Protein AF-A0A9P6JKV4-F1 (afdb_monomer)

Structure (mmCIF, N/CA/C/O backbone):
data_AF-A0A9P6JKV4-F1
#
_entry.id   AF-A0A9P6JKV4-F1
#
loop_
_atom_site.group_PDB
_atom_site.id
_atom_site.type_symbol
_atom_site.label_atom_id
_atom_site.label_alt_id
_atom_site.label_comp_id
_atom_site.label_asym_id
_atom_site.label_entity_id
_atom_site.label_seq_id
_atom_site.pdbx_PDB_ins_code
_atom_site.Cartn_x
_atom_site.Cartn_y
_atom_site.Cartn_z
_atom_site.occupancy
_atom_site.B_iso_or_equiv
_atom_site.auth_seq_id
_atom_site.auth_comp_id
_atom_site.auth_asym_id
_atom_site.auth_atom_id
_atom_site.pdbx_PDB_model_num
ATOM 1 N N . MET A 1 1 ? 1.860 7.849 -25.992 1.00 58.94 1 MET A N 1
ATOM 2 C CA . MET A 1 1 ? 2.406 7.753 -24.615 1.00 58.94 1 MET A CA 1
ATOM 3 C C . MET A 1 1 ? 3.594 8.696 -24.511 1.00 58.94 1 MET A C 1
ATOM 5 O O . MET A 1 1 ? 4.180 8.980 -25.546 1.00 58.94 1 MET A O 1
ATOM 9 N N . SER A 1 2 ? 3.939 9.192 -23.318 1.00 87.56 2 SER A N 1
ATOM 10 C CA . SER A 1 2 ? 5.139 10.022 -23.136 1.00 87.56 2 SER A CA 1
ATOM 11 C C . SER A 1 2 ? 6.413 9.243 -23.485 1.00 87.56 2 SER A C 1
ATOM 13 O O . SER A 1 2 ? 6.472 8.013 -23.326 1.00 87.56 2 SER A O 1
ATOM 15 N N . TYR A 1 3 ? 7.411 9.968 -23.984 1.00 96.12 3 TYR A N 1
ATOM 16 C CA . TYR A 1 3 ? 8.646 9.416 -24.527 1.00 96.12 3 TYR A CA 1
ATOM 17 C C . TYR A 1 3 ? 9.832 10.325 -24.161 1.00 96.12 3 TYR A C 1
ATOM 19 O O . TYR A 1 3 ? 9.635 11.540 -24.169 1.00 96.12 3 TYR A O 1
ATOM 27 N N . PRO A 1 4 ? 11.024 9.788 -23.827 1.00 97.62 4 PRO A N 1
ATOM 28 C CA . PRO A 1 4 ? 12.203 10.610 -23.548 1.00 97.62 4 PRO A CA 1
ATOM 29 C C . PRO A 1 4 ? 12.599 11.452 -24.762 1.00 97.62 4 PRO A C 1
ATOM 31 O O . PRO A 1 4 ? 12.557 10.975 -25.897 1.00 97.62 4 PRO A O 1
ATOM 34 N N . ASN A 1 5 ? 13.072 12.676 -24.538 1.00 98.06 5 ASN A N 1
ATOM 35 C CA . ASN A 1 5 ? 13.561 13.527 -25.625 1.00 98.06 5 ASN A CA 1
ATOM 36 C C . ASN A 1 5 ? 14.861 12.982 -26.231 1.00 98.06 5 ASN A C 1
ATOM 38 O O . ASN A 1 5 ? 15.112 13.182 -27.421 1.00 98.06 5 ASN A O 1
ATOM 42 N N . ILE A 1 6 ? 15.674 12.284 -25.429 1.00 98.75 6 ILE A N 1
ATOM 43 C CA . ILE A 1 6 ? 16.934 11.673 -25.867 1.00 98.75 6 ILE A CA 1
ATOM 44 C C . ILE A 1 6 ? 17.040 10.241 -25.341 1.00 98.75 6 ILE A C 1
ATOM 46 O O . ILE A 1 6 ? 16.954 10.005 -24.134 1.00 98.75 6 ILE A O 1
ATOM 50 N N . VAL A 1 7 ? 17.301 9.298 -26.246 1.00 98.81 7 VAL A N 1
ATOM 51 C CA . VAL A 1 7 ? 17.696 7.924 -25.912 1.00 98.81 7 VAL A CA 1
ATOM 52 C C . VAL A 1 7 ? 19.150 7.732 -26.316 1.00 98.81 7 VAL A C 1
ATOM 54 O O . VAL A 1 7 ? 19.499 7.860 -27.489 1.00 98.81 7 VAL A O 1
ATOM 57 N N . ALA A 1 8 ? 19.996 7.442 -25.333 1.00 98.75 8 ALA A N 1
ATOM 58 C CA . ALA A 1 8 ? 21.425 7.254 -25.498 1.00 98.75 8 ALA A CA 1
ATOM 59 C C . ALA A 1 8 ? 21.803 5.782 -25.343 1.00 98.75 8 ALA A C 1
ATOM 61 O O . ALA A 1 8 ? 21.342 5.111 -24.417 1.00 98.75 8 ALA A O 1
ATOM 62 N N . LEU A 1 9 ? 22.656 5.302 -26.240 1.00 98.56 9 LEU A N 1
ATOM 63 C CA . LEU A 1 9 ? 23.120 3.923 -26.277 1.00 98.56 9 LEU A CA 1
ATOM 64 C C . LEU A 1 9 ? 24.645 3.888 -26.130 1.00 98.56 9 LEU A C 1
ATOM 66 O O . LEU A 1 9 ? 25.347 4.633 -26.824 1.00 98.56 9 LEU A O 1
ATOM 70 N N . ASP A 1 10 ? 25.151 3.013 -25.262 1.00 98.12 10 ASP A N 1
ATOM 71 C CA . ASP A 1 10 ? 26.537 2.552 -25.357 1.00 98.12 10 ASP A CA 1
ATOM 72 C C . ASP A 1 10 ? 26.743 1.644 -26.586 1.00 98.12 10 ASP A C 1
ATOM 74 O O . ASP A 1 10 ? 25.810 1.348 -27.327 1.00 98.12 10 ASP A O 1
ATOM 78 N N . THR A 1 11 ? 27.980 1.241 -26.850 1.00 97.31 11 THR A N 1
ATOM 79 C CA . THR A 1 11 ? 28.421 0.564 -28.067 1.00 97.31 11 THR A CA 1
ATOM 80 C C . THR A 1 11 ? 28.745 -0.906 -27.807 1.00 97.31 11 THR A C 1
ATOM 82 O O . THR A 1 11 ? 27.886 -1.762 -28.035 1.00 97.31 11 THR A O 1
ATOM 85 N N . ASP A 1 12 ? 29.967 -1.193 -27.353 1.00 96.44 12 ASP A N 1
ATOM 86 C CA . ASP A 1 12 ? 30.452 -2.533 -27.035 1.00 96.44 12 ASP A CA 1
ATOM 87 C C . ASP A 1 12 ? 29.527 -3.197 -26.004 1.00 96.44 12 ASP A C 1
ATOM 89 O O . ASP A 1 12 ? 29.123 -2.585 -25.030 1.00 96.44 12 ASP A O 1
ATOM 93 N N . TRP A 1 13 ? 29.114 -4.435 -26.268 1.00 96.81 13 TRP A N 1
ATOM 94 C CA . TRP A 1 13 ? 28.147 -5.215 -25.475 1.00 96.81 13 TRP A CA 1
ATOM 95 C C . TRP A 1 13 ? 26.750 -4.609 -25.261 1.00 96.81 13 TRP A C 1
ATOM 97 O O . TRP A 1 13 ? 25.895 -5.299 -24.704 1.00 96.81 13 TRP A O 1
ATOM 107 N N . THR A 1 14 ? 26.461 -3.421 -25.800 1.00 97.38 14 THR A N 1
ATOM 108 C CA . THR A 1 14 ? 25.136 -2.780 -25.760 1.00 97.38 14 THR A CA 1
ATOM 109 C C . THR A 1 14 ? 24.446 -2.787 -27.127 1.00 97.38 14 THR A C 1
ATOM 111 O O . THR A 1 14 ? 23.373 -3.378 -27.264 1.00 97.38 14 THR A O 1
ATOM 114 N N . ILE A 1 15 ? 25.055 -2.184 -28.156 1.00 98.06 15 ILE A N 1
ATOM 115 C CA . ILE A 1 15 ? 24.558 -2.229 -29.546 1.00 98.06 15 ILE A CA 1
ATOM 116 C C . ILE A 1 15 ? 25.038 -3.500 -30.250 1.00 98.06 15 ILE A C 1
ATOM 118 O O . ILE A 1 15 ? 24.299 -4.096 -31.038 1.00 98.06 15 ILE A O 1
ATOM 122 N N . TRP A 1 16 ? 26.259 -3.949 -29.969 1.00 97.75 16 TRP A N 1
ATOM 123 C CA . TRP A 1 16 ? 26.818 -5.159 -30.565 1.00 97.75 16 TRP A CA 1
ATOM 124 C C . TRP A 1 16 ? 27.523 -6.038 -29.545 1.00 97.75 16 TRP A C 1
ATOM 126 O O . TRP A 1 16 ? 28.065 -5.576 -28.552 1.00 97.75 16 TRP A O 1
ATOM 136 N N . GLN A 1 17 ? 27.554 -7.334 -29.821 1.00 96.94 17 GLN A N 1
ATOM 137 C CA . GLN A 1 17 ? 28.341 -8.305 -29.088 1.00 96.94 17 GLN A CA 1
ATOM 138 C C . GLN A 1 17 ? 29.825 -8.162 -29.446 1.00 96.94 17 GLN A C 1
ATOM 140 O O . GLN A 1 17 ? 30.173 -8.175 -30.627 1.00 96.94 17 GLN A O 1
ATOM 145 N N . GLY A 1 18 ? 30.692 -8.120 -28.431 1.00 94.50 18 GLY A N 1
ATOM 146 C CA . GLY A 1 18 ? 32.149 -8.095 -28.589 1.00 94.50 18 GLY A CA 1
ATOM 147 C C . GLY A 1 18 ? 32.772 -6.717 -28.362 1.00 94.50 18 GLY A C 1
ATOM 148 O O . GLY A 1 18 ? 32.073 -5.739 -28.124 1.00 94.50 18 GLY A O 1
ATOM 149 N N . TRP A 1 19 ? 34.105 -6.676 -28.410 1.00 94.94 19 TRP A N 1
ATOM 150 C CA . TRP A 1 19 ? 34.900 -5.471 -28.166 1.00 94.94 19 TRP A CA 1
ATOM 151 C C . TRP A 1 19 ? 35.519 -4.954 -29.463 1.00 94.94 19 TRP A C 1
ATOM 153 O O . TRP A 1 19 ? 36.334 -5.646 -30.091 1.00 94.94 19 TRP A O 1
ATOM 163 N N . LEU A 1 20 ? 35.199 -3.714 -29.821 1.00 96.19 20 LEU A N 1
ATOM 164 C CA . LEU A 1 20 ? 35.857 -3.001 -30.908 1.00 96.19 20 LEU A CA 1
ATOM 165 C C . LEU A 1 20 ? 37.167 -2.367 -30.411 1.00 96.19 20 LEU A C 1
ATOM 167 O O . LEU A 1 20 ? 37.259 -1.174 -30.126 1.00 96.19 20 LEU A O 1
ATOM 171 N N . ASP A 1 21 ? 38.190 -3.206 -30.257 1.00 94.25 21 ASP A N 1
ATOM 172 C CA . ASP A 1 21 ? 39.449 -2.859 -29.592 1.00 94.25 21 ASP A CA 1
ATOM 173 C C . ASP A 1 21 ? 40.499 -2.303 -30.572 1.00 94.25 21 ASP A C 1
ATOM 175 O O . ASP A 1 21 ? 41.118 -3.043 -31.343 1.00 94.25 21 ASP A O 1
ATOM 179 N N . TYR A 1 22 ? 40.765 -0.996 -30.490 1.00 92.19 22 TYR A N 1
ATOM 180 C CA . TYR A 1 22 ? 41.769 -0.304 -31.312 1.00 92.19 22 TYR A CA 1
ATOM 181 C C . TYR A 1 22 ? 43.200 -0.863 -31.174 1.00 92.19 22 TYR A C 1
ATOM 183 O O . TYR A 1 22 ? 44.049 -0.621 -32.039 1.00 92.19 22 TYR A O 1
ATOM 191 N N . THR A 1 23 ? 43.504 -1.591 -30.094 1.00 93.25 23 THR A N 1
ATOM 192 C CA . THR A 1 23 ? 44.815 -2.229 -29.890 1.00 93.25 23 THR A CA 1
ATOM 193 C C . THR A 1 23 ? 44.934 -3.583 -30.578 1.00 93.25 23 THR A C 1
ATOM 195 O O . THR A 1 23 ? 46.049 -4.071 -30.734 1.00 93.25 23 THR A O 1
ATOM 198 N N . ARG A 1 24 ? 43.818 -4.182 -31.012 1.00 93.94 24 ARG A N 1
ATOM 199 C CA . ARG A 1 24 ? 43.784 -5.514 -31.639 1.00 93.94 24 ARG A CA 1
ATOM 200 C C . ARG A 1 24 ? 43.418 -5.469 -33.111 1.00 93.94 24 ARG A C 1
ATOM 202 O O . ARG A 1 24 ? 43.992 -6.218 -33.894 1.00 93.94 24 ARG A O 1
ATOM 209 N N . TRP A 1 25 ? 42.466 -4.615 -33.468 1.00 96.56 25 TRP A N 1
ATOM 210 C CA . TRP A 1 25 ? 41.953 -4.517 -34.828 1.00 96.56 25 TRP A CA 1
ATOM 211 C C . TRP A 1 25 ? 42.954 -3.792 -35.733 1.00 96.56 25 TRP A C 1
ATOM 213 O O . TRP A 1 25 ? 43.555 -2.799 -35.319 1.00 96.56 25 TRP A O 1
ATOM 223 N N . GLY A 1 26 ? 43.151 -4.285 -36.960 1.00 95.06 26 GLY A N 1
ATOM 224 C CA . GLY A 1 26 ? 44.074 -3.675 -37.924 1.00 95.06 26 GLY A CA 1
ATOM 225 C C . GLY A 1 26 ? 45.550 -3.756 -37.516 1.00 95.06 26 GLY A C 1
ATOM 226 O O . GLY A 1 26 ? 46.323 -2.851 -37.829 1.00 95.06 26 GLY A O 1
ATOM 227 N N . ARG A 1 27 ? 45.949 -4.800 -36.772 1.00 94.12 27 ARG A N 1
ATOM 228 C CA . ARG A 1 27 ? 47.338 -5.004 -36.301 1.00 94.12 27 ARG A CA 1
ATOM 229 C C . ARG A 1 27 ? 48.058 -6.185 -36.949 1.00 94.12 27 ARG A C 1
ATOM 231 O O . ARG A 1 27 ? 49.250 -6.366 -36.709 1.00 94.12 27 ARG A O 1
ATOM 238 N N . GLY A 1 28 ? 47.356 -6.993 -37.739 1.00 92.12 28 GLY A N 1
ATOM 239 C CA . GLY A 1 28 ? 47.940 -8.138 -38.434 1.00 92.12 28 GLY A CA 1
ATOM 240 C C . GLY A 1 28 ? 48.559 -7.787 -39.796 1.00 92.12 28 GLY A C 1
ATOM 241 O O . GLY A 1 28 ? 48.495 -6.641 -40.251 1.00 92.12 28 GLY A O 1
ATOM 242 N N . PRO A 1 29 ? 49.152 -8.783 -40.479 1.00 91.56 29 PRO A N 1
ATOM 243 C CA . PRO A 1 29 ? 49.666 -8.624 -41.836 1.00 91.56 29 PRO A CA 1
ATOM 244 C C . PRO A 1 29 ? 48.592 -8.095 -42.798 1.00 91.56 29 PRO A C 1
ATOM 246 O O . PRO A 1 29 ? 47.457 -8.565 -42.788 1.00 91.56 29 PRO A O 1
ATOM 249 N N . GLY A 1 30 ? 48.957 -7.129 -43.646 1.00 91.44 30 GLY A N 1
ATOM 250 C CA . GLY A 1 30 ? 48.035 -6.529 -44.619 1.00 91.44 30 GLY A CA 1
ATOM 251 C C . GLY A 1 30 ? 47.127 -5.424 -44.061 1.00 91.44 30 GLY A C 1
ATOM 252 O O . GLY A 1 30 ? 46.161 -5.053 -44.726 1.00 91.44 30 GLY A O 1
ATOM 253 N N . ALA A 1 31 ? 47.425 -4.895 -42.868 1.00 95.00 31 ALA A N 1
ATOM 254 C CA . ALA A 1 31 ? 46.719 -3.747 -42.305 1.00 95.00 31 ALA A CA 1
ATOM 255 C C . ALA A 1 31 ? 46.779 -2.517 -43.226 1.00 95.00 31 ALA A C 1
ATOM 257 O O . ALA A 1 31 ? 47.847 -2.127 -43.702 1.00 95.00 31 ALA A O 1
ATOM 258 N N . LEU A 1 32 ? 45.631 -1.871 -43.429 1.00 95.69 32 LEU A N 1
ATOM 259 C CA . LEU A 1 32 ? 45.555 -0.531 -44.007 1.00 95.69 32 LEU A CA 1
ATOM 260 C C . LEU A 1 32 ? 45.990 0.532 -42.996 1.00 95.69 32 LEU A C 1
ATOM 262 O O . LEU A 1 32 ? 45.956 0.306 -41.787 1.00 95.69 32 LEU A O 1
ATOM 266 N N . ALA A 1 33 ? 46.365 1.703 -43.520 1.00 94.19 33 ALA A N 1
ATOM 267 C CA . ALA A 1 33 ? 46.942 2.803 -42.752 1.00 94.19 33 ALA A CA 1
ATOM 268 C C . ALA A 1 33 ? 46.028 3.317 -41.627 1.00 94.19 33 ALA A C 1
ATOM 270 O O . ALA A 1 33 ? 46.499 3.551 -40.515 1.00 94.19 33 ALA A O 1
ATOM 271 N N . LEU A 1 34 ? 44.732 3.486 -41.906 1.00 95.62 34 LEU A N 1
ATOM 272 C CA . LEU A 1 34 ? 43.742 3.878 -40.905 1.00 95.62 34 LEU A CA 1
ATOM 273 C C . LEU A 1 34 ? 43.135 2.630 -40.260 1.00 95.62 34 LEU A C 1
ATOM 275 O O . LEU A 1 34 ? 42.795 1.661 -40.941 1.00 95.62 34 LEU A O 1
ATOM 279 N N . THR A 1 35 ? 43.000 2.639 -38.932 1.00 94.38 35 THR A N 1
ATOM 280 C CA . THR A 1 35 ? 42.586 1.440 -38.179 1.00 94.38 35 THR A CA 1
ATOM 281 C C . THR A 1 35 ? 41.146 1.052 -38.525 1.00 94.38 35 THR A C 1
ATOM 283 O O . THR A 1 35 ? 40.852 -0.117 -38.757 1.00 94.38 35 THR A O 1
ATOM 286 N N . GLU A 1 36 ? 40.262 2.037 -38.643 1.00 96.94 36 GLU A N 1
ATOM 287 C CA . GLU A 1 36 ? 38.864 1.896 -39.038 1.00 96.94 36 GLU A CA 1
ATOM 288 C C . GLU A 1 36 ? 38.675 1.329 -40.449 1.00 96.94 36 GLU A C 1
ATOM 290 O O . GLU A 1 36 ? 37.693 0.635 -40.696 1.00 96.94 36 GLU A O 1
ATOM 295 N N . ASP A 1 37 ? 39.622 1.535 -41.367 1.00 97.06 37 ASP A N 1
ATOM 296 C CA . ASP A 1 37 ? 39.529 0.996 -42.730 1.00 97.06 37 ASP A CA 1
ATOM 297 C C . ASP A 1 37 ? 39.805 -0.511 -42.786 1.00 97.06 37 ASP A C 1
ATOM 299 O O . ASP A 1 37 ? 39.592 -1.150 -43.820 1.00 97.06 37 ASP A O 1
ATOM 303 N N . ASN A 1 38 ? 40.259 -1.094 -41.673 1.00 97.12 38 ASN A N 1
ATOM 304 C CA . ASN A 1 38 ? 40.394 -2.536 -41.490 1.00 97.12 38 ASN A CA 1
ATOM 305 C C . ASN A 1 38 ? 39.109 -3.203 -40.979 1.00 97.12 38 ASN A C 1
ATOM 307 O O . ASN A 1 38 ? 39.087 -4.423 -40.854 1.00 97.12 38 ASN A O 1
ATOM 311 N N . ILE A 1 39 ? 38.035 -2.449 -40.720 1.00 97.94 39 ILE A N 1
ATOM 312 C CA . ILE A 1 39 ? 36.711 -3.011 -40.421 1.00 97.94 39 ILE A CA 1
ATOM 313 C C . ILE A 1 39 ? 36.001 -3.302 -41.747 1.00 97.94 39 ILE A C 1
ATOM 315 O O . ILE A 1 39 ? 35.734 -2.386 -42.532 1.00 97.94 39 ILE A O 1
ATOM 319 N N . GLU A 1 40 ? 35.659 -4.566 -41.988 1.00 96.75 40 GLU A N 1
ATOM 320 C CA . GLU A 1 40 ? 34.913 -4.995 -43.174 1.00 96.75 40 GLU A CA 1
ATOM 321 C C . GLU A 1 40 ? 33.625 -5.752 -42.805 1.00 96.75 40 GLU A C 1
ATOM 323 O O . GLU A 1 40 ? 33.590 -6.478 -41.804 1.00 96.75 40 GLU A O 1
ATOM 328 N N . PRO A 1 41 ? 32.541 -5.594 -43.586 1.00 97.62 41 PRO A N 1
ATOM 329 C CA . PRO A 1 41 ? 31.317 -6.348 -43.368 1.00 97.62 41 PRO A CA 1
ATOM 330 C C . PRO A 1 41 ? 31.522 -7.818 -43.746 1.00 97.62 41 PRO A C 1
ATOM 332 O O . PRO A 1 41 ? 31.980 -8.131 -44.843 1.00 97.62 41 PRO A O 1
ATOM 335 N N . GLN A 1 42 ? 31.137 -8.722 -42.847 1.00 97.50 42 GLN A N 1
ATOM 336 C CA . GLN A 1 42 ? 31.012 -10.148 -43.152 1.00 97.50 42 GLN A CA 1
ATOM 337 C C . GLN A 1 42 ? 29.603 -10.461 -43.666 1.00 97.50 42 GLN A C 1
ATOM 339 O O . GLN A 1 42 ? 29.438 -11.184 -44.646 1.00 97.50 42 GLN A O 1
ATOM 344 N N . ASP A 1 43 ? 28.588 -9.908 -43.004 1.00 96.38 43 ASP A N 1
ATOM 345 C CA . ASP A 1 43 ? 27.179 -10.002 -43.380 1.00 96.38 43 ASP A CA 1
ATOM 346 C C . ASP A 1 43 ? 26.404 -8.795 -42.815 1.00 96.38 43 ASP A C 1
ATOM 348 O O . ASP A 1 43 ? 26.994 -7.881 -42.239 1.00 96.38 43 ASP A O 1
ATOM 352 N N . ARG A 1 44 ? 25.071 -8.763 -42.977 1.00 93.88 44 ARG A N 1
ATOM 353 C CA . ARG A 1 44 ? 24.239 -7.638 -42.496 1.00 93.88 44 ARG A CA 1
ATOM 354 C C . ARG A 1 44 ? 24.273 -7.433 -40.972 1.00 93.88 44 ARG A C 1
ATOM 356 O O . ARG A 1 44 ? 23.854 -6.380 -40.504 1.00 93.88 44 ARG A O 1
ATOM 363 N N . TRP A 1 45 ? 24.690 -8.443 -40.210 1.00 96.75 45 TRP A N 1
ATOM 364 C CA . TRP A 1 45 ? 24.697 -8.450 -38.747 1.00 96.75 45 TRP A CA 1
ATOM 365 C C . TRP A 1 45 ? 26.108 -8.372 -38.165 1.00 96.75 45 TRP A C 1
ATOM 367 O O . TRP A 1 45 ? 26.257 -8.017 -37.000 1.00 96.75 45 TRP A O 1
ATOM 377 N N . THR A 1 46 ? 27.133 -8.709 -38.947 1.00 98.31 46 THR A N 1
ATOM 378 C CA . THR A 1 46 ? 28.484 -8.971 -38.445 1.00 98.31 46 THR A CA 1
ATOM 379 C C . THR A 1 46 ? 29.522 -8.181 -39.234 1.00 98.31 46 THR A C 1
ATOM 381 O O . THR A 1 46 ? 29.562 -8.250 -40.465 1.00 98.31 46 THR A O 1
ATOM 384 N N . VAL A 1 47 ? 30.412 -7.487 -38.523 1.00 98.38 47 VAL A N 1
ATOM 385 C CA . VAL A 1 47 ? 31.654 -6.939 -39.093 1.00 98.38 47 VAL A CA 1
ATOM 386 C C . VAL A 1 47 ? 32.859 -7.618 -38.452 1.00 98.38 47 VAL A C 1
ATOM 388 O O . VAL A 1 47 ? 32.788 -8.112 -37.322 1.00 98.38 47 VAL A O 1
ATOM 391 N N . ARG A 1 48 ? 33.972 -7.648 -39.178 1.00 97.81 48 ARG A N 1
ATOM 392 C CA . ARG A 1 48 ? 35.212 -8.298 -38.750 1.00 97.81 48 ARG A CA 1
ATOM 393 C C . ARG A 1 48 ? 36.434 -7.459 -39.096 1.00 97.81 48 ARG A C 1
ATOM 395 O O . ARG A 1 48 ? 36.374 -6.581 -39.956 1.00 97.81 48 ARG A O 1
ATOM 402 N N . ASP A 1 49 ? 37.538 -7.747 -38.428 1.00 97.81 49 ASP A N 1
ATOM 403 C CA . ASP A 1 49 ? 38.849 -7.180 -38.740 1.00 97.81 49 ASP A CA 1
ATOM 404 C C . ASP A 1 49 ? 39.450 -7.888 -39.954 1.00 97.81 49 ASP A C 1
ATOM 406 O O . ASP A 1 49 ? 39.674 -9.097 -39.904 1.00 97.81 49 ASP A O 1
ATOM 410 N N . ARG A 1 50 ? 39.794 -7.141 -41.005 1.00 96.44 50 ARG A N 1
ATOM 411 C CA . ARG A 1 50 ? 40.483 -7.648 -42.203 1.00 96.44 50 ARG A CA 1
ATOM 412 C C . ARG A 1 50 ? 41.759 -8.421 -41.867 1.00 96.44 50 ARG A C 1
ATOM 414 O O . ARG A 1 50 ? 42.102 -9.381 -42.548 1.00 96.44 50 ARG A O 1
ATOM 421 N N . THR A 1 51 ? 42.497 -7.980 -40.851 1.00 95.94 51 THR A N 1
ATOM 422 C CA . THR A 1 51 ? 43.829 -8.523 -40.545 1.00 95.94 51 THR A CA 1
ATOM 423 C C . THR A 1 51 ? 43.787 -9.749 -39.636 1.00 95.94 51 THR A C 1
ATOM 425 O O . THR A 1 51 ? 44.759 -10.501 -39.562 1.00 95.94 51 THR A O 1
ATOM 428 N N . ASN A 1 52 ? 42.657 -9.973 -38.961 1.00 95.81 52 ASN A N 1
ATOM 429 C CA . ASN A 1 52 ? 42.399 -11.143 -38.135 1.00 95.81 52 ASN A CA 1
ATOM 430 C C . ASN A 1 52 ? 40.889 -11.403 -38.052 1.00 95.81 52 ASN A C 1
ATOM 432 O O . ASN A 1 52 ? 40.206 -10.878 -37.175 1.00 95.81 52 ASN A O 1
ATOM 436 N N . HIS A 1 53 ? 40.378 -12.287 -38.910 1.00 95.31 53 HIS A N 1
ATOM 437 C CA . HIS A 1 53 ? 38.944 -12.591 -38.993 1.00 95.31 53 HIS A CA 1
ATOM 438 C C . HIS A 1 53 ? 38.331 -13.201 -37.714 1.00 95.31 53 HIS A C 1
ATOM 440 O O . HIS A 1 53 ? 37.113 -13.332 -37.647 1.00 95.31 53 HIS A O 1
ATOM 446 N N . ASN A 1 54 ? 39.129 -13.567 -36.701 1.00 94.50 54 ASN A N 1
ATOM 447 C CA . ASN A 1 54 ? 38.601 -13.978 -35.394 1.00 94.50 54 ASN A CA 1
ATOM 448 C C . ASN A 1 54 ? 38.099 -12.784 -34.565 1.00 94.50 54 ASN A C 1
ATOM 450 O O . ASN A 1 54 ? 37.254 -12.954 -33.686 1.00 94.50 54 ASN A O 1
ATOM 454 N N . ASN A 1 55 ? 38.606 -11.579 -34.836 1.00 96.56 55 ASN A N 1
ATOM 455 C CA . ASN A 1 55 ? 38.088 -10.352 -34.248 1.00 96.56 55 ASN A CA 1
ATOM 456 C C . ASN A 1 55 ? 36.797 -9.978 -34.986 1.00 96.56 55 ASN A C 1
ATOM 458 O O . ASN A 1 55 ? 36.828 -9.516 -36.127 1.00 96.56 55 ASN A O 1
ATOM 462 N N . THR A 1 56 ? 35.658 -10.197 -34.332 1.00 97.69 56 THR A N 1
ATOM 463 C CA . THR A 1 56 ? 34.329 -9.904 -34.878 1.00 97.69 56 THR A CA 1
ATOM 464 C C . THR A 1 56 ? 33.487 -9.152 -33.859 1.00 97.69 56 THR A C 1
ATOM 466 O O . THR A 1 56 ? 33.666 -9.317 -32.650 1.00 97.69 56 THR A O 1
ATOM 469 N N . ILE A 1 57 ? 32.560 -8.336 -34.358 1.00 98.31 57 ILE A N 1
ATOM 470 C CA . ILE A 1 57 ? 31.435 -7.827 -33.574 1.00 98.31 57 ILE A CA 1
ATOM 471 C C . ILE A 1 57 ? 30.134 -8.078 -34.334 1.00 98.31 57 ILE A C 1
ATOM 473 O O . ILE A 1 57 ? 30.093 -8.017 -35.568 1.00 98.31 57 ILE A O 1
ATOM 477 N N . ARG A 1 58 ? 29.063 -8.356 -33.590 1.00 97.88 58 ARG A N 1
ATOM 478 C CA . ARG A 1 58 ? 27.744 -8.672 -34.151 1.00 97.88 58 ARG A CA 1
ATOM 479 C C . ARG A 1 58 ? 26.671 -7.795 -33.525 1.00 97.88 58 ARG A C 1
ATOM 481 O O . ARG A 1 58 ? 26.493 -7.843 -32.314 1.00 97.88 58 ARG A O 1
ATOM 488 N N . VAL A 1 59 ? 25.942 -7.021 -34.325 1.00 98.06 59 VAL A N 1
ATOM 489 C CA . VAL A 1 59 ? 24.837 -6.186 -33.825 1.00 98.06 59 VAL A CA 1
ATOM 490 C C . VAL A 1 59 ? 23.724 -7.060 -33.234 1.00 98.06 59 VAL A C 1
ATOM 492 O O . VAL A 1 59 ? 23.397 -8.114 -33.790 1.00 98.06 59 VAL A O 1
ATOM 495 N N . PHE A 1 60 ? 23.151 -6.648 -32.099 1.00 97.31 60 PHE A N 1
ATOM 496 C CA . PHE A 1 60 ? 22.030 -7.371 -31.493 1.00 97.31 60 PHE A CA 1
ATOM 497 C C . PHE A 1 60 ? 20.771 -7.266 -32.369 1.00 97.31 60 PHE A C 1
ATOM 499 O O . PHE A 1 60 ? 20.534 -6.257 -33.036 1.00 97.31 60 PHE A O 1
ATOM 506 N N . ASN A 1 61 ? 19.954 -8.324 -32.372 1.00 94.06 61 ASN A N 1
ATOM 507 C CA . ASN A 1 61 ? 18.860 -8.493 -33.337 1.00 94.06 61 ASN A CA 1
ATOM 508 C C . ASN A 1 61 ? 17.821 -7.356 -33.297 1.00 94.06 61 ASN A C 1
ATOM 510 O O . ASN A 1 61 ? 17.295 -6.974 -34.341 1.00 94.06 61 ASN A O 1
ATOM 514 N N . ASP A 1 62 ? 17.552 -6.797 -32.114 1.00 96.50 62 ASP A N 1
ATOM 515 C CA . ASP A 1 62 ? 16.484 -5.810 -31.916 1.00 96.50 62 ASP A CA 1
ATOM 516 C C . ASP A 1 62 ? 16.935 -4.355 -32.107 1.00 96.50 62 ASP A C 1
ATOM 518 O O . ASP A 1 62 ? 16.099 -3.453 -32.068 1.00 96.50 62 ASP A O 1
ATOM 522 N N . ILE A 1 63 ? 18.221 -4.092 -32.369 1.00 97.75 63 ILE A N 1
ATOM 523 C CA . ILE A 1 63 ? 18.747 -2.720 -32.485 1.00 97.75 63 ILE A CA 1
ATOM 524 C C . ILE A 1 63 ? 18.042 -1.920 -33.579 1.00 97.75 63 ILE A C 1
ATOM 526 O O . ILE A 1 63 ? 17.733 -0.748 -33.376 1.00 97.75 63 ILE A O 1
ATOM 530 N N . SER A 1 64 ? 17.738 -2.542 -34.722 1.00 96.38 64 SER A N 1
ATOM 531 C CA . SER A 1 64 ? 16.999 -1.868 -35.797 1.00 96.38 64 SER A CA 1
ATOM 532 C C . SER A 1 64 ? 15.608 -1.422 -35.325 1.00 96.38 64 SER A C 1
ATOM 534 O O . SER A 1 64 ? 15.207 -0.284 -35.570 1.00 96.38 64 SER A O 1
ATOM 536 N N . SER A 1 65 ? 14.906 -2.287 -34.582 1.00 97.12 65 SER A N 1
ATOM 537 C CA . SER A 1 65 ? 13.587 -2.004 -34.001 1.00 97.12 65 SER A CA 1
ATOM 538 C C . SER A 1 65 ? 13.656 -0.919 -32.923 1.00 97.12 65 SER A C 1
ATOM 540 O O . SER A 1 65 ? 12.810 -0.029 -32.901 1.00 97.12 65 SER A O 1
ATOM 542 N N . VAL A 1 66 ? 14.681 -0.953 -32.065 1.00 98.12 66 VAL A N 1
ATOM 543 C CA . VAL A 1 66 ? 14.935 0.066 -31.034 1.00 98.12 66 VAL A CA 1
ATOM 544 C C . VAL A 1 66 ? 15.180 1.431 -31.671 1.00 98.12 66 VAL A C 1
ATOM 546 O O . VAL A 1 66 ? 14.490 2.392 -31.344 1.00 98.12 66 VAL A O 1
ATOM 549 N N . VAL A 1 67 ? 16.113 1.530 -32.622 1.00 98.50 67 VAL A N 1
ATOM 550 C CA . VAL A 1 67 ? 16.410 2.791 -33.322 1.00 98.50 67 VAL A CA 1
ATOM 551 C C . VAL A 1 67 ? 15.173 3.311 -34.057 1.00 98.50 67 VAL A C 1
ATOM 553 O O . VAL A 1 67 ? 14.886 4.508 -34.006 1.00 98.50 67 VAL A O 1
ATOM 556 N N . ASN A 1 68 ? 14.406 2.424 -34.696 1.00 97.50 68 ASN A N 1
ATOM 557 C CA . ASN A 1 68 ? 13.164 2.808 -35.354 1.00 97.50 68 ASN A CA 1
ATOM 558 C C . ASN A 1 68 ? 12.145 3.400 -34.368 1.00 97.50 68 ASN A C 1
ATOM 560 O O . ASN A 1 68 ? 11.600 4.467 -34.649 1.00 97.50 68 ASN A O 1
ATOM 564 N N . ASP A 1 69 ? 11.910 2.752 -33.222 1.00 97.81 69 ASP A N 1
ATOM 565 C CA . ASP A 1 69 ? 10.951 3.227 -32.218 1.00 97.81 69 ASP A CA 1
ATOM 566 C C . ASP A 1 69 ? 11.382 4.563 -31.594 1.00 97.81 69 ASP A C 1
ATOM 568 O O . ASP A 1 69 ? 10.554 5.471 -31.491 1.00 97.81 69 ASP A O 1
ATOM 572 N N . VAL A 1 70 ? 12.676 4.737 -31.286 1.00 98.19 70 VAL A N 1
ATOM 573 C CA . VAL A 1 70 ? 13.242 6.015 -30.805 1.00 98.19 70 VAL A CA 1
ATOM 574 C C . VAL A 1 70 ? 12.873 7.154 -31.753 1.00 98.19 70 VAL A C 1
ATOM 576 O O . VAL A 1 70 ? 12.261 8.144 -31.346 1.00 98.19 70 VAL A O 1
ATOM 579 N N . LEU A 1 71 ? 13.200 7.000 -33.036 1.00 97.75 71 LEU A N 1
ATOM 580 C CA . LEU A 1 71 ? 12.998 8.052 -34.030 1.00 97.75 71 LEU A CA 1
ATOM 581 C C . LEU A 1 71 ? 11.515 8.271 -34.347 1.00 97.75 71 LEU A C 1
ATOM 583 O O . LEU A 1 71 ? 11.079 9.412 -34.507 1.00 97.75 71 LEU A O 1
ATOM 587 N N . LYS A 1 72 ? 10.723 7.194 -34.408 1.00 97.00 72 LYS A N 1
ATOM 588 C CA . LYS A 1 72 ? 9.285 7.245 -34.714 1.00 97.00 72 LYS A CA 1
ATOM 589 C C . LYS A 1 72 ? 8.506 8.020 -33.653 1.00 97.00 72 LYS A C 1
ATOM 591 O O . LYS A 1 72 ? 7.530 8.687 -33.984 1.00 97.00 72 LYS A O 1
ATOM 596 N N . ASN A 1 73 ? 8.945 7.956 -32.397 1.00 96.75 73 ASN A N 1
ATOM 597 C CA . ASN A 1 73 ? 8.343 8.699 -31.291 1.00 96.75 73 ASN A CA 1
ATOM 598 C C . ASN A 1 73 ? 8.948 10.107 -31.105 1.00 96.75 73 ASN A C 1
ATOM 600 O O . ASN A 1 73 ? 8.681 10.761 -30.100 1.00 96.75 73 ASN A O 1
ATOM 604 N N . GLY A 1 74 ? 9.745 10.594 -32.065 1.00 95.75 74 GLY A N 1
ATOM 605 C CA . GLY A 1 74 ? 10.303 11.950 -32.059 1.00 95.75 74 GLY A CA 1
ATOM 606 C C . GLY A 1 74 ? 11.523 12.145 -31.154 1.00 95.75 74 GLY A C 1
ATOM 607 O O . GLY A 1 74 ? 12.034 13.263 -31.061 1.00 95.75 74 GLY A O 1
ATOM 608 N N . SER A 1 75 ? 12.018 11.078 -30.523 1.00 97.81 75 SER A N 1
ATOM 609 C CA . SER A 1 75 ? 13.213 11.118 -29.685 1.00 97.81 75 SER A CA 1
ATOM 610 C C . SER A 1 75 ? 14.484 11.212 -30.523 1.00 97.81 75 SER A C 1
ATOM 612 O O . SER A 1 75 ? 14.543 10.757 -31.670 1.00 97.81 75 SER A O 1
ATOM 614 N N . LYS A 1 76 ? 15.526 11.814 -29.952 1.00 98.38 76 LYS A N 1
ATOM 615 C CA . LYS A 1 76 ? 16.846 11.903 -30.577 1.00 98.38 76 LYS A CA 1
ATOM 616 C C . LYS A 1 76 ? 17.718 10.743 -30.121 1.00 98.38 76 LYS A C 1
ATOM 618 O O . LYS A 1 76 ? 17.876 10.511 -28.924 1.00 98.38 76 LYS A O 1
ATOM 623 N N . LEU A 1 77 ? 18.312 10.045 -31.086 1.00 98.62 77 LEU A N 1
ATOM 624 C CA . LEU A 1 77 ? 19.279 8.990 -30.815 1.00 98.62 77 LEU A CA 1
ATOM 625 C C . LEU A 1 77 ? 20.642 9.600 -30.477 1.00 98.62 77 LEU A C 1
ATOM 627 O O . LEU A 1 77 ? 21.170 10.415 -31.242 1.00 98.62 77 LEU A O 1
ATOM 631 N N . ALA A 1 78 ? 21.220 9.171 -29.361 1.00 98.75 78 ALA A N 1
ATOM 632 C CA . ALA A 1 78 ? 22.585 9.485 -28.977 1.00 98.75 78 ALA A CA 1
ATOM 633 C C . ALA A 1 78 ? 23.438 8.213 -28.875 1.00 98.75 78 ALA A C 1
ATOM 635 O O . ALA A 1 78 ? 22.967 7.179 -28.407 1.00 98.75 78 ALA A O 1
ATOM 636 N N . ILE A 1 79 ? 24.702 8.303 -29.276 1.00 98.62 79 ILE A N 1
ATOM 637 C CA . ILE A 1 79 ? 25.723 7.292 -28.988 1.00 98.62 79 ILE A CA 1
ATOM 638 C C . ILE A 1 79 ? 26.659 7.888 -27.951 1.00 98.62 79 ILE A C 1
ATOM 640 O O . ILE A 1 79 ? 27.216 8.961 -28.176 1.00 98.62 79 ILE A O 1
ATOM 644 N N . VAL A 1 80 ? 26.807 7.210 -26.819 1.00 98.12 80 VAL A N 1
ATOM 645 C CA . VAL A 1 80 ? 27.657 7.642 -25.704 1.00 98.12 80 VAL A CA 1
ATOM 646 C C . VAL A 1 80 ? 28.561 6.481 -25.342 1.00 98.12 80 VAL A C 1
ATOM 648 O O . VAL A 1 80 ? 28.080 5.474 -24.846 1.00 98.12 80 VAL A O 1
ATOM 651 N N . SER A 1 81 ? 29.858 6.576 -25.613 1.00 97.38 81 SER A N 1
ATOM 652 C CA . SER A 1 81 ? 30.766 5.436 -25.454 1.00 97.38 81 SER A CA 1
ATOM 653 C C . SER A 1 81 ? 32.139 5.866 -24.990 1.00 97.38 81 SER A C 1
ATOM 655 O O . SER A 1 81 ? 32.642 6.918 -25.382 1.00 97.38 81 SER A O 1
ATOM 657 N N . ARG A 1 82 ? 32.753 5.020 -24.159 1.00 96.69 82 ARG A N 1
ATOM 658 C CA . ARG A 1 82 ? 34.135 5.187 -23.699 1.00 96.69 82 ARG A CA 1
ATOM 659 C C . ARG A 1 82 ? 35.165 4.563 -24.635 1.00 96.69 82 ARG A C 1
ATOM 661 O O . ARG A 1 82 ? 36.351 4.542 -24.309 1.00 96.69 82 ARG A O 1
ATOM 668 N N . ASN A 1 83 ? 34.737 4.056 -25.791 1.00 96.19 83 ASN A N 1
ATOM 669 C CA . ASN A 1 83 ? 35.650 3.500 -26.773 1.00 96.19 83 ASN A CA 1
ATOM 670 C C . ASN A 1 83 ? 36.678 4.562 -27.207 1.00 96.19 83 ASN A C 1
ATOM 672 O O . ASN A 1 83 ? 36.359 5.730 -27.441 1.00 96.19 83 ASN A O 1
ATOM 676 N N . ARG A 1 84 ? 37.943 4.147 -27.300 1.00 95.06 84 ARG A N 1
ATOM 677 C CA . ARG A 1 84 ? 39.078 5.032 -27.599 1.00 95.06 84 ARG A CA 1
ATOM 678 C C . ARG A 1 84 ? 39.183 5.418 -29.072 1.00 95.06 84 ARG A C 1
ATOM 680 O O . ARG A 1 84 ? 39.981 6.291 -29.402 1.00 95.06 84 ARG A O 1
ATOM 687 N N . SER A 1 85 ? 38.409 4.786 -29.953 1.00 96.06 85 SER A N 1
ATOM 688 C CA . SER A 1 85 ? 38.423 5.065 -31.386 1.00 96.06 85 SER A CA 1
ATOM 689 C C . SER A 1 85 ? 37.031 5.396 -31.908 1.00 96.06 85 SER A C 1
ATOM 691 O O . SER A 1 85 ? 36.273 4.535 -32.359 1.00 96.06 85 SER A O 1
ATOM 693 N N . LYS A 1 86 ? 36.724 6.696 -31.921 1.00 97.06 86 LYS A N 1
ATOM 694 C CA . LYS A 1 86 ? 35.496 7.219 -32.522 1.00 97.06 86 LYS A CA 1
ATOM 695 C C . LYS A 1 86 ? 35.338 6.804 -33.988 1.00 97.06 86 LYS A C 1
ATOM 697 O O . LYS A 1 86 ? 34.261 6.369 -34.380 1.00 97.06 86 LYS A O 1
ATOM 702 N N . ALA A 1 87 ? 36.414 6.873 -34.772 1.00 97.81 87 ALA A N 1
ATOM 703 C CA . ALA A 1 87 ? 36.390 6.519 -36.190 1.00 97.81 87 ALA A CA 1
ATOM 704 C C . ALA A 1 87 ? 36.020 5.043 -36.422 1.00 97.81 87 ALA A C 1
ATOM 706 O O . ALA A 1 87 ? 35.268 4.727 -37.344 1.00 97.81 87 ALA A O 1
ATOM 707 N N . MET A 1 88 ? 36.486 4.135 -35.556 1.00 97.94 88 MET A N 1
ATOM 708 C CA . MET A 1 88 ? 36.113 2.721 -35.631 1.00 97.94 88 MET A CA 1
ATOM 709 C C . MET A 1 88 ? 34.635 2.505 -35.298 1.00 97.94 88 MET A C 1
ATOM 711 O O . MET A 1 88 ? 33.947 1.810 -36.046 1.00 97.94 88 MET A O 1
ATOM 715 N N . CYS A 1 89 ? 34.125 3.122 -34.225 1.00 98.31 89 CYS A N 1
ATOM 716 C CA . CYS A 1 89 ? 32.701 3.052 -33.888 1.00 98.31 89 CYS A CA 1
ATOM 717 C C . CYS A 1 89 ? 31.827 3.622 -35.013 1.00 98.31 89 CYS A C 1
ATOM 719 O O . CYS A 1 89 ? 30.853 2.985 -35.407 1.00 98.31 89 CYS A O 1
ATOM 721 N N . ASP A 1 90 ? 32.202 4.772 -35.579 1.00 98.38 90 ASP A N 1
ATOM 722 C CA . ASP A 1 90 ? 31.484 5.400 -36.693 1.00 98.38 90 ASP A CA 1
ATOM 723 C C . ASP A 1 90 ? 31.474 4.494 -37.938 1.00 98.38 90 ASP A C 1
ATOM 725 O O . ASP A 1 90 ? 30.449 4.386 -38.616 1.00 98.38 90 ASP A O 1
ATOM 729 N N . ARG A 1 91 ? 32.579 3.784 -38.211 1.00 98.25 91 ARG A N 1
ATOM 730 C CA . ARG A 1 91 ? 32.663 2.804 -39.303 1.00 98.25 91 ARG A CA 1
ATOM 731 C C . ARG A 1 91 ? 31.782 1.578 -39.055 1.00 98.25 91 ARG A C 1
ATOM 733 O O . ARG A 1 91 ? 31.076 1.157 -39.968 1.00 98.25 91 ARG A O 1
ATOM 740 N N . ALA A 1 92 ? 31.779 1.020 -37.846 1.00 98.31 92 ALA A N 1
ATOM 741 C CA . ALA A 1 92 ? 30.897 -0.097 -37.498 1.00 98.31 92 ALA A CA 1
ATOM 742 C C . ALA A 1 92 ? 29.412 0.304 -37.602 1.00 98.31 92 ALA A C 1
ATOM 744 O O . ALA A 1 92 ? 28.626 -0.373 -38.267 1.00 98.31 92 ALA A O 1
ATOM 745 N N . LEU A 1 93 ? 29.045 1.461 -37.038 1.00 98.44 93 LEU A N 1
ATOM 746 C CA . LEU A 1 93 ? 27.699 2.044 -37.119 1.00 98.44 93 LEU A CA 1
ATOM 747 C C . LEU A 1 93 ? 27.285 2.424 -38.546 1.00 98.44 93 LEU A C 1
ATOM 749 O O . LEU A 1 93 ? 26.094 2.558 -38.815 1.00 98.44 93 LEU A O 1
ATOM 753 N N . TYR A 1 94 ? 28.239 2.623 -39.458 1.00 98.38 94 TYR A N 1
ATOM 754 C CA . TYR A 1 94 ? 27.946 2.827 -40.873 1.00 98.38 94 TYR A CA 1
ATOM 755 C C . TYR A 1 94 ? 27.518 1.526 -41.572 1.00 98.38 94 TYR A C 1
ATOM 757 O O . TYR A 1 94 ? 26.610 1.538 -42.405 1.00 98.38 94 TYR A O 1
ATOM 765 N N . TYR A 1 95 ? 28.157 0.400 -41.243 1.00 98.44 95 TYR A N 1
ATOM 766 C CA . TYR A 1 95 ? 27.803 -0.895 -41.830 1.00 98.44 95 TYR A CA 1
ATOM 767 C C . TYR A 1 95 ? 26.517 -1.477 -41.246 1.00 98.44 95 TYR A C 1
ATOM 769 O O . TYR A 1 95 ? 25.731 -2.074 -41.985 1.00 98.44 95 TYR A O 1
ATOM 777 N N . PHE A 1 96 ? 26.276 -1.284 -39.950 1.00 98.25 96 PHE A N 1
ATOM 778 C CA . PHE A 1 96 ? 25.007 -1.654 -39.333 1.00 98.25 96 PHE A CA 1
ATOM 779 C C . PHE A 1 96 ? 23.903 -0.670 -39.721 1.00 98.25 96 PHE A C 1
ATOM 781 O O . PHE A 1 96 ? 24.111 0.543 -39.776 1.00 98.25 96 PHE A O 1
ATOM 788 N N . LYS A 1 97 ? 22.707 -1.198 -39.997 1.00 96.88 97 LYS A N 1
ATOM 789 C CA . LYS A 1 97 ? 21.578 -0.413 -40.505 1.00 96.88 97 LYS A CA 1
ATOM 790 C C . LYS A 1 97 ? 20.336 -0.564 -39.639 1.00 96.88 97 LYS A C 1
ATOM 792 O O . LYS A 1 97 ? 20.110 -1.616 -39.044 1.00 96.88 97 LYS A O 1
ATOM 797 N N . ALA A 1 98 ? 19.515 0.481 -39.627 1.00 96.94 98 ALA A N 1
ATOM 798 C CA . ALA A 1 98 ? 18.201 0.489 -38.997 1.00 96.94 98 ALA A CA 1
ATOM 799 C C . ALA A 1 98 ? 17.155 1.142 -39.908 1.00 96.94 98 ALA A C 1
ATOM 801 O O . ALA A 1 98 ? 17.494 1.918 -40.804 1.00 96.94 98 ALA A O 1
ATOM 802 N N . ILE A 1 99 ? 15.876 0.832 -39.692 1.00 94.56 99 ILE A N 1
ATOM 803 C CA . ILE A 1 99 ? 14.782 1.408 -40.484 1.00 94.56 99 ILE A CA 1
ATOM 804 C C . ILE A 1 99 ? 14.594 2.880 -40.104 1.00 94.56 99 ILE A C 1
ATOM 806 O O . ILE A 1 99 ? 14.246 3.189 -38.962 1.00 94.56 99 ILE A O 1
ATOM 810 N N . ASN A 1 100 ? 14.736 3.783 -41.076 1.00 94.06 100 ASN A N 1
ATOM 811 C CA . ASN A 1 100 ? 14.382 5.188 -40.899 1.00 94.06 100 ASN A CA 1
ATOM 812 C C . ASN A 1 100 ? 12.850 5.345 -40.991 1.00 94.06 100 ASN A C 1
ATOM 814 O O . ASN A 1 100 ? 12.289 5.120 -42.069 1.00 94.06 100 ASN A O 1
ATOM 818 N N . PRO A 1 101 ? 12.147 5.746 -39.914 1.00 91.62 101 PRO A N 1
ATOM 819 C CA . PRO A 1 101 ? 10.685 5.817 -39.918 1.00 91.62 101 PRO A CA 1
ATOM 820 C C . PRO A 1 101 ? 10.125 6.862 -40.892 1.00 91.62 101 PRO A C 1
ATOM 822 O O . PRO A 1 101 ? 8.980 6.729 -41.311 1.00 91.62 101 PRO A O 1
ATOM 825 N N . ASN A 1 102 ? 10.918 7.860 -41.294 1.00 88.50 102 ASN A N 1
ATOM 826 C CA . ASN A 1 102 ? 10.476 8.902 -42.224 1.00 88.50 102 ASN A CA 1
ATOM 827 C C . ASN A 1 102 ? 10.529 8.457 -43.695 1.00 88.50 102 ASN A C 1
ATOM 829 O O . ASN A 1 102 ? 9.847 9.041 -44.531 1.00 88.50 102 ASN A O 1
ATOM 833 N N . HIS A 1 103 ? 11.336 7.441 -44.018 1.00 88.75 103 HIS A N 1
ATOM 834 C CA . HIS A 1 103 ? 11.536 6.967 -45.394 1.00 88.75 103 HIS A CA 1
ATOM 835 C C . HIS A 1 103 ? 11.092 5.513 -45.614 1.00 88.75 103 HIS A C 1
ATOM 837 O O . HIS A 1 103 ? 10.880 5.109 -46.754 1.00 88.75 103 HIS A O 1
ATOM 843 N N . GLY A 1 104 ? 10.950 4.717 -44.548 1.00 87.50 104 GLY A N 1
ATOM 844 C CA . GLY A 1 104 ? 10.525 3.315 -44.616 1.00 87.50 104 GLY A CA 1
ATOM 845 C C . GLY A 1 104 ? 11.599 2.332 -45.105 1.00 8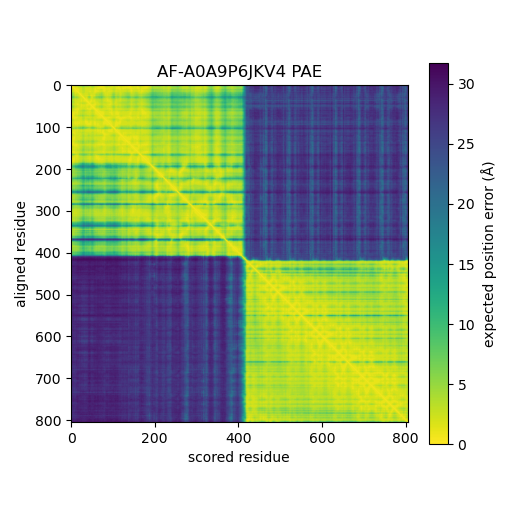7.50 104 GLY A C 1
ATOM 846 O O . GLY A 1 104 ? 11.305 1.148 -45.243 1.00 87.50 104 GLY A O 1
ATOM 847 N N . ASN A 1 105 ? 12.834 2.786 -45.350 1.00 93.62 105 ASN A N 1
ATOM 848 C CA . ASN A 1 105 ? 13.969 1.966 -45.786 1.00 93.62 105 ASN A CA 1
ATOM 849 C C . ASN A 1 105 ? 15.138 1.979 -44.775 1.00 93.62 105 ASN A C 1
ATOM 851 O O . ASN A 1 105 ? 15.191 2.806 -43.863 1.00 93.62 105 ASN A O 1
ATOM 855 N N . GLU A 1 106 ? 16.070 1.029 -44.916 1.00 95.62 106 GLU A N 1
ATOM 856 C CA . GLU A 1 106 ? 17.238 0.880 -44.033 1.00 95.62 106 GLU A CA 1
ATOM 857 C C . GLU A 1 106 ? 18.318 1.938 -44.316 1.00 95.62 106 GLU A C 1
ATOM 859 O O . GLU A 1 106 ? 18.776 2.080 -45.453 1.00 95.62 106 GLU A O 1
ATOM 864 N N . TRP A 1 107 ? 18.759 2.652 -43.278 1.00 98.00 107 TRP A N 1
ATOM 865 C CA . TRP A 1 107 ? 19.855 3.629 -43.317 1.00 98.00 107 TRP A CA 1
ATOM 866 C C . TRP A 1 107 ? 20.997 3.186 -42.392 1.00 98.00 107 TRP A C 1
ATOM 868 O O . TRP A 1 107 ? 20.724 2.529 -41.383 1.00 98.00 107 TRP A O 1
ATOM 878 N N . PRO A 1 108 ? 22.261 3.548 -42.689 1.00 98.25 108 PRO A N 1
ATOM 879 C CA . PRO A 1 108 ? 23.363 3.432 -41.735 1.00 98.25 108 PRO A CA 1
ATOM 880 C C . PRO A 1 108 ? 22.988 4.045 -40.383 1.00 98.25 108 PRO A C 1
ATOM 882 O O . PRO A 1 108 ? 22.517 5.185 -40.344 1.00 98.25 108 PRO A O 1
ATOM 885 N N . ILE A 1 109 ? 23.213 3.332 -39.275 1.00 98.38 109 ILE A N 1
ATOM 886 C CA . ILE A 1 109 ? 22.878 3.856 -37.938 1.00 98.38 109 ILE A CA 1
ATOM 887 C C . ILE A 1 109 ? 23.630 5.165 -37.683 1.00 98.38 109 ILE A C 1
ATOM 889 O O . ILE A 1 109 ? 23.046 6.098 -37.143 1.00 98.38 109 ILE A O 1
ATOM 893 N N . SER A 1 110 ? 24.874 5.297 -38.155 1.00 98.06 110 SER A N 1
ATOM 894 C CA . SER A 1 110 ? 25.658 6.536 -38.032 1.00 98.06 110 SER A CA 1
ATOM 895 C C . SER A 1 110 ? 24.982 7.779 -38.630 1.00 98.06 110 SER A C 1
ATOM 897 O O . SER A 1 110 ? 25.229 8.882 -38.150 1.00 98.06 110 SER A O 1
ATOM 899 N N . GLN A 1 111 ? 24.098 7.625 -39.623 1.00 97.81 111 GLN A N 1
ATOM 900 C CA . GLN A 1 111 ? 23.326 8.727 -40.219 1.00 97.81 111 GLN A CA 1
ATOM 901 C C . GLN A 1 111 ? 22.041 9.062 -39.446 1.00 97.81 111 GLN A C 1
ATOM 903 O O . GLN A 1 111 ? 21.410 10.083 -39.709 1.00 97.81 111 GLN A O 1
ATOM 908 N N . LEU A 1 112 ? 21.637 8.200 -38.513 1.00 98.12 112 LEU A N 1
ATOM 909 C CA . LEU A 1 112 ? 20.441 8.352 -37.685 1.00 98.12 112 LEU A CA 1
ATOM 910 C C . LEU A 1 112 ? 20.754 8.935 -36.295 1.00 98.12 112 LEU A C 1
ATOM 912 O O . LEU A 1 112 ? 19.840 9.277 -35.544 1.00 98.12 112 LEU A O 1
ATOM 916 N N . VAL A 1 113 ? 22.038 9.039 -35.944 1.00 98.25 113 VAL A N 1
ATOM 917 C CA . VAL A 1 113 ? 22.521 9.547 -34.655 1.00 98.25 113 VAL A CA 1
ATOM 918 C C . VAL A 1 113 ? 22.558 11.074 -34.664 1.00 98.25 113 VAL A C 1
ATOM 920 O O . VAL A 1 113 ? 23.204 11.687 -35.510 1.00 98.25 113 VAL A O 1
ATOM 923 N N . GLN A 1 114 ? 21.910 11.692 -33.677 1.00 98.31 114 GLN A N 1
ATOM 924 C CA . GLN A 1 114 ? 21.894 13.146 -33.494 1.00 98.31 114 GLN A CA 1
ATOM 925 C C . GLN A 1 114 ? 23.061 13.642 -32.630 1.00 98.31 114 GLN A C 1
ATOM 927 O O . GLN A 1 114 ? 23.604 14.714 -32.892 1.00 98.31 114 GLN A O 1
ATOM 932 N N . TYR A 1 115 ? 23.424 12.884 -31.591 1.00 98.38 115 TYR A N 1
ATOM 933 C CA . TYR A 1 115 ? 24.513 13.217 -30.668 1.00 98.38 115 TYR A CA 1
ATOM 934 C C . TYR A 1 115 ? 25.489 12.045 -30.594 1.00 98.38 115 TYR A C 1
ATOM 936 O O . TYR A 1 115 ? 25.088 10.932 -30.272 1.00 98.38 115 TYR A O 1
ATOM 944 N N . ASN A 1 116 ? 26.762 12.265 -30.914 1.00 97.56 116 ASN A N 1
ATOM 945 C CA . ASN A 1 116 ? 27.744 11.189 -31.049 1.00 97.56 116 ASN A CA 1
ATOM 946 C C . ASN A 1 116 ? 28.978 11.472 -30.177 1.00 97.56 116 ASN A C 1
ATOM 948 O O . ASN A 1 116 ? 29.970 12.041 -30.633 1.00 97.56 116 ASN A O 1
ATOM 952 N N . GLU A 1 117 ? 28.878 11.069 -28.913 1.00 97.50 117 GLU A N 1
ATOM 953 C CA . GLU A 1 117 ? 29.848 11.254 -27.833 1.00 97.50 117 GLU A CA 1
ATOM 954 C C . GLU A 1 117 ? 30.661 9.967 -27.605 1.00 97.50 117 GLU A C 1
ATOM 956 O O . GLU A 1 117 ? 30.590 9.331 -26.552 1.00 97.50 117 GLU A O 1
ATOM 961 N N . VAL A 1 118 ? 31.437 9.556 -28.612 1.00 97.62 118 VAL A N 1
ATOM 962 C CA . VAL A 1 118 ? 32.412 8.459 -28.476 1.00 97.62 118 VAL A CA 1
ATOM 963 C C . VAL A 1 118 ? 33.763 9.050 -28.079 1.00 97.62 118 VAL A C 1
ATOM 965 O O . VAL A 1 118 ? 34.492 9.582 -28.917 1.00 97.62 118 VAL A O 1
ATOM 968 N N . VAL A 1 119 ? 34.068 9.001 -26.784 1.00 95.88 119 VAL A N 1
ATOM 969 C CA . VAL A 1 119 ? 35.318 9.494 -26.195 1.00 95.88 119 VAL A CA 1
ATOM 970 C C . VAL A 1 119 ? 35.534 8.845 -24.827 1.00 95.88 119 VAL A C 1
ATOM 972 O O . VAL A 1 119 ? 34.594 8.747 -24.038 1.00 95.88 119 VAL A O 1
ATOM 975 N N . ASP A 1 120 ? 36.771 8.441 -24.516 1.00 95.81 120 ASP A N 1
ATOM 976 C CA . ASP A 1 120 ? 37.144 7.804 -23.239 1.00 95.81 120 ASP A CA 1
ATOM 977 C C . ASP A 1 120 ? 37.095 8.801 -22.062 1.00 95.81 120 ASP A C 1
ATOM 979 O O . ASP A 1 120 ? 38.106 9.323 -21.592 1.00 95.81 120 ASP A O 1
ATOM 983 N N . GLN A 1 121 ? 35.875 9.110 -21.625 1.00 95.81 121 GLN A N 1
ATOM 984 C CA . GLN A 1 121 ? 35.520 9.983 -20.506 1.00 95.81 121 GLN A CA 1
ATOM 985 C C . GLN A 1 121 ? 34.311 9.398 -19.766 1.00 95.81 121 GLN A C 1
ATOM 987 O O . GLN A 1 121 ? 33.646 8.496 -20.271 1.00 95.81 121 GLN A O 1
ATOM 992 N N . SER A 1 122 ? 33.999 9.892 -18.566 1.00 94.94 122 SER A N 1
ATOM 993 C CA . SER A 1 122 ? 32.821 9.415 -17.835 1.00 94.94 122 SER A CA 1
ATOM 994 C C . SER A 1 122 ? 31.525 9.703 -18.603 1.00 94.94 122 SER A C 1
ATOM 996 O O . SER A 1 122 ? 31.385 10.729 -19.275 1.00 94.94 122 SER A O 1
ATOM 998 N N . LYS A 1 123 ? 30.520 8.837 -18.430 1.00 96.75 123 LYS A N 1
ATOM 999 C CA . LYS A 1 123 ? 29.186 9.057 -19.009 1.00 96.75 123 LYS A CA 1
ATOM 1000 C C . LYS A 1 123 ? 28.549 10.349 -18.499 1.00 96.75 123 LYS A C 1
ATOM 1002 O O . LYS A 1 123 ? 27.803 10.995 -19.224 1.00 96.75 123 LYS A O 1
ATOM 1007 N N . THR A 1 124 ? 28.876 10.785 -17.283 1.00 94.69 124 THR A N 1
ATOM 1008 C CA . THR A 1 124 ? 28.403 12.075 -16.765 1.00 94.69 124 THR A CA 1
ATOM 1009 C C . THR A 1 124 ? 28.886 13.253 -17.612 1.00 94.69 124 THR A C 1
ATOM 1011 O O . THR A 1 124 ? 28.091 14.146 -17.899 1.00 94.69 124 THR A O 1
ATOM 1014 N N . GLU A 1 125 ? 30.126 13.233 -18.109 1.00 96.94 125 GLU A N 1
ATOM 1015 C CA . GLU A 1 125 ? 30.632 14.263 -19.025 1.00 96.94 125 GLU A CA 1
ATOM 1016 C C . GLU A 1 125 ? 29.958 14.214 -20.402 1.00 96.94 125 GLU A C 1
ATOM 1018 O O . GLU A 1 125 ? 29.607 15.266 -20.946 1.00 96.94 125 GLU A O 1
ATOM 1023 N N . HIS A 1 126 ? 29.692 13.015 -20.939 1.00 98.38 126 HIS A N 1
ATOM 1024 C CA . HIS A 1 126 ? 28.908 12.864 -22.176 1.00 98.38 126 HIS A CA 1
ATOM 1025 C C . HIS A 1 126 ? 27.540 13.541 -22.038 1.00 98.38 126 HIS A C 1
ATOM 1027 O O . HIS A 1 126 ? 27.159 14.375 -22.859 1.00 98.38 126 HIS A O 1
ATOM 1033 N N . PHE A 1 127 ? 26.816 13.247 -20.955 1.00 97.88 127 PHE A N 1
ATOM 1034 C CA . PHE A 1 127 ? 25.492 13.817 -20.715 1.00 97.88 127 PHE A CA 1
ATOM 1035 C C . PHE A 1 127 ? 25.528 15.322 -20.428 1.00 97.88 127 PHE A C 1
ATOM 1037 O O . PHE A 1 127 ? 24.636 16.036 -20.889 1.00 97.88 127 PHE A O 1
ATOM 1044 N N . ARG A 1 128 ? 26.551 15.843 -19.733 1.00 95.81 128 ARG A N 1
ATOM 1045 C CA . ARG A 1 128 ? 26.732 17.297 -19.544 1.00 95.81 128 ARG A CA 1
ATOM 1046 C C . ARG A 1 128 ? 26.864 18.022 -20.887 1.00 95.81 128 ARG A C 1
ATOM 1048 O O . ARG A 1 128 ? 26.204 19.044 -21.082 1.00 95.81 128 ARG A O 1
ATOM 1055 N N . ARG A 1 129 ? 27.626 17.471 -21.838 1.00 97.88 129 ARG A N 1
ATOM 1056 C CA . ARG A 1 129 ? 27.725 18.027 -23.200 1.00 97.88 129 ARG A CA 1
ATOM 1057 C C . ARG A 1 129 ? 26.428 17.896 -23.988 1.00 97.88 129 ARG A C 1
ATOM 1059 O O . ARG A 1 129 ? 25.991 18.878 -24.580 1.00 97.88 129 ARG A O 1
ATOM 1066 N N . ILE A 1 130 ? 25.755 16.746 -23.929 1.00 98.25 130 ILE A N 1
ATOM 1067 C CA . ILE A 1 130 ? 24.447 16.561 -24.580 1.00 98.25 130 ILE A CA 1
ATOM 1068 C C . ILE A 1 130 ? 23.411 17.550 -24.031 1.00 98.25 130 ILE A C 1
ATOM 1070 O O . ILE A 1 130 ? 22.656 18.137 -24.806 1.00 98.25 130 ILE A O 1
ATOM 1074 N N . LYS A 1 131 ? 23.377 17.796 -22.716 1.00 96.25 131 LYS A N 1
ATOM 1075 C CA . LYS A 1 131 ? 22.522 18.832 -22.118 1.00 96.25 131 LYS A CA 1
ATOM 1076 C C . LYS A 1 131 ? 22.875 20.220 -22.648 1.00 96.25 131 LYS A C 1
ATOM 1078 O O . LYS A 1 131 ? 21.970 20.943 -23.054 1.00 96.25 131 LYS A O 1
ATOM 1083 N N . ALA A 1 132 ? 24.160 20.575 -22.687 1.00 97.06 132 ALA A N 1
ATOM 1084 C CA . ALA A 1 132 ? 24.608 21.868 -23.206 1.00 97.06 132 ALA A CA 1
ATOM 1085 C C . ALA A 1 132 ? 24.225 22.077 -24.683 1.00 97.06 132 ALA A C 1
ATOM 1087 O O . ALA A 1 132 ? 23.818 23.172 -25.058 1.00 97.06 132 ALA A O 1
ATOM 1088 N N . LEU A 1 133 ? 24.306 21.026 -25.504 1.00 97.19 133 LEU A N 1
ATOM 1089 C CA . LEU A 1 133 ? 23.962 21.073 -26.928 1.00 97.19 133 LEU A CA 1
ATOM 1090 C C . LEU A 1 133 ? 22.452 21.042 -27.191 1.00 97.19 133 LEU A C 1
ATOM 1092 O O . LEU A 1 133 ? 21.976 21.666 -28.134 1.00 97.19 133 LEU A O 1
ATOM 1096 N N . SER A 1 134 ? 21.698 20.276 -26.403 1.00 97.56 134 SER A N 1
ATOM 1097 C CA . SER A 1 134 ? 20.277 20.014 -26.662 1.00 97.56 134 SER A CA 1
ATOM 1098 C C . SER A 1 134 ? 19.322 20.930 -25.899 1.00 97.56 134 SER A C 1
ATOM 1100 O O . SER A 1 134 ? 18.157 21.029 -26.274 1.00 97.56 134 SER A O 1
ATOM 1102 N N . GLY A 1 135 ? 19.774 21.541 -24.800 1.00 96.06 135 GLY A N 1
ATOM 1103 C CA . GLY A 1 135 ? 18.933 22.293 -23.867 1.00 96.06 135 GLY A CA 1
ATOM 1104 C C . GLY A 1 135 ? 17.983 21.434 -23.020 1.00 96.06 135 GLY A C 1
ATOM 1105 O O . GLY A 1 135 ? 17.304 21.971 -22.150 1.00 96.06 135 GLY A O 1
ATOM 1106 N N . ASN A 1 136 ? 17.930 20.113 -23.230 1.00 94.25 136 ASN A N 1
ATOM 1107 C CA . ASN A 1 136 ? 17.016 19.228 -22.508 1.00 94.25 136 ASN A CA 1
ATOM 1108 C C . ASN A 1 136 ? 17.461 18.994 -21.061 1.00 94.25 136 ASN A C 1
ATOM 1110 O O . ASN A 1 136 ? 18.651 18.948 -20.738 1.00 94.25 136 ASN A O 1
ATOM 1114 N N . ASP A 1 137 ? 16.496 18.791 -20.169 1.00 91.62 137 ASP A N 1
ATOM 1115 C CA . ASP A 1 137 ? 16.789 18.354 -18.810 1.00 91.62 137 ASP A CA 1
ATOM 1116 C C . ASP A 1 137 ? 17.210 16.890 -18.753 1.00 91.62 137 ASP A C 1
ATOM 1118 O O . ASP A 1 137 ? 16.756 16.067 -19.539 1.00 91.62 137 ASP A O 1
ATOM 1122 N N . PHE A 1 138 ? 18.075 16.550 -17.793 1.00 92.62 138 PHE A N 1
ATOM 1123 C CA . PHE A 1 138 ? 18.544 15.174 -17.602 1.00 92.62 138 PHE A CA 1
ATOM 1124 C C . PHE A 1 138 ? 17.390 14.197 -17.348 1.00 92.62 138 PHE A C 1
ATOM 1126 O O . PHE A 1 138 ? 17.451 13.050 -17.778 1.00 92.62 138 PHE A O 1
ATOM 1133 N N . ALA A 1 139 ? 16.313 14.673 -16.713 1.00 90.94 139 ALA A N 1
ATOM 1134 C CA . ALA A 1 139 ? 15.088 13.909 -16.499 1.00 90.94 139 ALA A CA 1
ATOM 1135 C C . ALA A 1 139 ? 14.373 13.518 -17.809 1.00 90.94 139 ALA A C 1
ATOM 1137 O O . ALA A 1 139 ? 13.544 12.616 -17.790 1.00 90.94 139 ALA A O 1
ATOM 1138 N N . GLU A 1 140 ? 14.698 14.144 -18.946 1.00 94.06 140 GLU A N 1
ATOM 1139 C CA . GLU A 1 140 ? 14.163 13.821 -20.279 1.00 94.06 140 GLU A CA 1
ATOM 1140 C C . GLU A 1 140 ? 15.052 12.837 -21.059 1.00 94.06 140 GLU A C 1
ATOM 1142 O O . GLU A 1 140 ? 14.846 12.625 -22.256 1.00 94.06 140 GLU A O 1
ATOM 1147 N N . MET A 1 141 ? 16.064 12.256 -20.406 1.00 97.62 141 MET A N 1
ATOM 1148 C CA . MET A 1 141 ? 17.070 11.415 -21.050 1.00 97.62 141 MET A CA 1
ATOM 1149 C C . MET A 1 141 ? 17.097 9.999 -20.460 1.00 97.62 141 MET A C 1
ATOM 1151 O O . MET A 1 141 ? 16.882 9.799 -19.260 1.00 97.62 141 MET A O 1
ATOM 1155 N N . LEU A 1 142 ? 17.395 9.019 -21.314 1.00 98.44 142 LEU A N 1
ATOM 1156 C CA . LEU A 1 142 ? 17.491 7.599 -20.966 1.00 98.44 142 LEU A CA 1
ATOM 1157 C C . LEU A 1 142 ? 18.783 6.997 -21.536 1.00 98.44 142 LEU A C 1
ATOM 1159 O O . LEU A 1 142 ? 19.012 7.094 -22.739 1.00 98.44 142 LEU A O 1
ATOM 1163 N N . LEU A 1 143 ? 19.602 6.373 -20.685 1.00 98.69 143 LEU A N 1
ATOM 1164 C CA . LEU A 1 143 ? 20.816 5.638 -21.052 1.00 98.69 143 LEU A CA 1
ATOM 1165 C C . LEU A 1 143 ? 20.585 4.124 -20.986 1.00 98.69 143 LEU A C 1
ATOM 1167 O O . LEU A 1 143 ? 20.119 3.621 -19.962 1.00 98.69 143 LEU A O 1
ATOM 1171 N N . PHE A 1 144 ? 21.016 3.417 -22.030 1.00 98.50 144 PHE A N 1
ATOM 1172 C CA . PHE A 1 144 ? 21.244 1.972 -22.024 1.00 98.50 144 PHE A CA 1
ATOM 1173 C C . PHE A 1 144 ? 22.739 1.667 -22.110 1.00 98.50 144 PHE A C 1
ATOM 1175 O O . PHE A 1 144 ? 23.432 2.214 -22.969 1.00 98.50 144 PHE A O 1
ATOM 1182 N N . ASP A 1 145 ? 23.217 0.801 -21.222 1.00 97.88 145 ASP A N 1
ATOM 1183 C CA . ASP A 1 145 ? 24.634 0.455 -21.069 1.00 97.88 145 ASP A CA 1
ATOM 1184 C C . ASP A 1 145 ? 24.748 -0.922 -20.399 1.00 97.88 145 ASP A C 1
ATOM 1186 O O . ASP A 1 145 ? 23.864 -1.271 -19.612 1.00 97.88 145 ASP A O 1
ATOM 1190 N N . ASP A 1 146 ? 25.785 -1.710 -20.674 1.00 95.38 146 ASP A N 1
ATOM 1191 C CA . ASP A 1 146 ? 25.990 -3.030 -20.060 1.00 95.38 146 ASP A CA 1
ATOM 1192 C C . ASP A 1 146 ? 26.843 -2.985 -18.780 1.00 95.38 146 ASP A C 1
ATOM 1194 O O . ASP A 1 146 ? 26.818 -3.938 -17.988 1.00 95.38 146 ASP A O 1
ATOM 1198 N N . GLU A 1 147 ? 27.543 -1.874 -18.534 1.00 94.94 147 GLU A N 1
ATOM 1199 C CA . GLU A 1 147 ? 28.406 -1.698 -17.370 1.00 94.94 147 GLU A CA 1
ATOM 1200 C C . GLU A 1 147 ? 27.656 -0.968 -16.245 1.00 94.94 147 GLU A C 1
ATOM 1202 O O . GLU A 1 147 ? 27.258 0.196 -16.350 1.00 94.94 147 GLU A O 1
ATOM 1207 N N . ALA A 1 148 ? 27.461 -1.641 -15.110 1.00 94.81 148 ALA A N 1
ATOM 1208 C CA . ALA A 1 148 ? 26.627 -1.119 -14.031 1.00 94.81 148 ALA A CA 1
ATOM 1209 C C . ALA A 1 148 ? 27.224 0.121 -13.352 1.00 94.81 148 ALA A C 1
ATOM 1211 O O . ALA A 1 148 ? 26.480 0.911 -12.764 1.00 94.81 148 ALA A O 1
ATOM 1212 N N . TYR A 1 149 ? 28.543 0.332 -13.429 1.00 93.69 149 TYR A N 1
ATOM 1213 C CA . TYR A 1 149 ? 29.158 1.558 -12.911 1.00 93.69 149 TYR A CA 1
ATOM 1214 C C . TYR A 1 149 ? 28.683 2.827 -13.645 1.00 93.69 149 TYR A C 1
ATOM 1216 O O . TYR A 1 149 ? 28.698 3.911 -13.056 1.00 93.69 149 TYR A O 1
ATOM 1224 N N . ASN A 1 150 ? 28.194 2.713 -14.888 1.00 95.94 150 ASN A N 1
ATOM 1225 C CA . ASN A 1 150 ? 27.666 3.845 -15.659 1.00 95.94 150 ASN A CA 1
ATOM 1226 C C . ASN A 1 150 ? 26.328 4.379 -15.116 1.00 95.94 150 ASN A C 1
ATOM 1228 O O . ASN A 1 150 ? 25.927 5.497 -15.448 1.00 95.94 150 ASN A O 1
ATOM 1232 N N . ASN A 1 151 ? 25.710 3.672 -14.164 1.00 93.12 151 ASN A N 1
ATOM 1233 C CA . ASN A 1 151 ? 24.588 4.149 -13.350 1.00 93.12 151 ASN A CA 1
ATOM 1234 C C . ASN A 1 151 ? 24.882 5.469 -12.605 1.00 93.12 151 ASN A C 1
ATOM 1236 O O . ASN A 1 151 ? 23.971 6.168 -12.162 1.00 93.12 151 ASN A O 1
ATOM 1240 N N . VAL A 1 152 ? 26.150 5.876 -12.511 1.00 91.25 152 VAL A N 1
ATOM 1241 C CA . VAL A 1 152 ? 26.543 7.197 -12.009 1.00 91.25 152 VAL A CA 1
ATOM 1242 C C . VAL A 1 152 ? 25.786 8.357 -12.683 1.00 91.25 152 VAL A C 1
ATOM 1244 O O . VAL A 1 152 ? 25.520 9.359 -12.026 1.00 91.25 152 VAL A O 1
ATOM 1247 N N . VAL A 1 153 ? 25.321 8.227 -13.935 1.00 93.62 153 VAL A N 1
ATOM 1248 C CA . VAL A 1 153 ? 24.490 9.269 -14.582 1.00 93.62 153 VAL A CA 1
ATOM 1249 C C . VAL A 1 153 ? 23.122 9.452 -13.917 1.00 93.62 153 VAL A C 1
ATOM 1251 O O . VAL A 1 153 ? 22.644 10.581 -13.781 1.00 93.62 153 VAL A O 1
ATOM 1254 N N . ARG A 1 154 ? 22.503 8.367 -13.437 1.00 92.75 154 ARG A N 1
ATOM 1255 C CA . ARG A 1 154 ? 21.266 8.422 -12.642 1.00 92.75 154 ARG A CA 1
ATOM 1256 C C . ARG A 1 154 ? 21.516 9.108 -11.318 1.00 92.75 154 ARG A C 1
ATOM 1258 O O . ARG A 1 154 ? 20.704 9.905 -10.855 1.00 92.75 154 ARG A O 1
ATOM 1265 N N . ILE A 1 155 ? 22.673 8.817 -10.747 1.00 89.00 155 ILE A N 1
ATOM 1266 C CA . ILE A 1 155 ? 23.043 9.220 -9.405 1.00 89.00 155 ILE A CA 1
ATOM 1267 C C . ILE A 1 155 ? 23.418 10.709 -9.363 1.00 89.00 155 ILE A C 1
ATOM 1269 O O . ILE A 1 155 ? 22.839 11.474 -8.592 1.00 89.00 155 ILE A O 1
ATOM 1273 N N . GLU A 1 156 ? 24.333 11.136 -10.230 1.00 87.44 156 GLU A N 1
ATOM 1274 C CA . GLU A 1 156 ? 24.884 12.493 -10.254 1.00 87.44 156 GLU A CA 1
ATOM 1275 C C . GLU A 1 156 ? 24.085 13.482 -11.090 1.00 87.44 156 GLU A C 1
ATOM 1277 O O . GLU A 1 156 ? 24.192 14.680 -10.839 1.00 87.44 156 GLU A O 1
ATOM 1282 N N . LEU A 1 157 ? 23.318 13.033 -12.091 1.00 89.50 157 LEU A N 1
ATOM 1283 C CA . LEU A 1 157 ? 22.634 13.925 -13.041 1.00 89.50 157 LEU A CA 1
ATOM 1284 C C . LEU A 1 157 ? 21.112 13.739 -13.055 1.00 89.50 157 LEU A C 1
ATOM 1286 O O . LEU A 1 157 ? 20.393 14.680 -13.384 1.00 89.50 157 LEU A O 1
ATOM 1290 N N . GLY A 1 158 ? 20.608 12.568 -12.654 1.00 90.12 158 GLY A N 1
ATOM 1291 C CA . GLY A 1 158 ? 19.179 12.237 -12.684 1.00 90.12 158 GLY A CA 1
ATOM 1292 C C . GLY A 1 158 ? 18.691 11.645 -14.012 1.00 90.12 158 GLY A C 1
ATOM 1293 O O . GLY A 1 158 ? 17.481 11.514 -14.197 1.00 90.12 158 GLY A O 1
ATOM 1294 N N . VAL A 1 159 ? 19.608 11.274 -14.913 1.00 94.38 159 VAL A N 1
ATOM 1295 C CA . VAL A 1 159 ? 19.307 10.552 -16.164 1.00 94.38 159 VAL A CA 1
ATOM 1296 C C . VAL A 1 159 ? 18.750 9.168 -15.834 1.00 94.38 159 VAL A C 1
ATOM 1298 O O . VAL A 1 159 ? 19.295 8.478 -14.976 1.00 94.38 159 VAL A O 1
ATOM 1301 N N . THR A 1 160 ? 17.689 8.711 -16.501 1.00 96.00 160 THR A N 1
ATOM 1302 C CA . THR A 1 160 ? 17.245 7.325 -16.289 1.00 96.00 160 THR A CA 1
ATOM 1303 C C . THR A 1 160 ? 18.278 6.367 -16.875 1.00 96.00 160 THR A C 1
ATOM 1305 O O . THR A 1 160 ? 18.695 6.525 -18.016 1.00 96.00 160 THR A O 1
ATOM 1308 N N . PHE A 1 161 ? 18.686 5.369 -16.097 1.00 96.75 161 PHE A N 1
ATOM 1309 C CA . PHE A 1 161 ? 19.659 4.355 -16.493 1.00 96.75 161 PHE A CA 1
ATOM 1310 C C . PHE A 1 161 ? 18.987 2.985 -16.552 1.00 96.75 161 PHE A C 1
ATOM 1312 O O . PHE A 1 161 ? 18.232 2.640 -15.642 1.00 96.75 161 PHE A O 1
ATOM 1319 N N . GLN A 1 162 ? 19.267 2.217 -17.602 1.00 96.62 162 GLN A N 1
ATOM 1320 C CA . GLN A 1 162 ? 18.817 0.839 -17.747 1.00 96.62 162 GLN A CA 1
ATOM 1321 C C . GLN A 1 162 ? 19.997 -0.058 -18.123 1.00 96.62 162 GLN A C 1
ATOM 1323 O O . GLN A 1 162 ? 20.572 0.065 -19.204 1.00 96.62 162 GLN A O 1
ATOM 1328 N N . LEU A 1 163 ? 20.307 -1.003 -17.237 1.00 96.00 163 LEU A N 1
ATOM 1329 C CA . LEU A 1 163 ? 21.398 -1.949 -17.427 1.00 96.00 163 LEU A CA 1
ATOM 1330 C C . LEU A 1 163 ? 21.031 -3.034 -18.458 1.00 96.00 163 LEU A C 1
ATOM 1332 O O . LEU A 1 163 ? 20.062 -3.779 -18.270 1.00 96.00 163 LEU A O 1
ATOM 1336 N N . ALA A 1 164 ? 21.841 -3.166 -19.506 1.00 94.12 164 ALA A N 1
ATOM 1337 C CA . ALA A 1 164 ? 21.834 -4.261 -20.474 1.00 94.12 164 ALA A CA 1
ATOM 1338 C C . ALA A 1 164 ? 22.636 -5.451 -19.921 1.00 94.12 164 ALA A C 1
ATOM 1340 O O . ALA A 1 164 ? 23.786 -5.704 -20.270 1.00 94.12 164 ALA A O 1
ATOM 1341 N N . ARG A 1 165 ? 22.024 -6.163 -18.972 1.00 89.75 165 ARG A N 1
ATOM 1342 C CA . ARG A 1 165 ? 22.711 -7.152 -18.133 1.00 89.75 165 ARG A CA 1
ATOM 1343 C C . ARG A 1 165 ? 23.279 -8.343 -18.898 1.00 89.75 165 ARG A C 1
ATOM 1345 O O . ARG A 1 165 ? 22.783 -8.766 -19.940 1.00 89.75 165 ARG A O 1
ATOM 1352 N N . ASP A 1 166 ? 24.289 -8.940 -18.269 1.00 85.75 166 ASP A N 1
ATOM 1353 C CA . ASP A 1 166 ? 24.776 -10.292 -18.551 1.00 85.75 166 ASP A CA 1
ATOM 1354 C C . ASP A 1 166 ? 25.178 -10.499 -20.015 1.00 85.75 166 ASP A C 1
ATOM 1356 O O . ASP A 1 166 ? 25.035 -11.591 -20.565 1.00 85.75 166 ASP A O 1
ATOM 1360 N N . LYS A 1 167 ? 25.696 -9.429 -20.641 1.00 86.31 167 LYS A N 1
ATOM 1361 C CA . LYS A 1 167 ? 26.186 -9.432 -22.024 1.00 86.31 167 LYS A CA 1
ATOM 1362 C C . LYS A 1 167 ? 25.122 -9.831 -23.056 1.00 86.31 167 LYS A C 1
ATOM 1364 O O . LYS A 1 167 ? 25.457 -10.249 -24.164 1.00 86.31 167 LYS A O 1
ATOM 1369 N N . ARG A 1 168 ? 23.839 -9.691 -22.700 1.00 86.94 168 ARG A N 1
ATOM 1370 C CA . ARG A 1 168 ? 22.702 -9.905 -23.606 1.00 86.94 168 ARG A CA 1
ATOM 1371 C C . ARG A 1 168 ? 22.452 -8.729 -24.549 1.00 86.94 168 ARG A C 1
ATOM 1373 O O . ARG A 1 168 ? 21.695 -8.899 -25.500 1.00 86.94 168 ARG A O 1
ATOM 1380 N N . GLY A 1 169 ? 23.056 -7.574 -24.272 1.00 92.31 169 GLY A N 1
ATOM 1381 C CA . GLY A 1 169 ? 22.862 -6.353 -25.039 1.00 92.31 169 GLY A CA 1
ATOM 1382 C C . GLY A 1 169 ? 21.472 -5.753 -24.927 1.00 92.31 169 GLY A C 1
ATOM 1383 O O . GLY A 1 169 ? 20.627 -6.190 -24.138 1.00 92.31 169 GLY A O 1
ATOM 1384 N N . LEU A 1 170 ? 21.242 -4.719 -25.733 1.00 96.25 170 LEU A N 1
ATOM 1385 C CA . LEU A 1 170 ? 19.963 -4.029 -25.797 1.00 96.25 170 LEU A CA 1
ATOM 1386 C C . LEU A 1 170 ? 18.974 -4.791 -26.686 1.00 96.25 170 LEU A C 1
ATOM 1388 O O . LEU A 1 170 ? 18.831 -4.536 -27.881 1.00 96.25 170 LEU A O 1
ATOM 1392 N N . MET A 1 171 ? 18.280 -5.731 -26.058 1.00 95.50 171 MET A N 1
ATOM 1393 C CA . MET A 1 171 ? 17.138 -6.445 -26.625 1.00 95.50 171 MET A CA 1
ATOM 1394 C C . MET A 1 171 ? 15.833 -5.664 -26.389 1.00 95.50 171 MET A C 1
ATOM 1396 O O . MET A 1 171 ? 15.776 -4.758 -25.547 1.00 95.50 171 MET A O 1
ATOM 1400 N N . TRP A 1 172 ? 14.766 -6.009 -27.114 1.00 95.56 172 TRP A N 1
ATOM 1401 C CA . TRP A 1 172 ? 13.488 -5.288 -27.052 1.00 95.56 172 TRP A CA 1
ATOM 1402 C C . TRP A 1 172 ? 12.874 -5.262 -25.643 1.00 95.56 172 TRP A C 1
ATOM 1404 O O . TRP A 1 172 ? 12.309 -4.251 -25.228 1.00 95.56 172 TRP A O 1
ATOM 1414 N N . ASP A 1 173 ? 13.018 -6.342 -24.874 1.00 93.19 173 ASP A N 1
ATOM 1415 C CA . ASP A 1 173 ? 12.546 -6.428 -23.488 1.00 93.19 173 ASP A CA 1
ATOM 1416 C C . ASP A 1 173 ? 13.275 -5.441 -22.563 1.00 93.19 173 ASP A C 1
ATOM 1418 O O . ASP A 1 173 ? 12.624 -4.700 -21.824 1.00 93.19 173 ASP A O 1
ATOM 1422 N N . VAL A 1 174 ? 14.608 -5.383 -22.639 1.00 94.50 174 VAL A N 1
ATOM 1423 C CA . VAL A 1 174 ? 15.443 -4.438 -21.873 1.00 94.50 174 VAL A CA 1
ATOM 1424 C C . VAL A 1 174 ? 15.099 -2.999 -22.247 1.00 94.50 174 VAL A C 1
ATOM 1426 O O . VAL A 1 174 ? 14.938 -2.140 -21.379 1.00 94.50 174 VAL A O 1
ATOM 1429 N N . TYR A 1 175 ? 14.915 -2.740 -23.538 1.00 97.56 175 TYR A N 1
ATOM 1430 C CA . TYR A 1 175 ? 14.514 -1.436 -24.042 1.00 97.56 175 TYR A CA 1
ATOM 1431 C C . TYR A 1 175 ? 13.172 -0.962 -23.464 1.00 97.56 175 TYR A C 1
ATOM 1433 O O . TYR A 1 175 ? 13.068 0.149 -22.932 1.00 97.56 175 TYR A O 1
ATOM 1441 N N . GLN A 1 176 ? 12.152 -1.826 -23.487 1.00 96.88 176 GLN A N 1
ATOM 1442 C CA . GLN A 1 176 ? 10.845 -1.512 -22.907 1.00 96.88 176 GLN A CA 1
ATOM 1443 C C . GLN A 1 176 ? 10.917 -1.326 -21.383 1.00 96.88 176 GLN A C 1
ATOM 1445 O O . GLN A 1 176 ? 10.234 -0.452 -20.844 1.00 96.88 176 GLN A O 1
ATOM 1450 N N . GLN A 1 177 ? 11.769 -2.081 -20.677 1.00 91.69 177 GLN A N 1
ATOM 1451 C CA . GLN A 1 177 ? 12.021 -1.866 -19.245 1.00 91.69 177 GLN A CA 1
ATOM 1452 C C . GLN A 1 177 ? 12.574 -0.461 -18.974 1.00 91.69 177 GLN A C 1
ATOM 1454 O O . GLN A 1 177 ? 12.044 0.232 -18.101 1.00 91.69 177 GLN A O 1
ATOM 1459 N N . GLY A 1 178 ? 13.547 -0.006 -19.770 1.00 95.56 178 GLY A N 1
ATOM 1460 C CA . GLY A 1 178 ? 14.124 1.336 -19.651 1.00 95.56 178 GLY A CA 1
ATOM 1461 C C . GLY A 1 178 ? 13.113 2.450 -19.927 1.00 95.56 178 GLY A C 1
ATOM 1462 O O . GLY A 1 178 ? 13.006 3.399 -19.146 1.00 95.56 178 GLY A O 1
ATOM 1463 N N . LEU A 1 179 ? 12.293 2.313 -20.978 1.00 97.19 179 LEU A N 1
ATOM 1464 C CA . LEU A 1 179 ? 11.208 3.264 -21.263 1.00 97.19 179 LEU A CA 1
ATOM 1465 C C . LEU A 1 179 ? 10.188 3.324 -20.119 1.00 97.19 179 LEU A C 1
ATOM 1467 O O . LEU A 1 179 ? 9.744 4.406 -19.730 1.00 97.19 179 LEU A O 1
ATOM 1471 N N . ASN A 1 180 ? 9.826 2.174 -19.551 1.00 94.56 180 ASN A N 1
ATOM 1472 C CA . ASN A 1 180 ? 8.900 2.114 -18.425 1.00 94.56 180 ASN A CA 1
ATOM 1473 C C . ASN A 1 180 ? 9.503 2.729 -17.157 1.00 94.56 180 ASN A C 1
ATOM 1475 O O . ASN A 1 180 ? 8.806 3.464 -16.458 1.00 94.56 180 ASN A O 1
ATOM 1479 N N . ALA A 1 181 ? 10.792 2.504 -16.890 1.00 92.19 181 ALA A N 1
ATOM 1480 C CA . ALA A 1 181 ? 11.506 3.167 -15.802 1.00 92.19 181 ALA A CA 1
ATOM 1481 C C . ALA A 1 181 ? 11.493 4.690 -15.965 1.00 92.19 181 ALA A C 1
ATOM 1483 O O . ALA A 1 181 ? 11.137 5.403 -15.028 1.00 92.19 181 ALA A O 1
ATOM 1484 N N . TRP A 1 182 ? 11.772 5.189 -17.171 1.00 95.50 182 TRP A N 1
ATOM 1485 C CA . TRP A 1 182 ? 11.741 6.621 -17.455 1.00 95.50 182 TRP A CA 1
ATOM 1486 C C . TRP A 1 182 ? 10.347 7.226 -17.234 1.00 95.50 182 TRP A C 1
ATOM 1488 O O . TRP A 1 182 ? 10.212 8.233 -16.538 1.00 95.50 182 TRP A O 1
ATOM 1498 N N . ARG A 1 183 ? 9.288 6.570 -17.729 1.00 93.81 183 ARG A N 1
ATOM 1499 C CA . ARG A 1 183 ? 7.899 7.019 -17.518 1.00 93.81 183 ARG A CA 1
ATOM 1500 C C . ARG A 1 183 ? 7.517 7.035 -16.041 1.00 93.81 183 ARG A C 1
ATOM 1502 O O . ARG A 1 183 ? 6.856 7.975 -15.603 1.00 93.81 183 ARG A O 1
ATOM 1509 N N . ARG A 1 184 ? 7.932 6.027 -15.262 1.00 90.25 184 ARG A N 1
ATOM 1510 C CA . ARG A 1 184 ? 7.686 5.998 -13.811 1.00 90.25 184 ARG A CA 1
ATOM 1511 C C . ARG A 1 184 ? 8.338 7.185 -13.121 1.00 90.25 184 ARG A C 1
ATOM 1513 O O . ARG A 1 184 ? 7.657 7.856 -12.351 1.00 90.25 184 ARG A O 1
ATOM 1520 N N . VAL A 1 185 ? 9.601 7.480 -13.429 1.00 89.69 185 VAL A N 1
ATOM 1521 C CA . VAL A 1 185 ? 10.290 8.666 -12.896 1.00 89.69 185 VAL A CA 1
ATOM 1522 C C . VAL A 1 185 ? 9.509 9.925 -13.255 1.00 89.69 185 VAL A C 1
ATOM 1524 O O . VAL A 1 185 ? 9.070 10.647 -12.363 1.00 89.69 185 VAL A O 1
ATOM 1527 N N . LYS A 1 186 ? 9.216 10.125 -14.544 1.00 88.00 186 LYS A N 1
ATOM 1528 C CA . LYS A 1 186 ? 8.487 11.304 -15.020 1.00 88.00 186 LYS A CA 1
ATOM 1529 C C . LYS A 1 186 ? 7.145 11.494 -14.303 1.00 88.00 186 LYS A C 1
ATOM 1531 O O . LYS A 1 186 ? 6.831 12.605 -13.888 1.00 88.00 186 LYS A O 1
ATOM 1536 N N . ASN A 1 187 ? 6.379 10.425 -14.105 1.00 85.06 187 ASN A N 1
ATOM 1537 C CA . ASN A 1 187 ? 5.045 10.499 -13.507 1.00 85.06 187 ASN A CA 1
ATOM 1538 C C . ASN A 1 187 ? 5.049 10.665 -11.980 1.00 85.06 187 ASN A C 1
ATOM 1540 O O . ASN A 1 187 ? 4.072 11.163 -11.428 1.00 85.06 187 ASN A O 1
ATOM 1544 N N . THR A 1 188 ? 6.108 10.232 -11.291 1.00 81.06 188 THR A N 1
ATOM 1545 C CA . THR A 1 188 ? 6.153 10.211 -9.815 1.00 81.06 188 THR A CA 1
ATOM 1546 C C . THR A 1 188 ? 6.945 11.361 -9.212 1.00 81.06 188 THR A C 1
ATOM 1548 O O . THR A 1 188 ? 6.788 11.636 -8.026 1.00 81.06 188 THR A O 1
ATOM 1551 N N . THR A 1 189 ? 7.768 12.053 -10.005 1.00 82.00 189 THR A N 1
ATOM 1552 C CA . THR A 1 189 ? 8.614 13.148 -9.510 1.00 82.00 189 THR A CA 1
ATOM 1553 C C . THR A 1 189 ? 8.305 14.511 -10.131 1.00 82.00 189 THR A C 1
ATOM 1555 O O . THR A 1 189 ? 8.941 15.495 -9.762 1.00 82.00 189 THR A O 1
ATOM 1558 N N . THR A 1 190 ? 7.352 14.603 -11.066 1.00 86.06 190 THR A N 1
ATOM 1559 C CA . THR A 1 190 ? 6.951 15.889 -11.661 1.00 86.06 190 THR A CA 1
ATOM 1560 C C . THR A 1 190 ? 5.952 16.606 -10.758 1.00 86.06 190 THR A C 1
ATOM 1562 O O . THR A 1 190 ? 4.830 16.137 -10.575 1.00 86.06 190 THR A O 1
ATOM 1565 N N . ILE A 1 191 ? 6.347 17.769 -10.239 1.00 84.50 191 ILE A N 1
ATOM 1566 C CA . ILE A 1 191 ? 5.447 18.674 -9.518 1.00 84.50 191 ILE A CA 1
ATOM 1567 C C . ILE A 1 191 ? 4.538 19.371 -10.547 1.00 84.50 191 ILE A C 1
ATOM 1569 O O . ILE A 1 191 ? 5.058 19.895 -11.539 1.00 84.50 191 ILE A O 1
ATOM 1573 N N . PRO A 1 192 ? 3.206 19.390 -10.353 1.00 83.38 192 PRO A N 1
ATOM 1574 C CA . PRO A 1 192 ? 2.294 20.084 -11.255 1.00 83.38 192 PRO A CA 1
ATOM 1575 C C . PRO A 1 192 ? 2.658 21.565 -11.418 1.00 83.38 192 PRO A C 1
ATOM 1577 O O . PRO A 1 192 ? 2.999 22.249 -10.459 1.00 83.38 192 PRO A O 1
ATOM 1580 N N . SER A 1 193 ? 2.561 22.070 -12.646 1.00 80.00 193 SER A N 1
ATOM 1581 C CA . SER A 1 193 ? 2.837 23.473 -12.988 1.00 80.00 193 SER A CA 1
ATOM 1582 C C . SER A 1 193 ? 1.622 24.189 -13.587 1.00 80.00 193 SER A C 1
ATOM 1584 O O . SER A 1 193 ? 1.749 25.259 -14.180 1.00 80.00 193 SER A O 1
ATOM 1586 N N . THR A 1 194 ? 0.429 23.603 -13.453 1.00 80.25 194 THR A N 1
ATOM 1587 C CA . THR A 1 194 ? -0.820 24.185 -13.958 1.00 80.25 194 THR A CA 1
ATOM 1588 C C . THR A 1 194 ? -1.134 25.513 -13.261 1.00 80.25 194 THR A C 1
ATOM 1590 O O . THR A 1 194 ? -0.924 25.615 -12.049 1.00 80.25 194 THR A O 1
ATOM 1593 N N . PRO A 1 195 ? -1.679 26.520 -13.974 1.00 76.19 195 PRO A N 1
ATOM 1594 C CA . PRO A 1 195 ? -2.055 27.798 -13.373 1.00 76.19 195 PRO A CA 1
ATOM 1595 C C . PRO A 1 195 ? -2.927 27.614 -12.122 1.00 76.19 195 PRO A C 1
ATOM 1597 O O . PRO A 1 195 ? -3.918 26.889 -12.159 1.00 76.19 195 PRO A O 1
ATOM 1600 N N . GLY A 1 196 ? -2.543 28.254 -11.014 1.00 73.25 196 GLY A N 1
ATOM 1601 C CA . GLY A 1 196 ? -3.244 28.163 -9.726 1.00 73.25 196 GLY A CA 1
ATOM 1602 C C . GLY A 1 196 ? -2.813 27.005 -8.816 1.00 73.25 196 GLY A C 1
ATOM 1603 O O . GLY A 1 196 ? -3.258 26.955 -7.672 1.00 73.25 196 GLY A O 1
ATOM 1604 N N . PHE A 1 197 ? -1.933 26.104 -9.266 1.00 71.25 197 PHE A N 1
ATOM 1605 C CA . PHE A 1 197 ? -1.360 25.075 -8.395 1.00 71.25 197 PHE A CA 1
ATOM 1606 C C . PHE A 1 197 ? -0.337 25.681 -7.424 1.00 71.25 197 PHE A C 1
ATOM 1608 O O . PHE A 1 197 ? 0.594 26.371 -7.842 1.00 71.25 197 PHE A O 1
ATOM 1615 N N . VAL A 1 198 ? -0.492 25.394 -6.129 1.00 78.69 198 VAL A N 1
ATOM 1616 C CA . VAL A 1 198 ? 0.440 25.810 -5.073 1.00 78.69 198 VAL A CA 1
ATOM 1617 C C . VAL A 1 198 ? 1.045 24.555 -4.436 1.00 78.69 198 VAL A C 1
ATOM 1619 O O . VAL A 1 198 ? 0.314 23.819 -3.771 1.00 78.69 198 VAL A O 1
ATOM 1622 N N . PRO A 1 199 ? 2.356 24.295 -4.615 1.00 85.50 199 PRO A N 1
ATOM 1623 C CA . PRO A 1 199 ? 3.025 23.143 -4.017 1.00 85.50 199 PRO A CA 1
ATOM 1624 C C . PRO A 1 199 ? 2.906 23.128 -2.490 1.00 85.50 199 PRO A C 1
ATOM 1626 O O . PRO A 1 199 ? 3.165 24.140 -1.826 1.00 85.50 199 PRO A O 1
ATOM 1629 N N . ARG A 1 200 ? 2.571 21.971 -1.907 1.00 86.62 200 ARG A N 1
ATOM 1630 C CA . ARG A 1 200 ? 2.473 21.836 -0.447 1.00 86.62 200 ARG A CA 1
ATOM 1631 C C . ARG A 1 200 ? 3.803 21.415 0.160 1.00 86.62 200 ARG A C 1
ATOM 1633 O O . ARG A 1 200 ? 4.068 20.232 0.374 1.00 86.62 200 ARG A O 1
ATOM 1640 N N . ARG A 1 201 ? 4.624 22.406 0.482 1.00 90.44 201 ARG A N 1
ATOM 1641 C CA . ARG A 1 201 ? 5.934 22.205 1.103 1.00 90.44 201 ARG A CA 1
ATOM 1642 C C . ARG A 1 201 ? 5.816 21.748 2.564 1.00 90.44 201 ARG A C 1
ATOM 1644 O O . ARG A 1 201 ? 5.143 22.408 3.353 1.00 90.44 201 ARG A O 1
ATOM 1651 N N . VAL A 1 202 ? 6.505 20.671 2.961 1.00 89.50 202 VAL A N 1
ATOM 1652 C CA . VAL A 1 202 ? 6.517 20.190 4.363 1.00 89.50 202 VAL A CA 1
ATOM 1653 C C . VAL A 1 202 ? 7.887 19.689 4.819 1.00 89.50 202 VAL A C 1
ATOM 1655 O O . VAL A 1 202 ? 8.648 19.142 4.026 1.00 89.50 202 VAL A O 1
ATOM 1658 N N . ARG A 1 203 ? 8.199 19.842 6.111 1.00 91.06 203 ARG A N 1
ATOM 1659 C CA . ARG A 1 203 ? 9.400 19.263 6.729 1.00 91.06 203 ARG A CA 1
ATOM 1660 C C . ARG A 1 203 ? 9.111 17.825 7.109 1.00 91.06 203 ARG A C 1
ATOM 1662 O O . ARG A 1 203 ? 8.111 17.580 7.777 1.00 91.06 203 ARG A O 1
ATOM 1669 N N . ILE A 1 204 ? 9.991 16.905 6.742 1.00 91.81 204 ILE A N 1
ATOM 1670 C CA . ILE A 1 204 ? 9.791 15.480 7.030 1.00 91.81 204 ILE A CA 1
ATOM 1671 C C . ILE A 1 204 ? 10.885 14.863 7.896 1.00 91.81 204 ILE A C 1
ATOM 1673 O O . ILE A 1 204 ? 10.678 13.786 8.439 1.00 91.81 204 ILE A O 1
ATOM 1677 N N . GLY A 1 205 ? 12.029 15.521 8.068 1.00 93.75 205 GLY A N 1
ATOM 1678 C CA . GLY A 1 205 ? 13.108 14.981 8.887 1.00 93.75 205 GLY A CA 1
ATOM 1679 C C . GLY A 1 205 ? 14.351 15.853 8.872 1.00 93.75 205 GLY A C 1
ATOM 1680 O O . GLY A 1 205 ? 14.288 17.038 8.536 1.00 93.75 205 GLY A O 1
ATOM 1681 N N . TYR A 1 206 ? 15.474 15.246 9.235 1.00 93.50 206 TYR A N 1
ATOM 1682 C CA . TYR A 1 206 ? 16.765 15.894 9.403 1.00 93.50 206 TYR A CA 1
ATOM 1683 C C . TYR A 1 206 ? 17.901 15.030 8.839 1.00 93.50 206 TYR A C 1
ATOM 1685 O O . TYR A 1 206 ? 17.837 13.804 8.893 1.00 93.50 206 TYR A O 1
ATOM 1693 N N . SER A 1 207 ? 18.960 15.665 8.339 1.00 93.00 207 SER A N 1
ATOM 1694 C CA . SER A 1 207 ? 20.189 15.012 7.854 1.00 93.00 207 SER A CA 1
ATOM 1695 C C . SER A 1 207 ? 21.416 15.818 8.280 1.00 93.00 207 SER A C 1
ATOM 1697 O O . SER A 1 207 ? 21.341 17.041 8.351 1.00 93.00 207 SER A O 1
ATOM 1699 N N . GLY A 1 208 ? 22.552 15.169 8.539 1.00 91.06 208 GLY A N 1
ATOM 1700 C CA . GLY A 1 208 ? 23.842 15.852 8.709 1.00 91.06 208 GLY A CA 1
ATOM 1701 C C . GLY A 1 208 ? 24.565 15.945 7.367 1.00 91.06 208 GLY A C 1
ATOM 1702 O O . GLY A 1 208 ? 24.783 14.910 6.747 1.00 91.06 208 GLY A O 1
ATOM 1703 N N . LEU A 1 209 ? 24.894 17.151 6.890 1.00 90.19 209 LEU A N 1
ATOM 1704 C CA . LEU A 1 209 ? 25.458 17.350 5.544 1.00 90.19 209 LEU A CA 1
ATOM 1705 C C . LEU A 1 209 ? 26.645 18.328 5.535 1.00 90.19 209 LEU A C 1
ATOM 1707 O O . LEU A 1 209 ? 26.540 19.385 6.162 1.00 90.19 209 LEU A O 1
ATOM 1711 N N . PRO A 1 210 ? 27.731 18.043 4.789 1.00 90.12 210 PRO A N 1
ATOM 1712 C CA . PRO A 1 210 ? 28.796 19.011 4.526 1.00 90.12 210 PRO A CA 1
ATOM 1713 C C . PRO A 1 210 ? 28.309 20.166 3.637 1.00 90.12 210 PRO A C 1
ATOM 1715 O O . PRO A 1 210 ? 27.345 20.035 2.871 1.00 90.12 210 PRO A O 1
ATOM 1718 N N . GLN A 1 211 ? 28.979 21.319 3.730 1.00 89.06 211 GLN A N 1
ATOM 1719 C CA . GLN A 1 211 ? 28.585 22.540 3.013 1.00 89.06 211 GLN A CA 1
ATOM 1720 C C . GLN A 1 211 ? 28.516 22.353 1.486 1.00 89.06 211 GLN A C 1
ATOM 1722 O O . GLN A 1 211 ? 27.605 22.874 0.831 1.00 89.06 211 GLN A O 1
ATOM 1727 N N . SER A 1 212 ? 29.439 21.586 0.917 1.00 88.50 212 SER A N 1
ATOM 1728 C CA . SER A 1 212 ? 29.519 21.231 -0.498 1.00 88.50 212 SER A CA 1
ATOM 1729 C C . SER A 1 212 ? 28.280 20.468 -0.965 1.00 88.50 212 SER A C 1
ATOM 1731 O O . SER A 1 212 ? 27.732 20.778 -2.026 1.00 88.50 212 SER A O 1
ATOM 1733 N N . TRP A 1 213 ? 27.759 19.549 -0.150 1.00 88.62 213 TRP A N 1
ATOM 1734 C CA . TRP A 1 213 ? 26.561 18.774 -0.473 1.00 88.62 213 TRP A CA 1
ATOM 1735 C C . TRP A 1 213 ? 25.301 19.622 -0.372 1.00 88.62 213 TRP A C 1
ATOM 1737 O O . TRP A 1 213 ? 24.440 19.544 -1.244 1.00 88.62 213 TRP A O 1
ATOM 1747 N N . ILE A 1 214 ? 25.210 20.507 0.622 1.00 90.25 214 ILE A N 1
ATOM 1748 C CA . ILE A 1 214 ? 24.113 21.484 0.701 1.00 90.25 214 ILE A CA 1
ATOM 1749 C C . ILE A 1 214 ? 24.064 22.323 -0.585 1.00 90.25 214 ILE A C 1
ATOM 1751 O O . ILE A 1 214 ? 22.989 22.566 -1.138 1.00 90.25 214 ILE A O 1
ATOM 1755 N N . ASN A 1 215 ? 25.228 22.727 -1.100 1.00 89.06 215 ASN A N 1
ATOM 1756 C CA . ASN A 1 215 ? 25.323 23.477 -2.350 1.00 89.06 215 ASN A CA 1
ATOM 1757 C C . ASN A 1 215 ? 24.907 22.642 -3.571 1.00 89.06 215 ASN A C 1
ATOM 1759 O O . ASN A 1 215 ? 24.265 23.189 -4.466 1.00 89.06 215 ASN A O 1
ATOM 1763 N N . LEU A 1 216 ? 25.213 21.339 -3.598 1.00 86.88 216 LEU A N 1
ATOM 1764 C CA . LEU A 1 216 ? 24.720 20.420 -4.631 1.00 86.88 216 LEU A CA 1
ATOM 1765 C C . LEU A 1 216 ? 23.187 20.337 -4.610 1.00 86.88 216 LEU A C 1
ATOM 1767 O O . LEU A 1 216 ? 22.562 20.609 -5.633 1.00 86.88 216 LEU A O 1
ATOM 1771 N N . VAL A 1 217 ? 22.560 20.087 -3.451 1.00 86.19 217 VAL A N 1
ATOM 1772 C CA . VAL A 1 217 ? 21.083 20.032 -3.355 1.00 86.19 217 VAL A CA 1
ATOM 1773 C C . VAL A 1 217 ? 20.443 21.332 -3.836 1.00 86.19 217 VAL A C 1
ATOM 1775 O O . VAL A 1 217 ? 19.458 21.299 -4.571 1.00 86.19 217 VAL A O 1
ATOM 1778 N N . ARG A 1 218 ? 21.013 22.488 -3.467 1.00 85.81 218 ARG A N 1
ATOM 1779 C CA . ARG A 1 218 ? 20.512 23.811 -3.885 1.00 85.81 218 ARG A CA 1
ATOM 1780 C C . ARG A 1 218 ? 20.568 24.030 -5.396 1.00 85.81 218 ARG A C 1
ATOM 1782 O O . ARG A 1 218 ? 19.716 24.731 -5.927 1.00 85.81 218 ARG A O 1
ATOM 1789 N N . ARG A 1 219 ? 21.531 23.417 -6.089 1.00 82.81 219 ARG A N 1
ATOM 1790 C CA . ARG A 1 219 ? 21.604 23.409 -7.561 1.00 82.81 219 ARG A CA 1
ATOM 1791 C C . ARG A 1 219 ? 20.739 22.320 -8.199 1.00 82.81 219 ARG A C 1
ATOM 1793 O O . ARG A 1 219 ? 20.759 22.151 -9.414 1.00 82.81 219 ARG A O 1
ATOM 1800 N N . GLY A 1 220 ? 19.977 21.583 -7.390 1.00 75.94 220 GLY A N 1
ATOM 1801 C CA . GLY A 1 220 ? 19.196 20.440 -7.836 1.00 75.94 220 GLY A CA 1
ATOM 1802 C C . GLY A 1 220 ? 20.082 19.281 -8.270 1.00 75.94 220 GLY A C 1
ATOM 1803 O O . GLY A 1 220 ? 19.684 18.564 -9.182 1.00 75.94 220 GLY A O 1
ATOM 1804 N N . GLU A 1 221 ? 21.265 19.126 -7.664 1.00 81.31 221 GLU A N 1
ATOM 1805 C CA . GLU A 1 221 ? 22.239 18.062 -7.912 1.00 81.31 221 GLU A CA 1
ATOM 1806 C C . GLU A 1 221 ? 22.191 16.936 -6.862 1.00 81.31 221 GLU A C 1
ATOM 1808 O O . GLU A 1 221 ? 21.695 17.124 -5.752 1.00 81.31 221 GLU A O 1
ATOM 1813 N N . GLY A 1 222 ? 22.669 15.741 -7.228 1.00 79.38 222 GLY A N 1
ATOM 1814 C CA . GLY A 1 222 ? 22.741 14.591 -6.325 1.00 79.38 222 GLY A CA 1
ATOM 1815 C C . GLY A 1 222 ? 23.908 14.741 -5.353 1.00 79.38 222 GLY A C 1
ATOM 1816 O O . GLY A 1 222 ? 25.011 15.091 -5.764 1.00 79.38 222 GLY A O 1
ATOM 1817 N N . THR A 1 223 ? 23.674 14.486 -4.068 1.00 72.75 223 THR A N 1
ATOM 1818 C CA . THR A 1 223 ? 24.709 14.572 -3.028 1.00 72.75 223 THR A CA 1
ATOM 1819 C C . THR A 1 223 ? 25.396 13.231 -2.873 1.00 72.75 223 THR A C 1
ATOM 1821 O O . THR A 1 223 ? 24.901 12.373 -2.143 1.00 72.75 223 THR A O 1
ATOM 1824 N N . VAL A 1 224 ? 26.490 13.030 -3.604 1.00 75.12 224 VAL A N 1
ATOM 1825 C CA . VAL A 1 224 ? 27.244 11.777 -3.572 1.00 75.12 224 VAL A CA 1
ATOM 1826 C C . VAL A 1 224 ? 28.720 12.056 -3.428 1.00 75.12 224 VAL A C 1
ATOM 1828 O O . VAL A 1 224 ? 29.285 12.877 -4.142 1.00 75.12 224 VAL A O 1
ATOM 1831 N N . ASP A 1 225 ? 29.326 11.320 -2.510 1.00 78.44 225 ASP A N 1
ATOM 1832 C CA . ASP A 1 225 ? 30.756 11.325 -2.261 1.00 78.44 225 ASP A CA 1
ATOM 1833 C C . ASP A 1 225 ? 31.224 9.877 -2.127 1.00 78.44 225 ASP A C 1
ATOM 1835 O O . ASP A 1 225 ? 30.896 9.233 -1.132 1.00 78.44 225 ASP A O 1
ATOM 1839 N N . PRO A 1 226 ? 31.988 9.339 -3.087 1.00 79.44 226 PRO A N 1
ATOM 1840 C CA . PRO A 1 226 ? 32.420 7.946 -3.046 1.00 79.44 226 PRO A CA 1
ATOM 1841 C C . PRO A 1 226 ? 33.323 7.616 -1.846 1.00 79.44 226 PRO A C 1
ATOM 1843 O O . PRO A 1 226 ? 33.523 6.436 -1.560 1.00 79.44 226 PRO A O 1
ATOM 1846 N N . THR A 1 227 ? 33.850 8.621 -1.136 1.00 79.31 227 THR A N 1
ATOM 1847 C CA . THR A 1 227 ? 34.733 8.444 0.028 1.00 79.31 227 THR A CA 1
ATOM 1848 C C . THR A 1 227 ? 33.986 8.263 1.354 1.00 79.31 227 THR A C 1
ATOM 1850 O O . THR A 1 227 ? 34.590 7.869 2.350 1.00 79.31 227 THR A O 1
ATOM 1853 N N . THR A 1 228 ? 32.670 8.494 1.376 1.00 80.19 228 THR A N 1
ATOM 1854 C CA . THR A 1 228 ? 31.813 8.261 2.551 1.00 80.19 228 THR A CA 1
ATOM 1855 C C . THR A 1 228 ? 31.186 6.862 2.475 1.00 80.19 228 THR A C 1
ATOM 1857 O O . THR A 1 228 ? 30.815 6.445 1.381 1.00 80.19 228 THR A O 1
ATOM 1860 N N . PRO A 1 229 ? 31.038 6.101 3.576 1.00 85.62 229 PRO A N 1
ATOM 1861 C CA . PRO A 1 229 ? 30.372 4.798 3.539 1.00 85.62 229 PRO A CA 1
ATOM 1862 C C . PRO A 1 229 ? 28.850 4.920 3.344 1.00 85.62 229 PRO A C 1
ATOM 1864 O O . PRO A 1 229 ? 28.182 5.647 4.077 1.00 85.62 229 PRO A O 1
ATOM 1867 N N . TYR A 1 230 ? 28.289 4.141 2.414 1.00 88.62 230 TYR A N 1
ATOM 1868 C CA . TYR A 1 230 ? 26.846 4.043 2.155 1.00 88.62 230 TYR A CA 1
ATOM 1869 C C . TYR A 1 230 ? 26.364 2.609 2.323 1.00 88.62 230 TYR A C 1
ATOM 1871 O O . TYR A 1 230 ? 26.918 1.698 1.717 1.00 88.62 230 TYR A O 1
ATOM 1879 N N . ARG A 1 231 ? 25.283 2.409 3.083 1.00 89.62 231 ARG A N 1
ATOM 1880 C CA . ARG A 1 231 ? 24.713 1.073 3.329 1.00 89.62 231 ARG A CA 1
ATOM 1881 C C . ARG A 1 231 ? 23.685 0.659 2.288 1.00 89.62 231 ARG A C 1
ATOM 1883 O O . ARG A 1 231 ? 23.699 -0.463 1.795 1.00 89.62 231 ARG A O 1
ATOM 1890 N N . TRP A 1 232 ? 22.791 1.577 1.951 1.00 92.75 232 TRP A N 1
ATOM 1891 C CA . TRP A 1 232 ? 21.654 1.352 1.065 1.00 92.75 232 TRP A CA 1
ATOM 1892 C C . TRP A 1 232 ? 21.826 2.063 -0.273 1.00 92.75 232 TRP A C 1
ATOM 1894 O O . TRP A 1 232 ? 20.842 2.391 -0.926 1.00 92.75 232 TRP A O 1
ATOM 1904 N N . GLY A 1 233 ? 23.068 2.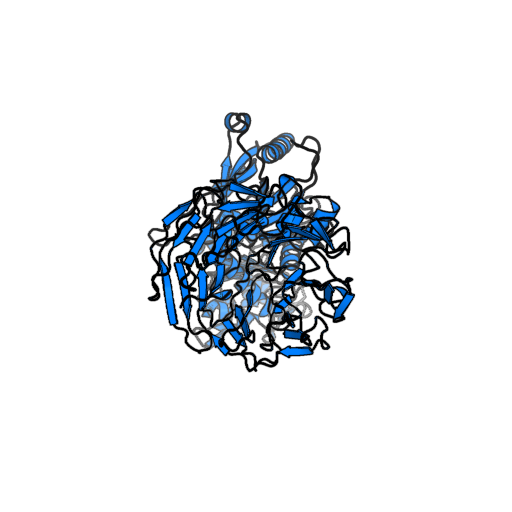263 -0.717 1.00 90.94 233 GLY A N 1
ATOM 1905 C CA . GLY A 1 233 ? 23.400 2.968 -1.953 1.00 90.94 233 GLY A CA 1
ATOM 1906 C C . GLY A 1 233 ? 23.563 4.474 -1.785 1.00 90.94 233 GLY A C 1
ATOM 1907 O O . GLY A 1 233 ? 23.299 5.032 -0.718 1.00 90.94 233 GLY A O 1
ATOM 1908 N N . TYR A 1 234 ? 24.012 5.118 -2.860 1.00 90.44 234 TYR A N 1
ATOM 1909 C CA . TYR A 1 234 ? 24.259 6.554 -2.888 1.00 90.44 234 TYR A CA 1
ATOM 1910 C C . TYR A 1 234 ? 22.936 7.330 -2.816 1.00 90.44 234 TYR A C 1
ATOM 1912 O O . TYR A 1 234 ? 22.113 7.278 -3.733 1.00 90.44 234 TYR A O 1
ATOM 1920 N N . ALA A 1 235 ? 22.712 8.011 -1.694 1.00 91.56 235 ALA A N 1
ATOM 1921 C CA . ALA A 1 235 ? 21.439 8.639 -1.351 1.00 91.56 235 ALA A CA 1
ATOM 1922 C C . ALA A 1 235 ? 21.611 9.672 -0.229 1.00 91.56 235 ALA A C 1
ATOM 1924 O O . ALA A 1 235 ? 22.642 9.717 0.440 1.00 91.56 235 ALA A O 1
ATOM 1925 N N . LEU A 1 236 ? 20.565 10.462 0.006 1.00 91.69 236 LEU A N 1
ATOM 1926 C CA . LEU A 1 236 ? 20.413 11.280 1.203 1.00 91.69 236 LEU A CA 1
ATOM 1927 C C . LEU A 1 236 ? 19.780 10.440 2.323 1.00 91.69 236 LEU A C 1
ATOM 1929 O O . LEU A 1 236 ? 18.683 9.908 2.151 1.00 91.69 236 LEU A O 1
ATOM 1933 N N . TYR A 1 237 ? 20.456 10.352 3.467 1.00 92.94 237 TYR A N 1
ATOM 1934 C CA . TYR A 1 237 ? 20.016 9.577 4.629 1.00 92.94 237 TYR A CA 1
ATOM 1935 C C . TYR A 1 237 ? 19.398 10.516 5.657 1.00 92.94 237 TYR A C 1
ATOM 1937 O O . TYR A 1 237 ? 19.999 11.512 6.054 1.00 92.94 237 TYR A O 1
ATOM 1945 N N . VAL A 1 238 ? 18.168 10.223 6.059 1.00 94.31 238 VAL A N 1
ATOM 1946 C CA . VAL A 1 238 ? 17.323 11.122 6.837 1.00 94.31 238 VAL A CA 1
ATOM 1947 C C . VAL A 1 238 ? 16.849 10.408 8.091 1.00 94.31 238 VAL A C 1
ATOM 1949 O O . VAL A 1 238 ? 16.419 9.257 8.049 1.00 94.31 238 VAL A O 1
ATOM 1952 N N . SER A 1 239 ? 16.883 11.127 9.206 1.00 92.50 239 SER A N 1
ATOM 1953 C CA . SER A 1 239 ? 16.284 10.720 10.471 1.00 92.50 239 SER A CA 1
ATOM 1954 C C . SER A 1 239 ? 15.086 11.607 10.797 1.00 92.50 239 SER A C 1
ATOM 1956 O O . SER A 1 239 ? 15.061 12.793 10.468 1.00 92.50 239 SER A O 1
ATOM 1958 N N . ASP A 1 240 ? 14.103 11.063 11.502 1.00 90.56 240 ASP A N 1
ATOM 1959 C CA . ASP A 1 240 ? 13.014 11.837 12.094 1.00 90.56 240 ASP A CA 1
ATOM 1960 C C . ASP A 1 240 ? 13.438 12.564 13.386 1.00 90.56 240 ASP A C 1
ATOM 1962 O O . ASP A 1 240 ? 12.665 13.350 13.933 1.00 90.56 240 ASP A O 1
ATOM 1966 N N . LYS A 1 241 ? 14.682 12.383 13.856 1.00 89.19 241 LYS A N 1
ATOM 1967 C CA . LYS A 1 241 ? 15.215 12.998 15.081 1.00 89.19 241 LYS A CA 1
ATOM 1968 C C . LYS A 1 241 ? 16.415 13.900 14.787 1.00 89.19 241 LYS A C 1
ATOM 1970 O O . LYS A 1 241 ? 17.454 13.446 14.307 1.00 89.19 241 LYS A O 1
ATOM 1975 N N . LEU A 1 242 ? 16.324 15.173 15.182 1.00 89.69 242 LEU A N 1
ATOM 1976 C CA . LEU A 1 242 ? 17.413 16.147 15.021 1.00 89.69 242 LEU A CA 1
ATOM 1977 C C . LEU A 1 242 ? 18.703 15.712 15.737 1.00 89.69 242 LEU A C 1
ATOM 1979 O O . LEU A 1 242 ? 19.792 15.877 15.195 1.00 89.69 242 LEU A O 1
ATOM 1983 N N . GLY A 1 243 ? 18.592 15.112 16.927 1.00 88.62 243 GLY A N 1
ATOM 1984 C CA . GLY A 1 243 ? 19.753 14.623 17.678 1.00 88.62 243 GLY A CA 1
ATOM 1985 C C . GLY A 1 243 ? 20.561 13.564 16.920 1.00 88.62 243 GLY A C 1
ATOM 1986 O O . GLY A 1 243 ? 21.788 13.577 16.974 1.00 88.62 243 GLY A O 1
ATOM 1987 N N . ILE A 1 244 ? 19.890 12.699 16.153 1.00 89.69 244 ILE A N 1
ATOM 1988 C CA . ILE A 1 244 ? 20.546 11.687 15.312 1.00 89.69 244 ILE A CA 1
ATOM 1989 C C . ILE A 1 244 ? 21.287 12.362 14.153 1.00 89.69 244 ILE A C 1
ATOM 1991 O O . ILE A 1 244 ? 22.463 12.087 13.928 1.00 89.69 244 ILE A O 1
ATOM 1995 N N . ALA A 1 245 ? 20.638 13.304 13.463 1.00 90.75 245 ALA A N 1
ATOM 1996 C CA . ALA A 1 245 ? 21.282 14.073 12.397 1.00 90.75 245 ALA A CA 1
ATOM 1997 C C . ALA A 1 245 ? 22.503 14.864 12.905 1.00 90.75 245 ALA A C 1
ATOM 1999 O O . ALA A 1 245 ? 23.530 14.924 12.226 1.00 90.75 245 ALA A O 1
ATOM 2000 N N . LYS A 1 246 ? 22.421 15.430 14.118 1.00 90.06 246 LYS A N 1
ATOM 2001 C CA . LYS A 1 246 ? 23.548 16.108 14.767 1.00 90.06 246 LYS A CA 1
ATOM 2002 C C . LYS A 1 246 ? 24.692 15.143 15.088 1.00 90.06 246 LYS A C 1
ATOM 2004 O O . LYS A 1 246 ? 25.838 15.479 14.818 1.00 90.06 246 LYS A O 1
ATOM 2009 N N . TYR A 1 247 ? 24.398 13.950 15.605 1.00 89.75 247 TYR A N 1
ATOM 2010 C CA . TYR A 1 247 ? 25.419 12.936 15.887 1.00 89.75 247 TYR A CA 1
ATOM 2011 C C . TYR A 1 247 ? 26.248 12.593 14.641 1.00 89.75 247 TYR A C 1
ATOM 2013 O O . TYR A 1 247 ? 27.474 12.642 14.691 1.00 89.75 247 TYR A O 1
ATOM 2021 N N . PHE A 1 248 ? 25.598 12.332 13.501 1.00 87.44 248 PHE A N 1
ATOM 2022 C CA . PHE A 1 248 ? 26.313 12.047 12.251 1.00 87.44 248 PHE A CA 1
ATOM 2023 C C . PHE A 1 248 ? 27.061 13.265 11.696 1.00 87.44 248 PHE A C 1
ATOM 2025 O O . PHE A 1 248 ? 28.138 13.122 11.123 1.00 87.44 248 PHE A O 1
ATOM 2032 N N . CYS A 1 249 ? 26.538 14.473 11.911 1.00 88.62 249 CYS A N 1
ATOM 2033 C CA . CYS A 1 249 ? 27.241 15.711 11.591 1.00 88.62 249 CYS A CA 1
ATOM 2034 C C . CYS A 1 249 ? 28.543 15.861 12.402 1.00 88.62 249 CYS A C 1
ATOM 2036 O O . CYS A 1 249 ? 29.595 16.142 11.830 1.00 88.62 249 CYS A O 1
ATOM 2038 N N . ASP A 1 250 ? 28.486 15.658 13.720 1.00 87.50 250 ASP A N 1
ATOM 2039 C CA . ASP A 1 250 ? 29.658 15.732 14.599 1.00 87.50 250 ASP A CA 1
ATOM 2040 C C . ASP A 1 250 ? 30.665 14.624 14.271 1.00 87.50 250 ASP A C 1
ATOM 2042 O O . ASP A 1 250 ? 31.871 14.866 14.243 1.00 87.50 250 ASP A O 1
ATOM 2046 N N . TRP A 1 251 ? 30.171 13.420 13.970 1.00 84.56 251 TRP A N 1
ATOM 2047 C CA . TRP A 1 251 ? 31.001 12.312 13.514 1.00 84.56 251 TRP A CA 1
ATOM 2048 C C . TRP A 1 251 ? 31.755 12.679 12.234 1.00 84.56 251 TRP A C 1
ATOM 2050 O O . TRP A 1 251 ? 32.977 12.578 12.224 1.00 84.56 251 TRP A O 1
ATOM 2060 N N . ASN A 1 252 ? 31.081 13.209 11.209 1.00 80.31 252 ASN A N 1
ATOM 2061 C CA . ASN A 1 252 ? 31.738 13.655 9.976 1.00 80.31 252 ASN A CA 1
ATOM 2062 C C . ASN A 1 252 ? 32.786 14.751 10.228 1.00 80.31 252 ASN A C 1
ATOM 2064 O O . ASN A 1 252 ? 33.877 14.690 9.667 1.00 80.31 252 ASN A O 1
ATOM 2068 N N . ASN A 1 253 ? 32.496 15.713 11.109 1.00 82.19 253 ASN A N 1
ATOM 2069 C CA . ASN A 1 253 ? 33.420 16.803 11.450 1.00 82.19 253 ASN A CA 1
ATOM 2070 C C . ASN A 1 253 ? 34.726 16.329 12.108 1.00 82.19 253 ASN A C 1
ATOM 2072 O O . ASN A 1 253 ? 35.718 17.051 12.068 1.00 82.19 253 ASN A O 1
ATOM 2076 N N . ASN A 1 254 ? 34.742 15.136 12.708 1.00 79.88 254 ASN A N 1
ATOM 2077 C CA . ASN A 1 254 ? 35.948 14.580 13.326 1.00 79.88 254 ASN A CA 1
ATOM 2078 C C . ASN A 1 254 ? 36.916 13.945 12.314 1.00 79.88 254 ASN A C 1
ATOM 2080 O O . ASN A 1 254 ? 38.078 13.728 12.652 1.00 79.88 254 ASN A O 1
ATOM 2084 N N . TRP A 1 255 ? 36.452 13.629 11.101 1.00 68.31 255 TRP A N 1
ATOM 2085 C CA . TRP A 1 255 ? 37.236 12.904 10.090 1.00 68.31 255 TRP A CA 1
ATOM 2086 C C . TRP A 1 255 ? 37.373 13.657 8.765 1.00 68.31 255 TRP A C 1
ATOM 2088 O O . TRP A 1 255 ? 38.259 13.338 7.975 1.00 68.31 255 TRP A O 1
ATOM 2098 N N . ASN A 1 256 ? 36.517 14.648 8.514 1.00 68.06 256 ASN A N 1
ATOM 2099 C CA . ASN A 1 256 ? 36.510 15.434 7.289 1.00 68.06 256 ASN A CA 1
ATOM 2100 C C . ASN A 1 256 ? 37.064 16.846 7.539 1.00 68.06 256 ASN A C 1
ATOM 2102 O O . ASN A 1 256 ? 36.832 17.443 8.588 1.00 68.06 256 ASN A O 1
ATOM 2106 N N . SER A 1 257 ? 37.787 17.397 6.562 1.00 70.31 257 SER A N 1
ATOM 2107 C CA . SER A 1 257 ? 38.268 18.783 6.604 1.00 70.31 257 SER A CA 1
ATOM 2108 C C . SER A 1 257 ? 37.141 19.801 6.388 1.00 70.31 257 SER A C 1
ATOM 2110 O O . SER A 1 257 ? 37.279 20.967 6.762 1.00 70.31 257 SER A O 1
ATOM 2112 N N . GLU A 1 258 ? 36.020 19.372 5.801 1.00 83.94 258 GLU A N 1
ATOM 2113 C CA . GLU A 1 258 ? 34.849 20.206 5.557 1.00 83.94 258 GLU A CA 1
ATOM 2114 C C . GLU A 1 258 ? 33.834 20.151 6.709 1.00 83.94 258 GLU A C 1
ATOM 2116 O O . GLU A 1 258 ? 33.394 19.081 7.134 1.00 83.94 258 GLU A O 1
ATOM 2121 N N . LYS A 1 259 ? 33.390 21.331 7.165 1.00 85.81 259 LYS A N 1
ATOM 2122 C CA . LYS A 1 259 ? 32.358 21.451 8.199 1.00 85.81 259 LYS A CA 1
ATOM 2123 C C . LYS A 1 259 ? 30.994 20.971 7.682 1.00 85.81 259 LYS A C 1
ATOM 2125 O O . LYS A 1 259 ? 30.476 21.451 6.671 1.00 85.81 259 LYS A O 1
ATOM 2130 N N . SER A 1 260 ? 30.398 20.062 8.439 1.00 90.31 260 SER A N 1
ATOM 2131 C CA . SER A 1 260 ? 29.032 19.565 8.323 1.00 90.31 260 SER A CA 1
ATOM 2132 C C . SER A 1 260 ? 28.069 20.337 9.217 1.00 90.31 260 SER A C 1
ATOM 2134 O O . SER A 1 260 ? 28.453 20.881 10.257 1.00 90.31 260 SER A O 1
ATOM 2136 N N . TYR A 1 261 ? 26.803 20.354 8.798 1.00 91.88 261 TYR A N 1
ATOM 2137 C CA . TYR A 1 261 ? 25.698 21.036 9.462 1.00 91.88 261 TYR A CA 1
ATOM 2138 C C . TYR A 1 261 ? 24.487 20.104 9.584 1.00 91.88 261 TYR A C 1
ATOM 2140 O O . TYR A 1 261 ? 24.130 19.432 8.607 1.00 91.88 261 TYR A O 1
ATOM 2148 N N . PRO A 1 262 ? 23.786 20.094 10.731 1.00 93.25 262 PRO A N 1
ATOM 2149 C CA . PRO A 1 262 ? 22.443 19.538 10.800 1.00 93.25 262 PRO A CA 1
ATOM 2150 C C . PRO A 1 262 ? 21.522 20.339 9.877 1.00 93.25 262 PRO A C 1
ATOM 2152 O O . PRO A 1 262 ? 21.492 21.568 9.924 1.00 93.25 262 PRO A O 1
ATOM 2155 N N . CYS A 1 263 ? 20.774 19.650 9.030 1.00 93.38 263 CYS A N 1
ATOM 2156 C CA . CYS A 1 263 ? 19.877 20.241 8.049 1.00 93.38 263 CYS A CA 1
ATOM 2157 C C . CYS A 1 263 ? 18.463 19.703 8.242 1.00 93.38 263 CYS A C 1
ATOM 2159 O O . CYS A 1 263 ? 18.278 18.501 8.421 1.00 93.38 263 CYS A O 1
ATOM 2161 N N . GLU A 1 264 ? 17.461 20.571 8.139 1.00 93.81 264 GLU A N 1
ATOM 2162 C CA . GLU A 1 264 ? 16.080 20.142 7.925 1.00 93.81 264 GLU A CA 1
ATOM 2163 C C . GLU A 1 264 ? 15.920 19.632 6.494 1.00 93.81 264 GLU A C 1
ATOM 2165 O O . GLU A 1 264 ? 16.398 20.262 5.549 1.00 93.81 264 GLU A O 1
ATOM 2170 N N . VAL A 1 265 ? 15.203 18.526 6.332 1.00 94.38 265 VAL A N 1
ATOM 2171 C CA . VAL A 1 265 ? 14.841 17.957 5.034 1.00 94.38 265 VAL A CA 1
ATOM 2172 C C . VAL A 1 265 ? 13.373 18.255 4.765 1.00 94.38 265 VAL A C 1
ATOM 2174 O O . VAL A 1 265 ? 12.486 17.870 5.538 1.00 94.38 265 VAL A O 1
ATOM 2177 N N . TRP A 1 266 ? 13.124 18.945 3.657 1.00 94.00 266 TRP A N 1
ATOM 2178 C CA . TRP A 1 266 ? 11.801 19.383 3.239 1.00 94.00 266 TRP A CA 1
ATOM 2179 C C . TRP A 1 266 ? 11.414 18.737 1.913 1.00 94.00 266 TRP A C 1
ATOM 2181 O O . TRP A 1 266 ? 12.219 18.644 0.988 1.00 94.00 266 TRP A O 1
ATOM 2191 N N . VAL A 1 267 ? 10.157 18.321 1.823 1.00 93.44 267 VAL A N 1
ATOM 2192 C CA . VAL A 1 267 ? 9.493 17.965 0.572 1.00 93.44 267 VAL A CA 1
ATOM 2193 C C . VAL A 1 267 ? 8.959 19.253 -0.054 1.00 93.44 267 VAL A C 1
ATOM 2195 O O . VAL A 1 267 ? 8.276 20.020 0.627 1.00 93.44 267 VAL A O 1
ATOM 2198 N N . LYS A 1 268 ? 9.236 19.479 -1.341 1.00 92.88 268 LYS A N 1
ATOM 2199 C CA . LYS A 1 268 ? 8.751 20.626 -2.130 1.00 92.88 268 LYS A CA 1
ATOM 2200 C C . LYS A 1 268 ? 7.238 20.570 -2.367 1.00 92.88 268 LYS A C 1
ATOM 2202 O O . LYS A 1 268 ? 6.578 21.601 -2.314 1.00 92.88 268 LYS A O 1
ATOM 2207 N N . ASP A 1 269 ? 6.701 19.369 -2.585 1.00 91.31 269 ASP A N 1
ATOM 2208 C CA . ASP A 1 269 ? 5.267 19.100 -2.719 1.00 91.31 269 ASP A CA 1
ATOM 2209 C C . ASP A 1 269 ? 4.866 17.753 -2.093 1.00 91.31 269 ASP A C 1
ATOM 2211 O O . ASP A 1 269 ? 5.287 16.684 -2.550 1.00 91.31 269 ASP A O 1
ATOM 2215 N N . TYR A 1 270 ? 4.059 17.791 -1.032 1.00 85.75 270 TYR A N 1
ATOM 2216 C CA . TYR A 1 270 ? 3.681 16.586 -0.296 1.00 85.75 270 TYR A CA 1
ATOM 2217 C C . TYR A 1 270 ? 2.813 15.637 -1.112 1.00 85.75 270 TYR A C 1
ATOM 2219 O O . TYR A 1 270 ? 2.910 14.430 -0.923 1.00 85.75 270 TYR A O 1
ATOM 2227 N N . ASP A 1 271 ? 1.948 16.134 -1.990 1.00 81.38 271 ASP A N 1
ATOM 2228 C CA . ASP A 1 271 ? 1.000 15.262 -2.687 1.00 81.38 271 ASP A CA 1
ATOM 2229 C C . ASP A 1 271 ? 1.715 14.425 -3.755 1.00 81.38 271 ASP A C 1
ATOM 2231 O O . ASP A 1 271 ? 1.404 13.246 -3.944 1.00 81.38 271 ASP A O 1
ATOM 2235 N N . THR A 1 272 ? 2.746 14.991 -4.383 1.00 83.31 272 THR A N 1
ATOM 2236 C CA . THR A 1 272 ? 3.682 14.243 -5.229 1.00 83.31 272 THR A CA 1
ATOM 2237 C C . THR A 1 272 ? 4.491 13.238 -4.401 1.00 83.31 272 THR A C 1
ATOM 2239 O O . THR A 1 272 ? 4.592 12.070 -4.776 1.00 83.31 272 THR A O 1
ATOM 2242 N N . TRP A 1 273 ? 4.979 13.632 -3.219 1.00 88.06 273 TRP A N 1
ATOM 2243 C CA . TRP A 1 273 ? 5.615 12.709 -2.267 1.00 88.06 273 TRP A CA 1
ATOM 2244 C C . TRP A 1 273 ? 4.700 11.555 -1.843 1.00 88.06 273 TRP A C 1
ATOM 2246 O O . TRP A 1 273 ? 5.147 10.411 -1.778 1.00 88.06 273 TRP A O 1
ATOM 2256 N N . ALA A 1 274 ? 3.422 11.817 -1.581 1.00 78.12 274 ALA A N 1
ATOM 2257 C CA . ALA A 1 274 ? 2.464 10.815 -1.134 1.00 78.12 274 ALA A CA 1
ATOM 2258 C C . ALA A 1 274 ? 2.271 9.706 -2.181 1.00 78.12 274 ALA A C 1
ATOM 2260 O O . ALA A 1 274 ? 2.130 8.545 -1.807 1.00 78.12 274 ALA A O 1
ATOM 2261 N N . LYS A 1 275 ? 2.350 10.049 -3.474 1.00 78.81 275 LYS A N 1
ATOM 2262 C CA . LYS A 1 275 ? 2.245 9.111 -4.607 1.00 78.81 275 LYS A CA 1
ATOM 2263 C C . LYS A 1 275 ? 3.519 8.308 -4.870 1.00 78.81 275 LYS A C 1
ATOM 2265 O O . LYS A 1 275 ? 3.457 7.287 -5.548 1.00 78.81 275 LYS A O 1
ATOM 2270 N N . LEU A 1 276 ? 4.672 8.775 -4.390 1.00 87.19 276 LEU A N 1
ATOM 2271 C CA . LEU A 1 276 ? 5.947 8.101 -4.609 1.00 87.19 276 LEU A CA 1
ATOM 2272 C C . LEU A 1 276 ? 5.968 6.745 -3.896 1.00 87.19 276 LEU A C 1
ATOM 2274 O O . LEU A 1 276 ? 5.579 6.648 -2.729 1.00 87.19 276 LEU A O 1
ATOM 2278 N N . ASN A 1 277 ? 6.495 5.724 -4.569 1.00 91.12 277 ASN A N 1
ATOM 2279 C CA . ASN A 1 277 ? 6.684 4.406 -3.977 1.00 91.12 277 ASN A CA 1
ATOM 2280 C C . ASN A 1 277 ? 7.562 4.489 -2.724 1.00 91.12 277 ASN A C 1
ATOM 2282 O O . ASN A 1 277 ? 8.592 5.169 -2.707 1.00 91.12 277 ASN A O 1
ATOM 2286 N N . LYS A 1 278 ? 7.170 3.774 -1.672 1.00 94.94 278 LYS A N 1
ATOM 2287 C CA . LYS A 1 278 ? 7.933 3.681 -0.427 1.00 94.94 278 LYS A CA 1
ATOM 2288 C C . LYS A 1 278 ? 7.963 2.247 0.047 1.00 94.94 278 LYS A C 1
ATOM 2290 O O . LYS A 1 278 ? 6.954 1.547 -0.039 1.00 94.94 278 LYS A O 1
ATOM 2295 N N . ILE A 1 279 ? 9.104 1.824 0.565 1.00 95.75 279 ILE A N 1
ATOM 2296 C CA . ILE A 1 279 ? 9.271 0.472 1.085 1.00 95.75 279 ILE A CA 1
ATOM 2297 C C . ILE A 1 279 ? 10.108 0.472 2.351 1.00 95.75 279 ILE A C 1
ATOM 2299 O O . ILE A 1 279 ? 11.116 1.163 2.431 1.00 95.75 279 ILE A O 1
ATOM 2303 N N . TRP A 1 280 ? 9.697 -0.327 3.326 1.00 96.50 280 TRP A N 1
ATOM 2304 C CA . TRP A 1 280 ? 10.464 -0.601 4.526 1.00 96.50 280 TRP A CA 1
ATOM 2305 C C . TRP A 1 280 ? 11.125 -1.964 4.411 1.00 96.50 280 TRP A C 1
ATOM 2307 O O . TRP A 1 280 ? 10.440 -2.983 4.423 1.00 96.50 280 TRP A O 1
ATOM 2317 N N . ILE A 1 281 ? 12.444 -2.007 4.310 1.00 95.19 281 ILE A N 1
ATOM 2318 C CA . ILE A 1 281 ? 13.194 -3.255 4.160 1.00 95.19 281 ILE A CA 1
ATOM 2319 C C . ILE A 1 281 ? 13.774 -3.693 5.512 1.00 95.19 281 ILE A C 1
ATOM 2321 O O . ILE A 1 281 ? 13.986 -2.842 6.382 1.00 95.19 281 ILE A O 1
ATOM 2325 N N . PRO A 1 282 ? 14.011 -4.998 5.730 1.00 92.25 282 PRO A N 1
ATOM 2326 C CA . PRO A 1 282 ? 14.727 -5.429 6.921 1.00 92.25 282 PRO A CA 1
ATOM 2327 C C . PRO A 1 282 ? 16.192 -4.990 6.818 1.00 92.25 282 PRO A C 1
ATOM 2329 O O . PRO A 1 282 ? 16.767 -4.962 5.724 1.00 92.25 282 PRO A O 1
ATOM 2332 N N . GLU A 1 283 ? 16.800 -4.669 7.955 1.00 89.69 283 GLU A N 1
ATOM 2333 C CA . GLU A 1 283 ? 18.210 -4.280 8.007 1.00 89.69 283 GLU A CA 1
ATOM 2334 C C . GLU A 1 283 ? 19.127 -5.460 7.681 1.00 89.69 283 GLU A C 1
ATOM 2336 O O . GLU A 1 283 ? 20.090 -5.319 6.922 1.00 89.69 283 GLU A O 1
ATOM 2341 N N . ASN A 1 284 ? 18.800 -6.620 8.254 1.00 80.44 284 ASN A N 1
ATOM 2342 C CA . ASN A 1 284 ? 19.544 -7.866 8.140 1.00 80.44 284 ASN A CA 1
ATOM 2343 C C . ASN A 1 284 ? 18.665 -8.968 7.527 1.00 80.44 284 ASN A C 1
ATOM 2345 O O . ASN A 1 284 ? 17.439 -8.926 7.587 1.00 80.44 284 ASN A O 1
ATOM 2349 N N . ASP A 1 285 ? 19.293 -9.985 6.928 1.00 66.31 285 ASP A N 1
ATOM 2350 C CA . ASP A 1 285 ? 18.628 -11.219 6.467 1.00 66.31 285 ASP A CA 1
ATOM 2351 C C . ASP A 1 285 ? 17.496 -11.023 5.417 1.00 66.31 285 ASP A C 1
ATOM 2353 O O . ASP A 1 285 ? 16.726 -11.937 5.102 1.00 66.31 285 ASP A O 1
ATOM 2357 N N . GLY A 1 286 ? 17.412 -9.838 4.796 1.00 72.75 286 GLY A N 1
ATOM 2358 C CA . GLY A 1 286 ? 16.413 -9.503 3.773 1.00 72.75 286 GLY A CA 1
ATOM 2359 C C . GLY A 1 286 ? 16.600 -10.199 2.428 1.00 72.75 286 GLY A C 1
ATOM 2360 O O . GLY A 1 286 ? 15.642 -10.333 1.667 1.00 72.75 286 GLY A O 1
ATOM 2361 N N . GLY A 1 287 ? 17.810 -10.690 2.150 1.00 81.56 287 GLY A N 1
ATOM 2362 C CA . GLY A 1 287 ? 18.246 -11.101 0.810 1.00 81.56 287 GLY A CA 1
ATOM 2363 C C . GLY A 1 287 ? 18.828 -9.951 -0.022 1.00 81.56 287 GLY A C 1
ATOM 2364 O O . GLY A 1 287 ? 19.214 -10.166 -1.164 1.00 81.56 287 GLY A O 1
ATOM 2365 N N . ILE A 1 288 ? 18.931 -8.751 0.560 1.00 89.69 288 ILE A N 1
ATOM 2366 C CA . ILE A 1 288 ? 19.587 -7.588 -0.040 1.00 89.69 288 ILE A CA 1
ATOM 2367 C C . ILE A 1 288 ? 20.943 -7.406 0.633 1.00 89.69 288 ILE A C 1
ATOM 2369 O O . ILE A 1 288 ? 21.026 -7.271 1.853 1.00 89.69 288 ILE A O 1
ATOM 2373 N N . GLN A 1 289 ? 22.005 -7.382 -0.167 1.00 91.38 289 GLN A N 1
ATOM 2374 C CA . GLN A 1 289 ? 23.347 -7.107 0.324 1.00 91.38 289 GLN A CA 1
ATOM 2375 C C . GLN A 1 289 ? 23.528 -5.602 0.547 1.00 91.38 289 GLN A C 1
ATOM 2377 O O . GLN A 1 289 ? 23.354 -4.810 -0.382 1.00 91.38 289 GLN A O 1
ATOM 2382 N N . GLN A 1 290 ? 23.922 -5.217 1.760 1.00 92.81 290 GLN A N 1
ATOM 2383 C CA . GLN A 1 290 ? 24.337 -3.847 2.058 1.00 92.81 290 GLN A CA 1
ATOM 2384 C C . GLN A 1 290 ? 25.597 -3.480 1.261 1.00 92.81 290 GLN A C 1
ATOM 2386 O O . GLN A 1 290 ? 26.485 -4.310 1.056 1.00 92.81 290 GLN A O 1
ATOM 2391 N N . MET A 1 291 ? 25.671 -2.235 0.810 1.00 92.12 291 MET A N 1
ATOM 2392 C CA . MET A 1 291 ? 26.790 -1.725 0.031 1.00 92.12 291 MET A CA 1
ATOM 2393 C C . MET A 1 291 ? 28.054 -1.560 0.891 1.00 92.12 291 MET A C 1
ATOM 2395 O O . MET A 1 291 ? 27.987 -1.157 2.049 1.00 92.12 291 MET A O 1
ATOM 2399 N N . ASN A 1 292 ? 29.219 -1.844 0.299 1.00 92.56 292 ASN A N 1
ATOM 2400 C CA . ASN A 1 292 ? 30.531 -1.536 0.874 1.00 92.56 292 ASN A CA 1
ATOM 2401 C C . ASN A 1 292 ? 31.399 -0.777 -0.143 1.00 92.56 292 ASN A C 1
ATOM 2403 O O . ASN A 1 292 ? 32.397 -1.284 -0.657 1.00 92.56 292 ASN A O 1
ATOM 2407 N N . ASN A 1 293 ? 31.000 0.455 -0.456 1.00 92.25 293 ASN A N 1
ATOM 2408 C CA . ASN A 1 293 ? 31.635 1.274 -1.492 1.00 92.25 293 ASN A CA 1
ATOM 2409 C C . ASN A 1 293 ? 33.094 1.656 -1.189 1.00 92.25 293 ASN A C 1
ATOM 2411 O O . ASN A 1 293 ? 33.822 1.995 -2.112 1.00 92.25 293 ASN A O 1
ATOM 2415 N N . LEU A 1 294 ? 33.541 1.579 0.069 1.00 92.00 294 LEU A N 1
ATOM 2416 C CA . LEU A 1 294 ? 34.930 1.888 0.434 1.00 92.00 294 LEU A CA 1
ATOM 2417 C C . LEU A 1 294 ? 35.912 0.768 0.064 1.00 92.00 294 LEU A C 1
ATOM 2419 O O . LEU A 1 294 ? 37.103 1.020 -0.085 1.00 92.00 294 LEU A O 1
ATOM 2423 N N . SER A 1 295 ? 35.429 -0.473 -0.052 1.00 93.81 295 SER A N 1
ATOM 2424 C CA . SER A 1 295 ? 36.256 -1.643 -0.399 1.00 93.81 295 SER A CA 1
ATOM 2425 C C . SER A 1 295 ? 35.940 -2.221 -1.780 1.00 93.81 295 SER A C 1
ATOM 2427 O O . SER A 1 295 ? 36.667 -3.084 -2.269 1.00 93.81 295 SER A O 1
ATOM 2429 N N . TRP A 1 296 ? 34.837 -1.800 -2.395 1.00 94.31 296 TRP A N 1
ATOM 2430 C CA . TRP A 1 296 ? 34.391 -2.283 -3.697 1.00 94.31 296 TRP A CA 1
ATOM 2431 C C . TRP A 1 296 ? 34.819 -1.349 -4.820 1.00 94.31 296 TRP A C 1
ATOM 2433 O O . TRP A 1 296 ? 34.862 -0.132 -4.664 1.00 94.31 296 TRP A O 1
ATOM 2443 N N . ASN A 1 297 ? 35.082 -1.917 -5.996 1.00 93.62 297 ASN A N 1
ATOM 2444 C CA . ASN A 1 297 ? 35.267 -1.109 -7.195 1.00 93.62 297 ASN A CA 1
ATOM 2445 C C . ASN A 1 297 ? 33.923 -0.535 -7.697 1.00 93.62 297 ASN A C 1
ATOM 2447 O O . ASN A 1 297 ? 32.837 -0.886 -7.217 1.00 93.62 297 ASN A O 1
ATOM 2451 N N . ALA A 1 298 ? 33.993 0.366 -8.679 1.00 90.69 298 ALA A N 1
ATOM 2452 C CA . ALA A 1 298 ? 32.819 1.057 -9.208 1.00 90.69 298 ALA A CA 1
ATOM 2453 C C . ALA A 1 298 ? 31.780 0.094 -9.812 1.00 90.69 298 ALA A C 1
ATOM 2455 O O . ALA A 1 298 ? 30.582 0.309 -9.645 1.00 90.69 298 ALA A O 1
ATOM 2456 N N . GLU A 1 299 ? 32.225 -0.991 -10.451 1.00 93.19 299 GLU A N 1
ATOM 2457 C CA . GLU A 1 299 ? 31.332 -1.986 -11.051 1.00 93.19 299 GLU A CA 1
ATOM 2458 C C . GLU A 1 299 ? 30.600 -2.797 -9.983 1.00 93.19 299 GLU A C 1
ATOM 2460 O O . GLU A 1 299 ? 29.382 -2.923 -10.033 1.00 93.19 299 GLU A O 1
ATOM 2465 N N . GLN A 1 300 ? 31.302 -3.275 -8.954 1.00 95.00 300 GLN A N 1
ATOM 2466 C CA . GLN A 1 300 ? 30.681 -3.946 -7.806 1.00 95.00 300 GLN A CA 1
ATOM 2467 C C . GLN A 1 300 ? 29.642 -3.043 -7.123 1.00 95.00 300 GLN A C 1
ATOM 2469 O O . GLN A 1 300 ? 28.537 -3.484 -6.805 1.00 95.00 300 GLN A O 1
ATOM 2474 N N . THR A 1 301 ? 29.970 -1.761 -6.956 1.00 92.94 301 THR A N 1
ATOM 2475 C CA . THR A 1 301 ? 29.077 -0.757 -6.360 1.00 92.94 301 THR A CA 1
ATOM 2476 C C . THR A 1 301 ? 27.855 -0.477 -7.239 1.00 92.94 301 THR A C 1
ATOM 2478 O O . THR A 1 301 ? 26.730 -0.397 -6.739 1.00 92.94 301 THR A O 1
ATOM 2481 N N . GLY A 1 302 ? 28.048 -0.353 -8.555 1.00 93.19 302 GLY A N 1
ATOM 2482 C CA . GLY A 1 302 ? 26.968 -0.200 -9.528 1.00 93.19 302 GLY A CA 1
ATOM 2483 C C . GLY A 1 302 ? 26.036 -1.409 -9.534 1.00 93.19 302 GLY A C 1
ATOM 2484 O O . GLY A 1 302 ? 24.823 -1.251 -9.384 1.00 93.19 302 GLY A O 1
ATOM 2485 N N . ARG A 1 303 ? 26.604 -2.621 -9.613 1.00 94.06 303 ARG A N 1
ATOM 2486 C CA . ARG A 1 303 ? 25.848 -3.883 -9.626 1.00 94.06 303 ARG A CA 1
ATOM 2487 C C . ARG A 1 303 ? 25.030 -4.064 -8.356 1.00 94.06 303 ARG A C 1
ATOM 2489 O O . ARG A 1 303 ? 23.854 -4.378 -8.471 1.00 94.06 303 ARG A O 1
ATOM 2496 N N . ASN A 1 304 ? 25.583 -3.765 -7.179 1.00 95.00 304 ASN A N 1
ATOM 2497 C CA . ASN A 1 304 ? 24.843 -3.854 -5.918 1.00 95.00 304 ASN A CA 1
ATOM 2498 C C . ASN A 1 304 ? 23.561 -2.995 -5.907 1.00 95.00 304 ASN A C 1
ATOM 2500 O O . ASN A 1 304 ? 22.522 -3.456 -5.437 1.00 95.00 304 ASN A O 1
ATOM 2504 N N . GLN A 1 305 ? 23.600 -1.775 -6.457 1.00 93.19 305 GLN A N 1
ATOM 2505 C CA . GLN A 1 305 ? 22.408 -0.916 -6.523 1.00 93.19 305 GLN A CA 1
ATOM 2506 C C . GLN A 1 305 ? 21.365 -1.458 -7.500 1.00 93.19 305 GLN A C 1
ATOM 2508 O O . GLN A 1 305 ? 20.183 -1.502 -7.163 1.00 93.19 305 GLN A O 1
ATOM 2513 N N . GLU A 1 306 ? 21.802 -1.903 -8.679 1.00 94.00 306 GLU A N 1
ATOM 2514 C CA . GLU A 1 306 ? 20.912 -2.508 -9.676 1.00 94.00 306 GLU A CA 1
ATOM 2515 C C . GLU A 1 306 ? 20.309 -3.828 -9.168 1.00 94.00 306 GLU A C 1
ATOM 2517 O O . GLU A 1 306 ? 19.134 -4.113 -9.396 1.00 94.00 306 GLU A O 1
ATOM 2522 N N . ASP A 1 307 ? 21.088 -4.618 -8.425 1.00 94.56 307 ASP A N 1
ATOM 2523 C CA . ASP A 1 307 ? 20.641 -5.857 -7.789 1.00 94.56 307 ASP A CA 1
ATOM 2524 C C . ASP A 1 307 ? 19.608 -5.600 -6.695 1.00 94.56 307 ASP A C 1
ATOM 2526 O O . ASP A 1 307 ? 18.601 -6.304 -6.647 1.00 94.56 307 ASP A O 1
ATOM 2530 N N . ARG A 1 308 ? 19.806 -4.574 -5.860 1.00 95.19 308 ARG A N 1
ATOM 2531 C CA . ARG A 1 308 ? 18.816 -4.160 -4.857 1.00 95.19 308 ARG A CA 1
ATOM 2532 C C . ARG A 1 308 ? 17.503 -3.747 -5.517 1.00 95.19 308 ARG A C 1
ATOM 2534 O O . ARG A 1 308 ? 16.449 -4.235 -5.117 1.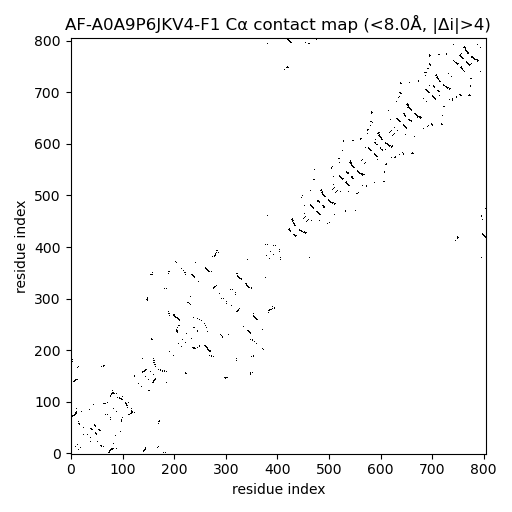00 95.19 308 ARG A O 1
ATOM 2541 N N . ASP A 1 309 ? 17.562 -2.855 -6.505 1.00 93.62 309 ASP A N 1
ATOM 2542 C CA . ASP A 1 309 ? 16.370 -2.328 -7.179 1.00 93.62 309 ASP A CA 1
ATOM 2543 C C . ASP A 1 309 ? 15.566 -3.457 -7.839 1.00 93.62 309 ASP A C 1
ATOM 2545 O O . ASP A 1 309 ? 14.342 -3.525 -7.697 1.00 93.62 309 ASP A O 1
ATOM 2549 N N . ARG A 1 310 ? 16.266 -4.389 -8.495 1.00 91.19 310 ARG A N 1
ATOM 2550 C CA . ARG A 1 310 ? 15.669 -5.589 -9.080 1.00 91.19 310 ARG A CA 1
ATOM 2551 C C . ARG A 1 310 ? 15.081 -6.521 -8.024 1.00 91.19 310 ARG A C 1
ATOM 2553 O O . ARG A 1 310 ? 13.933 -6.930 -8.165 1.00 91.19 310 ARG A O 1
ATOM 2560 N N . PHE A 1 311 ? 15.824 -6.821 -6.958 1.00 94.69 311 PHE A N 1
ATOM 2561 C CA . PHE A 1 311 ? 15.360 -7.707 -5.890 1.00 94.69 311 PHE A CA 1
ATOM 2562 C C . PHE A 1 311 ? 14.064 -7.186 -5.263 1.00 94.69 311 PHE A C 1
ATOM 2564 O O . PHE A 1 311 ? 13.118 -7.952 -5.086 1.00 94.69 311 PHE A O 1
ATOM 2571 N N . ILE A 1 312 ? 14.001 -5.886 -4.962 1.00 94.00 312 ILE A N 1
ATOM 2572 C CA . ILE A 1 312 ? 12.814 -5.242 -4.389 1.00 94.00 312 ILE A CA 1
ATOM 2573 C C . ILE A 1 312 ? 11.618 -5.348 -5.346 1.00 94.00 312 ILE A C 1
ATOM 2575 O O . ILE A 1 312 ? 10.515 -5.685 -4.909 1.00 94.00 312 ILE A O 1
ATOM 2579 N N . ALA A 1 313 ? 11.830 -5.115 -6.643 1.00 85.00 313 ALA A N 1
ATOM 2580 C CA . ALA A 1 313 ? 10.773 -5.233 -7.641 1.00 85.00 313 ALA A CA 1
ATOM 2581 C C . ALA A 1 313 ? 10.251 -6.673 -7.771 1.00 85.00 313 ALA A C 1
ATOM 2583 O O . ALA A 1 313 ? 9.040 -6.882 -7.785 1.00 85.00 313 ALA A O 1
ATOM 2584 N N . GLU A 1 314 ? 11.148 -7.658 -7.830 1.00 82.94 314 GLU A N 1
ATOM 2585 C CA . GLU A 1 314 ? 10.808 -9.073 -8.029 1.00 82.94 314 GLU A CA 1
ATOM 2586 C C . GLU A 1 314 ? 10.172 -9.714 -6.791 1.00 82.94 314 GLU A C 1
ATOM 2588 O O . GLU A 1 314 ? 9.237 -10.501 -6.918 1.00 82.94 314 GLU A O 1
ATOM 2593 N N . ASN A 1 315 ? 10.655 -9.379 -5.592 1.00 82.38 315 ASN A N 1
ATOM 2594 C CA . ASN A 1 315 ? 10.227 -10.047 -4.362 1.00 82.38 315 ASN A CA 1
ATOM 2595 C C . ASN A 1 315 ? 9.090 -9.311 -3.654 1.00 82.38 315 ASN A C 1
ATOM 2597 O O . ASN A 1 315 ? 8.295 -9.947 -2.964 1.00 82.38 315 ASN A O 1
ATOM 2601 N N . TRP A 1 316 ? 9.017 -7.983 -3.790 1.00 83.75 316 TRP A N 1
ATOM 2602 C CA . TRP A 1 316 ? 8.099 -7.143 -3.011 1.00 83.75 316 TRP A CA 1
ATOM 2603 C C . TRP A 1 316 ? 7.232 -6.218 -3.871 1.00 83.75 316 TRP A C 1
ATOM 2605 O O . TRP A 1 316 ? 6.433 -5.459 -3.328 1.00 83.75 316 TRP A O 1
ATOM 2615 N N . GLY A 1 317 ? 7.352 -6.281 -5.201 1.00 78.12 317 GLY A N 1
ATOM 2616 C CA . GLY A 1 317 ? 6.470 -5.575 -6.134 1.00 78.12 317 GLY A CA 1
ATOM 2617 C C . GLY A 1 317 ? 6.650 -4.054 -6.175 1.00 78.12 317 GLY A C 1
ATOM 2618 O O . GLY A 1 317 ? 5.854 -3.366 -6.814 1.00 78.12 317 GLY A O 1
ATOM 2619 N N . VAL A 1 318 ? 7.681 -3.510 -5.520 1.00 87.38 318 VAL A N 1
ATOM 2620 C CA . VAL A 1 318 ? 7.946 -2.066 -5.485 1.00 87.38 318 VAL A CA 1
ATOM 2621 C C . VAL A 1 318 ? 8.991 -1.709 -6.539 1.00 87.38 318 VAL A C 1
ATOM 2623 O O . VAL A 1 318 ? 10.094 -2.240 -6.543 1.00 87.38 318 VAL A O 1
ATOM 2626 N N . GLN A 1 319 ? 8.660 -0.799 -7.454 1.00 89.56 319 GLN A N 1
ATOM 2627 C CA . GLN A 1 319 ? 9.552 -0.412 -8.554 1.00 89.56 319 GLN A CA 1
ATOM 2628 C C . GLN A 1 319 ? 10.186 0.961 -8.321 1.00 89.56 319 GLN A C 1
ATOM 2630 O O . GLN A 1 319 ? 9.604 1.823 -7.660 1.00 89.56 319 GLN A O 1
ATOM 2635 N N . THR A 1 320 ? 11.360 1.194 -8.912 1.00 90.44 320 THR A N 1
ATOM 2636 C CA . THR A 1 320 ? 11.989 2.522 -8.944 1.00 90.44 320 THR A CA 1
ATOM 2637 C C . THR A 1 320 ? 11.154 3.531 -9.755 1.00 90.44 320 THR A C 1
ATOM 2639 O O . THR A 1 320 ? 10.523 3.145 -10.748 1.00 90.44 320 THR A O 1
ATOM 2642 N N . PRO A 1 321 ? 11.165 4.824 -9.377 1.00 92.25 321 PRO A N 1
ATOM 2643 C CA . PRO A 1 321 ? 11.834 5.367 -8.192 1.00 92.25 321 PRO A CA 1
ATOM 2644 C C . PRO A 1 321 ? 11.040 5.085 -6.904 1.00 92.25 321 PRO A C 1
ATOM 2646 O O . PRO A 1 321 ? 9.812 5.074 -6.918 1.00 92.25 321 PRO A O 1
ATOM 2649 N N . TYR A 1 322 ? 11.741 4.880 -5.788 1.00 94.56 322 TYR A N 1
ATOM 2650 C CA . TYR A 1 322 ? 11.142 4.700 -4.462 1.00 94.56 322 TYR A CA 1
ATOM 2651 C C . TYR A 1 322 ? 11.983 5.382 -3.373 1.00 94.56 322 TYR A C 1
ATOM 2653 O O . TYR A 1 322 ? 13.139 5.732 -3.608 1.00 94.56 322 TYR A O 1
ATOM 2661 N N . VAL A 1 323 ? 11.410 5.557 -2.181 1.00 96.50 323 VAL A N 1
ATOM 2662 C CA . VAL A 1 323 ? 12.152 5.858 -0.944 1.00 96.50 323 VAL A CA 1
ATOM 2663 C C . VAL A 1 323 ? 12.162 4.636 -0.039 1.00 96.50 323 VAL A C 1
ATOM 2665 O O . VAL A 1 323 ? 11.168 3.915 0.067 1.00 96.50 323 VAL A O 1
ATOM 2668 N N . LEU A 1 324 ? 13.309 4.385 0.579 1.00 96.94 324 LEU A N 1
ATOM 2669 C CA . LEU A 1 324 ? 13.544 3.207 1.399 1.00 96.94 324 LEU A CA 1
ATOM 2670 C C . LEU A 1 324 ? 13.561 3.586 2.877 1.00 96.94 324 LEU A C 1
ATOM 2672 O O . LEU A 1 324 ? 14.088 4.627 3.248 1.00 96.94 324 LEU A O 1
ATOM 2676 N N . PHE A 1 325 ? 12.998 2.727 3.713 1.00 96.75 325 PHE A N 1
ATOM 2677 C CA . PHE A 1 325 ? 13.083 2.795 5.164 1.00 96.75 325 PHE A CA 1
ATOM 2678 C C . PHE A 1 325 ? 13.769 1.532 5.675 1.00 96.75 325 PHE A C 1
ATOM 2680 O O . PHE A 1 325 ? 13.573 0.449 5.123 1.00 96.75 325 PHE A O 1
ATOM 2687 N N . SER A 1 326 ? 14.563 1.664 6.727 1.00 95.25 326 SER A N 1
ATOM 2688 C CA . SER A 1 326 ? 15.155 0.538 7.448 1.00 95.25 326 SER A CA 1
ATOM 2689 C C . SER A 1 326 ? 15.226 0.887 8.925 1.00 95.25 326 SER A C 1
ATOM 2691 O O . SER A 1 326 ? 15.330 2.054 9.300 1.00 95.25 326 SER A O 1
ATOM 2693 N N . GLN A 1 327 ? 15.182 -0.128 9.779 1.00 93.00 327 GLN A N 1
ATOM 2694 C CA . GLN A 1 327 ? 15.651 0.043 11.150 1.00 93.00 327 GLN A CA 1
ATOM 2695 C C . GLN A 1 327 ? 17.185 -0.033 11.170 1.00 93.00 327 GLN A C 1
ATOM 2697 O O . GLN A 1 327 ? 17.784 -0.668 10.301 1.00 93.00 327 GLN A O 1
ATOM 2702 N N . HIS A 1 328 ? 17.816 0.644 12.122 1.00 89.25 328 HIS A N 1
ATOM 2703 C CA . HIS A 1 328 ? 19.268 0.721 12.254 1.00 89.25 328 HIS A CA 1
ATOM 2704 C C . HIS A 1 328 ? 19.669 0.571 13.721 1.00 89.25 328 HIS A C 1
ATOM 2706 O O . HIS A 1 328 ? 19.099 1.226 14.590 1.00 89.25 328 HIS A O 1
ATOM 2712 N N . HIS A 1 329 ? 20.683 -0.248 14.016 1.00 88.62 329 HIS A N 1
ATOM 2713 C CA . HIS A 1 329 ? 21.214 -0.402 15.383 1.00 88.62 329 HIS A CA 1
ATOM 2714 C C . HIS A 1 329 ? 21.739 0.898 15.993 1.00 88.62 329 HIS A C 1
ATOM 2716 O O . HIS A 1 329 ? 22.308 1.746 15.308 1.00 88.62 329 HIS A O 1
ATOM 2722 N N . TRP A 1 330 ? 21.595 1.036 17.307 1.00 89.81 330 TRP A N 1
ATOM 2723 C CA . TRP A 1 330 ? 22.210 2.134 18.046 1.00 89.81 330 TRP A CA 1
ATOM 2724 C C . TRP A 1 330 ? 23.744 2.073 17.952 1.00 89.81 330 TRP A C 1
ATOM 2726 O O . TRP A 1 330 ? 24.339 1.001 18.083 1.00 89.81 330 TRP A O 1
ATOM 2736 N N . MET A 1 331 ? 24.392 3.224 17.760 1.00 87.50 331 MET A N 1
ATOM 2737 C CA . MET A 1 331 ? 25.853 3.346 17.661 1.00 87.50 331 MET A CA 1
ATOM 2738 C C . MET A 1 331 ? 26.452 4.011 18.903 1.00 87.50 331 MET A C 1
ATOM 2740 O O . MET A 1 331 ? 25.824 4.855 19.535 1.00 87.50 331 MET A O 1
ATOM 2744 N N . SER A 1 332 ? 27.699 3.669 19.243 1.00 87.62 332 SER A N 1
ATOM 2745 C CA . SER A 1 332 ? 28.382 4.249 20.408 1.00 87.62 332 SER A CA 1
ATOM 2746 C C . SER A 1 332 ? 28.408 5.783 20.359 1.00 87.62 332 SER A C 1
ATOM 2748 O O . SER A 1 332 ? 28.836 6.375 19.369 1.00 87.62 332 SER A O 1
ATOM 2750 N N . GLY A 1 333 ? 27.951 6.425 21.438 1.00 83.75 333 GLY A N 1
ATOM 2751 C CA . GLY A 1 333 ? 27.874 7.885 21.561 1.00 83.75 333 GLY A CA 1
ATOM 2752 C C . GLY A 1 333 ? 26.628 8.523 20.935 1.00 83.75 333 GLY A C 1
ATOM 2753 O O . GLY A 1 333 ? 26.483 9.741 20.997 1.00 83.75 333 GLY A O 1
ATOM 2754 N N . MET A 1 334 ? 25.729 7.728 20.350 1.00 87.19 334 MET A N 1
ATOM 2755 C CA . MET A 1 334 ? 24.490 8.220 19.757 1.00 87.19 334 MET A CA 1
ATOM 2756 C C . MET A 1 334 ? 23.482 8.650 20.843 1.00 87.19 334 MET A C 1
ATOM 2758 O O . MET A 1 334 ? 23.355 7.973 21.866 1.00 87.19 334 MET A O 1
ATOM 2762 N N . PRO A 1 335 ? 22.750 9.765 20.670 1.00 81.50 335 PRO A N 1
ATOM 2763 C CA . PRO A 1 335 ? 21.800 10.236 21.677 1.00 81.50 335 PRO A CA 1
ATOM 2764 C C . PRO A 1 335 ? 20.548 9.349 21.763 1.00 81.50 335 PRO A C 1
ATOM 2766 O O . PRO A 1 335 ? 20.108 8.775 20.768 1.00 81.50 335 PRO A O 1
ATOM 2769 N N . GLY A 1 336 ? 19.924 9.308 22.945 1.00 77.31 336 GLY A N 1
ATOM 2770 C CA . GLY A 1 336 ? 18.685 8.562 23.196 1.00 77.31 336 GLY A CA 1
ATOM 2771 C C . GLY A 1 336 ? 18.901 7.140 23.738 1.00 77.31 336 GLY A C 1
ATOM 2772 O O . GLY A 1 336 ? 20.025 6.779 24.096 1.00 77.31 336 GLY A O 1
ATOM 2773 N N . PRO A 1 337 ? 17.823 6.341 23.860 1.00 77.38 337 PRO A N 1
ATOM 2774 C CA . PRO A 1 337 ? 17.904 4.968 24.353 1.00 77.38 337 PRO A CA 1
ATOM 2775 C C . PRO A 1 337 ? 18.730 4.087 23.406 1.00 77.38 337 PRO A C 1
ATOM 2777 O O . PRO A 1 337 ? 18.790 4.343 22.203 1.00 77.38 337 PRO A O 1
ATOM 2780 N N . ARG A 1 338 ? 19.352 3.030 23.952 1.00 83.94 338 ARG A N 1
ATOM 2781 C CA . ARG A 1 338 ? 20.139 2.035 23.196 1.00 83.94 338 ARG A CA 1
ATOM 2782 C C . ARG A 1 338 ? 19.235 1.079 22.410 1.00 83.94 338 ARG A C 1
ATOM 2784 O O . ARG A 1 338 ? 19.261 -0.131 22.613 1.00 83.94 338 ARG A O 1
ATOM 2791 N N . GLU A 1 339 ? 18.423 1.648 21.535 1.00 84.88 339 GLU A N 1
ATOM 2792 C CA . GLU A 1 339 ? 17.421 0.969 20.719 1.00 84.88 339 GLU A CA 1
ATOM 2793 C C . GLU A 1 339 ? 17.665 1.244 19.236 1.00 84.88 339 GLU A C 1
ATOM 2795 O O . GLU A 1 339 ? 18.354 2.199 18.864 1.00 84.88 339 GLU A O 1
ATOM 2800 N N . ARG A 1 340 ? 17.090 0.401 18.373 1.00 90.38 340 ARG A N 1
ATOM 2801 C CA . ARG A 1 340 ? 17.125 0.642 16.931 1.00 90.38 340 ARG A CA 1
ATOM 2802 C C . ARG A 1 340 ? 16.332 1.904 16.585 1.00 90.38 340 ARG A C 1
ATOM 2804 O O . ARG A 1 340 ? 15.379 2.273 17.272 1.00 90.38 340 ARG A O 1
ATOM 2811 N N . TRP A 1 341 ? 16.749 2.589 15.530 1.00 89.00 341 TRP A N 1
ATOM 2812 C CA . TRP A 1 341 ? 16.116 3.813 15.051 1.00 89.00 341 TRP A CA 1
ATOM 2813 C C . TRP A 1 341 ? 15.775 3.709 13.567 1.00 89.00 341 TRP A C 1
ATOM 2815 O O . TRP A 1 341 ? 16.419 2.980 12.815 1.00 89.00 341 TRP A O 1
ATOM 2825 N N . THR A 1 342 ? 14.751 4.450 13.138 1.00 91.38 342 THR A N 1
ATOM 2826 C CA . THR A 1 342 ? 14.318 4.438 11.741 1.00 91.38 342 THR A CA 1
ATOM 2827 C C . THR A 1 342 ? 15.147 5.389 10.896 1.00 91.38 342 THR A C 1
ATOM 2829 O O . THR A 1 342 ? 15.159 6.601 11.115 1.00 91.38 342 THR A O 1
ATOM 2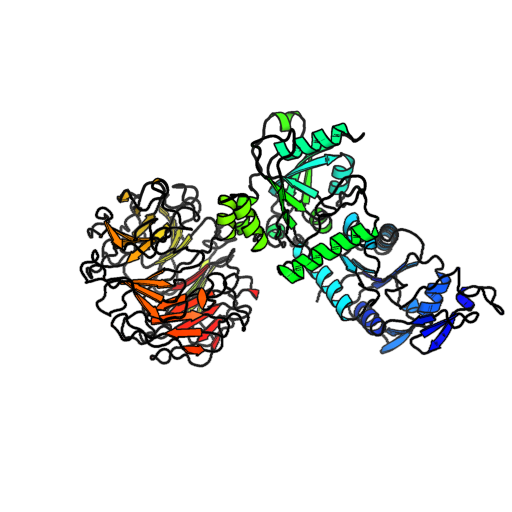832 N N . GLU A 1 343 ? 15.760 4.828 9.870 1.00 92.38 343 GLU A N 1
ATOM 2833 C CA . GLU A 1 343 ? 16.468 5.542 8.827 1.00 92.38 343 GLU A CA 1
ATOM 2834 C C . GLU A 1 343 ? 15.618 5.574 7.555 1.00 92.38 343 GLU A C 1
ATOM 2836 O O . GLU A 1 343 ? 15.052 4.557 7.149 1.00 92.38 343 GLU A O 1
ATOM 2841 N N . MET A 1 344 ? 15.536 6.742 6.919 1.00 96.12 344 MET A N 1
ATOM 2842 C CA . MET A 1 344 ? 14.899 6.923 5.619 1.00 96.12 344 MET A CA 1
ATOM 2843 C C . MET A 1 344 ? 15.951 7.310 4.575 1.00 96.12 344 MET A C 1
ATOM 2845 O O . MET A 1 344 ? 16.741 8.225 4.782 1.00 96.12 344 MET A O 1
ATOM 2849 N N . VAL A 1 345 ? 15.938 6.638 3.430 1.00 95.62 345 VAL A N 1
ATOM 2850 C CA . VAL A 1 345 ? 16.944 6.736 2.371 1.00 95.62 345 VAL A CA 1
ATOM 2851 C C . VAL A 1 345 ? 16.293 7.281 1.103 1.00 95.62 345 VAL A C 1
ATOM 2853 O O . VAL A 1 345 ? 15.473 6.616 0.461 1.00 95.62 345 VAL A O 1
ATOM 2856 N N . ILE A 1 346 ? 16.659 8.511 0.740 1.00 94.31 346 ILE A N 1
ATOM 2857 C CA . ILE A 1 346 ? 16.136 9.232 -0.423 1.00 94.31 346 ILE A CA 1
ATOM 2858 C C . ILE A 1 346 ? 17.177 9.200 -1.543 1.00 94.31 346 ILE A C 1
ATOM 2860 O O . ILE A 1 346 ? 18.175 9.920 -1.500 1.00 94.31 346 ILE A O 1
ATOM 2864 N N . TYR A 1 347 ? 16.935 8.391 -2.574 1.00 92.88 347 TYR A N 1
ATOM 2865 C CA . TYR A 1 347 ? 17.833 8.310 -3.729 1.00 92.88 347 TYR A CA 1
ATOM 2866 C C . TYR A 1 347 ? 17.877 9.614 -4.520 1.00 92.88 347 TYR A C 1
ATOM 2868 O O . TYR A 1 347 ? 16.886 10.339 -4.631 1.00 92.88 347 TYR A O 1
ATOM 2876 N N . THR A 1 348 ? 19.031 9.892 -5.116 1.00 87.62 348 THR A N 1
ATOM 2877 C CA . THR A 1 348 ? 19.347 11.200 -5.700 1.00 87.62 348 THR A CA 1
ATOM 2878 C C . THR A 1 348 ? 18.369 11.647 -6.789 1.00 87.62 348 THR A C 1
ATOM 2880 O O . THR A 1 348 ? 18.013 12.822 -6.845 1.00 87.62 348 THR A O 1
ATOM 2883 N N . GLN A 1 349 ? 17.869 10.733 -7.627 1.00 86.00 349 GLN A N 1
ATOM 2884 C CA . GLN A 1 349 ? 16.895 11.069 -8.672 1.00 86.00 349 GLN A CA 1
ATOM 2885 C C . GLN A 1 349 ? 15.587 11.626 -8.077 1.00 86.00 349 GLN A C 1
ATOM 2887 O O . GLN A 1 349 ? 15.047 12.612 -8.574 1.00 86.00 349 GLN A O 1
ATOM 2892 N N . VAL A 1 350 ? 15.126 11.050 -6.962 1.00 90.44 350 VAL A N 1
ATOM 2893 C CA . VAL A 1 350 ? 13.969 11.538 -6.195 1.00 90.44 350 VAL A CA 1
ATOM 2894 C C . VAL A 1 350 ? 14.319 12.823 -5.446 1.00 90.44 350 VAL A C 1
ATOM 2896 O O . VAL A 1 350 ? 13.560 13.792 -5.487 1.00 90.44 350 VAL A O 1
ATOM 2899 N N . GLN A 1 351 ? 15.473 12.835 -4.775 1.00 91.31 351 GLN A N 1
ATOM 2900 C CA . GLN A 1 351 ? 15.964 13.951 -3.969 1.00 91.31 351 GLN A CA 1
ATOM 2901 C C . GLN A 1 351 ? 15.950 15.259 -4.764 1.00 91.31 351 GLN A C 1
ATOM 2903 O O . GLN A 1 351 ? 15.365 16.246 -4.333 1.00 91.31 351 GLN A O 1
ATOM 2908 N N . ARG A 1 352 ? 16.549 15.265 -5.957 1.00 88.00 352 ARG A N 1
ATOM 2909 C CA . ARG A 1 352 ? 16.672 16.469 -6.793 1.00 88.00 352 ARG A CA 1
ATOM 2910 C C . ARG A 1 352 ? 15.313 17.039 -7.187 1.00 88.00 352 ARG A C 1
ATOM 2912 O O . ARG A 1 352 ? 15.105 18.255 -7.166 1.00 88.00 352 ARG A O 1
ATOM 2919 N N . ALA A 1 353 ? 14.391 16.148 -7.537 1.00 86.25 353 ALA A N 1
ATOM 2920 C CA . ALA A 1 353 ? 13.080 16.524 -8.029 1.00 86.25 353 ALA A CA 1
ATOM 2921 C C . ALA A 1 353 ? 12.174 17.053 -6.909 1.00 86.25 353 ALA A C 1
ATOM 2923 O O . ALA A 1 353 ? 11.547 18.098 -7.074 1.00 86.25 353 ALA A O 1
ATOM 2924 N N . LEU A 1 354 ? 12.145 16.378 -5.755 1.00 90.62 354 LEU A N 1
ATOM 2925 C CA . LEU A 1 354 ? 11.110 16.596 -4.738 1.00 90.62 354 LEU A CA 1
ATOM 2926 C C . LEU A 1 354 ? 11.610 17.136 -3.403 1.00 90.62 354 LEU A C 1
ATOM 2928 O O . LEU A 1 354 ? 10.780 17.520 -2.583 1.00 90.62 354 LEU A O 1
ATOM 2932 N N . PHE A 1 355 ? 12.920 17.191 -3.167 1.00 92.12 355 PHE A N 1
ATOM 2933 C CA . PHE A 1 355 ? 13.469 17.517 -1.855 1.00 92.12 355 PHE A CA 1
ATOM 2934 C C . PHE A 1 355 ? 14.388 18.727 -1.879 1.00 92.12 355 PHE A C 1
ATOM 2936 O O . PHE A 1 355 ? 15.020 19.065 -2.882 1.00 92.12 355 PHE A O 1
ATOM 2943 N N . GLU A 1 356 ? 14.464 19.379 -0.730 1.00 93.00 356 GLU A N 1
ATOM 2944 C CA . GLU A 1 356 ? 15.414 20.440 -0.444 1.00 93.00 356 GLU A CA 1
ATOM 2945 C C . GLU A 1 356 ? 15.877 20.359 1.010 1.00 93.00 356 GLU A C 1
ATOM 2947 O O . GLU A 1 356 ? 15.239 19.725 1.856 1.00 93.00 356 GLU A O 1
ATOM 2952 N N . VAL A 1 357 ? 17.010 21.000 1.294 1.00 94.06 357 VAL A N 1
ATOM 2953 C CA . VAL A 1 357 ? 17.633 20.978 2.618 1.00 94.06 357 VAL A CA 1
ATOM 2954 C C . VAL A 1 357 ? 17.906 22.389 3.118 1.00 94.06 357 VAL A C 1
ATOM 2956 O O . VAL A 1 357 ? 18.347 23.259 2.361 1.00 94.06 357 VAL A O 1
ATOM 2959 N N . VAL A 1 358 ? 17.654 22.614 4.406 1.00 93.44 358 VAL A N 1
ATOM 2960 C CA . VAL A 1 358 ? 17.855 23.906 5.073 1.00 93.44 358 VAL A CA 1
ATOM 2961 C C . VAL A 1 358 ? 18.817 23.710 6.247 1.00 93.44 358 VAL A C 1
ATOM 2963 O O . VAL A 1 358 ? 18.438 23.043 7.209 1.00 93.44 358 VAL A O 1
ATOM 2966 N N . PRO A 1 359 ? 20.053 24.247 6.197 1.00 93.81 359 PRO A N 1
ATOM 2967 C CA . PRO A 1 359 ? 20.998 24.113 7.302 1.00 93.81 359 PRO A CA 1
ATOM 2968 C C . PRO A 1 359 ? 20.523 24.877 8.537 1.00 93.81 359 PRO A C 1
ATOM 2970 O O . PRO A 1 359 ? 19.975 25.975 8.428 1.00 93.81 359 PRO A O 1
ATOM 2973 N N . LEU A 1 360 ? 20.774 24.299 9.708 1.00 91.50 360 LEU A N 1
ATOM 2974 C CA . LEU A 1 360 ? 20.476 24.883 11.009 1.00 91.50 360 LEU A CA 1
ATOM 2975 C C . LEU A 1 360 ? 21.732 25.521 11.612 1.00 91.50 360 LEU A C 1
ATOM 2977 O O . LEU A 1 360 ? 22.840 25.000 11.476 1.00 91.50 360 LEU A O 1
ATOM 2981 N N . SER A 1 361 ? 21.554 26.643 12.309 1.00 88.44 361 SER A N 1
ATOM 2982 C CA . SER A 1 361 ? 22.609 27.259 13.117 1.00 88.44 361 SER A CA 1
ATOM 2983 C C . SER A 1 361 ? 22.790 26.538 14.454 1.00 88.44 361 SER A C 1
ATOM 2985 O O . SER A 1 361 ? 21.858 25.912 14.963 1.00 88.44 361 SER A O 1
ATOM 2987 N N . ASP A 1 362 ? 23.961 26.694 15.077 1.00 84.19 362 ASP A N 1
ATOM 2988 C CA . ASP A 1 362 ? 24.247 26.114 16.399 1.00 84.19 362 ASP A CA 1
ATOM 2989 C C . ASP A 1 362 ? 23.209 26.548 17.451 1.00 84.19 362 ASP A C 1
ATOM 2991 O O . ASP A 1 362 ? 22.782 25.746 18.279 1.00 84.19 362 ASP A O 1
ATOM 2995 N N . PHE A 1 363 ? 22.717 27.790 17.359 1.00 83.75 363 PHE A N 1
ATOM 2996 C CA . PHE A 1 363 ? 21.629 28.292 18.200 1.00 83.75 363 PHE A CA 1
ATOM 2997 C C . PHE A 1 363 ? 20.310 27.541 17.961 1.00 83.75 363 PHE A C 1
ATOM 2999 O O . PHE A 1 363 ? 19.655 27.132 18.916 1.00 83.75 363 PHE A O 1
ATOM 3006 N N . GLN A 1 364 ? 19.921 27.312 16.701 1.00 85.25 364 GLN A N 1
ATOM 3007 C CA . GLN A 1 364 ? 18.694 26.572 16.370 1.00 85.25 364 GLN A CA 1
ATOM 3008 C C . GLN A 1 364 ? 18.762 25.104 16.807 1.00 85.25 364 GLN A C 1
ATOM 3010 O O . GLN A 1 364 ? 17.738 24.535 17.183 1.00 85.25 364 GLN A O 1
ATOM 3015 N N . VAL A 1 365 ? 19.954 24.504 16.774 1.00 85.00 365 VAL A N 1
ATOM 3016 C CA . VAL A 1 365 ? 20.198 23.143 17.269 1.00 85.00 365 VAL A CA 1
ATOM 3017 C C . VAL A 1 365 ? 20.127 23.104 18.800 1.00 85.00 365 VAL A C 1
ATOM 3019 O O . VAL A 1 365 ? 19.464 22.230 19.356 1.00 85.00 365 VAL A O 1
ATOM 3022 N N . ALA A 1 366 ? 20.746 24.071 19.486 1.00 79.50 366 ALA A N 1
ATOM 3023 C CA . ALA A 1 366 ? 20.758 24.166 20.949 1.00 79.50 366 ALA A CA 1
ATOM 3024 C C . ALA A 1 366 ? 19.372 24.428 21.562 1.00 79.50 366 ALA A C 1
ATOM 3026 O O . ALA A 1 366 ? 19.123 24.037 22.699 1.00 79.50 366 ALA A O 1
ATOM 3027 N N . GLN A 1 367 ? 18.447 25.029 20.807 1.00 77.62 367 GLN A N 1
ATOM 3028 C CA . GLN A 1 367 ? 17.048 25.197 21.218 1.00 77.62 367 GLN A CA 1
ATOM 3029 C C . GLN A 1 367 ? 16.267 23.873 21.352 1.00 77.62 367 GLN A C 1
ATOM 3031 O O . GLN A 1 367 ? 15.109 23.916 21.756 1.00 77.62 367 GLN A O 1
ATOM 3036 N N . ASN A 1 368 ? 16.874 22.721 21.030 1.00 61.00 368 ASN A N 1
ATOM 3037 C CA . ASN A 1 368 ? 16.285 21.385 21.156 1.00 61.00 368 ASN A CA 1
ATOM 3038 C C . ASN A 1 368 ? 14.894 21.287 20.504 1.00 61.00 368 ASN A C 1
ATOM 3040 O O . ASN A 1 368 ? 13.914 20.904 21.139 1.00 61.00 368 ASN A O 1
ATOM 3044 N N . ARG A 1 369 ? 14.805 21.707 19.232 1.00 60.06 369 ARG A N 1
ATOM 3045 C CA . ARG A 1 369 ? 13.552 21.688 18.462 1.00 60.06 369 ARG A CA 1
ATOM 3046 C C . ARG A 1 369 ? 12.974 20.272 18.384 1.00 60.06 369 ARG A C 1
ATOM 3048 O O . ARG A 1 369 ? 13.730 19.310 18.253 1.00 60.06 369 ARG A O 1
ATOM 3055 N N . ASP A 1 370 ? 11.642 20.197 18.416 1.00 54.44 370 ASP A N 1
ATOM 3056 C CA . ASP A 1 370 ? 10.856 18.960 18.375 1.00 54.44 370 ASP A CA 1
ATOM 3057 C C . ASP A 1 370 ? 11.354 17.940 17.326 1.00 54.44 370 ASP A C 1
ATOM 3059 O O . ASP A 1 370 ? 11.875 18.327 16.261 1.00 54.44 370 ASP A O 1
ATOM 3063 N N . PRO A 1 371 ? 11.138 16.629 17.571 1.00 61.62 371 PRO A N 1
ATOM 3064 C CA . PRO A 1 371 ? 11.248 15.609 16.531 1.00 61.62 371 PRO A CA 1
ATOM 3065 C C . PRO A 1 371 ? 10.440 15.997 15.279 1.00 61.62 371 PRO A C 1
ATOM 3067 O O . PRO A 1 371 ? 9.601 16.902 15.290 1.00 61.62 371 PRO A O 1
ATOM 3070 N N . SER A 1 372 ? 10.735 15.352 14.150 1.00 68.31 372 SER A N 1
ATOM 3071 C CA . SER A 1 372 ? 9.987 15.565 12.910 1.00 68.31 372 SER A CA 1
ATOM 3072 C C . SER A 1 372 ? 8.479 15.515 13.190 1.00 68.31 372 SER A C 1
ATOM 3074 O O . SER A 1 372 ? 8.042 14.624 13.920 1.00 68.31 372 SER A O 1
ATOM 3076 N N . PRO A 1 373 ? 7.663 16.407 12.589 1.00 64.56 373 PRO A N 1
ATOM 3077 C CA . PRO A 1 373 ? 6.209 16.329 12.729 1.00 64.56 373 PRO A CA 1
ATOM 3078 C C . PRO A 1 373 ? 5.632 15.039 12.120 1.00 64.56 373 PRO A C 1
ATOM 3080 O O . PRO A 1 373 ? 4.447 14.765 12.283 1.00 64.56 373 PRO A O 1
ATOM 3083 N N . TYR A 1 374 ? 6.461 14.254 11.424 1.00 76.50 374 TYR A N 1
ATOM 3084 C CA . TYR A 1 374 ? 6.122 12.958 10.858 1.00 76.50 374 TYR A CA 1
ATOM 3085 C C . TYR A 1 374 ? 7.088 11.884 11.381 1.00 76.50 374 TYR A C 1
ATOM 3087 O O . TYR A 1 374 ? 8.060 11.561 10.693 1.00 76.50 374 TYR A O 1
ATOM 3095 N N . PRO A 1 375 ? 6.848 11.313 12.576 1.00 84.12 375 PRO A N 1
ATOM 3096 C CA . PRO A 1 375 ? 7.601 10.156 13.052 1.00 84.12 375 PRO A CA 1
ATOM 3097 C C . PRO A 1 375 ? 7.463 9.013 12.048 1.00 84.12 375 PRO A C 1
ATOM 3099 O O . PRO A 1 375 ? 6.343 8.580 11.759 1.00 84.12 375 PRO A O 1
ATOM 3102 N N . PHE A 1 376 ? 8.575 8.533 11.489 1.00 90.56 376 PHE A N 1
ATOM 3103 C CA . PHE A 1 376 ? 8.540 7.633 10.328 1.00 90.56 376 PHE A CA 1
ATOM 3104 C C . PHE A 1 376 ? 7.747 6.340 10.561 1.00 90.56 376 PHE A C 1
ATOM 3106 O O . PHE A 1 376 ? 6.939 6.000 9.692 1.00 90.56 376 PHE A O 1
ATOM 3113 N N . PRO A 1 377 ? 7.883 5.645 11.713 1.00 86.06 377 PRO A N 1
ATOM 3114 C CA . PRO A 1 377 ? 7.031 4.506 12.050 1.00 86.06 377 PRO A CA 1
ATOM 3115 C C . PRO A 1 377 ? 5.536 4.761 11.868 1.00 86.06 377 PRO A C 1
ATOM 3117 O O . PRO A 1 377 ? 4.821 3.953 11.283 1.00 86.06 377 PRO A O 1
ATOM 3120 N N . GLU A 1 378 ? 5.062 5.912 12.337 1.00 80.44 378 GLU A N 1
ATOM 3121 C CA . GLU A 1 378 ? 3.641 6.268 12.341 1.00 80.44 378 GLU A CA 1
ATOM 3122 C C . GLU A 1 378 ? 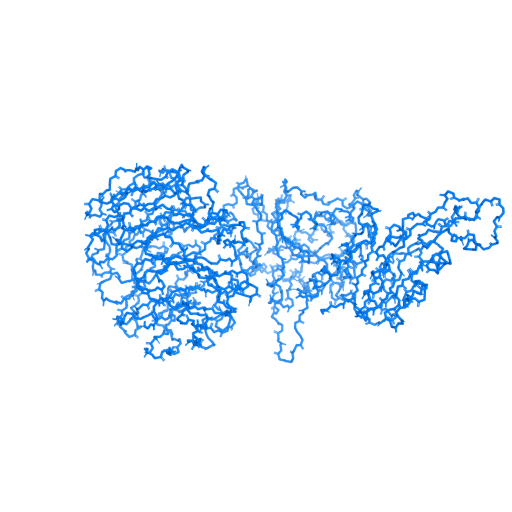3.133 6.596 10.934 1.00 80.44 378 GLU A C 1
ATOM 3124 O O . GLU A 1 378 ? 1.925 6.639 10.703 1.00 80.44 378 GLU A O 1
ATOM 3129 N N . GLN A 1 379 ? 4.045 6.762 9.969 1.00 81.50 379 GLN A N 1
ATOM 3130 C CA . GLN A 1 379 ? 3.698 7.050 8.586 1.00 81.50 379 GLN A CA 1
ATOM 3131 C C . GLN A 1 379 ? 3.562 5.819 7.686 1.00 81.50 379 GLN A C 1
ATOM 3133 O O . GLN A 1 379 ? 3.254 5.975 6.503 1.00 81.50 379 GLN A O 1
ATOM 3138 N N . MET A 1 380 ? 3.742 4.595 8.206 1.00 80.00 380 MET A N 1
ATOM 3139 C CA . MET A 1 380 ? 3.633 3.364 7.402 1.00 80.00 380 MET A CA 1
ATOM 3140 C C . MET A 1 380 ? 2.342 3.319 6.575 1.00 80.00 380 MET A C 1
ATOM 3142 O O . MET A 1 380 ? 2.374 3.016 5.383 1.00 80.00 380 MET A O 1
ATOM 3146 N N . LYS A 1 381 ? 1.215 3.717 7.174 1.00 66.19 381 LYS A N 1
ATOM 3147 C CA . LYS A 1 381 ? -0.086 3.760 6.496 1.00 66.19 381 LYS A CA 1
ATOM 3148 C C . LYS A 1 381 ? -0.289 5.035 5.675 1.00 66.19 381 LYS A C 1
ATOM 3150 O O . LYS A 1 381 ? -0.661 4.956 4.507 1.00 66.19 381 LYS A O 1
ATOM 3155 N N . THR A 1 382 ? -0.045 6.211 6.260 1.00 66.62 382 THR A N 1
ATOM 3156 C CA . THR A 1 382 ? -0.316 7.515 5.615 1.00 66.62 382 THR A CA 1
ATOM 3157 C C . THR A 1 382 ? 0.539 7.748 4.377 1.00 66.62 382 THR A C 1
ATOM 3159 O O . THR A 1 382 ? 0.076 8.365 3.421 1.00 66.62 382 THR A O 1
ATOM 3162 N N . TRP A 1 383 ? 1.769 7.238 4.359 1.00 78.56 383 TRP A N 1
ATOM 3163 C CA . TRP A 1 383 ? 2.664 7.341 3.210 1.00 78.56 383 TRP A CA 1
ATOM 3164 C C . TRP A 1 383 ? 2.615 6.126 2.283 1.00 78.56 383 TRP A C 1
ATOM 3166 O O . TRP A 1 383 ? 3.383 6.087 1.319 1.00 78.56 383 TRP A O 1
ATOM 3176 N N . SER A 1 384 ? 1.708 5.174 2.541 1.00 73.31 384 SER A N 1
ATOM 3177 C CA . SER A 1 384 ? 1.570 3.922 1.784 1.00 73.31 384 SER A CA 1
ATOM 3178 C C . SER A 1 384 ? 2.901 3.163 1.677 1.00 73.31 384 SER A C 1
ATOM 3180 O O . SER A 1 384 ? 3.315 2.748 0.594 1.00 73.31 384 SER A O 1
ATOM 3182 N N . ILE A 1 385 ? 3.610 3.029 2.802 1.00 85.62 385 ILE A N 1
ATOM 3183 C CA . ILE A 1 385 ? 4.895 2.330 2.859 1.00 85.62 385 ILE A CA 1
ATOM 3184 C C . ILE A 1 385 ? 4.630 0.829 2.773 1.00 85.62 385 ILE A C 1
ATOM 3186 O O . ILE A 1 385 ? 3.962 0.250 3.627 1.00 85.62 385 ILE A O 1
ATOM 3190 N N . THR A 1 386 ? 5.185 0.180 1.754 1.00 84.75 386 THR A N 1
ATOM 3191 C CA . THR A 1 386 ? 5.153 -1.280 1.650 1.00 84.75 386 THR A CA 1
ATOM 3192 C C . THR A 1 386 ? 6.043 -1.876 2.736 1.00 84.75 386 THR A C 1
ATOM 3194 O O . THR A 1 386 ? 7.226 -1.549 2.801 1.00 84.75 386 THR A O 1
ATOM 3197 N N . VAL A 1 387 ? 5.503 -2.759 3.579 1.00 86.81 387 VAL A N 1
ATOM 3198 C CA . VAL A 1 387 ? 6.265 -3.459 4.626 1.00 86.81 387 VAL A CA 1
ATOM 3199 C C . VAL A 1 387 ? 6.223 -4.967 4.345 1.00 86.81 387 VAL A C 1
ATOM 3201 O O . VAL A 1 387 ? 5.232 -5.619 4.679 1.00 86.81 387 VAL A O 1
ATOM 3204 N N . PRO A 1 388 ? 7.261 -5.542 3.712 1.00 84.44 388 PRO A N 1
ATOM 3205 C CA . PRO A 1 388 ? 7.361 -6.973 3.454 1.00 84.44 388 PRO A CA 1
ATOM 3206 C C . PRO A 1 388 ? 7.309 -7.817 4.729 1.00 84.44 388 PRO A C 1
ATOM 3208 O O . PRO A 1 388 ? 7.740 -7.392 5.802 1.00 84.44 388 PRO A O 1
ATOM 3211 N N . ASP A 1 389 ? 6.876 -9.070 4.602 1.00 79.00 389 ASP A N 1
ATOM 3212 C CA . ASP A 1 389 ? 6.767 -9.977 5.752 1.00 79.00 389 ASP A CA 1
ATOM 3213 C C . ASP A 1 389 ? 8.110 -10.265 6.423 1.00 79.00 389 ASP A C 1
ATOM 3215 O O . ASP A 1 389 ? 8.161 -10.424 7.642 1.00 79.00 389 ASP A O 1
ATOM 3219 N N . LYS A 1 390 ? 9.213 -10.245 5.660 1.00 84.94 390 LYS A N 1
ATOM 3220 C CA . LYS A 1 390 ? 10.568 -10.316 6.226 1.00 84.94 390 LYS A CA 1
ATOM 3221 C C . LYS A 1 390 ? 10.867 -9.135 7.153 1.00 84.94 390 LYS A C 1
ATOM 3223 O O . LYS A 1 390 ? 11.434 -9.338 8.220 1.00 84.94 390 LYS A O 1
ATOM 3228 N N . THR A 1 391 ? 10.434 -7.928 6.793 1.00 90.81 391 THR A N 1
ATOM 3229 C CA . THR A 1 391 ? 10.560 -6.735 7.642 1.00 90.81 391 THR A CA 1
ATOM 3230 C C . THR A 1 391 ? 9.718 -6.876 8.906 1.00 90.81 391 THR A C 1
ATOM 3232 O O . THR A 1 391 ? 10.218 -6.672 10.008 1.00 90.81 391 THR A O 1
ATOM 3235 N N . LYS A 1 392 ? 8.462 -7.327 8.777 1.00 83.19 392 LYS A N 1
ATOM 3236 C CA . LYS A 1 392 ? 7.600 -7.606 9.940 1.00 83.19 392 LYS A CA 1
ATOM 3237 C C . LYS A 1 392 ? 8.214 -8.674 10.857 1.00 83.19 392 LYS A C 1
ATOM 3239 O O . LYS A 1 392 ? 8.105 -8.580 12.077 1.00 83.19 392 LYS A O 1
ATOM 3244 N N . ALA A 1 393 ? 8.852 -9.700 10.290 1.00 79.06 393 ALA A N 1
ATOM 3245 C CA . ALA A 1 393 ? 9.551 -10.736 11.046 1.00 79.06 393 ALA A CA 1
ATOM 3246 C C . ALA A 1 393 ? 10.779 -10.184 11.785 1.00 79.06 393 ALA A C 1
ATOM 3248 O O . ALA A 1 393 ? 10.990 -10.537 12.945 1.00 79.06 393 ALA A O 1
ATOM 3249 N N . GLU A 1 394 ? 11.541 -9.281 11.163 1.00 91.50 394 GLU A N 1
ATOM 3250 C CA . GLU A 1 394 ? 12.635 -8.574 11.833 1.00 91.50 394 GLU A CA 1
ATOM 3251 C C . GLU A 1 394 ? 12.116 -7.739 13.013 1.00 91.50 394 GLU A C 1
ATOM 3253 O O . GLU A 1 394 ? 12.640 -7.871 14.119 1.00 91.50 394 GLU A O 1
ATOM 3258 N N . PHE A 1 395 ? 11.032 -6.975 12.835 1.00 90.44 395 PHE A N 1
ATOM 3259 C CA . PHE A 1 395 ? 10.422 -6.212 13.932 1.00 90.44 395 PHE A CA 1
ATOM 3260 C C . PHE A 1 395 ? 10.048 -7.111 15.119 1.00 90.44 395 PHE A C 1
ATOM 3262 O O . PHE A 1 395 ? 10.334 -6.784 16.271 1.00 90.44 395 PHE A O 1
ATOM 3269 N N . ARG A 1 396 ? 9.477 -8.296 14.856 1.00 83.62 396 ARG A N 1
ATOM 3270 C CA . ARG A 1 396 ? 9.185 -9.290 15.907 1.00 83.62 396 ARG A CA 1
ATOM 3271 C C . ARG A 1 396 ? 10.456 -9.789 16.592 1.00 83.62 396 ARG A C 1
ATOM 3273 O O . ARG A 1 396 ? 10.488 -9.867 17.818 1.00 83.62 396 ARG A O 1
ATOM 3280 N N . ARG A 1 397 ? 11.511 -10.090 15.825 1.00 88.62 397 ARG A N 1
ATOM 3281 C CA . ARG A 1 397 ? 12.806 -10.563 16.349 1.00 88.62 397 ARG A CA 1
ATOM 3282 C C . ARG A 1 397 ? 13.429 -9.559 17.322 1.00 88.62 397 ARG A C 1
ATOM 3284 O O . ARG A 1 397 ? 13.979 -9.974 18.338 1.00 88.62 397 ARG A O 1
ATOM 3291 N N . TYR A 1 398 ? 13.300 -8.266 17.037 1.00 87.31 398 TYR A N 1
ATOM 3292 C CA . TYR A 1 398 ? 13.803 -7.184 17.889 1.00 87.31 398 TYR A CA 1
ATOM 3293 C C . TYR A 1 398 ? 12.784 -6.666 18.915 1.00 87.31 398 TYR A C 1
ATOM 3295 O O . TYR A 1 398 ? 13.075 -5.708 19.623 1.00 87.31 398 TYR A O 1
ATOM 3303 N N . ARG A 1 399 ? 11.623 -7.326 19.061 1.00 80.94 399 ARG A N 1
ATOM 3304 C CA . ARG A 1 399 ? 10.546 -6.948 19.999 1.00 80.94 399 ARG A CA 1
ATOM 3305 C C . ARG A 1 399 ? 10.006 -5.528 19.771 1.00 80.94 399 ARG A C 1
ATOM 3307 O O . ARG A 1 399 ? 9.550 -4.865 20.698 1.00 80.94 399 ARG A O 1
ATOM 3314 N N . GLU A 1 400 ? 10.008 -5.069 18.525 1.00 80.69 400 GLU A N 1
ATOM 3315 C CA . GLU A 1 400 ? 9.519 -3.753 18.108 1.00 80.69 400 GLU A CA 1
ATOM 3316 C C . GLU A 1 400 ? 7.995 -3.795 17.884 1.00 80.69 400 GLU A C 1
ATOM 3318 O O . GLU A 1 400 ? 7.488 -3.565 16.784 1.00 80.69 400 GLU A O 1
ATOM 3323 N N . THR A 1 401 ? 7.237 -4.126 18.934 1.00 66.38 401 THR A N 1
ATOM 3324 C CA . THR A 1 401 ? 5.794 -4.432 18.865 1.00 66.38 401 THR A CA 1
ATOM 3325 C C . THR A 1 401 ? 4.970 -3.313 18.219 1.00 66.38 401 THR A C 1
ATOM 3327 O O . THR A 1 401 ? 4.076 -3.597 17.422 1.00 66.38 401 THR A O 1
ATOM 3330 N N . LYS A 1 402 ? 5.320 -2.041 18.475 1.00 64.75 402 LYS A N 1
ATOM 3331 C CA . LYS A 1 402 ? 4.673 -0.874 17.846 1.00 64.75 402 LYS A CA 1
ATOM 3332 C C . LYS A 1 402 ? 4.810 -0.895 16.317 1.00 64.75 402 LYS A C 1
ATOM 3334 O O . LYS A 1 402 ? 3.854 -0.586 15.616 1.00 64.75 402 LYS A O 1
ATOM 3339 N N . LEU A 1 403 ? 5.967 -1.291 15.784 1.00 73.88 403 LEU A N 1
ATOM 3340 C CA . LEU A 1 403 ? 6.186 -1.378 14.335 1.00 73.88 403 LEU A CA 1
ATOM 3341 C C . LEU A 1 403 ? 5.419 -2.541 13.714 1.00 73.88 403 LEU A C 1
ATOM 3343 O O . LEU A 1 403 ? 4.864 -2.392 12.630 1.00 73.88 403 LEU A O 1
ATOM 3347 N N . VAL A 1 404 ? 5.355 -3.682 14.410 1.00 65.81 404 VAL A N 1
ATOM 3348 C CA . VAL A 1 404 ? 4.543 -4.827 13.972 1.00 65.81 404 VAL A CA 1
ATOM 3349 C C . VAL A 1 404 ? 3.080 -4.406 13.855 1.00 65.81 404 VAL A C 1
ATOM 3351 O O . VAL A 1 404 ? 2.476 -4.632 12.813 1.00 65.81 404 VAL A O 1
ATOM 3354 N N . GLN A 1 405 ? 2.546 -3.730 14.876 1.00 54.97 405 GLN A N 1
ATOM 3355 C CA . GLN A 1 405 ? 1.168 -3.235 14.896 1.00 54.97 405 GLN A CA 1
ATOM 3356 C C . GLN A 1 405 ? 0.883 -2.272 13.735 1.00 54.97 405 GLN A C 1
ATOM 3358 O O . GLN A 1 405 ? -0.102 -2.444 13.015 1.00 54.97 405 GLN A O 1
ATOM 3363 N N . LEU A 1 406 ? 1.754 -1.279 13.531 1.00 63.16 406 LEU A N 1
ATOM 3364 C CA . LEU A 1 406 ? 1.607 -0.287 12.460 1.00 63.16 406 LEU A CA 1
ATOM 3365 C C . LEU A 1 406 ? 1.698 -0.920 11.062 1.00 63.16 406 LEU A C 1
ATOM 3367 O O . LEU A 1 406 ? 1.040 -0.450 10.136 1.00 63.16 406 LEU A O 1
ATOM 3371 N N . ALA A 1 407 ? 2.448 -2.015 10.919 1.00 55.19 407 ALA A N 1
ATOM 3372 C CA . ALA A 1 407 ? 2.608 -2.741 9.663 1.00 55.19 407 ALA A CA 1
ATOM 3373 C C . ALA A 1 407 ? 1.466 -3.728 9.336 1.00 55.19 407 ALA A C 1
ATOM 3375 O O . ALA A 1 407 ? 1.433 -4.242 8.216 1.00 55.19 407 ALA A O 1
ATOM 3376 N N . THR A 1 408 ? 0.563 -4.039 10.277 1.00 48.09 408 THR A N 1
ATOM 3377 C CA . THR A 1 408 ? -0.461 -5.099 10.112 1.00 48.09 408 THR A CA 1
ATOM 3378 C C . THR A 1 408 ? -1.912 -4.644 10.299 1.00 48.09 408 THR A C 1
ATOM 3380 O O . THR A 1 408 ? -2.816 -5.472 10.253 1.00 48.09 408 THR A O 1
ATOM 3383 N N . ALA A 1 409 ? -2.181 -3.358 10.534 1.00 36.97 409 ALA A N 1
ATOM 3384 C CA . ALA A 1 409 ? -3.538 -2.879 10.812 1.00 36.97 409 ALA A CA 1
ATOM 3385 C C . ALA A 1 409 ? -4.426 -2.793 9.545 1.00 36.97 409 ALA A C 1
ATOM 3387 O O . ALA A 1 409 ? -4.283 -1.866 8.743 1.00 36.97 409 ALA A O 1
ATOM 3388 N N . ALA A 1 410 ? -5.389 -3.714 9.397 1.00 30.44 410 ALA A N 1
ATOM 3389 C CA . ALA A 1 410 ? -6.469 -3.659 8.402 1.00 30.44 410 ALA A CA 1
ATOM 3390 C C . ALA A 1 410 ? -7.785 -3.167 9.046 1.00 30.44 410 ALA A C 1
ATOM 3392 O O . ALA A 1 410 ? -8.227 -3.715 10.051 1.00 30.44 410 ALA A O 1
ATOM 3393 N N . ASN A 1 411 ? -8.423 -2.144 8.465 1.00 25.03 411 ASN A N 1
ATOM 3394 C CA . ASN A 1 411 ? -9.729 -1.636 8.907 1.00 25.03 411 ASN A CA 1
ATOM 3395 C C . ASN A 1 411 ? -10.851 -2.308 8.096 1.00 25.03 411 ASN A C 1
ATOM 3397 O O . ASN A 1 411 ? -10.812 -2.252 6.868 1.00 25.03 411 ASN A O 1
ATOM 3401 N N . THR A 1 412 ? -11.877 -2.858 8.752 1.00 23.20 412 THR A N 1
ATOM 3402 C CA . THR A 1 412 ? -13.145 -3.263 8.112 1.00 23.20 412 THR A CA 1
ATOM 3403 C C . THR A 1 412 ? -14.342 -2.742 8.915 1.00 23.20 412 THR A C 1
ATOM 3405 O O . THR A 1 412 ? -14.322 -2.757 10.141 1.00 23.20 412 THR A O 1
ATOM 3408 N N . VAL A 1 413 ? -15.371 -2.261 8.210 1.00 25.17 413 VAL A N 1
ATOM 3409 C CA . VAL A 1 413 ? -16.741 -2.044 8.710 1.00 25.17 413 VAL A CA 1
ATOM 3410 C C . VAL A 1 413 ? -17.668 -2.699 7.685 1.00 25.17 413 VAL A C 1
ATOM 3412 O O . VAL A 1 413 ? -17.543 -2.413 6.492 1.00 25.17 413 VAL A O 1
ATOM 3415 N N . ALA A 1 414 ? -18.566 -3.575 8.134 1.00 25.00 414 ALA A N 1
ATOM 3416 C CA . ALA A 1 414 ? -19.649 -4.145 7.333 1.00 25.00 414 ALA A CA 1
ATOM 3417 C C . ALA A 1 414 ? -20.991 -3.536 7.794 1.00 25.00 414 ALA A C 1
ATOM 3419 O O . ALA A 1 414 ? -21.179 -3.382 9.001 1.00 25.00 414 ALA A O 1
ATOM 3420 N N . PRO A 1 415 ? -21.914 -3.178 6.887 1.00 30.30 415 PRO A N 1
ATOM 3421 C CA . PRO A 1 415 ? -23.278 -2.794 7.237 1.00 30.30 415 PRO A CA 1
ATOM 3422 C C . PRO A 1 415 ? -24.212 -4.014 7.271 1.00 30.30 415 PRO A C 1
ATOM 3424 O O . PRO A 1 415 ? -24.176 -4.855 6.373 1.00 30.30 415 PRO A O 1
ATOM 3427 N N . SER A 1 416 ? -25.075 -4.075 8.285 1.00 27.52 416 SER A N 1
ATOM 3428 C CA . SER A 1 416 ? -26.187 -5.019 8.413 1.00 27.52 416 SER A CA 1
ATOM 3429 C C . SER A 1 416 ? -27.517 -4.312 8.122 1.00 27.52 416 SER A C 1
ATOM 3431 O O . SER A 1 416 ? -27.950 -3.444 8.873 1.00 27.52 416 SER A O 1
ATOM 3433 N N . ASN A 1 417 ? -28.165 -4.672 7.013 1.00 34.91 417 ASN A N 1
ATOM 3434 C CA . ASN A 1 417 ? -29.626 -4.726 6.891 1.00 34.91 417 ASN A CA 1
ATOM 3435 C C . ASN A 1 417 ? -30.002 -5.425 5.569 1.00 34.91 417 ASN A C 1
ATOM 3437 O O . ASN A 1 417 ? -29.425 -5.079 4.537 1.00 34.91 417 ASN A O 1
ATOM 3441 N N . PRO A 1 418 ? -30.970 -6.361 5.561 1.00 41.31 418 PRO A N 1
ATOM 3442 C CA . PRO A 1 418 ? -31.529 -6.905 4.324 1.00 41.31 418 PRO A CA 1
ATOM 3443 C C . PRO A 1 418 ? -32.231 -5.788 3.533 1.00 41.31 418 PRO A C 1
ATOM 3445 O O . PRO A 1 418 ? -33.023 -5.023 4.087 1.00 41.31 418 PRO A O 1
ATOM 3448 N N . GLY A 1 419 ? -31.901 -5.655 2.250 1.00 59.62 419 GLY A N 1
ATOM 3449 C CA . GLY A 1 419 ? -32.395 -4.604 1.358 1.00 59.62 419 GLY A CA 1
ATOM 3450 C C . GLY A 1 419 ? -31.685 -4.654 0.006 1.00 59.62 419 GLY A C 1
ATOM 3451 O O . GLY A 1 419 ? -30.907 -5.562 -0.238 1.00 59.62 419 GLY A O 1
ATOM 3452 N N . THR A 1 420 ? -31.945 -3.696 -0.880 1.00 81.31 420 THR A N 1
ATOM 3453 C CA . THR A 1 420 ? -31.186 -3.505 -2.128 1.00 81.31 420 THR A CA 1
ATOM 3454 C C . THR A 1 420 ? -30.222 -2.328 -1.933 1.00 81.31 420 THR A C 1
ATOM 3456 O O . THR A 1 420 ? -30.554 -1.213 -2.344 1.00 81.31 420 THR A O 1
ATOM 3459 N N . PRO A 1 421 ? -29.077 -2.509 -1.246 1.00 85.75 421 PRO A N 1
ATOM 3460 C CA . PRO A 1 421 ? -28.222 -1.410 -0.851 1.00 85.75 421 PRO A CA 1
ATOM 3461 C C . PRO A 1 421 ? -27.570 -0.752 -2.063 1.00 85.75 421 PRO A C 1
ATOM 3463 O O . PRO A 1 421 ? -27.172 -1.393 -3.041 1.00 85.75 421 PRO A O 1
ATOM 3466 N N . ASP A 1 422 ? -27.399 0.554 -1.938 1.00 90.62 422 ASP A N 1
ATOM 3467 C CA . ASP A 1 422 ? -26.664 1.382 -2.873 1.00 90.62 422 ASP A CA 1
ATOM 3468 C C . ASP A 1 422 ? -25.176 1.374 -2.508 1.00 90.62 422 ASP A C 1
ATOM 3470 O O . ASP A 1 422 ? -24.801 1.217 -1.342 1.00 90.62 422 ASP A O 1
ATOM 3474 N N . ILE A 1 423 ? -24.299 1.610 -3.485 1.00 94.06 423 ILE A N 1
ATOM 3475 C CA . ILE A 1 423 ? -22.901 1.925 -3.169 1.00 94.06 423 ILE A CA 1
ATOM 3476 C C . ILE A 1 423 ? -22.849 3.367 -2.684 1.00 94.06 423 ILE A C 1
ATOM 3478 O O . ILE A 1 423 ? -23.345 4.262 -3.367 1.00 94.06 423 ILE A O 1
ATOM 3482 N N . VAL A 1 424 ? -22.183 3.602 -1.557 1.00 93.88 424 VAL A N 1
ATOM 3483 C CA . VAL A 1 424 ? -21.800 4.935 -1.082 1.00 93.88 424 VAL A CA 1
ATOM 3484 C C . VAL A 1 424 ? -20.285 5.034 -1.121 1.00 93.88 424 VAL A C 1
ATOM 3486 O O . VAL A 1 424 ? -19.573 4.230 -0.517 1.00 93.88 424 VAL A O 1
ATOM 3489 N N . ALA A 1 425 ? -19.780 6.009 -1.868 1.00 94.62 425 ALA A N 1
ATOM 3490 C CA . ALA A 1 425 ? -18.366 6.162 -2.147 1.00 94.62 425 ALA A CA 1
ATOM 3491 C C . ALA A 1 425 ? -17.900 7.552 -1.694 1.00 94.62 425 ALA A C 1
ATOM 3493 O O . ALA A 1 425 ? -18.205 8.569 -2.315 1.00 94.62 425 ALA A O 1
ATOM 3494 N N . PHE A 1 426 ? -17.148 7.580 -0.596 1.00 95.00 426 PHE A N 1
ATOM 3495 C CA . PHE A 1 426 ? -16.440 8.755 -0.100 1.00 95.00 426 PHE A CA 1
ATOM 3496 C C . PHE A 1 426 ? -15.154 8.906 -0.910 1.00 95.00 426 PHE A C 1
ATOM 3498 O O . PHE A 1 426 ? -14.142 8.241 -0.643 1.00 95.00 426 PHE A O 1
ATOM 3505 N N . GLY A 1 427 ? -15.238 9.733 -1.944 1.00 88.00 427 GLY A N 1
ATOM 3506 C CA . GLY A 1 427 ? -14.161 10.002 -2.876 1.00 88.00 427 GLY A CA 1
ATOM 3507 C C . GLY A 1 427 ? -13.155 11.009 -2.339 1.00 88.00 427 GLY A C 1
ATOM 3508 O O . GLY A 1 427 ? -13.068 11.318 -1.147 1.00 88.00 427 GLY A O 1
ATOM 3509 N N . VAL A 1 428 ? -12.351 11.532 -3.257 1.00 86.06 428 VAL A N 1
ATOM 3510 C CA . VAL A 1 428 ? -11.364 12.559 -2.925 1.00 86.06 428 VAL A CA 1
ATOM 3511 C C . VAL A 1 428 ? -11.973 13.966 -2.902 1.00 86.06 428 VAL A C 1
ATOM 3513 O O . VAL A 1 428 ? -11.499 14.793 -2.132 1.00 86.06 428 VAL A O 1
ATOM 3516 N N . TYR A 1 429 ? -13.038 14.236 -3.665 1.00 83.19 429 TYR A N 1
ATOM 3517 C CA . TYR A 1 429 ? -13.670 15.566 -3.753 1.00 83.19 429 TYR A CA 1
ATOM 3518 C C . TYR A 1 429 ? -15.137 15.600 -3.300 1.00 83.19 429 TYR A C 1
ATOM 3520 O O . TYR A 1 429 ? -15.695 16.676 -3.081 1.00 83.19 429 TYR A O 1
ATOM 3528 N N . ASP A 1 430 ? -15.770 14.443 -3.164 1.00 85.25 430 ASP A N 1
ATOM 3529 C CA . ASP A 1 430 ? -17.205 14.325 -2.961 1.00 85.25 430 ASP A CA 1
ATOM 3530 C C . ASP A 1 430 ? -17.582 13.004 -2.281 1.00 85.25 430 ASP A C 1
ATOM 3532 O O . ASP A 1 430 ? -16.768 12.089 -2.114 1.00 85.25 430 ASP A O 1
ATOM 3536 N N . VAL A 1 431 ? -18.849 12.918 -1.885 1.00 92.88 431 VAL A N 1
ATOM 3537 C CA . VAL A 1 431 ? -19.516 11.657 -1.564 1.00 92.88 431 VAL A CA 1
ATOM 3538 C C . VAL A 1 431 ? -20.539 11.399 -2.652 1.00 92.88 431 VAL A C 1
ATOM 3540 O O . VAL A 1 431 ? -21.458 12.197 -2.849 1.00 92.88 431 VAL A O 1
ATOM 3543 N N . VAL A 1 432 ? -20.389 10.283 -3.354 1.00 92.88 432 VAL A N 1
ATOM 3544 C CA . VAL A 1 432 ? -21.280 9.878 -4.445 1.00 92.88 432 VAL A CA 1
ATOM 3545 C C . VAL A 1 432 ? -21.962 8.563 -4.112 1.00 92.88 432 VAL A C 1
ATOM 3547 O O . VAL A 1 432 ? -21.417 7.730 -3.386 1.00 92.88 432 VAL A O 1
ATOM 3550 N N . THR A 1 433 ? -23.154 8.360 -4.661 1.00 93.19 433 THR A N 1
ATOM 3551 C CA . THR A 1 433 ? -23.852 7.079 -4.595 1.00 93.19 433 THR A CA 1
ATOM 3552 C C . THR A 1 433 ? -24.123 6.510 -5.974 1.00 93.19 433 THR A C 1
ATOM 3554 O O . THR A 1 433 ? -24.363 7.258 -6.925 1.00 93.19 433 THR A O 1
ATOM 3557 N N . PHE A 1 434 ? -24.105 5.181 -6.055 1.00 92.38 434 PHE A N 1
ATOM 3558 C CA . PHE A 1 434 ? -24.533 4.412 -7.214 1.00 92.38 434 PHE A CA 1
ATOM 3559 C C . PHE A 1 434 ? -25.713 3.547 -6.795 1.00 92.38 434 PHE A C 1
ATOM 3561 O O . PHE A 1 434 ? -25.550 2.641 -5.975 1.00 92.38 434 PHE A O 1
ATOM 3568 N N . ARG A 1 435 ? -26.881 3.836 -7.370 1.00 88.12 435 ARG A N 1
ATOM 3569 C CA . ARG A 1 435 ? -28.134 3.131 -7.095 1.00 88.12 435 ARG A CA 1
ATOM 3570 C C . ARG A 1 435 ? -28.464 2.102 -8.163 1.00 88.12 435 ARG A C 1
ATOM 3572 O O . ARG A 1 435 ? -28.061 2.264 -9.317 1.00 88.12 435 ARG A O 1
ATOM 3579 N N . ASP A 1 436 ? -29.250 1.091 -7.797 1.00 84.38 436 ASP A N 1
ATOM 3580 C CA . ASP A 1 436 ? -29.655 -0.020 -8.675 1.00 84.38 436 ASP A CA 1
ATOM 3581 C C . ASP A 1 436 ? -28.453 -0.797 -9.252 1.00 84.38 436 ASP A C 1
ATOM 3583 O O . ASP A 1 436 ? -28.384 -1.079 -10.453 1.00 84.38 436 ASP A O 1
ATOM 3587 N N . ILE A 1 437 ? -27.485 -1.161 -8.406 1.00 88.50 437 ILE A N 1
ATOM 3588 C CA . ILE A 1 437 ? -26.211 -1.774 -8.835 1.00 88.50 437 ILE A CA 1
ATOM 3589 C C . ILE A 1 437 ? -26.343 -3.187 -9.428 1.00 88.50 437 ILE A C 1
ATOM 3591 O O . ILE A 1 437 ? -25.373 -3.767 -9.904 1.00 88.50 437 ILE A O 1
ATOM 3595 N N . THR A 1 438 ? -27.553 -3.743 -9.479 1.00 86.25 438 THR A N 1
ATOM 3596 C CA . THR A 1 438 ? -27.852 -4.989 -10.202 1.00 86.25 438 THR A CA 1
ATOM 3597 C C . THR A 1 438 ? -28.066 -4.777 -11.710 1.00 86.25 438 THR A C 1
ATOM 3599 O O . THR A 1 438 ? -28.137 -5.761 -12.468 1.00 86.25 438 THR A O 1
ATOM 3602 N N . ARG A 1 439 ? -28.158 -3.512 -12.157 1.00 81.69 439 ARG A N 1
ATOM 3603 C CA . ARG A 1 439 ? -28.323 -3.087 -13.557 1.00 81.69 439 ARG A CA 1
ATOM 3604 C C . ARG A 1 439 ? -26.985 -2.642 -14.170 1.00 81.69 439 ARG A C 1
ATOM 3606 O O . ARG A 1 439 ? -26.143 -2.118 -13.453 1.00 81.69 439 ARG A O 1
ATOM 3613 N N . PRO A 1 440 ? -26.796 -2.759 -15.502 1.00 73.62 440 PRO A N 1
ATOM 3614 C CA . PRO A 1 440 ? -25.530 -2.396 -16.156 1.00 73.62 440 PRO A CA 1
ATOM 3615 C C . PRO A 1 440 ? -25.126 -0.921 -16.003 1.00 73.62 440 PRO A C 1
ATOM 3617 O O . PRO A 1 440 ? -23.941 -0.610 -15.976 1.00 73.62 440 PRO A O 1
ATOM 3620 N N . ASN A 1 441 ? -26.114 -0.024 -15.905 1.00 79.81 441 ASN A N 1
ATOM 3621 C CA . ASN A 1 441 ? -25.927 1.422 -15.793 1.00 79.81 441 ASN A CA 1
ATOM 3622 C C . ASN A 1 441 ? -26.621 1.926 -14.518 1.00 79.81 441 ASN A C 1
ATOM 3624 O O . ASN A 1 441 ? -27.789 2.327 -14.588 1.00 79.81 441 ASN A O 1
ATOM 3628 N N . PRO A 1 442 ? -25.956 1.859 -13.354 1.00 87.44 442 PRO A N 1
ATOM 3629 C CA . PRO A 1 442 ? -26.519 2.366 -12.111 1.00 87.44 442 PRO A CA 1
ATOM 3630 C C . PRO A 1 442 ? -26.672 3.889 -12.161 1.00 87.44 442 PRO A C 1
ATOM 3632 O O . PRO A 1 442 ? -25.927 4.594 -12.849 1.00 87.44 442 PRO A O 1
ATOM 3635 N N . ARG A 1 443 ? -27.655 4.406 -11.423 1.00 87.81 443 ARG A N 1
ATOM 3636 C CA . ARG A 1 443 ? -27.895 5.853 -11.329 1.00 87.81 443 ARG A CA 1
ATOM 3637 C C . ARG A 1 443 ? -26.883 6.472 -10.379 1.00 87.81 443 ARG A C 1
ATOM 3639 O O . ARG A 1 443 ? -26.689 5.954 -9.284 1.00 87.81 443 ARG A O 1
ATOM 3646 N N . VAL A 1 444 ? -26.278 7.585 -10.783 1.00 89.75 444 VAL A N 1
ATOM 3647 C CA . VAL A 1 444 ? -25.245 8.271 -9.999 1.00 89.75 444 VAL A CA 1
ATOM 3648 C C . VAL A 1 444 ? -25.799 9.570 -9.438 1.00 89.75 444 VAL A C 1
ATOM 3650 O O . VAL A 1 444 ? -26.354 10.378 -10.184 1.00 89.75 444 VAL A O 1
ATOM 3653 N N . HIS A 1 445 ? -25.626 9.781 -8.137 1.00 88.75 445 HIS A N 1
ATOM 3654 C CA . HIS A 1 445 ? -25.980 11.033 -7.472 1.00 88.75 445 HIS A CA 1
ATOM 3655 C C . HIS A 1 445 ? -24.833 11.490 -6.573 1.00 88.75 445 HIS A C 1
ATOM 3657 O O . HIS A 1 445 ? -24.280 10.698 -5.811 1.00 88.75 445 HIS A O 1
ATOM 3663 N N . THR A 1 446 ? -24.491 12.775 -6.629 1.00 88.31 446 THR A N 1
ATOM 3664 C CA . THR A 1 446 ? -23.621 13.394 -5.625 1.00 88.31 446 THR A CA 1
ATOM 3665 C C . THR A 1 446 ? -24.451 13.660 -4.376 1.00 88.31 446 THR A C 1
ATOM 3667 O O . THR A 1 446 ? -25.424 14.409 -4.431 1.00 88.31 446 THR A O 1
ATOM 3670 N N . LEU A 1 447 ? -24.081 13.028 -3.265 1.00 85.56 447 LEU A N 1
ATOM 3671 C CA . LEU A 1 447 ? -24.750 13.193 -1.976 1.00 85.56 447 LEU A CA 1
ATOM 3672 C C . LEU A 1 447 ? -24.225 14.427 -1.243 1.00 85.56 447 LEU A C 1
ATOM 3674 O O . LEU A 1 447 ? -25.005 15.242 -0.760 1.00 85.56 447 LEU A O 1
ATOM 3678 N N . VAL A 1 448 ? -22.900 14.579 -1.201 1.00 85.88 448 VAL A N 1
ATOM 3679 C CA . VAL A 1 448 ? -22.209 15.703 -0.559 1.00 85.88 448 VAL A CA 1
ATOM 3680 C C . VAL A 1 448 ? -21.140 16.229 -1.507 1.00 85.88 448 VAL A C 1
ATOM 3682 O O . VAL A 1 448 ? -20.292 15.471 -1.976 1.00 85.88 448 VAL A O 1
ATOM 3685 N N . SER A 1 449 ? -21.166 17.535 -1.769 1.00 79.31 449 SER A N 1
ATOM 3686 C CA . SER A 1 449 ? -20.134 18.247 -2.528 1.00 79.31 449 SER A CA 1
ATOM 3687 C C . SER A 1 449 ? -19.223 19.034 -1.583 1.00 79.31 449 SER A C 1
ATOM 3689 O O . SER A 1 449 ? -19.734 19.800 -0.766 1.00 79.31 449 SER A O 1
ATOM 3691 N N . ASN A 1 450 ? -17.900 18.925 -1.751 1.00 81.94 450 ASN A N 1
ATOM 3692 C CA . ASN A 1 450 ? -16.875 19.733 -1.064 1.00 81.94 450 ASN A CA 1
ATOM 3693 C C . ASN A 1 450 ? -16.650 19.480 0.443 1.00 81.94 450 ASN A C 1
ATOM 3695 O O . ASN A 1 450 ? -15.952 20.263 1.082 1.00 81.94 450 ASN A O 1
ATOM 3699 N N . ASP A 1 451 ? -17.137 18.373 1.000 1.00 90.44 451 ASP A N 1
ATOM 3700 C CA . ASP A 1 451 ? -16.730 17.888 2.328 1.00 90.44 451 ASP A CA 1
ATOM 3701 C C . ASP A 1 451 ? -16.743 16.345 2.345 1.00 90.44 451 ASP A C 1
ATOM 3703 O O . ASP A 1 451 ? -17.148 15.713 1.367 1.00 90.44 451 ASP A O 1
ATOM 3707 N N . LEU A 1 452 ? -16.301 15.726 3.442 1.00 91.81 452 LEU A N 1
ATOM 3708 C CA . LEU A 1 452 ? -16.238 14.272 3.665 1.00 91.81 452 LEU A CA 1
ATOM 3709 C C . LEU A 1 452 ? -15.329 13.491 2.689 1.00 91.81 452 LEU A C 1
ATOM 3711 O O . LEU A 1 452 ? -15.243 12.258 2.761 1.00 91.81 452 LEU A O 1
ATOM 3715 N N . GLY A 1 453 ? -14.591 14.192 1.829 1.00 87.12 453 GLY A N 1
ATOM 3716 C CA . GLY A 1 453 ? -13.589 13.660 0.910 1.00 87.12 453 GLY A CA 1
ATOM 3717 C C . GLY A 1 453 ? -12.152 13.960 1.348 1.00 87.12 453 GLY A C 1
ATOM 3718 O O . GLY A 1 453 ? -11.891 14.755 2.252 1.00 87.12 453 GLY A O 1
ATOM 3719 N N . LEU A 1 454 ? -11.174 13.307 0.716 1.00 81.12 454 LEU A N 1
ATOM 3720 C CA . LEU A 1 454 ? -9.762 13.529 1.061 1.00 81.12 454 LEU A CA 1
ATOM 3721 C C . LEU A 1 454 ? -9.320 14.984 0.835 1.00 81.12 454 LEU A C 1
ATOM 3723 O O . LEU A 1 454 ? -8.766 15.601 1.733 1.00 81.12 454 LEU A O 1
ATOM 3727 N N . TYR A 1 455 ? -9.554 15.537 -0.351 1.00 76.81 455 TYR A N 1
ATOM 3728 C CA . TYR A 1 455 ? -9.251 16.933 -0.683 1.00 76.81 455 TYR A CA 1
ATOM 3729 C C . TYR A 1 455 ? -10.408 17.873 -0.336 1.00 76.81 455 TYR A C 1
ATOM 3731 O O . TYR A 1 455 ? -10.197 19.054 -0.075 1.00 76.81 455 TYR A O 1
ATOM 3739 N N . ALA A 1 456 ? -11.622 17.336 -0.281 1.00 75.75 456 ALA A N 1
ATOM 3740 C CA . ALA A 1 456 ? -12.823 18.022 0.166 1.00 75.75 456 ALA A CA 1
ATOM 3741 C C . ALA A 1 456 ? -13.036 17.814 1.675 1.00 75.75 456 ALA A C 1
ATOM 3743 O O . ALA A 1 456 ? -13.705 16.872 2.085 1.00 75.75 456 ALA A O 1
ATOM 3744 N N . GLY A 1 457 ? -12.437 18.671 2.506 1.00 79.94 457 GLY A N 1
ATOM 3745 C CA . GLY A 1 457 ? -12.569 18.608 3.972 1.00 79.94 457 GLY A CA 1
ATOM 3746 C C . GLY A 1 457 ? -11.435 17.876 4.710 1.00 79.94 457 GLY A C 1
ATOM 3747 O O . GLY A 1 457 ? -11.498 17.734 5.927 1.00 79.94 457 GLY A O 1
ATOM 3748 N N . ASN A 1 458 ? -10.372 17.449 4.011 1.00 87.25 458 ASN A N 1
ATOM 3749 C CA . ASN A 1 458 ? -9.177 16.813 4.598 1.00 87.25 458 ASN A CA 1
ATOM 3750 C C . ASN A 1 458 ? -9.463 15.492 5.347 1.00 87.25 458 ASN A C 1
ATOM 3752 O O . ASN A 1 458 ? -8.904 15.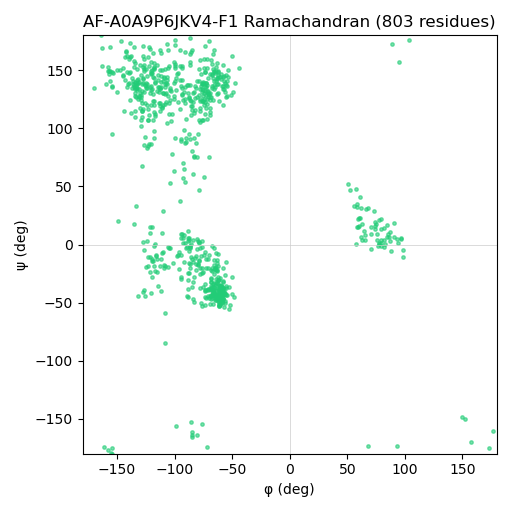216 6.415 1.00 87.25 458 ASN A O 1
ATOM 3756 N N . TRP A 1 459 ? -10.343 14.648 4.799 1.00 90.69 459 TRP A N 1
ATOM 3757 C CA . TRP A 1 459 ? -10.733 13.392 5.441 1.00 90.69 459 TRP A CA 1
ATOM 3758 C C . TRP A 1 459 ? -9.756 12.245 5.170 1.00 90.69 459 TRP A C 1
ATOM 3760 O O . TRP A 1 459 ? -9.678 11.720 4.059 1.00 90.69 459 TRP A O 1
ATOM 3770 N N . GLN A 1 460 ? -9.060 11.784 6.213 1.00 86.12 460 GLN A N 1
ATOM 3771 C CA . GLN A 1 460 ? -8.027 10.747 6.116 1.00 86.12 460 GLN A CA 1
ATOM 3772 C C . GLN A 1 460 ? -8.481 9.440 6.768 1.00 86.12 460 GLN A C 1
ATOM 3774 O O . GLN A 1 460 ? -8.896 9.434 7.922 1.00 86.12 460 GLN A O 1
ATOM 3779 N N . THR A 1 461 ? -8.338 8.311 6.069 1.00 81.38 461 THR A N 1
ATOM 3780 C CA . THR A 1 461 ? -8.723 6.971 6.576 1.00 81.38 461 THR A CA 1
ATOM 3781 C C . THR A 1 461 ? -7.890 6.483 7.769 1.00 81.38 461 THR A C 1
ATOM 3783 O O . THR A 1 461 ? -8.251 5.502 8.419 1.00 81.38 461 THR A O 1
ATOM 3786 N N . SER A 1 462 ? -6.761 7.135 8.054 1.00 80.81 462 SER A N 1
ATOM 3787 C CA . SER A 1 462 ? -5.907 6.881 9.218 1.00 80.81 462 SER A CA 1
ATOM 3788 C C . SER A 1 462 ? -6.316 7.669 10.464 1.00 80.81 462 SER A C 1
ATOM 3790 O O . SER A 1 462 ? -5.883 7.313 11.552 1.00 80.81 462 SER A O 1
ATOM 3792 N N . ARG A 1 463 ? -7.144 8.713 10.328 1.00 84.75 463 ARG A N 1
ATOM 3793 C CA . ARG A 1 463 ? -7.528 9.608 11.437 1.00 84.75 463 ARG A CA 1
ATOM 3794 C C . ARG A 1 463 ? -9.032 9.636 11.675 1.00 84.75 463 ARG A C 1
ATOM 3796 O O . ARG A 1 463 ? -9.487 9.619 12.817 1.00 84.75 463 ARG A O 1
ATOM 3803 N N . HIS A 1 464 ? -9.793 9.675 10.587 1.00 93.44 464 HIS A N 1
ATOM 3804 C CA . HIS A 1 464 ? -11.224 9.936 10.579 1.00 93.44 464 HIS A CA 1
ATOM 3805 C C . HIS A 1 464 ? -12.007 8.698 10.151 1.00 93.44 464 HIS A C 1
ATOM 3807 O O . HIS A 1 464 ? -11.546 7.896 9.333 1.00 93.44 464 HIS A O 1
ATOM 3813 N N . LEU A 1 465 ? -13.228 8.579 10.668 1.00 91.94 465 LEU A N 1
ATOM 3814 C CA . LEU A 1 465 ? -14.182 7.549 10.257 1.00 91.94 465 LEU A CA 1
ATOM 3815 C C . LEU A 1 465 ? -15.320 8.194 9.478 1.00 91.94 465 LEU A C 1
ATOM 3817 O O . LEU A 1 465 ? -15.781 9.276 9.827 1.00 91.94 465 LEU A O 1
ATOM 3821 N N . ARG A 1 466 ? -15.766 7.516 8.424 1.00 94.75 466 ARG A N 1
ATOM 3822 C CA . ARG A 1 466 ? -16.910 7.911 7.601 1.00 94.75 466 ARG A CA 1
ATOM 3823 C C . ARG A 1 466 ? -17.828 6.712 7.503 1.00 94.75 466 ARG A C 1
ATOM 3825 O O . ARG A 1 466 ? -17.416 5.672 6.994 1.00 94.75 466 ARG A O 1
ATOM 3832 N N . LEU A 1 467 ? -19.010 6.862 8.075 1.00 88.19 467 LEU A N 1
ATOM 3833 C CA . LEU A 1 467 ? -20.015 5.827 8.236 1.00 88.19 467 LEU A CA 1
ATOM 3834 C C . LEU A 1 467 ? -21.346 6.322 7.672 1.00 88.19 467 LEU A C 1
ATOM 3836 O O . LEU A 1 467 ? -21.520 7.498 7.343 1.00 88.19 467 LEU A O 1
ATOM 3840 N N . VAL A 1 468 ? -22.284 5.394 7.589 1.00 88.19 468 VAL A N 1
ATOM 3841 C CA . VAL A 1 468 ? -23.668 5.636 7.206 1.00 88.19 468 VAL A CA 1
ATOM 3842 C C . VAL A 1 468 ? -24.566 4.873 8.169 1.00 88.19 468 VAL A C 1
ATOM 3844 O O . VAL A 1 468 ? -24.234 3.746 8.539 1.00 88.19 468 VAL A O 1
ATOM 3847 N N . ALA A 1 469 ? -25.643 5.502 8.626 1.00 87.38 469 ALA A N 1
ATOM 3848 C CA . ALA A 1 469 ? -26.578 4.917 9.587 1.00 87.38 469 ALA A CA 1
ATOM 3849 C C . ALA A 1 469 ? -27.901 5.685 9.591 1.00 87.38 469 ALA A C 1
ATOM 3851 O O . ALA A 1 469 ? -27.907 6.877 9.303 1.00 87.38 469 ALA A O 1
ATOM 3852 N N . ASP A 1 470 ? -29.003 5.036 9.961 1.00 87.25 470 ASP A N 1
ATOM 3853 C CA . ASP A 1 470 ? -30.280 5.725 10.169 1.00 87.25 470 ASP A CA 1
ATOM 3854 C C . ASP A 1 470 ? -30.261 6.499 11.498 1.00 87.25 470 ASP A C 1
ATOM 3856 O O . ASP A 1 470 ? -30.306 5.912 12.587 1.00 87.25 470 ASP A O 1
ATOM 3860 N N . LEU A 1 471 ? -30.171 7.830 11.418 1.00 91.12 471 LEU A N 1
ATOM 3861 C CA . LEU A 1 471 ? -30.203 8.718 12.581 1.00 91.12 471 LEU A CA 1
ATOM 3862 C C . LEU A 1 471 ? -31.597 9.282 12.858 1.00 91.12 471 LEU A C 1
ATOM 3864 O O . LEU A 1 471 ? -31.778 9.977 13.864 1.00 91.12 471 LEU A O 1
ATOM 3868 N N . THR A 1 472 ? -32.573 9.034 11.987 1.00 90.25 472 THR A N 1
ATOM 3869 C CA . THR A 1 472 ? -33.902 9.660 12.058 1.00 90.25 472 THR A CA 1
ATOM 3870 C C . THR A 1 472 ? -35.018 8.671 12.382 1.00 90.25 472 THR A C 1
ATOM 3872 O O . THR A 1 472 ? -36.059 9.084 12.893 1.00 90.25 472 THR A O 1
ATOM 3875 N N . GLY A 1 473 ? -34.777 7.375 12.190 1.00 86.44 473 GLY A N 1
ATOM 3876 C CA . GLY A 1 473 ? -35.736 6.289 12.363 1.00 86.44 473 GLY A CA 1
ATOM 3877 C C . GLY A 1 473 ? -36.613 6.063 11.138 1.00 86.44 473 GLY A C 1
ATOM 3878 O O . GLY A 1 473 ? -37.669 5.438 11.242 1.00 86.44 473 GLY A O 1
ATOM 3879 N N . ASN A 1 474 ? -36.214 6.599 9.983 1.00 87.44 474 ASN A N 1
ATOM 3880 C CA . ASN A 1 474 ? -36.956 6.476 8.730 1.00 87.44 474 ASN A CA 1
ATOM 3881 C C . ASN A 1 474 ? -36.508 5.275 7.876 1.00 87.44 474 ASN A C 1
ATOM 3883 O O . ASN A 1 474 ? -37.000 5.109 6.761 1.00 87.44 474 ASN A O 1
ATOM 3887 N N . LYS A 1 475 ? -35.607 4.435 8.403 1.00 82.31 475 LYS A N 1
ATOM 3888 C CA . LYS A 1 475 ? -34.987 3.260 7.769 1.00 82.31 475 LYS A CA 1
ATOM 3889 C C . LYS A 1 475 ? -34.096 3.569 6.566 1.00 82.31 475 LYS A C 1
ATOM 3891 O O . LYS A 1 475 ? -33.679 2.646 5.867 1.00 82.31 475 LYS A O 1
ATOM 3896 N N . THR A 1 476 ? -33.771 4.837 6.337 1.00 87.06 476 THR A N 1
ATOM 3897 C CA . THR A 1 476 ? -32.805 5.258 5.319 1.00 87.06 476 THR A CA 1
ATOM 3898 C C . THR A 1 476 ? -31.546 5.767 5.997 1.00 87.06 476 THR A C 1
ATOM 3900 O O . THR A 1 476 ? -31.601 6.370 7.064 1.00 87.06 476 THR A O 1
ATOM 3903 N N . SER A 1 477 ? -30.392 5.502 5.392 1.00 89.19 477 SER A N 1
ATOM 3904 C CA . SER A 1 477 ? -29.123 5.882 6.010 1.00 89.19 477 SER A CA 1
ATOM 3905 C C . SER A 1 477 ? -28.804 7.355 5.762 1.00 89.19 477 SER A C 1
ATOM 3907 O O . SER A 1 477 ? -28.886 7.844 4.632 1.00 89.19 477 SER A O 1
ATOM 3909 N N . ASP A 1 478 ? -28.374 8.026 6.822 1.00 92.50 478 ASP A N 1
ATOM 3910 C CA . ASP A 1 478 ? -27.719 9.328 6.825 1.00 92.50 478 ASP A CA 1
ATOM 3911 C C . ASP A 1 478 ? -26.196 9.151 6.737 1.00 92.50 478 ASP A C 1
ATOM 3913 O O . ASP A 1 478 ? -25.667 8.059 6.960 1.00 92.50 478 ASP A O 1
ATOM 3917 N N . ILE A 1 479 ? -25.468 10.228 6.440 1.00 94.94 479 ILE A N 1
ATOM 3918 C CA . ILE A 1 479 ? -24.002 10.225 6.411 1.00 94.94 479 ILE A CA 1
ATOM 3919 C C . ILE A 1 479 ? -23.454 10.787 7.723 1.00 94.94 479 ILE A C 1
ATOM 3921 O O . ILE A 1 479 ? -23.855 11.866 8.167 1.00 94.94 479 ILE A O 1
ATOM 3925 N N . VAL A 1 480 ? -22.474 10.086 8.301 1.00 95.50 480 VAL A N 1
ATOM 3926 C CA . VAL A 1 480 ? -21.807 10.476 9.548 1.00 95.50 480 VAL A CA 1
ATOM 3927 C C . VAL A 1 480 ? -20.295 10.458 9.380 1.00 95.50 480 VAL A C 1
ATOM 3929 O O . VAL A 1 480 ? -19.708 9.461 8.958 1.00 95.50 480 VAL A O 1
ATOM 3932 N N . GLY A 1 481 ? -19.641 11.554 9.751 1.00 96.62 481 GLY A N 1
ATOM 3933 C CA . GLY A 1 481 ? -18.189 11.675 9.740 1.00 96.62 481 GLY A CA 1
ATOM 3934 C C . GLY A 1 481 ? -17.639 11.977 11.130 1.00 96.62 481 GLY A C 1
ATOM 3935 O O . GLY A 1 481 ? -17.917 13.033 11.679 1.00 96.62 481 GLY A O 1
ATOM 3936 N N . PHE A 1 482 ? -16.789 11.114 11.677 1.00 97.56 482 PHE A N 1
ATOM 3937 C CA . PHE A 1 482 ? -15.993 11.401 12.875 1.00 97.56 482 PHE A CA 1
ATOM 3938 C C . PHE A 1 482 ? -14.702 12.099 12.443 1.00 97.56 482 PHE A C 1
ATOM 3940 O O . PHE A 1 482 ? -13.727 11.432 12.081 1.00 97.56 482 PHE A O 1
ATOM 3947 N N . GLY A 1 483 ? -14.740 13.431 12.390 1.00 95.94 483 GLY A N 1
ATOM 3948 C CA . GLY A 1 483 ? -13.704 14.253 11.768 1.00 95.94 483 GLY A CA 1
ATOM 3949 C C . GLY A 1 483 ? -12.533 14.600 12.682 1.00 95.94 483 GLY A C 1
ATOM 3950 O O . GLY A 1 483 ? -12.196 13.876 13.621 1.00 95.94 483 GLY A O 1
ATOM 3951 N N . GLU A 1 484 ? -11.908 15.739 12.384 1.00 94.56 484 GLU A N 1
ATOM 3952 C CA . GLU A 1 484 ? -10.774 16.254 13.150 1.00 94.56 484 GLU A CA 1
ATOM 3953 C C . GLU A 1 484 ? -11.232 16.814 14.505 1.00 94.56 484 GLU A C 1
ATOM 3955 O O . GLU A 1 484 ? -10.717 16.397 15.533 1.00 94.56 484 GLU A O 1
ATOM 3960 N N . SER A 1 485 ? -12.225 17.710 14.530 1.00 94.88 485 SER A N 1
ATOM 3961 C CA . SER A 1 485 ? -12.696 18.371 15.766 1.00 94.88 485 SER A CA 1
ATOM 3962 C C . SER A 1 485 ? -14.162 18.108 16.108 1.00 94.88 485 SER A C 1
ATOM 3964 O O . SER A 1 485 ? -14.613 18.467 17.190 1.00 94.88 485 SER A O 1
ATOM 3966 N N . ALA A 1 486 ? -14.940 17.551 15.180 1.00 97.06 486 ALA A N 1
ATOM 3967 C CA . ALA A 1 486 ? -16.367 17.345 15.383 1.00 97.06 486 ALA A CA 1
ATOM 3968 C C . ALA A 1 486 ? -16.884 16.130 14.615 1.00 97.06 486 ALA A C 1
ATOM 3970 O O . ALA A 1 486 ? -16.379 15.792 13.537 1.00 97.06 486 ALA A O 1
ATOM 3971 N N . VAL A 1 487 ? -17.914 15.496 15.170 1.00 98.06 487 VAL A N 1
ATOM 3972 C CA . VAL A 1 487 ? -18.775 14.584 14.427 1.00 98.06 487 VAL A CA 1
ATOM 3973 C C . VAL A 1 487 ? -19.654 15.436 13.523 1.00 98.06 487 VAL A C 1
ATOM 3975 O O . VAL A 1 487 ? -20.356 16.331 14.000 1.00 98.06 487 VAL A O 1
ATOM 3978 N N . LEU A 1 488 ? -19.590 15.176 12.221 1.00 97.19 488 LEU A N 1
ATOM 3979 C CA . LEU A 1 488 ? -20.434 15.796 11.214 1.00 97.19 488 LEU A CA 1
ATOM 3980 C C . LEU A 1 488 ? -21.569 14.852 10.835 1.00 97.19 488 LEU A C 1
ATOM 3982 O O . LEU A 1 488 ? -21.353 13.649 10.681 1.00 97.19 488 LEU A O 1
ATOM 3986 N N . VAL A 1 489 ? -22.754 15.415 10.629 1.00 96.56 489 VAL A N 1
ATOM 3987 C CA . VAL A 1 489 ? -23.920 14.698 10.106 1.00 96.56 489 VAL A CA 1
ATOM 3988 C C . VAL A 1 489 ? -24.443 15.407 8.871 1.00 96.56 489 VAL A C 1
ATOM 3990 O O . VAL A 1 489 ? -24.531 16.635 8.834 1.00 96.56 489 VAL A O 1
ATOM 3993 N N . SER A 1 490 ? -24.819 14.610 7.882 1.00 95.69 490 SER A N 1
ATOM 3994 C CA . SER A 1 490 ? -25.526 15.025 6.680 1.00 95.69 490 SER A CA 1
ATOM 3995 C C . SER A 1 490 ? -26.739 14.103 6.540 1.00 95.69 490 SER A C 1
ATOM 3997 O O . SER A 1 490 ? -26.597 12.904 6.301 1.00 95.69 490 SER A O 1
ATOM 3999 N N . LEU A 1 491 ? -27.927 14.652 6.805 1.00 94.38 491 LEU A N 1
ATOM 4000 C CA . LEU A 1 491 ? -29.191 13.909 6.820 1.00 94.38 491 LEU A CA 1
ATOM 4001 C C . LEU A 1 491 ? -29.711 13.669 5.407 1.00 94.38 491 LEU A C 1
ATOM 4003 O O . LEU A 1 491 ? -29.657 14.579 4.574 1.00 94.38 491 LEU A O 1
ATOM 4007 N N . ASN A 1 492 ? -30.267 12.486 5.179 1.00 92.62 492 ASN A N 1
ATOM 4008 C CA . ASN A 1 492 ? -30.947 12.096 3.955 1.00 92.62 492 ASN A CA 1
ATOM 4009 C C . ASN A 1 492 ? -32.339 12.745 3.888 1.00 92.62 492 ASN A C 1
ATOM 4011 O O . ASN A 1 492 ? -33.178 12.557 4.768 1.00 92.62 492 ASN A O 1
ATOM 4015 N N . ASN A 1 493 ? -32.608 13.492 2.816 1.00 90.56 493 ASN A N 1
ATOM 4016 C CA . ASN A 1 493 ? -33.883 14.193 2.631 1.00 90.56 493 ASN A CA 1
ATOM 4017 C C . ASN A 1 493 ? -34.977 13.308 1.996 1.00 90.56 493 ASN A C 1
ATOM 4019 O O . ASN A 1 493 ? -36.072 13.795 1.719 1.00 90.56 493 ASN A O 1
ATOM 4023 N N . GLY A 1 494 ? -34.686 12.035 1.699 1.00 86.88 494 GLY A N 1
ATOM 4024 C CA . GLY A 1 494 ? -35.636 11.085 1.101 1.00 86.88 494 GLY A CA 1
ATOM 4025 C C . GL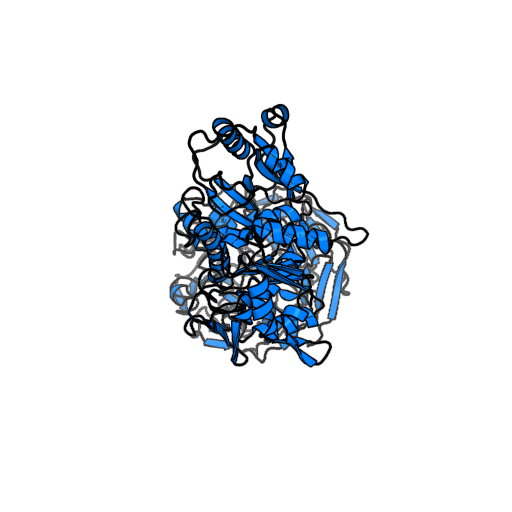Y A 1 494 ? -35.889 11.283 -0.399 1.00 86.88 494 GLY A C 1
ATOM 4026 O O . GLY A 1 494 ? -36.779 10.661 -0.970 1.00 86.88 494 GLY A O 1
ATOM 4027 N N . ASN A 1 495 ? -35.122 12.151 -1.062 1.00 85.06 495 ASN A N 1
ATOM 4028 C CA . ASN A 1 495 ? -35.275 12.489 -2.482 1.00 85.06 495 ASN A CA 1
ATOM 4029 C C . ASN A 1 495 ? -33.933 12.471 -3.241 1.00 85.06 495 ASN A C 1
ATOM 4031 O O . ASN A 1 495 ? -33.725 13.258 -4.163 1.00 85.06 495 ASN A O 1
ATOM 4035 N N . ASN A 1 496 ? -33.013 11.585 -2.837 1.00 81.81 496 ASN A N 1
ATOM 4036 C CA . ASN A 1 496 ? -31.637 11.482 -3.355 1.00 81.81 496 ASN A CA 1
ATOM 4037 C C . ASN A 1 496 ? -30.764 12.720 -3.120 1.00 81.81 496 ASN A C 1
ATOM 4039 O O . ASN A 1 496 ? -29.723 12.864 -3.758 1.00 81.81 496 ASN A O 1
ATOM 4043 N N . THR A 1 497 ? -31.163 13.597 -2.200 1.00 87.06 497 THR A N 1
ATOM 4044 C CA . THR A 1 497 ? -30.336 14.712 -1.737 1.00 87.06 497 THR A CA 1
ATOM 4045 C C . THR A 1 497 ? -30.059 14.572 -0.252 1.00 87.06 497 THR A C 1
ATOM 4047 O O . THR A 1 497 ? -30.852 13.983 0.486 1.00 87.06 497 THR A O 1
ATOM 4050 N N . PHE A 1 498 ? -28.935 15.134 0.177 1.00 92.62 498 PHE A N 1
ATOM 4051 C CA . PHE A 1 498 ? -28.568 15.199 1.578 1.00 92.62 498 PHE A CA 1
ATOM 4052 C C . PHE A 1 498 ? -28.421 16.656 2.004 1.00 92.62 498 PHE A C 1
ATOM 4054 O O . PHE A 1 498 ? -28.051 17.530 1.217 1.00 92.62 498 PHE A O 1
ATOM 4061 N N . SER A 1 499 ? -28.739 16.931 3.263 1.00 93.25 499 SER A N 1
ATOM 4062 C CA . SER A 1 499 ? -28.444 18.226 3.879 1.00 93.25 499 SER A CA 1
ATOM 4063 C C . SER A 1 499 ? -26.925 18.456 3.958 1.00 93.25 499 SER A C 1
ATOM 4065 O O . SER A 1 499 ? -26.171 17.489 4.084 1.00 93.25 499 SER A O 1
ATOM 4067 N N . PRO A 1 500 ? -26.436 19.709 3.894 1.00 92.94 500 PRO A N 1
ATOM 4068 C CA . PRO A 1 500 ? -25.010 19.985 4.049 1.00 92.94 500 PRO A CA 1
ATOM 4069 C C . PRO A 1 500 ? -24.458 19.407 5.364 1.00 92.94 500 PRO A C 1
ATOM 4071 O O . PRO A 1 500 ? -25.149 19.495 6.385 1.00 92.94 500 PRO A O 1
ATOM 4074 N N . PRO A 1 501 ? -23.231 18.849 5.374 1.00 95.50 501 PRO A N 1
ATOM 4075 C CA . PRO A 1 501 ? -22.601 18.380 6.601 1.00 95.50 501 PRO A CA 1
ATOM 4076 C C . PRO A 1 501 ? -22.544 19.487 7.653 1.00 95.50 501 PRO A C 1
ATOM 4078 O O . PRO A 1 501 ? -22.064 20.590 7.391 1.00 95.50 501 PRO A O 1
ATOM 4081 N N . ARG A 1 502 ? -23.036 19.190 8.857 1.00 95.50 502 ARG A N 1
ATOM 4082 C CA . ARG A 1 502 ? -23.015 20.113 9.998 1.00 95.50 502 ARG A CA 1
ATOM 4083 C C . ARG A 1 502 ? -22.387 19.445 11.220 1.00 95.50 502 ARG A C 1
ATOM 4085 O O . ARG A 1 502 ? -22.627 18.254 11.425 1.00 95.50 502 ARG A O 1
ATOM 4092 N N . PRO A 1 503 ? -21.622 20.173 12.050 1.00 96.81 503 PRO A N 1
ATOM 4093 C CA . PRO A 1 503 ? -21.124 19.635 13.309 1.00 96.81 503 PRO A CA 1
ATOM 4094 C C . PRO A 1 503 ? -22.284 19.396 14.278 1.00 96.81 503 PRO A C 1
ATOM 4096 O O . PRO A 1 503 ? -23.167 20.243 14.422 1.00 96.81 503 PRO A O 1
ATOM 4099 N N . VAL A 1 504 ? -22.282 18.236 14.935 1.00 97.19 504 VAL A N 1
ATOM 4100 C CA . VAL A 1 504 ? -23.333 17.833 15.888 1.00 97.19 504 VAL A CA 1
ATOM 4101 C C . VAL A 1 504 ? -22.796 17.462 17.264 1.00 97.19 504 VAL A C 1
ATOM 4103 O O . VAL A 1 504 ? -23.555 17.476 18.228 1.00 97.19 504 VAL A O 1
ATOM 4106 N N . LEU A 1 505 ? -21.504 17.147 17.369 1.00 97.25 505 LEU A N 1
ATOM 4107 C CA . LEU A 1 505 ? -20.852 16.779 18.622 1.00 97.25 505 LEU A CA 1
ATOM 4108 C C . LEU A 1 505 ? -19.351 17.084 18.548 1.00 97.25 505 LEU A C 1
ATOM 4110 O O . LEU A 1 505 ? -18.716 16.775 17.543 1.00 97.25 505 LEU A O 1
ATOM 4114 N N . TYR A 1 506 ? -18.782 17.658 19.610 1.00 97.06 506 TYR A N 1
ATOM 4115 C CA . TYR A 1 506 ? -17.350 17.987 19.729 1.00 97.06 506 TYR A CA 1
ATOM 4116 C C . TYR A 1 506 ? -16.624 16.990 20.645 1.00 97.06 506 TYR A C 1
ATOM 4118 O O . TYR A 1 506 ? -15.985 17.362 21.625 1.00 97.06 506 TYR A O 1
ATOM 4126 N N . ASP A 1 507 ? -16.780 15.707 20.333 1.00 96.50 507 ASP A N 1
ATOM 4127 C CA . ASP A 1 507 ? -16.169 14.552 21.000 1.00 96.50 507 ASP A CA 1
ATOM 4128 C C . ASP A 1 507 ? -16.111 13.395 19.975 1.00 96.50 507 ASP A C 1
ATOM 4130 O O . ASP A 1 507 ? -16.529 13.577 18.831 1.00 96.50 507 ASP A O 1
ATOM 4134 N N . PHE A 1 508 ? -15.602 12.213 20.327 1.00 97.25 508 PHE A N 1
ATOM 4135 C CA . PHE A 1 508 ? -15.463 11.054 19.424 1.00 97.25 508 PHE A CA 1
ATOM 4136 C C . PHE A 1 508 ? -14.565 11.311 18.200 1.00 97.25 508 PHE A C 1
ATOM 4138 O O . PHE A 1 508 ? -14.565 10.541 17.231 1.00 97.25 508 PHE A O 1
ATOM 4145 N N . THR A 1 509 ? -13.766 12.379 18.225 1.00 97.69 509 THR A N 1
ATOM 4146 C CA . THR A 1 509 ? -12.983 12.867 17.080 1.00 97.69 509 THR A CA 1
ATOM 4147 C C . THR A 1 509 ? -11.497 12.926 17.393 1.00 97.69 509 THR A C 1
ATOM 4149 O O . THR A 1 509 ? -11.076 12.721 18.533 1.00 97.69 509 THR A O 1
ATOM 4152 N N . TYR A 1 510 ? -10.684 13.150 16.361 1.00 90.50 510 TYR A N 1
ATOM 4153 C CA . TYR A 1 510 ? -9.233 13.051 16.492 1.00 90.50 510 TYR A CA 1
ATOM 4154 C C . TYR A 1 510 ? -8.661 14.043 17.520 1.00 90.50 510 TYR A C 1
ATOM 4156 O O . TYR A 1 510 ? -7.932 13.646 18.430 1.00 90.50 510 TYR A O 1
ATOM 4164 N N . SER A 1 511 ? -9.006 15.322 17.387 1.00 91.88 511 SER A N 1
ATOM 4165 C CA . SER A 1 511 ? -8.542 16.418 18.242 1.00 91.88 511 SER A CA 1
ATOM 4166 C C . SER A 1 511 ? -9.506 16.723 19.393 1.00 91.88 511 SER A C 1
ATOM 4168 O O . SER A 1 511 ? -9.057 17.158 20.451 1.00 91.88 511 SER A O 1
ATOM 4170 N N . SER A 1 512 ? -10.809 16.460 19.239 1.00 88.50 512 SER A N 1
ATOM 4171 C CA . SER A 1 512 ? -11.795 16.633 20.316 1.00 88.50 512 SER A CA 1
ATOM 4172 C C . SER A 1 512 ? -12.228 15.266 20.850 1.00 88.50 512 SER A C 1
ATOM 4174 O O . SER A 1 512 ? -12.947 14.519 20.183 1.00 88.50 512 SER A O 1
ATOM 4176 N N . GLY A 1 513 ? -11.715 14.925 22.036 1.00 90.56 513 GLY A N 1
ATOM 4177 C CA . GLY A 1 513 ? -11.852 13.608 22.672 1.00 90.56 513 GLY A CA 1
ATOM 4178 C C . GLY A 1 513 ? -10.644 12.676 22.487 1.00 90.56 513 GLY A C 1
ATOM 4179 O O . GLY A 1 513 ? -10.626 11.596 23.059 1.00 90.56 513 GLY A O 1
ATOM 4180 N N . ASN A 1 514 ? -9.627 13.081 21.712 1.00 93.94 514 ASN A N 1
ATOM 4181 C CA . ASN A 1 514 ? -8.381 12.330 21.495 1.00 93.94 514 ASN A CA 1
ATOM 4182 C C . ASN A 1 514 ? -8.568 10.918 20.896 1.00 93.94 514 ASN A C 1
ATOM 4184 O O . ASN A 1 514 ? -7.822 9.986 21.196 1.00 93.94 514 ASN A O 1
ATOM 4188 N N . TRP A 1 515 ? -9.553 10.736 20.015 1.00 95.81 515 TRP A N 1
ATOM 4189 C CA . TRP A 1 515 ? -9.853 9.414 19.473 1.00 95.81 515 TRP A CA 1
ATOM 4190 C C . TRP A 1 515 ? -8.838 8.975 18.414 1.00 95.81 515 TRP A C 1
ATOM 4192 O O . TRP A 1 515 ? -8.428 9.758 17.554 1.00 95.81 515 TRP A O 1
ATOM 4202 N N . ARG A 1 516 ? -8.439 7.701 18.455 1.00 91.31 516 ARG A N 1
ATOM 4203 C CA . ARG A 1 516 ? -7.442 7.100 17.558 1.00 91.31 516 ARG A CA 1
ATOM 4204 C C . ARG A 1 516 ? -7.994 5.833 16.929 1.00 91.31 516 ARG A C 1
ATOM 4206 O O . ARG A 1 516 ? -8.651 5.054 17.609 1.00 91.31 516 ARG A O 1
ATOM 4213 N N . ILE A 1 517 ? -7.757 5.632 15.635 1.00 82.00 517 ILE A N 1
ATOM 4214 C CA . ILE A 1 517 ? -8.262 4.450 14.913 1.00 82.00 517 ILE A CA 1
ATOM 4215 C C . ILE A 1 517 ? -7.554 3.177 15.398 1.00 82.00 517 ILE A C 1
ATOM 4217 O O . ILE A 1 517 ? -8.144 2.104 15.431 1.00 82.00 517 ILE A O 1
ATOM 4221 N N . GLU A 1 518 ? -6.294 3.304 15.794 1.00 80.75 518 GLU A N 1
ATOM 4222 C CA . GLU A 1 518 ? -5.435 2.222 16.262 1.00 80.75 518 GLU A CA 1
ATOM 4223 C C . GLU A 1 518 ? -5.741 1.752 17.694 1.00 80.75 518 GLU A C 1
ATOM 4225 O O . GLU A 1 518 ? -5.401 0.617 18.039 1.00 80.75 518 GLU A O 1
ATOM 4230 N N . ASN A 1 519 ? -6.412 2.585 18.499 1.00 82.38 519 ASN A N 1
ATOM 4231 C CA . ASN A 1 519 ? -6.709 2.295 19.906 1.00 82.38 519 ASN A CA 1
ATOM 4232 C C . ASN A 1 519 ? -8.209 2.129 20.171 1.00 82.38 519 ASN A C 1
ATOM 4234 O O . ASN A 1 519 ? -8.597 1.297 20.992 1.00 82.38 519 ASN A O 1
ATOM 4238 N N . HIS A 1 520 ? -9.051 2.894 19.473 1.00 92.81 520 HIS A N 1
ATOM 4239 C CA . HIS A 1 520 ? -10.466 3.046 19.800 1.00 92.81 520 HIS A CA 1
ATOM 4240 C C . HIS A 1 520 ? -11.377 2.577 18.669 1.00 92.81 520 HIS A C 1
ATOM 4242 O O . HIS A 1 520 ? -11.066 2.710 17.484 1.00 92.81 520 HIS A O 1
ATOM 4248 N N . ILE A 1 521 ? -12.562 2.107 19.049 1.00 91.50 521 ILE A N 1
ATOM 4249 C CA . ILE A 1 521 ? -13.622 1.697 18.121 1.00 91.50 521 ILE A CA 1
ATOM 4250 C C . ILE A 1 521 ? -14.775 2.688 18.256 1.00 91.50 521 ILE A C 1
ATOM 4252 O O . ILE A 1 521 ? -15.148 3.043 19.369 1.00 91.50 521 ILE A O 1
ATOM 4256 N N . ARG A 1 522 ? -15.340 3.137 17.131 1.00 96.62 522 ARG A N 1
ATOM 4257 C CA . ARG A 1 522 ? -16.527 4.005 17.081 1.00 96.62 522 ARG A CA 1
ATOM 4258 C C . ARG A 1 522 ? -17.538 3.400 16.122 1.00 96.62 522 ARG A C 1
ATOM 4260 O O . ARG A 1 522 ? -17.193 3.107 14.978 1.00 96.62 522 ARG A O 1
ATOM 4267 N N . LEU A 1 523 ? -18.756 3.219 16.608 1.00 89.44 523 LEU A N 1
ATOM 4268 C CA . LEU A 1 523 ? -19.871 2.590 15.915 1.00 89.44 523 LEU A CA 1
ATOM 4269 C C . LEU A 1 523 ? -21.093 3.510 15.960 1.00 89.44 523 LEU A C 1
ATOM 4271 O O . LEU A 1 523 ? -21.185 4.416 16.792 1.00 89.44 523 LEU A O 1
ATOM 4275 N N . LEU A 1 524 ? -22.037 3.232 15.066 1.00 90.31 524 LEU A N 1
ATOM 4276 C CA . LEU A 1 524 ? -23.381 3.794 15.084 1.00 90.31 524 LEU A CA 1
ATOM 4277 C C . LEU A 1 524 ? -24.356 2.635 15.247 1.00 90.31 524 LEU A C 1
ATOM 4279 O O . LEU A 1 524 ? -24.335 1.713 14.434 1.00 90.31 524 LEU A O 1
ATOM 4283 N N . ALA A 1 525 ? -25.144 2.651 16.318 1.00 86.31 525 ALA A N 1
ATOM 4284 C CA . ALA A 1 525 ? -25.992 1.522 16.684 1.00 86.31 525 ALA A CA 1
ATOM 4285 C C . ALA A 1 525 ? -27.179 1.967 17.543 1.00 86.31 525 ALA A C 1
ATOM 4287 O O . ALA A 1 525 ? -27.023 2.809 18.427 1.00 86.31 525 ALA A O 1
ATOM 4288 N N . ASP A 1 526 ? -28.362 1.397 17.315 1.00 86.31 526 ASP A N 1
ATOM 4289 C CA . ASP A 1 526 ? -29.544 1.649 18.148 1.00 86.31 526 ASP A CA 1
ATOM 4290 C C . ASP A 1 526 ? -29.501 0.806 19.432 1.00 86.31 526 ASP A C 1
ATOM 4292 O O . ASP A 1 526 ? -30.186 -0.202 19.589 1.00 86.31 526 ASP A O 1
ATOM 4296 N N . VAL A 1 527 ? -28.657 1.220 20.375 1.00 87.25 527 VAL A N 1
ATOM 4297 C CA . VAL A 1 527 ? -28.485 0.544 21.673 1.00 87.25 527 VAL A CA 1
ATOM 4298 C C . VAL A 1 527 ? -29.597 0.871 22.673 1.00 87.25 527 VAL A C 1
ATOM 4300 O O . VAL A 1 527 ? -29.566 0.400 23.807 1.00 87.25 527 VAL A O 1
ATOM 4303 N N . ARG A 1 528 ? -30.584 1.682 22.285 1.00 90.31 528 ARG A N 1
ATOM 4304 C CA . ARG A 1 528 ? -31.730 2.052 23.129 1.00 90.31 528 ARG A CA 1
ATOM 4305 C C . ARG A 1 528 ? -33.071 1.576 22.571 1.00 90.31 528 ARG A C 1
ATOM 4307 O O . ARG A 1 528 ? -34.098 1.863 23.179 1.00 90.31 528 ARG A O 1
ATOM 4314 N N . GLY A 1 529 ? -33.084 0.888 21.427 1.00 83.44 529 GLY A N 1
ATOM 4315 C CA . GLY A 1 529 ? -34.316 0.438 20.770 1.00 83.44 529 GLY A CA 1
ATOM 4316 C C . GLY A 1 529 ? -35.232 1.594 20.351 1.00 83.44 529 GLY A C 1
ATOM 4317 O O . GLY A 1 529 ? -36.456 1.480 20.392 1.00 83.44 529 GLY A O 1
ATOM 4318 N N . THR A 1 530 ? -34.657 2.746 20.009 1.00 86.44 530 THR A N 1
ATOM 4319 C CA . THR A 1 530 ? -35.398 3.966 19.647 1.00 86.44 530 THR A CA 1
ATOM 4320 C C . THR A 1 530 ? -35.754 4.051 18.164 1.00 86.44 530 THR A C 1
ATOM 4322 O O . THR A 1 530 ? -36.422 5.004 17.747 1.00 86.44 530 THR A O 1
ATOM 4325 N N . GLY A 1 531 ? -35.276 3.098 17.366 1.00 82.88 531 GLY A N 1
ATOM 4326 C CA . GLY A 1 531 ? -35.267 3.126 15.909 1.00 82.88 531 GLY A CA 1
ATOM 4327 C C . GLY A 1 531 ? -34.171 4.018 15.323 1.00 82.88 531 GLY A C 1
ATOM 4328 O O . GLY A 1 531 ? -34.098 4.140 14.110 1.00 82.88 531 GLY A O 1
ATOM 4329 N N . ARG A 1 532 ? -33.336 4.666 16.145 1.00 88.06 532 ARG A N 1
ATOM 4330 C CA . ARG A 1 532 ? -32.297 5.609 15.707 1.00 88.06 532 ARG A CA 1
ATOM 4331 C C . ARG A 1 532 ? -30.943 5.179 16.237 1.00 88.06 532 ARG A C 1
ATOM 4333 O O . ARG A 1 532 ? -30.816 4.868 17.416 1.00 88.06 532 ARG A O 1
ATOM 4340 N N . CYS A 1 533 ? -29.916 5.243 15.399 1.00 90.81 533 CYS A N 1
ATOM 4341 C CA . CYS A 1 533 ? -28.567 4.920 15.845 1.00 90.81 533 CYS A CA 1
ATOM 4342 C C . CYS A 1 533 ? -28.017 5.996 16.794 1.00 90.81 533 CYS A C 1
ATOM 4344 O O . CYS A 1 533 ? -28.028 7.188 16.470 1.00 90.81 533 CYS A O 1
ATOM 4346 N N . ASP A 1 534 ? -27.501 5.551 17.937 1.00 92.94 534 ASP A N 1
ATOM 4347 C CA . ASP A 1 534 ? -26.648 6.307 18.852 1.00 92.94 534 ASP A CA 1
ATOM 4348 C C . ASP A 1 534 ? -25.178 6.201 18.416 1.00 92.94 534 ASP A C 1
ATOM 4350 O O . ASP A 1 534 ? -24.816 5.330 17.621 1.00 92.94 534 ASP A O 1
ATOM 4354 N N . ILE A 1 535 ? -24.310 7.059 18.959 1.00 97.44 535 ILE A N 1
ATOM 4355 C CA . ILE A 1 535 ? -22.858 6.873 18.850 1.00 97.44 535 ILE A CA 1
ATOM 4356 C C . ILE A 1 535 ? -22.405 5.992 20.010 1.00 97.44 535 ILE A C 1
ATOM 4358 O O . ILE A 1 535 ? -22.642 6.329 21.171 1.00 97.44 535 ILE A O 1
ATOM 4362 N N . VAL A 1 536 ? -21.697 4.909 19.690 1.00 96.19 536 VAL A N 1
ATOM 4363 C CA . VAL A 1 536 ? -21.071 4.010 20.668 1.00 96.19 536 VAL A CA 1
ATOM 4364 C C . VAL A 1 536 ? -19.565 4.030 20.448 1.00 96.19 536 VAL A C 1
ATOM 4366 O O . VAL A 1 536 ? -19.093 3.755 19.344 1.00 96.19 536 VAL A O 1
ATOM 4369 N N . GLY A 1 537 ? -18.794 4.355 21.481 1.00 97.31 537 GLY A N 1
ATOM 4370 C CA . GLY A 1 537 ? -17.341 4.427 21.396 1.00 97.31 537 GLY A CA 1
ATOM 4371 C C . GLY A 1 537 ? -16.651 3.630 22.493 1.00 97.31 537 GLY A C 1
ATOM 4372 O O . GLY A 1 537 ? -16.847 3.903 23.668 1.00 97.31 537 GLY A O 1
ATOM 4373 N N . PHE A 1 538 ? -15.779 2.704 22.113 1.00 97.44 538 PHE A N 1
ATOM 4374 C CA . PHE A 1 538 ? -14.856 2.026 23.024 1.00 97.44 538 PHE A CA 1
ATOM 4375 C C . PHE A 1 538 ? -13.592 2.882 23.133 1.00 97.44 538 PHE A C 1
ATOM 4377 O O . PHE A 1 538 ? -12.747 2.847 22.232 1.00 97.44 538 PHE A O 1
ATOM 4384 N N . GLY A 1 539 ? -13.533 3.723 24.166 1.00 95.75 539 GLY A N 1
ATOM 4385 C CA . GLY A 1 539 ? -12.508 4.751 24.342 1.00 95.75 539 GLY A CA 1
ATOM 4386 C C . GLY A 1 539 ? -11.383 4.334 25.286 1.00 95.75 539 GLY A C 1
ATOM 4387 O O . GLY A 1 539 ? -11.132 3.148 25.501 1.00 95.75 539 GLY A O 1
ATOM 4388 N N . ASP A 1 540 ? -10.720 5.335 25.867 1.00 94.81 540 ASP A N 1
ATOM 4389 C CA . ASP A 1 540 ? -9.610 5.115 26.796 1.00 94.81 540 ASP A CA 1
ATOM 4390 C C . ASP A 1 540 ? -10.060 4.535 28.139 1.00 94.81 540 ASP A C 1
ATOM 4392 O O . ASP A 1 540 ? -9.358 3.701 28.681 1.00 94.81 540 ASP A O 1
ATOM 4396 N N . ALA A 1 541 ? -11.203 4.967 28.682 1.00 93.81 541 ALA A N 1
ATOM 4397 C CA . ALA A 1 541 ? -11.629 4.656 30.056 1.00 93.81 541 ALA A CA 1
ATOM 4398 C C . ALA A 1 541 ? -12.981 3.925 30.152 1.00 93.81 541 ALA A C 1
ATOM 4400 O O . ALA A 1 541 ? -13.575 3.851 31.223 1.00 93.81 541 ALA A O 1
ATOM 4401 N N . GLY A 1 542 ? -13.520 3.467 29.024 1.00 97.25 542 GLY A N 1
ATOM 4402 C CA . GLY A 1 542 ? -14.750 2.684 28.991 1.00 97.25 542 GLY A CA 1
ATOM 4403 C C . GLY A 1 542 ? -15.464 2.738 27.651 1.00 97.25 542 GLY A C 1
ATOM 4404 O O . GLY A 1 542 ? -14.974 3.300 26.664 1.00 97.25 542 GLY A O 1
ATOM 4405 N N . VAL A 1 543 ? -16.682 2.210 27.654 1.00 98.50 543 VAL A N 1
ATOM 4406 C CA . VAL A 1 543 ? -17.654 2.407 26.582 1.00 98.50 543 VAL A CA 1
ATOM 4407 C C . VAL A 1 543 ? -18.401 3.708 26.834 1.00 98.50 543 VAL A C 1
ATOM 4409 O O . VAL A 1 543 ? -19.122 3.843 27.825 1.00 98.50 543 VAL A O 1
ATOM 4412 N N . LEU A 1 544 ? -18.231 4.670 25.933 1.00 98.56 544 LEU A N 1
ATOM 4413 C CA . LEU A 1 544 ? -18.975 5.920 25.910 1.00 98.56 544 LEU A CA 1
ATOM 4414 C C . LEU A 1 544 ? -20.166 5.818 24.958 1.00 98.56 544 LEU A C 1
ATOM 4416 O O . LEU A 1 544 ? -20.048 5.270 23.860 1.00 98.56 544 LEU A O 1
ATOM 4420 N N . ILE A 1 545 ? -21.289 6.411 25.357 1.00 97.88 545 ILE A N 1
ATOM 4421 C CA . ILE A 1 545 ? -22.460 6.603 24.498 1.00 97.88 545 ILE A CA 1
ATOM 4422 C C . ILE A 1 545 ? -22.747 8.096 24.372 1.00 97.88 545 ILE A C 1
ATOM 4424 O O . ILE A 1 545 ? -22.783 8.814 25.370 1.00 97.88 545 ILE A O 1
ATOM 4428 N N . ALA A 1 546 ? -22.995 8.551 23.145 1.00 98.19 546 ALA A N 1
ATOM 4429 C CA . ALA A 1 546 ? -23.704 9.800 22.892 1.00 98.19 546 ALA A CA 1
ATOM 4430 C C . ALA A 1 546 ? -25.069 9.470 22.280 1.00 98.19 546 ALA A C 1
ATOM 4432 O O . ALA A 1 546 ? -25.167 8.870 21.207 1.00 98.19 546 ALA A O 1
ATOM 4433 N N . GLN A 1 547 ? -26.126 9.841 22.998 1.00 96.88 547 GLN A N 1
ATOM 4434 C CA . GLN A 1 547 ? -27.501 9.511 22.646 1.00 96.88 547 GLN A CA 1
ATOM 4435 C C . GLN A 1 547 ? -27.975 10.369 21.488 1.00 96.88 547 GLN A C 1
ATOM 4437 O O . GLN A 1 547 ? -27.855 11.592 21.523 1.00 96.88 547 GLN A O 1
ATOM 4442 N N . ASN A 1 548 ? -28.598 9.743 20.502 1.00 95.31 548 ASN A N 1
ATOM 4443 C CA . ASN A 1 548 ? -29.318 10.434 19.454 1.00 95.31 548 ASN A CA 1
ATOM 4444 C C . ASN A 1 548 ? -30.639 10.997 20.006 1.00 95.31 548 ASN A C 1
ATOM 4446 O O . ASN A 1 548 ? -31.570 10.265 20.369 1.00 95.31 548 ASN A O 1
ATOM 4450 N N . MET A 1 549 ? -30.715 12.323 20.064 1.00 93.19 549 MET A N 1
ATOM 4451 C CA . MET A 1 549 ? -31.846 13.084 20.601 1.00 93.19 549 MET A CA 1
ATOM 4452 C C . MET A 1 549 ? -32.917 13.382 19.539 1.00 93.19 549 MET A C 1
ATOM 4454 O O . MET A 1 549 ? -33.907 14.051 19.833 1.00 93.19 549 MET A O 1
ATOM 4458 N N . GLY A 1 550 ? -32.737 12.883 18.312 1.00 88.12 550 GLY A N 1
ATOM 4459 C CA . GLY A 1 550 ? -33.596 13.152 17.163 1.00 88.12 550 GLY A CA 1
ATOM 4460 C C . GLY A 1 550 ? -33.085 14.300 16.286 1.00 88.12 550 GLY A C 1
ATOM 4461 O O . GLY A 1 550 ? -32.296 15.151 16.707 1.00 88.12 550 GLY A O 1
ATOM 4462 N N . GLY A 1 551 ? -33.516 14.302 15.019 1.00 79.81 551 GLY A N 1
ATOM 4463 C CA . GLY A 1 551 ? -33.122 15.313 14.026 1.00 79.81 551 GLY A CA 1
ATOM 4464 C C . GLY A 1 551 ? -31.615 15.358 13.732 1.00 79.81 551 GLY A C 1
ATOM 4465 O O . GLY A 1 551 ? -31.100 16.404 13.336 1.00 79.81 551 GLY A O 1
ATOM 4466 N N . GLY A 1 552 ? -30.892 14.260 13.982 1.00 80.88 552 GLY A N 1
ATOM 4467 C CA . GLY A 1 552 ? -29.436 14.177 13.832 1.00 80.88 552 GLY A CA 1
ATOM 4468 C C . GLY A 1 552 ? -28.631 14.895 14.919 1.00 80.88 552 GLY A C 1
ATOM 4469 O O . GLY A 1 552 ? -27.459 15.175 14.698 1.00 80.88 552 GLY A O 1
ATOM 4470 N N . ASN A 1 553 ? -29.232 15.251 16.059 1.00 90.00 553 ASN A N 1
ATOM 4471 C CA . ASN A 1 553 ? -28.516 15.851 17.189 1.00 90.00 553 ASN A CA 1
ATOM 4472 C C . ASN A 1 553 ? -28.164 14.797 18.241 1.00 90.00 553 ASN A C 1
ATOM 4474 O O . ASN A 1 553 ? -28.945 13.877 18.483 1.00 90.00 553 ASN A O 1
ATOM 4478 N N . PHE A 1 554 ? -27.024 14.976 18.906 1.00 96.31 554 PHE A N 1
ATOM 4479 C CA . PHE A 1 554 ? -26.527 14.047 19.917 1.00 96.31 554 PHE A CA 1
ATOM 4480 C C . PHE A 1 554 ? -26.355 14.722 21.279 1.00 96.31 554 PHE A C 1
ATOM 4482 O O . PHE A 1 554 ? -26.059 15.915 21.362 1.00 96.31 554 PHE A O 1
ATOM 4489 N N . SER A 1 555 ? -26.533 13.956 22.355 1.00 97.12 555 SER A N 1
ATOM 4490 C CA . SER A 1 555 ? -26.099 14.358 23.694 1.00 97.12 555 SER A CA 1
ATOM 4491 C C . SER A 1 555 ? -24.566 14.427 23.768 1.00 97.12 555 SER A C 1
ATOM 4493 O O . SER A 1 555 ? -23.884 13.811 22.945 1.00 97.12 555 SER A O 1
ATOM 4495 N N . PRO A 1 556 ? -23.990 15.084 24.791 1.00 96.62 556 PRO A N 1
ATOM 4496 C CA . PRO A 1 556 ? -22.609 14.818 25.180 1.00 96.62 556 PRO A CA 1
ATOM 4497 C C . PRO A 1 556 ? -22.380 13.321 25.435 1.00 96.62 556 PRO A C 1
ATOM 4499 O O . PRO A 1 556 ? -23.308 12.612 25.847 1.00 96.62 556 PRO A O 1
ATOM 4502 N N . GLY A 1 557 ? -21.151 12.856 25.201 1.00 96.88 557 GLY A N 1
ATOM 4503 C CA . GLY A 1 557 ? -20.744 11.497 25.540 1.00 96.88 557 GLY A CA 1
ATOM 4504 C C . GLY A 1 557 ? -20.751 11.282 27.053 1.00 96.88 557 GLY A C 1
ATOM 4505 O O . GLY A 1 557 ? -20.240 12.114 27.803 1.00 96.88 557 GLY A O 1
ATOM 4506 N N . TYR A 1 558 ? -21.316 10.168 27.511 1.00 97.81 558 TYR A N 1
ATOM 4507 C CA . TYR A 1 558 ? -21.225 9.727 28.904 1.00 97.81 558 TYR A CA 1
ATOM 4508 C C . TYR A 1 558 ? -20.697 8.296 28.986 1.00 97.81 558 TYR A C 1
ATOM 4510 O O . TYR A 1 558 ? -20.847 7.505 28.056 1.00 97.81 558 TYR A O 1
ATOM 4518 N N . LEU A 1 559 ? -20.088 7.960 30.124 1.00 98.38 559 LEU A N 1
ATOM 4519 C CA . LEU A 1 559 ? -19.578 6.623 30.410 1.00 98.38 559 LEU A CA 1
ATOM 4520 C C . LEU A 1 559 ? -20.738 5.652 30.664 1.00 98.38 559 LEU A C 1
ATOM 4522 O O . LEU A 1 559 ? -21.406 5.731 31.696 1.00 98.38 559 LEU A O 1
ATOM 4526 N N . ALA A 1 560 ? -20.981 4.750 29.715 1.00 98.38 560 ALA A N 1
ATOM 4527 C CA . ALA A 1 560 ? -22.040 3.746 29.776 1.00 98.38 560 ALA A CA 1
ATOM 4528 C C . ALA A 1 560 ? -21.592 2.451 30.474 1.00 98.38 560 ALA A C 1
ATOM 4530 O O . ALA A 1 560 ? -22.411 1.771 31.097 1.00 98.38 560 ALA A O 1
ATOM 4531 N N . LEU A 1 561 ? -20.300 2.118 30.376 1.00 98.50 561 LEU A N 1
ATOM 4532 C CA . LEU A 1 561 ? -19.672 0.976 31.041 1.00 98.50 561 LEU A CA 1
ATOM 4533 C C . LEU A 1 561 ? -18.172 1.238 31.242 1.00 98.50 561 LEU A C 1
ATOM 4535 O O . LEU A 1 561 ? -17.505 1.687 30.316 1.00 98.50 561 LEU A O 1
ATOM 4539 N N . ASN A 1 562 ? -17.648 0.931 32.430 1.00 97.81 562 ASN A N 1
ATOM 4540 C CA . ASN A 1 562 ? -16.219 1.012 32.756 1.00 97.81 562 ASN A CA 1
ATOM 4541 C C . ASN A 1 562 ? -15.523 -0.339 32.495 1.00 97.81 562 ASN A C 1
ATOM 4543 O O . ASN A 1 562 ? -15.150 -1.031 33.440 1.00 97.81 562 ASN A O 1
ATOM 4547 N N . ASP A 1 563 ? -15.488 -0.747 31.226 1.00 97.81 563 ASP A N 1
ATOM 4548 C CA . ASP A 1 563 ? -14.807 -1.945 30.714 1.00 97.81 563 ASP A CA 1
ATOM 4549 C C . ASP A 1 563 ? -14.666 -1.823 29.177 1.00 97.81 563 ASP A C 1
ATOM 4551 O O . ASP A 1 563 ? -15.144 -0.853 28.575 1.00 97.81 563 ASP A O 1
ATOM 4555 N N . PHE A 1 564 ? -14.065 -2.822 28.525 1.00 96.75 564 PHE A N 1
ATOM 4556 C CA . PHE A 1 564 ? -13.830 -2.908 27.075 1.00 96.75 564 PHE A CA 1
ATOM 4557 C C . PHE A 1 564 ? -12.973 -1.773 26.496 1.00 96.75 564 PHE A C 1
ATOM 4559 O O . PHE A 1 564 ? -13.024 -1.491 25.291 1.00 96.75 564 PHE A O 1
ATOM 4566 N N . ASP A 1 565 ? -12.165 -1.138 27.339 1.00 96.56 565 ASP A N 1
ATOM 4567 C CA . ASP A 1 565 ? -11.431 0.088 27.050 1.00 96.56 565 ASP A CA 1
ATOM 4568 C C . ASP A 1 565 ? -9.915 -0.086 26.973 1.00 96.56 565 ASP A C 1
ATOM 4570 O O . ASP A 1 565 ? -9.344 -1.097 27.394 1.00 96.56 565 ASP A O 1
ATOM 4574 N N . HIS A 1 566 ? -9.264 0.926 26.404 1.00 91.62 566 HIS A N 1
ATOM 4575 C CA . HIS A 1 566 ? -7.830 0.895 26.163 1.00 91.62 566 HIS A CA 1
ATOM 4576 C C . HIS A 1 566 ? -7.001 0.815 27.452 1.00 91.62 566 HIS A C 1
ATOM 4578 O O . HIS A 1 566 ? -6.058 0.022 27.512 1.00 91.62 566 HIS A O 1
ATOM 4584 N N . ASN A 1 567 ? -7.358 1.577 28.491 1.00 91.19 567 ASN A N 1
ATOM 4585 C CA . ASN A 1 567 ? -6.608 1.617 29.749 1.00 91.19 567 ASN A CA 1
ATOM 4586 C C . ASN A 1 567 ? -6.712 0.302 30.529 1.00 91.19 567 ASN A C 1
ATOM 4588 O O . ASN A 1 567 ? -5.765 -0.078 31.217 1.00 91.19 567 ASN A O 1
ATOM 4592 N N . SER A 1 568 ? -7.820 -0.420 30.371 1.00 88.75 568 SER A N 1
ATOM 4593 C CA . SER A 1 568 ? -8.016 -1.768 30.912 1.00 88.75 568 SER A CA 1
ATOM 4594 C C . SER A 1 568 ? -7.362 -2.873 30.063 1.00 88.75 568 SER A C 1
ATOM 4596 O O . SER A 1 568 ? -7.506 -4.054 30.372 1.00 88.75 568 SER A O 1
ATOM 4598 N N . GLY A 1 569 ? -6.624 -2.523 29.000 1.00 87.50 569 GLY A N 1
ATOM 4599 C CA . GLY A 1 569 ? -5.835 -3.458 28.186 1.00 87.50 569 GLY A CA 1
ATOM 4600 C C . GLY A 1 569 ? -6.514 -3.953 26.904 1.00 87.50 569 GLY A C 1
ATOM 4601 O O . GLY A 1 569 ? -5.941 -4.771 26.175 1.00 87.50 569 GLY A O 1
ATOM 4602 N N . TRP A 1 570 ? -7.706 -3.456 26.561 1.00 93.94 570 TRP A N 1
ATOM 4603 C CA . TRP A 1 570 ? -8.357 -3.806 25.299 1.00 93.94 570 TRP A CA 1
ATOM 4604 C C . TRP A 1 570 ? -7.709 -3.065 24.121 1.00 93.94 570 TRP A C 1
ATOM 4606 O O . TRP A 1 570 ? -7.672 -1.837 24.073 1.00 93.94 570 TRP A O 1
ATOM 4616 N N . VAL A 1 571 ? -7.228 -3.794 23.108 1.00 85.31 571 VAL A N 1
ATOM 4617 C CA . VAL A 1 571 ? -6.537 -3.203 21.948 1.00 85.31 571 VAL A CA 1
ATOM 4618 C C . VAL A 1 571 ? -7.100 -3.742 20.637 1.00 85.31 571 VAL A C 1
ATOM 4620 O O . VAL A 1 571 ? -7.393 -4.929 20.518 1.00 85.31 571 VAL A O 1
ATOM 4623 N N . VAL A 1 572 ? -7.251 -2.875 19.630 1.00 77.81 572 VAL A N 1
ATOM 4624 C CA . VAL A 1 572 ? -7.961 -3.185 18.367 1.00 77.81 572 VAL A CA 1
ATOM 4625 C C . VAL A 1 572 ? -7.321 -4.343 17.592 1.00 77.81 572 VAL A C 1
ATOM 4627 O O . VAL A 1 572 ? -8.020 -5.160 17.004 1.00 77.81 572 VAL A O 1
ATOM 4630 N N . TYR A 1 573 ? -5.994 -4.460 17.625 1.00 76.56 573 TYR A N 1
ATOM 4631 C CA . TYR A 1 573 ? -5.256 -5.492 16.888 1.00 76.56 573 TYR A CA 1
ATOM 4632 C C . TYR A 1 573 ? -5.231 -6.867 17.579 1.00 76.56 573 TYR A C 1
ATOM 4634 O O . TYR A 1 573 ? -4.669 -7.812 17.025 1.00 76.56 573 TYR A O 1
ATOM 4642 N N . ARG A 1 574 ? -5.794 -6.990 18.788 1.00 85.38 574 ARG A N 1
ATOM 4643 C CA . ARG A 1 574 ? -5.769 -8.234 19.578 1.00 85.38 574 ARG A CA 1
ATOM 4644 C C . ARG A 1 574 ? -7.158 -8.661 20.040 1.00 85.38 574 ARG A C 1
ATOM 4646 O O . ARG A 1 574 ? -7.478 -9.842 19.925 1.00 85.38 574 ARG A O 1
ATOM 4653 N N . HIS A 1 575 ? -7.975 -7.699 20.469 1.00 92.88 575 HIS A N 1
ATOM 4654 C CA . HIS A 1 575 ? -9.264 -7.910 21.127 1.00 92.88 575 HIS A CA 1
ATOM 4655 C C . HIS A 1 575 ? -10.428 -7.322 20.305 1.00 92.88 575 HIS A C 1
ATOM 4657 O O . HIS A 1 575 ? -10.758 -6.133 20.448 1.00 92.88 575 HIS A O 1
ATOM 4663 N N . PRO A 1 576 ? -11.047 -8.127 19.416 1.00 92.56 576 PRO A N 1
ATOM 4664 C CA . PRO A 1 576 ? -12.283 -7.756 18.732 1.00 92.56 576 PRO A CA 1
ATOM 4665 C C . PRO A 1 576 ? -13.411 -7.421 19.711 1.00 92.56 576 PRO A C 1
ATOM 4667 O O . PRO A 1 576 ? -13.587 -8.104 20.720 1.00 92.56 576 PRO A O 1
ATOM 4670 N N . ARG A 1 577 ? -14.195 -6.390 19.386 1.00 96.19 577 ARG A N 1
ATOM 4671 C CA . ARG A 1 577 ? -15.382 -5.957 20.133 1.00 96.19 577 ARG A CA 1
ATOM 4672 C C . ARG A 1 577 ? -16.511 -5.685 19.147 1.00 96.19 577 ARG A C 1
ATOM 4674 O O . ARG A 1 577 ? -16.281 -5.030 18.130 1.00 96.19 577 ARG A O 1
ATOM 4681 N N . PHE A 1 578 ? -17.698 -6.188 19.452 1.00 90.19 578 PHE A N 1
ATOM 4682 C CA . PHE A 1 578 ? -18.881 -6.086 18.603 1.00 90.19 578 PHE A CA 1
ATOM 4683 C C . PHE A 1 578 ? -20.111 -5.710 19.429 1.00 90.19 578 PHE A C 1
ATOM 4685 O O . PHE A 1 578 ? -20.082 -5.726 20.661 1.00 90.19 578 PHE A O 1
ATOM 4692 N N . LEU A 1 579 ? -21.186 -5.388 18.714 1.00 87.62 579 LEU A N 1
ATOM 4693 C CA . LEU A 1 579 ? -22.522 -5.215 19.261 1.00 87.62 579 LEU A CA 1
ATOM 4694 C C . LEU A 1 579 ? -23.453 -6.238 18.604 1.00 87.62 579 LEU A C 1
ATOM 4696 O O . LEU A 1 579 ? -23.451 -6.338 17.376 1.00 87.62 579 LEU A O 1
ATOM 4700 N N . ALA A 1 580 ? -24.216 -6.987 19.397 1.00 85.88 580 ALA A N 1
ATOM 4701 C CA . ALA A 1 580 ? -25.174 -7.984 18.912 1.00 85.88 580 ALA A CA 1
ATOM 4702 C C . ALA A 1 580 ? -26.251 -8.258 19.972 1.00 85.88 580 ALA A C 1
ATOM 4704 O O . ALA A 1 580 ? -25.986 -8.088 21.157 1.00 85.88 580 ALA A O 1
ATOM 4705 N N . ASP A 1 581 ? -27.453 -8.662 19.561 1.00 86.12 581 ASP A N 1
ATOM 4706 C CA . ASP A 1 581 ? -28.510 -9.079 20.492 1.00 86.12 581 ASP A CA 1
ATOM 4707 C C . ASP A 1 581 ? -28.328 -10.562 20.841 1.00 86.12 581 ASP A C 1
ATOM 4709 O O . ASP A 1 581 ? -28.496 -11.438 19.989 1.00 86.12 581 ASP A O 1
ATOM 4713 N N . PHE A 1 582 ? -27.958 -10.851 22.088 1.00 87.56 582 PHE A N 1
ATOM 4714 C CA . PHE A 1 582 ? -27.786 -12.222 22.576 1.00 87.56 582 PHE A CA 1
ATOM 4715 C C . PHE A 1 582 ? -29.015 -12.747 23.322 1.00 87.56 582 PHE A C 1
ATOM 4717 O O . PHE A 1 582 ? -29.082 -13.935 23.647 1.00 87.56 582 PHE A O 1
ATOM 4724 N N . THR A 1 583 ? -29.987 -11.882 23.605 1.00 86.50 583 THR A N 1
ATOM 4725 C CA . THR A 1 583 ? -31.155 -12.209 24.438 1.00 86.50 583 THR A CA 1
ATOM 4726 C C . THR A 1 583 ? -32.445 -12.328 23.627 1.00 86.50 583 THR A C 1
ATOM 4728 O O . THR A 1 583 ? -33.409 -12.945 24.086 1.00 86.50 583 THR A O 1
ATOM 4731 N N . GLY A 1 584 ? -32.464 -11.780 22.412 1.00 82.81 584 GLY A N 1
ATOM 4732 C CA . GLY A 1 584 ? -33.638 -11.669 21.550 1.00 82.81 584 GLY A CA 1
ATOM 4733 C C . GLY A 1 584 ? -34.580 -10.538 21.973 1.00 82.81 584 GLY A C 1
ATOM 4734 O O . GLY A 1 584 ? -35.774 -10.591 21.674 1.00 82.81 584 GLY A O 1
ATOM 4735 N N . ASN A 1 585 ? -34.087 -9.548 22.726 1.00 80.12 585 ASN A N 1
ATOM 4736 C CA . ASN A 1 585 ? -34.897 -8.435 23.233 1.00 80.12 585 ASN A CA 1
ATOM 4737 C C . ASN A 1 585 ? -34.964 -7.236 22.266 1.00 80.12 585 ASN A C 1
ATOM 4739 O O . ASN A 1 585 ? -35.658 -6.257 22.553 1.00 80.12 585 ASN A O 1
ATOM 4743 N N . GLY A 1 586 ? -34.266 -7.308 21.131 1.00 75.25 586 GLY A N 1
ATOM 4744 C CA . GLY A 1 586 ? -34.215 -6.273 20.102 1.00 75.25 586 GLY A CA 1
ATOM 4745 C C . GLY A 1 586 ? -33.228 -5.139 20.388 1.00 75.25 586 GLY A C 1
ATOM 4746 O O . GLY A 1 586 ? -33.176 -4.183 19.615 1.00 75.25 586 GLY A O 1
ATOM 4747 N N . THR A 1 587 ? -32.451 -5.215 21.471 1.00 82.94 587 THR A N 1
ATOM 4748 C CA . THR A 1 587 ? -31.391 -4.253 21.803 1.00 82.94 587 THR A CA 1
ATOM 4749 C C . THR A 1 587 ? -30.025 -4.921 21.738 1.00 82.94 587 THR A C 1
ATOM 4751 O O . THR A 1 587 ? -29.880 -6.101 22.031 1.00 82.94 587 THR A O 1
ATOM 4754 N N . LEU A 1 588 ? -29.006 -4.167 21.325 1.00 85.88 588 LEU A N 1
ATOM 4755 C CA . LEU A 1 588 ? -27.668 -4.720 21.123 1.00 85.88 588 LEU A CA 1
ATOM 4756 C C . LEU A 1 588 ? -26.860 -4.713 22.424 1.00 85.88 588 LEU A C 1
ATOM 4758 O O . LEU A 1 588 ? -26.657 -3.652 23.021 1.00 85.88 588 LEU A O 1
ATOM 4762 N N . ASP A 1 589 ? -26.358 -5.876 22.818 1.00 91.81 589 ASP A N 1
ATOM 4763 C CA . ASP A 1 589 ? -25.401 -6.078 23.902 1.00 91.81 589 ASP A CA 1
ATOM 4764 C C . ASP A 1 589 ? -23.963 -5.879 23.403 1.00 91.81 589 ASP A C 1
ATOM 4766 O O . ASP A 1 589 ? -23.702 -5.853 22.198 1.00 91.81 589 ASP A O 1
ATOM 4770 N N . ILE A 1 590 ? -23.004 -5.768 24.326 1.00 97.06 590 ILE A N 1
ATOM 4771 C CA . ILE A 1 590 ? -21.576 -5.762 23.985 1.00 97.06 590 ILE A CA 1
ATOM 4772 C C . ILE A 1 590 ? -21.024 -7.174 24.102 1.00 97.06 590 ILE A C 1
ATOM 4774 O O . ILE A 1 590 ? -21.229 -7.840 25.115 1.00 97.06 590 ILE A O 1
ATOM 4778 N N . ILE A 1 591 ? -20.215 -7.568 23.123 1.00 97.81 591 ILE A N 1
ATOM 4779 C CA . ILE A 1 591 ? -19.335 -8.734 23.210 1.00 97.81 591 ILE A CA 1
ATOM 4780 C C . ILE A 1 591 ? -17.895 -8.328 22.911 1.00 97.81 591 ILE A C 1
ATOM 4782 O O . ILE A 1 591 ? -17.620 -7.611 21.945 1.00 97.81 591 ILE A O 1
ATOM 4786 N N . GLY A 1 592 ? -16.961 -8.804 23.727 1.00 97.00 592 GLY A N 1
ATOM 4787 C CA . GLY A 1 592 ? -15.531 -8.613 23.527 1.00 97.00 592 GLY A CA 1
ATOM 4788 C C . GLY A 1 592 ? -14.765 -9.921 23.657 1.00 97.00 592 GLY A C 1
ATOM 4789 O O . GLY A 1 592 ? -14.857 -10.621 24.660 1.00 97.00 592 GLY A O 1
ATOM 4790 N N . PHE A 1 593 ? -13.955 -10.222 22.650 1.00 97.75 593 PHE A N 1
ATOM 4791 C CA . PHE A 1 593 ? -13.012 -11.334 22.663 1.00 97.75 593 PHE A CA 1
ATOM 4792 C C . PHE A 1 593 ? -11.745 -10.859 23.382 1.00 97.75 593 PHE A C 1
ATOM 4794 O O . PHE A 1 593 ? -10.886 -10.226 22.763 1.00 97.75 593 PHE A O 1
ATOM 4801 N N . GLY A 1 594 ? -11.688 -11.075 24.699 1.00 96.44 594 GLY A N 1
ATOM 4802 C CA . GLY A 1 594 ? -10.624 -10.573 25.570 1.00 96.44 594 GLY A CA 1
ATOM 4803 C C . GLY A 1 594 ? -9.322 -11.365 25.450 1.00 96.44 594 GLY A C 1
ATOM 4804 O O . GLY A 1 594 ? -9.048 -11.984 24.426 1.00 96.44 594 GLY A O 1
ATOM 4805 N N . GLU A 1 595 ? -8.514 -11.353 26.511 1.00 95.06 595 GLU A N 1
ATOM 4806 C CA . GLU A 1 595 ? -7.229 -12.066 26.540 1.00 95.06 595 GLU A CA 1
ATOM 4807 C C . GLU A 1 595 ? -7.423 -13.582 26.756 1.00 95.06 595 GLU A C 1
ATOM 4809 O O . GLU A 1 595 ? -6.935 -14.400 25.976 1.00 95.06 595 GLU A O 1
ATOM 4814 N N . ASN A 1 596 ? -8.202 -13.959 27.777 1.00 95.62 596 ASN A N 1
ATOM 4815 C CA . ASN A 1 596 ? -8.396 -15.352 28.221 1.00 95.62 596 ASN A CA 1
ATOM 4816 C C . ASN A 1 596 ? -9.841 -15.862 28.077 1.00 95.62 596 ASN A C 1
ATOM 4818 O O . ASN A 1 596 ? -10.115 -17.024 28.357 1.00 95.62 596 ASN A O 1
ATOM 4822 N N . CYS A 1 597 ? -10.783 -14.976 27.759 1.00 97.56 597 CYS A N 1
ATOM 4823 C CA . CYS A 1 597 ? -12.207 -15.285 27.765 1.00 97.56 597 CYS A CA 1
ATOM 4824 C C . CYS A 1 597 ? -12.957 -14.331 26.830 1.00 97.56 597 CYS A C 1
ATOM 4826 O O . CYS A 1 597 ? -12.563 -13.170 26.657 1.00 97.56 597 CYS A O 1
ATOM 4828 N N . VAL A 1 598 ? -14.041 -14.815 26.236 1.00 98.62 598 VAL A N 1
ATOM 4829 C CA . VAL A 1 598 ? -15.052 -13.981 25.587 1.00 98.62 598 VAL A CA 1
ATOM 4830 C C . VAL A 1 598 ? -15.970 -13.428 26.666 1.00 98.62 598 VAL A C 1
ATOM 4832 O O . VAL A 1 598 ? -16.522 -14.186 27.461 1.00 98.62 598 VAL A O 1
ATOM 4835 N N . PHE A 1 599 ? -16.139 -12.112 26.682 1.00 98.56 599 PHE A N 1
ATOM 4836 C CA . PHE A 1 599 ? -16.956 -11.399 27.653 1.00 98.56 599 PHE A CA 1
ATOM 4837 C C . PHE A 1 599 ? -18.194 -10.807 26.993 1.00 98.56 599 PHE A C 1
ATOM 4839 O O . PHE A 1 599 ? -18.092 -10.232 25.909 1.00 98.56 599 PHE A O 1
ATOM 4846 N N . ILE A 1 600 ? -19.333 -10.878 27.679 1.00 98.31 600 ILE A N 1
ATOM 4847 C CA . ILE A 1 600 ? -20.575 -10.210 27.284 1.00 98.31 600 ILE A CA 1
ATOM 4848 C C . ILE A 1 600 ? -21.013 -9.244 28.380 1.00 98.31 600 ILE A C 1
ATOM 4850 O O . ILE A 1 600 ? -20.998 -9.581 29.564 1.00 98.31 600 ILE A O 1
ATOM 4854 N N . ALA A 1 601 ? -21.429 -8.045 27.982 1.00 98.25 601 ALA A N 1
ATOM 4855 C CA . ALA A 1 601 ? -22.122 -7.096 28.841 1.00 98.25 601 ALA A CA 1
ATOM 4856 C C . ALA A 1 601 ? -23.514 -6.821 28.268 1.00 98.25 601 ALA A C 1
ATOM 4858 O O . ALA A 1 601 ? -23.657 -6.134 27.254 1.00 98.25 601 ALA A O 1
ATOM 4859 N N . LEU A 1 602 ? -24.531 -7.363 28.944 1.00 96.44 602 LEU A N 1
ATOM 4860 C CA . LEU A 1 602 ? -25.925 -7.225 28.532 1.00 96.44 602 LEU A CA 1
ATOM 4861 C C . LEU A 1 602 ? -26.396 -5.773 28.617 1.00 96.44 602 LEU A C 1
ATOM 4863 O O . LEU A 1 602 ? -26.078 -5.046 29.568 1.00 96.44 602 LEU A O 1
ATOM 4867 N N . ASN A 1 603 ? -27.188 -5.363 27.639 1.00 92.81 603 ASN A N 1
ATOM 4868 C CA . ASN A 1 603 ? -27.790 -4.047 27.559 1.00 92.81 603 ASN A CA 1
ATOM 4869 C C . ASN A 1 603 ? -28.976 -3.926 28.529 1.00 92.81 603 ASN A C 1
ATOM 4871 O O . ASN A 1 603 ? -29.800 -4.827 28.664 1.00 92.81 603 ASN A O 1
ATOM 4875 N N . LYS A 1 604 ? -29.079 -2.781 29.210 1.00 95.12 604 LYS A N 1
ATOM 4876 C CA . LYS A 1 604 ? -30.192 -2.455 30.121 1.00 95.12 604 LYS A CA 1
ATOM 4877 C C . LYS A 1 604 ? -31.396 -1.821 29.410 1.00 95.12 604 LYS A C 1
ATOM 4879 O O . LYS A 1 604 ? -32.375 -1.477 30.067 1.00 95.12 604 LYS A O 1
ATOM 4884 N N . GLY A 1 605 ? -31.299 -1.580 28.102 1.00 86.38 605 GLY A N 1
ATOM 4885 C CA . GLY A 1 605 ? -32.310 -0.913 27.273 1.00 86.38 605 GLY A CA 1
ATOM 4886 C C . GLY A 1 605 ? -32.355 0.613 27.417 1.00 86.38 605 GLY A C 1
ATOM 4887 O O . GLY A 1 605 ? -33.179 1.272 26.794 1.00 86.38 605 GLY A O 1
ATOM 4888 N N . ASN A 1 606 ? -31.481 1.205 28.233 1.00 86.81 606 ASN A N 1
ATOM 4889 C CA . ASN A 1 606 ? -31.471 2.643 28.524 1.00 86.81 606 ASN A CA 1
ATOM 4890 C C . ASN A 1 606 ? -30.140 3.330 28.169 1.00 86.81 606 ASN A C 1
ATOM 4892 O O . ASN A 1 606 ? -29.886 4.450 28.612 1.00 86.81 606 ASN A O 1
ATOM 4896 N N . GLY A 1 607 ? -29.291 2.667 27.376 1.00 88.88 607 GLY A N 1
ATOM 4897 C CA . GLY A 1 607 ? -27.969 3.172 27.001 1.00 88.88 607 GLY A CA 1
ATOM 4898 C C . GLY A 1 607 ? -26.909 2.986 28.091 1.00 88.88 607 GLY A C 1
ATOM 4899 O O . GLY A 1 607 ? -25.919 3.712 28.100 1.00 88.88 607 GLY A O 1
ATOM 4900 N N . TYR A 1 608 ? -27.123 2.048 29.014 1.00 97.56 608 TYR A N 1
ATOM 4901 C CA . TYR A 1 608 ? -26.122 1.532 29.947 1.00 97.56 608 TYR A CA 1
ATOM 4902 C C . TYR A 1 608 ? -26.064 0.008 29.843 1.00 97.56 608 TYR A C 1
ATOM 4904 O O . TYR A 1 608 ? -27.032 -0.635 29.438 1.00 97.56 608 TYR A O 1
ATOM 4912 N N . PHE A 1 609 ? -24.957 -0.574 30.298 1.00 97.75 609 PHE A N 1
ATOM 4913 C CA . PHE A 1 609 ? -24.753 -2.021 30.272 1.00 97.75 609 PHE A CA 1
ATOM 4914 C C . PHE A 1 609 ? -24.591 -2.588 31.684 1.00 97.75 609 PHE A C 1
ATOM 4916 O O . PHE A 1 609 ? -24.263 -1.878 32.646 1.00 97.75 609 PHE A O 1
ATOM 4923 N N . HIS A 1 610 ? -24.892 -3.872 31.840 1.00 98.25 610 HIS A N 1
ATOM 4924 C CA . HIS A 1 610 ? -24.490 -4.649 33.008 1.00 98.25 610 HIS A CA 1
ATOM 4925 C C . HIS A 1 610 ? -22.964 -4.857 33.013 1.00 98.25 610 HIS A C 1
ATOM 4927 O O . HIS A 1 610 ? -22.336 -4.734 31.962 1.00 98.25 610 HIS A O 1
ATOM 4933 N N . PRO A 1 611 ? -22.344 -5.149 34.173 1.00 98.19 611 PRO A N 1
ATOM 4934 C CA . PRO A 1 611 ? -20.941 -5.555 34.212 1.00 98.19 611 PRO A CA 1
ATOM 4935 C C . PRO A 1 611 ? -20.675 -6.743 33.283 1.00 98.19 611 PRO A C 1
ATOM 4937 O O . PRO A 1 611 ? -21.527 -7.628 33.162 1.00 98.19 611 PRO A O 1
ATOM 4940 N N . ALA A 1 612 ? -19.501 -6.755 32.652 1.00 98.06 612 ALA A N 1
ATOM 4941 C CA . ALA A 1 612 ? -19.103 -7.819 31.746 1.00 98.06 612 ALA A CA 1
ATOM 4942 C C . ALA A 1 612 ? -18.981 -9.163 32.482 1.00 98.06 612 ALA A C 1
ATOM 4944 O O . ALA A 1 612 ? -18.486 -9.231 33.609 1.00 98.06 612 ALA A O 1
ATOM 4945 N N . GLN A 1 613 ? -19.422 -10.238 31.834 1.00 98.44 613 GLN A N 1
ATOM 4946 C CA . GLN A 1 613 ? -19.329 -11.609 32.332 1.00 98.44 613 GLN A CA 1
ATOM 4947 C C . GLN A 1 613 ? -18.585 -12.465 31.313 1.00 98.44 613 GLN A C 1
ATOM 4949 O O . GLN A 1 613 ? -18.843 -12.362 30.117 1.00 98.44 613 GLN A O 1
ATOM 4954 N N . GLY A 1 614 ? -17.646 -13.287 31.784 1.00 98.19 614 GLY A N 1
ATOM 4955 C CA . GLY A 1 614 ? -16.943 -14.247 30.938 1.00 98.19 614 GLY A CA 1
ATOM 4956 C C . GLY A 1 614 ? -17.852 -15.427 30.606 1.00 98.19 614 GLY A C 1
ATOM 4957 O O . GLY A 1 614 ? -18.383 -16.052 31.522 1.00 98.19 614 GLY A O 1
ATOM 4958 N N . VAL A 1 615 ? -18.033 -15.715 29.316 1.00 98.44 615 VAL A N 1
ATOM 4959 C CA . VAL A 1 615 ? -19.018 -16.693 28.823 1.00 98.44 615 VAL A CA 1
ATOM 4960 C C . VAL A 1 615 ? -18.396 -17.859 28.052 1.00 98.44 615 VAL A C 1
ATOM 4962 O O . VAL A 1 615 ? -18.950 -18.955 28.060 1.00 98.44 615 VAL A O 1
ATOM 4965 N N . ILE A 1 616 ? -17.237 -17.664 27.408 1.00 98.50 616 ILE A N 1
ATOM 4966 C CA . ILE A 1 616 ? -16.546 -18.712 26.634 1.00 98.50 616 ILE A CA 1
ATOM 4967 C C . ILE A 1 616 ? -15.037 -18.634 26.894 1.00 98.50 616 ILE A C 1
ATOM 4969 O O . ILE A 1 616 ? -14.416 -17.602 26.651 1.00 98.50 616 ILE A O 1
ATOM 4973 N N . ASN A 1 617 ? -14.430 -19.740 27.334 1.00 97.94 617 ASN A N 1
ATOM 4974 C CA . ASN A 1 617 ? -12.977 -19.871 27.529 1.00 97.94 617 ASN A CA 1
ATOM 4975 C C . ASN A 1 617 ? -12.297 -20.448 26.273 1.00 97.94 617 ASN A C 1
ATOM 4977 O O . ASN A 1 617 ? -11.670 -21.504 26.324 1.00 97.94 617 ASN A O 1
ATOM 4981 N N . ASP A 1 618 ? -12.488 -19.774 25.142 1.00 98.38 618 ASP A N 1
ATOM 4982 C CA . ASP A 1 618 ? -11.918 -20.083 23.824 1.00 98.38 618 ASP A CA 1
ATOM 4983 C C . ASP A 1 618 ? -12.012 -18.809 22.952 1.00 98.38 618 ASP A C 1
ATOM 4985 O O . ASP A 1 618 ? -12.442 -17.760 23.434 1.00 98.38 618 ASP A O 1
ATOM 4989 N N . PHE A 1 619 ? -11.662 -18.871 21.666 1.00 97.94 619 PHE A N 1
ATOM 4990 C CA . PHE A 1 619 ? -11.711 -17.750 20.716 1.00 97.94 619 PHE A CA 1
ATOM 4991 C C . PHE A 1 619 ? -10.866 -16.524 21.104 1.00 97.94 619 PHE A C 1
ATOM 4993 O O . PHE A 1 619 ? -11.005 -15.453 20.495 1.00 97.94 619 PHE A O 1
ATOM 5000 N N . THR A 1 620 ? -9.947 -16.657 22.058 1.00 97.81 620 THR A N 1
ATOM 5001 C CA . THR A 1 620 ? -9.044 -15.593 22.509 1.00 97.81 620 THR A CA 1
ATOM 5002 C C . THR A 1 620 ? -7.572 -15.982 22.339 1.00 97.81 620 THR A C 1
ATOM 5004 O O . THR A 1 620 ? -7.264 -17.134 22.025 1.00 97.81 620 THR A O 1
ATOM 5007 N N . PRO A 1 621 ? -6.623 -15.038 22.484 1.00 90.44 621 PRO A N 1
ATOM 5008 C CA . PRO A 1 621 ? -5.204 -15.353 22.354 1.00 90.44 621 PRO A CA 1
ATOM 5009 C C . PRO A 1 621 ? -4.721 -16.432 23.332 1.00 90.44 621 PRO A C 1
ATOM 5011 O O . PRO A 1 621 ? -4.063 -17.377 22.907 1.00 90.44 621 PRO A O 1
ATOM 5014 N N . GLU A 1 622 ? -5.081 -16.323 24.612 1.00 94.19 622 GLU A N 1
ATOM 5015 C CA . GLU A 1 622 ? -4.604 -17.231 25.668 1.00 94.19 622 GLU A CA 1
ATOM 5016 C C . GLU A 1 622 ? -5.564 -18.404 25.939 1.00 94.19 622 GLU A C 1
ATOM 5018 O O . GLU A 1 622 ? -5.208 -19.357 26.629 1.00 94.19 622 GLU A O 1
ATOM 5023 N N . ALA A 1 623 ? -6.765 -18.381 25.352 1.00 91.00 623 ALA A N 1
ATOM 5024 C CA . ALA A 1 623 ? -7.699 -19.500 25.343 1.00 91.00 623 ALA A CA 1
ATOM 5025 C C . ALA A 1 623 ? -8.152 -19.763 23.900 1.00 91.00 623 ALA A C 1
ATOM 5027 O O . ALA A 1 623 ? -8.963 -19.029 23.342 1.00 91.00 623 ALA A O 1
ATOM 5028 N N . GLY A 1 624 ? -7.578 -20.792 23.274 1.00 94.62 624 GLY A N 1
ATOM 5029 C CA . GLY A 1 624 ? -7.862 -21.173 21.884 1.00 94.62 624 GLY A CA 1
ATOM 5030 C C . GLY A 1 624 ? -6.858 -20.673 20.838 1.00 94.62 624 GLY A C 1
ATOM 5031 O O . GLY A 1 624 ? -6.897 -21.136 19.701 1.00 94.62 624 GLY A O 1
ATOM 5032 N N . GLY A 1 625 ? -5.936 -19.762 21.179 1.00 92.69 625 GLY A N 1
ATOM 5033 C CA . GLY A 1 625 ? -4.870 -19.320 20.263 1.00 92.69 625 GLY A CA 1
ATOM 5034 C C . GLY A 1 625 ? -5.342 -18.405 19.122 1.00 92.69 625 GLY A C 1
ATOM 5035 O O . GLY A 1 625 ? -4.765 -18.393 18.030 1.00 92.69 625 GLY A O 1
ATOM 5036 N N . TYR A 1 626 ? -6.410 -17.633 19.329 1.00 95.44 626 TYR A N 1
ATOM 5037 C CA . TYR A 1 626 ? -6.999 -16.781 18.294 1.00 95.44 626 TYR A CA 1
ATOM 5038 C C . TYR A 1 626 ? -6.322 -15.408 18.200 1.00 95.44 626 TYR A C 1
ATOM 5040 O O . TYR A 1 626 ? -6.398 -14.584 19.111 1.00 95.44 626 TYR A O 1
ATOM 5048 N N . PHE A 1 627 ? -5.748 -15.105 17.032 1.00 84.25 627 PHE A N 1
ATOM 5049 C CA . PHE A 1 627 ? -5.106 -13.822 16.731 1.00 84.25 627 PHE A CA 1
ATOM 5050 C C . PHE A 1 627 ? -5.835 -13.108 15.595 1.00 84.25 627 PHE A C 1
ATOM 5052 O O . PHE A 1 627 ? -6.187 -13.735 14.602 1.00 84.25 627 PHE A O 1
ATOM 5059 N N . VAL A 1 628 ? -6.006 -11.783 15.676 1.00 76.75 628 VAL A N 1
ATOM 5060 C CA . VAL A 1 628 ? -6.683 -10.990 14.622 1.00 76.75 628 VAL A CA 1
ATOM 5061 C C . VAL A 1 628 ? -6.005 -11.136 13.253 1.00 76.75 628 VAL A C 1
ATOM 5063 O O . VAL A 1 628 ? -6.683 -11.149 12.232 1.00 76.75 628 VAL A O 1
ATOM 5066 N N . SER A 1 629 ? -4.681 -11.317 13.218 1.00 79.25 629 SER A N 1
ATOM 5067 C CA . SER A 1 629 ? -3.916 -11.487 11.974 1.00 79.25 629 SER A CA 1
ATOM 5068 C C . SER A 1 629 ? -4.135 -12.828 11.269 1.00 79.25 629 SER A C 1
ATOM 5070 O O . SER A 1 629 ? -3.687 -13.000 10.138 1.00 79.25 629 SER A O 1
ATOM 5072 N N . THR A 1 630 ? -4.771 -13.795 11.933 1.00 80.25 630 THR A N 1
ATOM 5073 C CA . THR A 1 630 ? -4.828 -15.190 11.466 1.00 80.25 630 THR A CA 1
ATOM 5074 C C . THR A 1 630 ? -6.247 -15.748 11.501 1.00 80.25 630 THR A C 1
ATOM 5076 O O . THR A 1 630 ? -6.697 -16.360 10.528 1.00 80.25 630 THR A O 1
ATOM 5079 N N . HIS A 1 631 ? -6.957 -15.478 12.598 1.00 95.81 631 HIS A N 1
ATOM 5080 C CA . HIS A 1 631 ? -8.196 -16.130 13.005 1.00 95.81 631 HIS A CA 1
ATOM 5081 C C . HIS A 1 631 ? -9.355 -15.116 13.131 1.00 95.81 631 HIS A C 1
ATOM 5083 O O . HIS A 1 631 ? -9.596 -14.562 14.217 1.00 95.81 631 HIS A O 1
ATOM 5089 N N . PRO A 1 632 ? -10.071 -14.821 12.023 1.00 93.94 632 PRO A N 1
ATOM 5090 C CA . PRO A 1 632 ? -11.307 -14.041 12.047 1.00 93.94 632 PRO A CA 1
ATOM 5091 C C . PRO A 1 632 ? -12.364 -14.657 12.966 1.00 93.94 632 PRO A C 1
ATOM 5093 O O . PRO A 1 632 ? -12.483 -15.878 13.056 1.00 93.94 632 PRO A O 1
ATOM 5096 N N . ARG A 1 633 ? -13.149 -13.801 13.620 1.00 96.19 633 ARG A N 1
ATOM 5097 C CA . ARG A 1 633 ? -14.242 -14.169 14.529 1.00 96.19 633 ARG A CA 1
ATOM 5098 C C . ARG A 1 633 ? -15.441 -13.280 14.245 1.00 96.19 633 ARG A C 1
ATOM 5100 O O . ARG A 1 633 ? -15.259 -12.098 13.948 1.00 96.19 633 ARG A O 1
ATOM 5107 N N . PHE A 1 634 ? -16.629 -13.855 14.339 1.00 92.81 634 PHE A N 1
ATOM 5108 C CA . PHE A 1 634 ? -17.892 -13.181 14.072 1.00 92.81 634 PHE A CA 1
ATOM 5109 C C . PHE A 1 634 ? -18.926 -13.562 15.126 1.00 92.81 634 PHE A C 1
ATOM 5111 O O . PHE A 1 634 ? -18.778 -14.555 15.842 1.00 92.81 634 PHE A O 1
ATOM 5118 N N . VAL A 1 635 ? -19.968 -12.739 15.194 1.00 91.56 635 VAL A N 1
ATOM 5119 C CA . VAL A 1 635 ? -21.137 -12.936 16.045 1.00 91.56 635 VAL A CA 1
ATOM 5120 C C . VAL A 1 635 ? -22.369 -12.812 15.163 1.00 91.56 635 VAL A C 1
ATOM 5122 O O . VAL A 1 635 ? -22.567 -11.781 14.522 1.00 91.56 635 VAL A O 1
ATOM 5125 N N . VAL A 1 636 ? -23.115 -13.901 15.022 1.00 88.06 636 VAL A N 1
ATOM 5126 C CA . VAL A 1 636 ? -24.190 -14.046 14.029 1.00 88.06 636 VAL A CA 1
ATOM 5127 C C . VAL A 1 636 ? -25.160 -15.111 14.523 1.00 88.06 636 VAL A C 1
ATOM 5129 O O . VAL A 1 636 ? -24.723 -16.067 15.151 1.00 88.06 636 VAL A O 1
ATOM 5132 N N . ASP A 1 637 ? -26.447 -14.963 14.223 1.00 90.56 637 ASP A N 1
ATOM 5133 C CA . ASP A 1 637 ? -27.442 -16.014 14.451 1.00 90.56 637 ASP A CA 1
ATOM 5134 C C . ASP A 1 637 ? -27.206 -17.193 13.488 1.00 90.56 637 ASP A C 1
ATOM 5136 O O . ASP A 1 637 ? -27.263 -17.047 12.261 1.00 90.56 637 ASP A O 1
ATOM 5140 N N . LEU A 1 638 ? -26.897 -18.366 14.038 1.00 94.50 638 LEU A N 1
ATOM 5141 C CA . LEU A 1 638 ? -26.653 -19.603 13.296 1.00 94.50 638 LEU A CA 1
ATOM 5142 C C . LEU A 1 638 ? -27.825 -20.587 13.381 1.00 94.50 638 LEU A C 1
ATOM 5144 O O . LEU A 1 638 ? -27.750 -21.656 12.763 1.00 94.50 638 LEU A O 1
ATOM 5148 N N . THR A 1 639 ? -28.872 -20.254 14.137 1.00 92.81 639 THR A N 1
ATOM 5149 C CA . THR A 1 639 ? -29.998 -21.149 14.449 1.00 92.81 639 THR A CA 1
ATOM 5150 C C . THR A 1 639 ? -31.359 -20.604 14.006 1.00 92.81 639 THR A C 1
ATOM 5152 O O . THR A 1 639 ? -32.340 -21.347 13.973 1.00 92.81 639 THR A O 1
ATOM 5155 N N . GLY A 1 640 ? -31.419 -19.333 13.614 1.00 86.12 640 GLY A N 1
ATOM 5156 C CA . GLY A 1 640 ? -32.614 -18.642 13.144 1.00 86.12 640 GLY A CA 1
ATOM 5157 C C . GLY A 1 640 ? -33.548 -18.188 14.268 1.00 86.12 640 GLY A C 1
ATOM 5158 O O . GLY A 1 640 ? -34.703 -17.850 13.989 1.00 86.12 640 GLY A O 1
ATOM 5159 N N . ASP A 1 641 ? -33.097 -18.205 15.525 1.00 84.19 641 ASP A N 1
ATOM 5160 C CA . ASP A 1 641 ? -33.894 -17.810 16.691 1.00 84.19 641 ASP A CA 1
ATOM 5161 C C . ASP A 1 641 ? -33.849 -16.295 16.984 1.00 84.19 641 ASP A C 1
ATOM 5163 O O . ASP A 1 641 ? -34.545 -15.807 17.880 1.00 84.19 641 ASP A O 1
ATOM 5167 N N . GLY A 1 642 ? -33.085 -15.544 16.186 1.00 80.56 642 GLY A N 1
ATOM 5168 C CA . GLY A 1 642 ? -32.894 -14.104 16.295 1.00 80.56 642 GLY A CA 1
ATOM 5169 C C . GLY A 1 642 ? -31.811 -13.691 17.288 1.00 80.56 642 GLY A C 1
ATOM 5170 O O . GLY A 1 642 ? -31.675 -12.491 17.536 1.00 80.56 642 GLY A O 1
ATOM 5171 N N . LYS A 1 643 ? -31.057 -14.636 17.859 1.00 88.44 643 LYS A N 1
ATOM 5172 C CA . LYS A 1 643 ? -30.022 -14.374 18.863 1.00 88.44 643 LYS A CA 1
ATOM 5173 C C . LYS A 1 643 ? -28.654 -14.714 18.304 1.00 88.44 643 LYS A C 1
ATOM 5175 O O . LYS A 1 643 ? -28.475 -15.679 17.573 1.00 88.44 643 LYS A O 1
ATOM 5180 N N . ALA A 1 644 ? -27.663 -13.901 18.643 1.00 89.62 644 ALA A N 1
ATOM 5181 C CA . ALA A 1 644 ? -26.316 -14.121 18.145 1.00 89.62 644 ALA A CA 1
ATOM 5182 C C . ALA A 1 644 ? -25.637 -15.332 18.810 1.00 89.62 644 ALA A C 1
ATOM 5184 O O . ALA A 1 644 ? -25.682 -15.504 20.031 1.00 89.62 644 ALA A O 1
ATOM 5185 N N . ASP A 1 645 ? -24.930 -16.103 17.988 1.00 95.50 645 ASP A N 1
ATOM 5186 C CA . ASP A 1 645 ? -23.977 -17.144 18.363 1.00 95.50 645 ASP A CA 1
ATOM 5187 C C . ASP A 1 645 ? -22.537 -16.670 18.114 1.00 95.50 645 ASP A C 1
ATOM 5189 O O . ASP A 1 645 ? -22.298 -15.624 17.499 1.00 95.50 645 ASP A O 1
ATOM 5193 N N . VAL A 1 646 ? -21.550 -17.456 18.555 1.00 98.25 646 VAL A N 1
ATOM 5194 C CA . VAL A 1 646 ? -20.127 -17.188 18.297 1.00 98.25 646 VAL A CA 1
ATOM 5195 C C . VAL A 1 646 ? -19.574 -18.171 17.272 1.00 98.25 646 VAL A C 1
ATOM 5197 O O . VAL A 1 646 ? -19.704 -19.386 17.420 1.00 98.25 646 VAL A O 1
ATOM 5200 N N . ILE A 1 647 ? -18.892 -17.639 16.255 1.00 98.56 647 ILE A N 1
ATOM 5201 C CA . ILE A 1 647 ? -18.221 -18.414 15.205 1.00 98.56 647 ILE A CA 1
ATOM 5202 C C . ILE A 1 647 ? -16.809 -17.881 14.951 1.00 98.56 647 ILE A C 1
ATOM 5204 O O . ILE A 1 647 ? -16.581 -16.674 14.832 1.00 98.56 647 ILE A O 1
ATOM 5208 N N . GLY A 1 648 ? -15.837 -18.787 14.858 1.00 97.69 648 GLY A N 1
ATOM 5209 C CA . GLY A 1 648 ? -14.426 -18.464 14.664 1.00 97.69 648 GLY A CA 1
ATOM 5210 C C . GLY A 1 648 ? -13.767 -19.332 13.601 1.00 97.69 648 GLY A C 1
ATOM 5211 O O . GLY A 1 648 ? -13.989 -20.535 13.522 1.00 97.69 648 GLY A O 1
ATOM 5212 N N . PHE A 1 649 ? -12.919 -18.709 12.789 1.00 98.25 649 PHE A N 1
ATOM 5213 C CA . PHE A 1 649 ? -12.096 -19.372 11.783 1.00 98.25 649 PHE A CA 1
ATOM 5214 C C . PHE A 1 649 ? -10.723 -19.669 12.390 1.00 98.25 649 PHE A C 1
ATOM 5216 O O . PHE A 1 649 ? -9.837 -18.814 12.369 1.00 98.25 649 PHE A O 1
ATOM 5223 N N . GLY A 1 650 ? -10.576 -20.853 12.980 1.00 97.19 650 GLY A N 1
ATOM 5224 C CA . GLY A 1 650 ? -9.358 -21.290 13.656 1.00 97.19 650 GLY A CA 1
ATOM 5225 C C . GLY A 1 650 ? -8.327 -21.910 12.713 1.00 97.19 650 GLY A C 1
ATOM 5226 O O . GLY A 1 650 ? -8.363 -21.745 11.494 1.00 97.19 650 GLY A O 1
ATOM 5227 N N . ASP A 1 651 ? -7.401 -22.661 13.295 1.00 97.94 651 ASP A N 1
ATOM 5228 C CA . ASP A 1 651 ? -6.355 -23.363 12.556 1.00 97.94 651 ASP A CA 1
ATOM 5229 C C . ASP A 1 651 ? -6.914 -24.527 11.720 1.00 97.94 651 ASP A C 1
ATOM 5231 O O . ASP A 1 651 ? -6.675 -24.603 10.515 1.00 97.94 651 ASP A O 1
ATOM 5235 N N . ALA A 1 652 ? -7.695 -25.411 12.348 1.00 97.94 652 ALA A N 1
ATOM 5236 C CA . ALA A 1 652 ? -8.218 -26.625 11.718 1.00 97.94 652 ALA A CA 1
ATOM 5237 C C . ALA A 1 652 ? -9.472 -26.402 10.858 1.00 97.94 652 ALA A C 1
ATOM 5239 O O . ALA A 1 652 ? -9.826 -27.280 10.070 1.00 97.94 652 ALA A O 1
ATOM 5240 N N . GLY A 1 653 ? -10.145 -25.264 11.030 1.00 98.44 653 GLY A N 1
ATOM 5241 C CA . GLY A 1 653 ? -11.355 -24.915 10.301 1.00 98.44 653 GLY A CA 1
ATOM 5242 C C . GLY A 1 653 ? -12.272 -23.972 11.079 1.00 98.44 653 GLY A C 1
ATOM 5243 O O . GLY A 1 653 ? -11.805 -23.167 11.885 1.00 98.44 653 GLY A O 1
ATOM 5244 N N . VAL A 1 654 ? -13.578 -24.062 10.838 1.00 98.88 654 VAL A N 1
ATOM 5245 C CA . VAL A 1 654 ? -14.606 -23.221 11.467 1.00 98.88 654 VAL A CA 1
ATOM 5246 C C . VAL A 1 654 ? -15.127 -23.867 12.746 1.00 98.88 654 VAL A C 1
ATOM 5248 O O . VAL A 1 654 ? -15.616 -24.997 12.718 1.00 98.88 654 VAL A O 1
ATOM 5251 N N . TYR A 1 655 ? -15.062 -23.126 13.847 1.00 98.88 655 TYR A N 1
ATOM 5252 C CA . TYR A 1 655 ? -15.560 -23.507 15.164 1.00 98.88 655 TYR A CA 1
ATOM 5253 C C . TYR A 1 655 ? -16.752 -22.644 15.556 1.00 98.88 655 TYR A C 1
ATOM 5255 O O . TYR A 1 655 ? -16.769 -21.449 15.260 1.00 98.88 655 TYR A O 1
ATOM 5263 N N . VAL A 1 656 ? -17.711 -23.233 16.266 1.00 98.75 656 VAL A N 1
ATOM 5264 C CA . VAL A 1 656 ? -18.887 -22.523 16.789 1.00 98.75 656 VAL A CA 1
ATOM 5265 C C . VAL A 1 656 ? -19.095 -22.806 18.266 1.00 98.75 656 VAL A C 1
ATOM 5267 O O . VAL A 1 656 ? -18.702 -23.855 18.780 1.00 98.75 656 VAL A O 1
ATOM 5270 N N . SER A 1 657 ? -19.751 -21.864 18.930 1.00 98.62 657 SER A N 1
ATOM 5271 C CA . SER A 1 657 ? -20.303 -22.002 20.270 1.00 98.62 657 SER A CA 1
ATOM 5272 C C . SER A 1 657 ? -21.681 -21.351 20.250 1.00 98.62 657 SER A C 1
ATOM 5274 O O . SER A 1 657 ? -21.803 -20.151 19.998 1.00 98.62 657 SER A O 1
ATOM 5276 N N . LEU A 1 658 ? -22.712 -22.183 20.410 1.00 98.19 658 LEU A N 1
ATOM 5277 C CA . LEU A 1 658 ? -24.107 -21.774 20.258 1.00 98.19 658 LEU A CA 1
ATOM 5278 C C . LEU A 1 658 ? -24.642 -21.206 21.567 1.00 98.19 658 LEU A C 1
ATOM 5280 O O . LEU A 1 658 ? -24.395 -21.773 22.633 1.00 98.19 658 LEU A O 1
ATOM 5284 N N . ASN A 1 659 ? -25.376 -20.110 21.476 1.00 95.81 659 ASN A N 1
ATOM 5285 C CA . ASN A 1 659 ? -26.068 -19.480 22.586 1.00 95.81 659 ASN A CA 1
ATOM 5286 C C . ASN A 1 659 ? -27.279 -20.341 22.987 1.00 95.81 659 ASN A C 1
ATOM 5288 O O . ASN A 1 659 ? -28.032 -20.805 22.134 1.00 95.81 659 ASN A O 1
ATOM 5292 N N . ASP A 1 660 ? -27.495 -20.562 24.287 1.00 93.38 660 ASP A N 1
ATOM 5293 C CA . ASP A 1 660 ? -28.691 -21.279 24.772 1.00 93.38 660 ASP A CA 1
ATOM 5294 C C . ASP A 1 660 ? -29.967 -20.414 24.748 1.00 93.38 660 ASP A C 1
ATOM 5296 O O . ASP A 1 660 ? -31.062 -20.862 25.101 1.00 93.38 660 ASP A O 1
ATOM 5300 N N . GLY A 1 661 ? -29.807 -19.152 24.353 1.00 84.12 661 GLY A N 1
ATOM 5301 C CA . GLY A 1 661 ? -30.845 -18.150 24.234 1.00 84.12 661 GLY A CA 1
ATOM 5302 C C . GLY A 1 661 ? -31.011 -17.257 25.461 1.00 84.12 661 GLY A C 1
ATOM 5303 O O . GLY A 1 661 ? -31.903 -16.404 25.447 1.00 84.12 661 GLY A O 1
ATOM 5304 N N . THR A 1 662 ? -30.196 -17.430 26.505 1.00 87.12 662 THR A N 1
ATOM 5305 C CA . THR A 1 662 ? -30.132 -16.527 27.672 1.00 87.12 662 THR A CA 1
ATOM 5306 C C . THR A 1 662 ? -29.170 -15.359 27.463 1.00 87.12 662 THR A C 1
ATOM 5308 O O . THR A 1 662 ? -29.262 -14.355 28.169 1.00 87.12 662 THR A O 1
ATOM 5311 N N . GLY A 1 663 ? -28.239 -15.503 26.518 1.00 88.31 663 GLY A N 1
ATOM 5312 C CA . GLY A 1 663 ? -27.202 -14.534 26.185 1.00 88.31 663 GLY A CA 1
ATOM 5313 C C . GLY A 1 663 ? -25.966 -14.542 27.082 1.00 88.31 663 GLY A C 1
ATOM 5314 O O . GLY A 1 663 ? -25.028 -13.794 26.821 1.00 88.31 663 GLY A O 1
ATOM 5315 N N . LEU A 1 664 ? -25.928 -15.392 28.114 1.00 95.25 664 LEU A N 1
ATOM 5316 C CA . LEU A 1 664 ? -24.757 -15.557 28.988 1.00 95.25 664 LEU A CA 1
ATOM 5317 C C . LEU A 1 664 ? -24.238 -16.996 29.061 1.00 95.25 664 LEU A C 1
ATOM 5319 O O . LEU A 1 664 ? -23.142 -17.218 29.568 1.00 95.25 664 LEU A O 1
ATOM 5323 N N . ASN A 1 665 ? -24.985 -17.966 28.541 1.00 96.69 665 ASN A N 1
ATOM 5324 C CA . ASN A 1 665 ? -24.570 -19.359 28.507 1.00 96.69 665 ASN A CA 1
ATOM 5325 C C . ASN A 1 665 ? -24.391 -19.812 27.062 1.00 96.69 665 ASN A C 1
ATOM 5327 O O . ASN A 1 665 ? -25.265 -19.620 26.215 1.00 96.69 665 ASN A O 1
ATOM 5331 N N . PHE A 1 666 ? -23.262 -20.462 26.809 1.00 98.19 666 PHE A N 1
ATOM 5332 C CA . PHE A 1 666 ? -22.915 -20.971 25.495 1.00 98.19 666 PHE A CA 1
ATOM 5333 C C . PHE A 1 666 ? -22.549 -22.451 25.572 1.00 98.19 666 PHE A C 1
ATOM 5335 O O . PHE A 1 666 ? -21.921 -22.918 26.526 1.00 98.19 666 PHE A O 1
ATOM 5342 N N . GLY A 1 667 ? -22.956 -23.198 24.549 1.00 97.75 667 GLY A N 1
ATOM 5343 C CA . GLY A 1 667 ? -22.596 -24.596 24.369 1.00 97.75 667 GLY A CA 1
ATOM 5344 C C . GLY A 1 667 ? -21.095 -24.790 24.113 1.00 97.75 667 GLY A C 1
ATOM 5345 O O . GLY A 1 667 ? -20.369 -23.836 23.814 1.00 97.75 667 GLY A O 1
ATOM 5346 N N . PRO A 1 668 ? -20.604 -26.038 24.195 1.00 97.81 668 PRO A N 1
ATOM 5347 C CA . PRO A 1 668 ? -19.190 -26.336 24.001 1.00 97.81 668 PRO A CA 1
ATOM 5348 C C . PRO A 1 668 ? -18.705 -25.920 22.609 1.00 97.81 668 PRO A C 1
ATOM 5350 O O . PRO A 1 668 ? -19.400 -26.103 21.606 1.00 97.81 668 PRO A O 1
ATOM 5353 N N . VAL A 1 669 ? -17.473 -25.414 22.556 1.00 98.69 669 VAL A N 1
ATOM 5354 C CA . VAL A 1 669 ? -16.795 -25.056 21.308 1.00 98.69 669 VAL A CA 1
ATOM 5355 C C . VAL A 1 669 ? -16.471 -26.324 20.528 1.00 98.69 669 VAL A C 1
ATOM 5357 O O . VAL A 1 669 ? -15.850 -27.245 21.061 1.00 98.69 669 VAL A O 1
ATOM 5360 N N . HIS A 1 670 ? -16.883 -26.391 19.265 1.00 97.38 670 HIS A N 1
ATOM 5361 C CA . HIS A 1 670 ? -16.617 -27.556 18.423 1.00 97.38 670 HIS A CA 1
ATOM 5362 C C . HIS A 1 670 ? -16.422 -27.180 16.953 1.00 97.38 670 HIS A C 1
ATOM 5364 O O . HIS A 1 670 ? -16.970 -26.194 16.462 1.00 97.38 670 HIS A O 1
ATOM 5370 N N . LEU A 1 671 ? -15.604 -27.976 16.261 1.00 98.56 671 LEU A N 1
ATOM 5371 C CA . LEU A 1 671 ? -15.322 -27.837 14.834 1.00 98.56 671 LEU A CA 1
ATOM 5372 C C . LEU A 1 671 ? -16.548 -28.274 14.025 1.00 98.56 671 LEU A C 1
ATOM 5374 O O . LEU A 1 671 ? -17.003 -29.409 14.171 1.00 98.56 671 LEU A O 1
ATOM 5378 N N . VAL A 1 672 ? -17.039 -27.405 13.144 1.00 98.69 672 VAL A N 1
ATOM 5379 C CA . VAL A 1 672 ? -18.222 -27.666 12.303 1.00 98.69 672 VAL A CA 1
ATOM 5380 C C . VAL A 1 672 ? -17.931 -27.682 10.808 1.00 98.69 672 VAL A C 1
ATOM 5382 O O . VAL A 1 672 ? -18.661 -28.328 10.061 1.00 98.69 672 VAL A O 1
ATOM 5385 N N . VAL A 1 673 ? -16.848 -27.041 10.362 1.00 98.75 673 VAL A N 1
ATOM 5386 C CA . VAL A 1 673 ? -16.363 -27.144 8.976 1.00 98.75 673 VAL A CA 1
ATOM 5387 C C . VAL A 1 673 ? -14.849 -27.351 9.000 1.00 98.75 673 VAL A C 1
ATOM 5389 O O . VAL A 1 673 ? -14.144 -26.435 9.415 1.00 98.75 673 VAL A O 1
ATOM 5392 N N . PRO A 1 674 ? -14.307 -28.498 8.549 1.00 98.56 674 PRO A N 1
ATOM 5393 C CA . PRO A 1 674 ? -12.861 -28.749 8.490 1.00 98.56 674 PRO A CA 1
ATOM 5394 C C . PRO A 1 674 ? -12.196 -28.075 7.267 1.00 98.56 674 PRO A C 1
ATOM 5396 O O . PRO A 1 674 ? -11.450 -28.703 6.517 1.00 98.56 674 PRO A O 1
ATOM 5399 N N . ASP A 1 675 ? -12.518 -26.802 7.039 1.00 98.69 675 ASP A N 1
ATOM 5400 C CA . ASP A 1 675 ? -11.993 -25.925 5.986 1.00 98.69 675 ASP A CA 1
ATOM 5401 C C . ASP A 1 675 ? -12.114 -24.462 6.455 1.00 98.69 675 ASP A C 1
ATOM 5403 O O . ASP A 1 675 ? -12.588 -24.194 7.558 1.00 98.69 675 ASP A O 1
ATOM 5407 N N . PHE A 1 676 ? -11.693 -23.498 5.639 1.00 98.56 676 PHE A N 1
ATOM 5408 C CA . PHE A 1 676 ? -11.620 -22.068 5.962 1.00 98.56 676 PHE A CA 1
ATOM 5409 C C . PHE A 1 676 ? -10.619 -21.704 7.069 1.00 98.56 676 PHE A C 1
ATOM 5411 O O . PHE A 1 676 ? -10.516 -20.526 7.431 1.00 98.56 676 PHE A O 1
ATOM 5418 N N . GLY A 1 677 ? -9.860 -22.680 7.574 1.00 97.06 677 GLY A N 1
ATOM 5419 C CA . GLY A 1 677 ? -8.842 -22.515 8.603 1.00 97.06 677 GLY A CA 1
ATOM 5420 C C . GLY A 1 677 ? -7.427 -22.345 8.054 1.00 97.06 677 GLY A C 1
ATOM 5421 O O . GLY A 1 677 ? -7.148 -22.551 6.865 1.00 97.06 677 GLY A O 1
ATOM 5422 N N . ALA A 1 678 ? -6.511 -21.938 8.932 1.00 93.19 678 ALA A N 1
ATOM 5423 C CA . ALA A 1 678 ? -5.125 -21.660 8.555 1.00 93.19 678 ALA A CA 1
ATOM 5424 C C . ALA A 1 678 ? -4.398 -22.896 7.995 1.00 93.19 678 ALA A C 1
ATOM 5426 O O . ALA A 1 678 ? -3.620 -22.772 7.044 1.00 93.19 678 ALA A O 1
ATOM 5427 N N . TRP A 1 679 ? -4.684 -24.097 8.512 1.00 97.88 679 TRP A N 1
ATOM 5428 C CA . TRP A 1 679 ? -4.088 -25.352 8.037 1.00 97.88 679 TRP A CA 1
ATOM 5429 C C . TRP A 1 679 ? -4.543 -25.742 6.629 1.00 97.88 679 TRP A C 1
ATOM 5431 O O . TRP A 1 679 ? -3.821 -26.454 5.936 1.00 97.88 679 TRP A O 1
ATOM 5441 N N . GLN A 1 680 ? -5.690 -25.231 6.170 1.00 98.31 680 GLN A N 1
ATOM 5442 C CA . GLN A 1 680 ? -6.144 -25.382 4.783 1.00 98.31 680 GLN A CA 1
ATOM 5443 C C . GLN A 1 680 ? -5.626 -24.262 3.860 1.00 98.31 680 GLN A C 1
ATOM 5445 O O . GLN A 1 680 ? -5.982 -24.214 2.686 1.00 98.31 680 GLN A O 1
ATOM 5450 N N . GLY A 1 681 ? -4.762 -23.367 4.357 1.00 93.88 681 GLY A N 1
ATOM 5451 C CA . GLY A 1 681 ? -4.124 -22.307 3.569 1.00 93.88 681 GLY A CA 1
ATOM 5452 C C . GLY A 1 681 ? -4.856 -20.961 3.584 1.00 93.88 681 GLY A C 1
ATOM 5453 O O . GLY A 1 681 ? -4.424 -20.017 2.915 1.00 93.88 681 GLY A O 1
ATOM 5454 N N . TRP A 1 682 ? -5.929 -20.824 4.366 1.00 97.75 682 TRP A N 1
ATOM 5455 C CA . TRP A 1 682 ? -6.653 -19.562 4.494 1.00 97.75 682 TRP A CA 1
ATOM 5456 C C . TRP A 1 682 ? -5.836 -18.532 5.285 1.00 97.75 682 TRP A C 1
ATOM 5458 O O . TRP A 1 682 ? -5.306 -18.820 6.353 1.00 97.75 682 TRP A O 1
ATOM 5468 N N . LYS A 1 683 ? -5.726 -17.303 4.765 1.00 90.25 683 LYS A N 1
ATOM 5469 C CA . LYS A 1 683 ? -4.893 -16.230 5.331 1.00 90.25 683 LYS A CA 1
ATOM 5470 C C . LYS A 1 683 ? -5.682 -14.936 5.332 1.00 90.25 683 LYS A C 1
ATOM 5472 O O . LYS A 1 683 ? -6.278 -14.608 4.314 1.00 90.25 683 LYS A O 1
ATOM 5477 N N . VAL A 1 684 ? -5.651 -14.176 6.424 1.00 78.06 684 VAL A N 1
ATOM 5478 C CA . VAL A 1 684 ? -6.351 -12.877 6.507 1.00 78.06 684 VAL A CA 1
ATOM 5479 C C . VAL A 1 684 ? -5.863 -11.906 5.424 1.00 78.06 684 VAL A C 1
ATOM 5481 O O . VAL A 1 684 ? -6.678 -11.236 4.798 1.00 78.06 684 VAL A O 1
ATOM 5484 N N . ASP A 1 685 ? -4.563 -11.920 5.118 1.00 80.19 685 ASP A N 1
ATOM 5485 C CA . ASP A 1 685 ? -3.952 -11.023 4.127 1.00 80.19 685 ASP A CA 1
ATOM 5486 C C . ASP A 1 685 ? -4.274 -11.372 2.658 1.00 80.19 685 ASP A C 1
ATOM 5488 O O . ASP A 1 685 ? -3.949 -10.599 1.760 1.00 80.19 685 ASP A O 1
ATOM 5492 N N . ASN A 1 686 ? -4.945 -12.498 2.391 1.00 81.56 686 ASN A N 1
ATOM 5493 C CA . ASN A 1 686 ? -5.310 -12.915 1.028 1.00 81.56 686 ASN A CA 1
ATOM 5494 C C . ASN A 1 686 ? -6.806 -13.216 0.879 1.00 81.56 686 ASN A C 1
ATOM 5496 O O . ASN A 1 686 ? -7.411 -12.877 -0.143 1.00 81.56 686 ASN A O 1
ATOM 5500 N N . HIS A 1 687 ? -7.389 -13.839 1.903 1.00 97.50 687 HIS A N 1
ATOM 5501 C CA . HIS A 1 687 ? -8.649 -14.562 1.837 1.00 97.50 687 HIS A CA 1
ATOM 5502 C C . HIS A 1 687 ? -9.682 -13.998 2.828 1.00 97.50 687 HIS A C 1
ATOM 5504 O O . HIS A 1 687 ? -9.799 -14.494 3.960 1.00 97.50 687 HIS A O 1
ATOM 5510 N N . PRO A 1 688 ? -10.445 -12.959 2.428 1.00 95.81 688 PRO A N 1
ATOM 5511 C CA . PRO A 1 688 ? -11.608 -12.505 3.178 1.00 95.81 688 PRO A CA 1
ATOM 5512 C C . PRO A 1 688 ? -12.595 -13.648 3.409 1.00 95.81 688 PRO A C 1
ATOM 5514 O O . PRO A 1 688 ? -12.864 -14.443 2.506 1.00 95.81 688 PRO A O 1
ATOM 5517 N N . ARG A 1 689 ? -13.132 -13.712 4.624 1.00 97.75 689 ARG A N 1
ATOM 5518 C CA . ARG A 1 689 ? -14.111 -14.701 5.080 1.00 97.75 689 ARG A CA 1
ATOM 5519 C C . ARG A 1 689 ? -15.238 -13.958 5.778 1.00 97.75 689 ARG A C 1
ATOM 5521 O O . ARG A 1 689 ? -14.971 -12.965 6.452 1.00 97.75 689 ARG A O 1
ATOM 5528 N N . PHE A 1 690 ? -16.462 -14.424 5.591 1.00 95.44 690 PHE A N 1
ATOM 5529 C CA . PHE A 1 690 ? -17.670 -13.819 6.138 1.00 95.44 690 PHE A CA 1
ATOM 5530 C C . PHE A 1 690 ? -18.640 -14.912 6.585 1.00 95.44 690 PHE A C 1
ATOM 5532 O O . PHE A 1 690 ? -18.527 -16.067 6.165 1.00 95.44 690 PHE A O 1
ATOM 5539 N N . VAL A 1 691 ? -19.598 -14.516 7.420 1.00 95.38 691 VAL A N 1
ATOM 5540 C CA . VAL A 1 691 ? -20.727 -15.350 7.829 1.00 95.38 691 VAL A CA 1
ATOM 5541 C C . VAL A 1 691 ? -22.000 -14.552 7.574 1.00 95.38 691 VAL A C 1
ATOM 5543 O O . VAL A 1 691 ? -22.149 -13.460 8.121 1.00 95.38 691 VAL A O 1
ATOM 5546 N N . VAL A 1 692 ? -22.856 -15.032 6.675 1.00 91.88 692 VAL A N 1
ATOM 5547 C CA . VAL A 1 692 ? -24.017 -14.287 6.157 1.00 91.88 692 VAL A CA 1
ATOM 5548 C C . VAL A 1 692 ? -25.065 -15.251 5.608 1.00 91.88 692 VAL A C 1
ATOM 5550 O O . VAL A 1 692 ? -24.703 -16.312 5.120 1.00 91.88 692 VAL A O 1
ATOM 5553 N N . ASP A 1 693 ? -26.346 -14.895 5.669 1.00 90.38 693 ASP A N 1
ATOM 5554 C CA . ASP A 1 693 ? -27.428 -15.706 5.097 1.00 90.38 693 ASP A CA 1
ATOM 5555 C C . ASP A 1 693 ? -27.372 -15.707 3.556 1.00 90.38 693 ASP A C 1
ATOM 5557 O O . ASP A 1 693 ? -27.549 -14.675 2.904 1.00 90.38 693 ASP A O 1
ATOM 5561 N N . LEU A 1 694 ? -27.105 -16.870 2.962 1.00 95.00 694 LEU 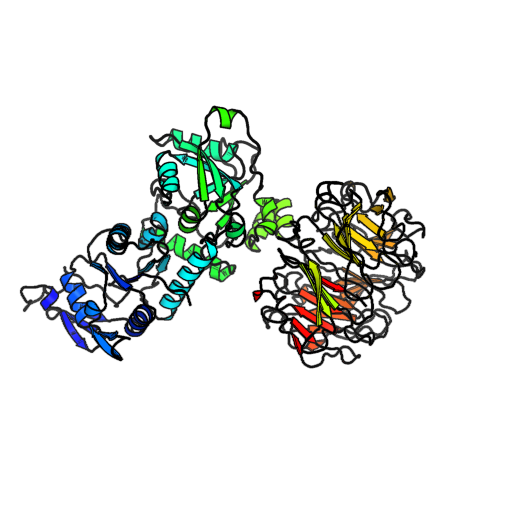A N 1
ATOM 5562 C CA . LEU A 1 694 ? -27.061 -17.114 1.518 1.00 95.00 694 LEU A CA 1
ATOM 5563 C C . LEU A 1 694 ? -28.301 -17.855 1.004 1.00 95.00 694 LEU A C 1
ATOM 5565 O O . LEU A 1 694 ? -28.392 -18.092 -0.207 1.00 95.00 694 LEU A O 1
ATOM 5569 N N . THR A 1 695 ? -29.220 -18.250 1.887 1.00 94.38 695 THR A N 1
ATOM 5570 C CA . THR A 1 695 ? -30.353 -19.134 1.561 1.00 94.38 695 THR A CA 1
ATOM 5571 C C . THR A 1 695 ? -31.718 -18.574 1.965 1.00 94.38 695 THR A C 1
ATOM 5573 O O . THR A 1 695 ? -32.745 -19.178 1.651 1.00 94.38 695 THR A O 1
ATOM 5576 N N . GLY A 1 696 ? -31.750 -17.422 2.634 1.00 87.69 696 GLY A N 1
ATOM 5577 C CA . GLY A 1 696 ? -32.959 -16.767 3.125 1.00 87.69 696 GLY A CA 1
ATOM 5578 C C . GLY A 1 696 ? -33.568 -17.452 4.350 1.00 87.69 696 GLY A C 1
ATOM 5579 O O . GLY A 1 696 ? -34.724 -17.181 4.688 1.00 87.69 696 GLY A O 1
ATOM 5580 N N . ASN A 1 697 ? -32.839 -18.364 5.003 1.00 86.38 697 ASN A N 1
ATOM 5581 C CA . ASN A 1 697 ? -33.304 -19.081 6.195 1.00 86.38 697 ASN A CA 1
ATOM 5582 C C . ASN A 1 697 ? -33.008 -18.327 7.504 1.00 86.38 697 ASN A C 1
ATOM 5584 O O . ASN A 1 697 ? -33.311 -18.846 8.579 1.00 86.38 697 ASN A O 1
ATOM 5588 N N . LYS A 1 698 ? -32.449 -17.114 7.410 1.00 84.25 698 LYS A N 1
ATOM 5589 C CA . LYS A 1 698 ? -32.015 -16.236 8.508 1.00 84.25 698 LYS A CA 1
ATOM 5590 C C . LYS A 1 698 ? -30.861 -16.773 9.349 1.00 84.25 698 LYS A C 1
ATOM 5592 O O . LYS A 1 698 ? -30.519 -16.158 10.352 1.00 84.25 698 LYS A O 1
ATOM 5597 N N . CYS A 1 699 ? -30.248 -17.875 8.936 1.00 89.25 699 CYS A N 1
ATOM 5598 C CA . CYS A 1 699 ? -29.086 -18.448 9.594 1.00 89.25 699 CYS A CA 1
ATOM 5599 C C . CYS A 1 699 ? -27.828 -18.051 8.818 1.00 89.25 699 CYS A C 1
ATOM 5601 O O . CYS A 1 699 ? -27.807 -18.076 7.589 1.00 89.25 699 CYS A O 1
ATOM 5603 N N . GLY A 1 700 ? -26.752 -17.711 9.521 1.00 89.25 700 GLY A N 1
ATOM 5604 C CA . GLY A 1 700 ? -25.480 -17.409 8.874 1.00 89.25 700 GLY A CA 1
ATOM 5605 C C . GLY A 1 700 ? -24.854 -18.630 8.194 1.00 89.25 700 GLY A C 1
ATOM 5606 O O . GLY A 1 700 ? -24.579 -19.635 8.853 1.00 89.25 700 GLY A O 1
ATOM 5607 N N . ASP A 1 701 ? -24.562 -18.510 6.899 1.00 97.81 701 ASP A N 1
ATOM 5608 C CA . ASP A 1 701 ? -23.746 -19.433 6.108 1.00 97.81 701 ASP A CA 1
ATOM 5609 C C . ASP A 1 701 ? -22.290 -18.950 6.045 1.00 97.81 701 ASP A C 1
ATOM 5611 O O . ASP A 1 701 ? -22.011 -17.752 6.114 1.00 97.81 701 ASP A O 1
ATOM 5615 N N . VAL A 1 702 ? -21.333 -19.862 5.864 1.00 98.62 702 VAL A N 1
ATOM 5616 C CA . VAL A 1 702 ? -19.916 -19.497 5.711 1.00 98.62 702 VAL A CA 1
ATOM 5617 C C . VAL A 1 702 ? -19.597 -19.243 4.243 1.00 98.62 702 VAL A C 1
ATOM 5619 O O . VAL A 1 702 ? -19.851 -20.092 3.389 1.00 98.62 702 VAL A O 1
ATOM 5622 N N . ILE A 1 703 ? -18.947 -18.113 3.959 1.00 98.69 703 ILE A N 1
ATOM 5623 C CA . ILE A 1 703 ? -18.420 -17.771 2.634 1.00 98.69 703 ILE A CA 1
ATOM 5624 C C . ILE A 1 703 ? -16.985 -17.252 2.732 1.00 98.69 703 ILE A C 1
ATOM 5626 O O . ILE A 1 703 ? -16.649 -16.430 3.585 1.00 98.69 703 ILE A O 1
ATOM 5630 N N . GLY A 1 704 ? -16.119 -17.714 1.833 1.00 98.44 704 GLY A N 1
ATOM 5631 C CA . GLY A 1 704 ? -14.715 -17.324 1.786 1.00 98.44 704 GLY A CA 1
ATOM 5632 C C . GLY A 1 704 ? -14.207 -17.116 0.365 1.00 98.44 704 GLY A C 1
ATOM 5633 O O . GLY A 1 704 ? -14.486 -17.900 -0.538 1.00 98.44 704 GLY A O 1
ATOM 5634 N N . PHE A 1 705 ? -13.412 -16.070 0.176 1.00 98.69 705 PHE A N 1
ATOM 5635 C CA . PHE A 1 705 ? -12.748 -15.745 -1.083 1.00 98.69 705 PHE A CA 1
ATOM 5636 C C . PHE A 1 705 ? -11.336 -16.344 -1.080 1.00 98.69 705 PHE A C 1
ATOM 5638 O O . PHE A 1 705 ? -10.398 -15.710 -0.602 1.00 98.69 705 PHE A O 1
ATOM 5645 N N . GLY A 1 706 ? -11.201 -17.584 -1.550 1.00 98.25 706 GLY A N 1
ATOM 5646 C CA . GLY A 1 706 ? -9.946 -18.339 -1.560 1.00 98.25 706 GLY A CA 1
ATOM 5647 C C . GLY A 1 706 ? -9.060 -18.043 -2.775 1.00 98.25 706 GLY A C 1
ATOM 5648 O O . GLY A 1 706 ? -9.262 -17.071 -3.503 1.00 98.25 706 GLY A O 1
ATOM 5649 N N . ASP A 1 707 ? -8.084 -18.915 -3.031 1.00 98.12 707 ASP A N 1
ATOM 5650 C CA . ASP A 1 707 ? -7.185 -18.762 -4.180 1.00 98.12 707 ASP A CA 1
ATOM 5651 C C . ASP A 1 707 ? -7.920 -18.932 -5.516 1.00 98.12 707 ASP A C 1
ATOM 5653 O O . ASP A 1 707 ? -7.819 -18.079 -6.395 1.00 98.12 707 ASP A O 1
ATOM 5657 N N . ALA A 1 708 ? -8.670 -20.029 -5.669 1.00 98.38 708 ALA A N 1
ATOM 5658 C CA . ALA A 1 708 ? -9.338 -20.388 -6.924 1.00 98.38 708 ALA A CA 1
ATOM 5659 C C . ALA A 1 708 ? -10.651 -19.626 -7.175 1.00 98.38 708 ALA A C 1
ATOM 5661 O O . ALA A 1 708 ? -11.145 -19.619 -8.305 1.00 98.38 708 ALA A O 1
ATOM 5662 N N . GLY A 1 709 ? -11.220 -19.015 -6.135 1.00 98.38 709 GLY A N 1
ATOM 5663 C CA . GLY A 1 709 ? -12.472 -18.273 -6.205 1.00 98.38 709 GLY A CA 1
ATOM 5664 C C . GLY A 1 709 ? -13.260 -18.318 -4.896 1.00 98.38 709 GLY A C 1
ATOM 5665 O O . GLY A 1 709 ? -12.677 -18.388 -3.814 1.00 98.38 709 GLY A O 1
ATOM 5666 N N . VAL A 1 710 ? -14.586 -18.280 -4.986 1.00 98.88 710 VAL A N 1
ATOM 5667 C CA . VAL A 1 710 ? -15.498 -18.198 -3.837 1.00 98.88 710 VAL A CA 1
ATOM 5668 C C . VAL A 1 710 ? -15.929 -19.587 -3.381 1.00 98.88 710 VAL A C 1
ATOM 5670 O O . VAL A 1 710 ? -16.490 -20.357 -4.163 1.00 98.88 710 VAL A O 1
ATOM 5673 N N . TYR A 1 711 ? -15.708 -19.882 -2.105 1.00 98.88 711 TYR A N 1
ATOM 5674 C CA . TYR A 1 711 ? -16.118 -21.108 -1.429 1.00 98.88 711 TYR A CA 1
ATOM 5675 C C . TYR A 1 711 ? -17.247 -20.820 -0.447 1.00 98.88 711 TYR A C 1
ATOM 5677 O O . TYR A 1 711 ? -17.238 -19.783 0.213 1.00 98.88 711 TYR A O 1
ATOM 5685 N N . VAL A 1 712 ? -18.186 -21.755 -0.328 1.00 98.88 712 VAL A N 1
ATOM 5686 C CA . VAL A 1 712 ? -19.327 -21.670 0.592 1.00 98.88 712 VAL A CA 1
ATOM 5687 C C . VAL A 1 712 ? -19.485 -22.980 1.358 1.00 98.88 712 VAL A C 1
ATOM 5689 O O . VAL A 1 712 ? -19.320 -24.050 0.769 1.00 98.88 712 VAL A O 1
ATOM 5692 N N . ALA A 1 713 ? -19.838 -22.892 2.640 1.00 98.81 713 ALA A N 1
ATOM 5693 C CA . ALA A 1 713 ? -20.403 -23.982 3.431 1.00 98.81 713 ALA A CA 1
ATOM 5694 C C . ALA A 1 713 ? -21.752 -23.520 3.999 1.00 98.81 713 ALA A C 1
ATOM 5696 O O . ALA A 1 713 ? -21.811 -22.555 4.762 1.00 98.81 713 ALA A O 1
ATOM 5697 N N . LEU A 1 714 ? -22.829 -24.191 3.585 1.00 98.69 714 LEU A N 1
ATOM 5698 C CA . LEU A 1 714 ? -24.196 -23.819 3.954 1.00 98.69 714 LEU A CA 1
ATOM 5699 C C . LEU A 1 714 ? -24.560 -24.375 5.328 1.00 98.69 714 LEU A C 1
ATOM 5701 O O . LEU A 1 714 ? -24.278 -25.537 5.621 1.00 98.69 714 LEU A O 1
ATOM 5705 N N . ASN A 1 715 ? -25.201 -23.558 6.147 1.00 98.06 715 ASN A N 1
ATOM 5706 C CA . ASN A 1 715 ? -25.735 -23.915 7.445 1.00 98.06 715 ASN A CA 1
ATOM 5707 C C . ASN A 1 715 ? -27.040 -24.707 7.269 1.00 98.06 715 ASN A C 1
ATOM 5709 O O . ASN A 1 715 ? -27.907 -24.362 6.466 1.00 98.06 715 ASN A O 1
ATOM 5713 N N . ASN A 1 716 ? -27.197 -25.780 8.041 1.00 97.94 716 ASN A N 1
ATOM 5714 C CA . ASN A 1 716 ? -28.404 -26.608 8.040 1.00 97.94 716 ASN A CA 1
ATOM 5715 C C . ASN A 1 716 ? -29.557 -25.995 8.863 1.00 97.94 716 ASN A C 1
ATOM 5717 O O . ASN A 1 716 ? -30.607 -26.622 8.994 1.00 97.94 716 ASN A O 1
ATOM 5721 N N . GLY A 1 717 ? -29.361 -24.794 9.417 1.00 93.75 717 GLY A N 1
ATOM 5722 C CA . GLY A 1 717 ? -30.331 -24.054 10.228 1.00 93.75 717 GLY A CA 1
ATOM 5723 C C . GLY A 1 717 ? -30.242 -24.340 11.727 1.00 93.75 717 GLY A C 1
ATOM 5724 O O . GLY A 1 717 ? -31.208 -24.143 12.453 1.00 93.75 717 GLY A O 1
ATOM 5725 N N . ASN A 1 718 ? -29.125 -24.894 12.194 1.00 95.62 718 ASN A N 1
ATOM 5726 C CA . ASN A 1 718 ? -28.948 -25.300 13.592 1.00 95.62 718 ASN A CA 1
ATOM 5727 C C . ASN A 1 718 ? -27.489 -25.198 14.069 1.00 95.62 718 ASN A C 1
ATOM 5729 O O . ASN A 1 718 ? -27.097 -25.890 15.007 1.00 95.62 718 ASN A O 1
ATOM 5733 N N . GLY A 1 719 ? -26.664 -24.413 13.373 1.00 94.06 719 GLY A N 1
ATOM 5734 C CA . GLY A 1 719 ? -25.232 -24.284 13.653 1.00 94.06 719 GLY A CA 1
ATOM 5735 C C . GLY A 1 719 ? -24.352 -25.422 13.127 1.00 94.06 719 GLY A C 1
ATOM 5736 O O . GLY A 1 719 ? -23.132 -25.351 13.265 1.00 94.06 719 GLY A O 1
ATOM 5737 N N . THR A 1 720 ? -24.924 -26.453 12.490 1.00 98.19 720 THR A N 1
ATOM 5738 C CA . THR A 1 720 ? -24.154 -27.446 11.719 1.00 98.19 720 THR A CA 1
ATOM 5739 C C . THR A 1 720 ? -24.089 -27.058 10.246 1.00 98.19 720 THR A C 1
ATOM 5741 O O . THR A 1 720 ? -25.004 -26.425 9.723 1.00 98.19 720 THR A O 1
ATOM 5744 N N . PHE A 1 721 ? -23.030 -27.472 9.551 1.00 98.69 721 PHE A N 1
ATOM 5745 C CA . PHE A 1 721 ? -22.755 -27.026 8.187 1.00 98.69 721 PHE A CA 1
ATOM 5746 C C . PHE A 1 721 ? -22.566 -28.191 7.216 1.00 98.69 721 PHE A C 1
ATOM 5748 O O . PHE A 1 721 ? -22.110 -29.279 7.573 1.00 98.69 721 PHE A O 1
ATOM 5755 N N . GLN A 1 722 ? -22.911 -27.947 5.958 1.00 98.62 722 GLN A N 1
ATOM 5756 C CA . GLN A 1 722 ? -22.556 -28.800 4.831 1.00 98.62 722 GLN A CA 1
ATOM 5757 C C . GLN A 1 722 ? -21.056 -28.670 4.508 1.00 98.62 722 GLN A C 1
ATOM 5759 O O . GLN A 1 722 ? -20.435 -27.663 4.861 1.00 98.62 722 GLN A O 1
ATOM 5764 N N . PRO A 1 723 ? -20.453 -29.647 3.802 1.00 98.25 723 PRO A N 1
ATOM 5765 C CA . PRO A 1 723 ? -19.080 -29.523 3.323 1.00 98.25 723 PRO A CA 1
ATOM 5766 C C . PRO A 1 723 ? -18.869 -28.265 2.473 1.00 98.25 723 PRO A C 1
ATOM 5768 O O . PRO A 1 723 ? -19.749 -27.867 1.704 1.00 98.25 723 PRO A O 1
ATOM 5771 N N . SER A 1 724 ? -17.678 -27.672 2.574 1.00 98.44 724 SER A N 1
ATOM 5772 C CA . SER A 1 724 ? -17.294 -26.539 1.736 1.00 98.44 724 SER A CA 1
ATOM 5773 C C . SER A 1 724 ? -17.261 -26.934 0.256 1.00 98.44 724 SER A C 1
ATOM 5775 O O . SER A 1 724 ? -16.881 -28.047 -0.121 1.00 98.44 724 SER A O 1
ATOM 5777 N N . ARG A 1 725 ? -17.656 -26.007 -0.618 1.00 98.50 725 ARG A N 1
ATOM 5778 C CA . ARG A 1 725 ? -17.583 -26.183 -2.074 1.00 98.50 725 ARG A CA 1
ATOM 5779 C C . ARG A 1 725 ? -17.254 -24.872 -2.775 1.00 98.50 725 ARG A C 1
ATOM 5781 O O . ARG A 1 725 ? -17.703 -23.811 -2.351 1.00 98.50 725 ARG A O 1
ATOM 5788 N N . LEU A 1 726 ? -16.505 -24.955 -3.872 1.00 98.62 726 LEU A N 1
ATOM 5789 C CA . LEU A 1 726 ? -16.251 -23.827 -4.769 1.00 98.62 726 LEU A CA 1
ATOM 5790 C C . LEU A 1 726 ? -17.525 -23.522 -5.570 1.00 98.62 726 LEU A C 1
ATOM 5792 O O . LEU A 1 726 ? -17.969 -24.361 -6.354 1.00 98.62 726 LEU A O 1
ATOM 5796 N N . VAL A 1 727 ? -18.092 -22.330 -5.393 1.00 98.62 727 VAL A N 1
ATOM 5797 C CA . VAL A 1 727 ? -19.352 -21.906 -6.033 1.00 98.62 727 VAL A CA 1
ATOM 5798 C C . VAL A 1 727 ? -19.153 -20.900 -7.165 1.00 98.62 727 VAL A C 1
ATOM 5800 O O . VAL A 1 727 ? -20.027 -20.769 -8.016 1.00 98.62 727 VAL A O 1
ATOM 5803 N N . LEU A 1 728 ? -18.008 -20.209 -7.217 1.00 98.62 728 LEU A N 1
ATOM 5804 C CA . LEU A 1 728 ? -17.702 -19.240 -8.273 1.00 98.62 728 LEU A CA 1
ATOM 5805 C C . LEU A 1 728 ? -16.191 -19.162 -8.531 1.00 98.62 728 LEU A C 1
ATOM 5807 O O . LEU A 1 728 ? -15.415 -19.005 -7.594 1.00 98.62 728 LEU A O 1
ATOM 5811 N N . ARG A 1 729 ? -15.763 -19.244 -9.798 1.00 98.38 729 ARG A N 1
ATOM 5812 C CA . ARG A 1 729 ? -14.346 -19.166 -10.223 1.00 98.38 729 ARG A CA 1
ATOM 5813 C C . ARG A 1 729 ? -13.905 -17.734 -10.544 1.00 98.38 729 ARG A C 1
ATOM 5815 O O . ARG A 1 729 ? -13.430 -17.457 -11.640 1.00 98.38 729 ARG A O 1
ATOM 5822 N N . ASP A 1 730 ? -14.108 -16.835 -9.592 1.00 98.56 730 ASP A N 1
ATOM 5823 C CA . ASP A 1 730 ? -13.643 -15.445 -9.630 1.00 98.56 730 ASP A CA 1
ATOM 5824 C C . ASP A 1 730 ? -13.572 -14.897 -8.195 1.00 98.56 730 ASP A C 1
ATOM 5826 O O . ASP A 1 730 ? -13.831 -15.631 -7.240 1.00 98.56 730 ASP A O 1
ATOM 5830 N N . PHE A 1 731 ? -13.232 -13.621 -8.022 1.00 98.44 731 PHE A N 1
ATOM 5831 C CA . PHE A 1 731 ? -13.057 -12.937 -6.735 1.00 98.44 731 PHE A CA 1
ATOM 5832 C C . PHE A 1 731 ? -11.929 -13.492 -5.843 1.00 98.44 731 PHE A C 1
ATOM 5834 O O . PHE A 1 731 ? -11.729 -13.006 -4.720 1.00 98.44 731 PHE A O 1
ATOM 5841 N N . GLY A 1 732 ? -11.176 -14.474 -6.345 1.00 97.94 732 GLY A N 1
ATOM 5842 C CA . GLY A 1 732 ? -10.052 -15.120 -5.683 1.00 97.94 732 GLY A CA 1
ATOM 5843 C C . GLY A 1 732 ? -8.691 -14.591 -6.128 1.00 97.94 732 GLY A C 1
ATOM 5844 O O . GLY A 1 732 ? -8.557 -13.808 -7.076 1.00 97.94 732 GLY A O 1
ATOM 5845 N N . VAL A 1 733 ? -7.651 -15.026 -5.418 1.00 96.06 733 VAL A N 1
ATOM 5846 C CA . VAL A 1 733 ? -6.266 -14.569 -5.637 1.00 96.06 733 VAL A CA 1
ATOM 5847 C C . VAL A 1 733 ? -5.786 -14.878 -7.055 1.00 96.06 733 VAL A C 1
ATOM 5849 O O . VAL A 1 733 ? -5.154 -14.032 -7.687 1.00 96.06 733 VAL A O 1
ATOM 5852 N N . GLN A 1 734 ? -6.132 -16.049 -7.598 1.00 97.94 734 GLN A N 1
ATOM 5853 C CA . GLN A 1 734 ? -5.736 -16.462 -8.951 1.00 97.94 734 GLN A CA 1
ATOM 5854 C C . GLN A 1 734 ? -6.340 -15.575 -10.048 1.00 97.94 734 GLN A C 1
ATOM 5856 O O . GLN A 1 734 ? -5.803 -15.526 -11.152 1.00 97.94 734 GLN A O 1
ATOM 5861 N N . GLN A 1 735 ? -7.419 -14.846 -9.748 1.00 98.00 735 GLN A N 1
ATOM 5862 C CA . GLN A 1 735 ? -8.026 -13.868 -10.654 1.00 98.00 735 GLN A CA 1
ATOM 5863 C C . GLN A 1 735 ? -7.521 -12.433 -10.408 1.00 98.00 735 GLN A C 1
ATOM 5865 O O . GLN A 1 735 ? -8.048 -11.486 -10.984 1.00 98.00 735 GLN A O 1
ATOM 5870 N N . GLY A 1 736 ? -6.491 -12.253 -9.571 1.00 93.94 736 GLY A N 1
ATOM 5871 C CA . GLY A 1 736 ? -5.858 -10.957 -9.298 1.00 93.94 736 GLY A CA 1
ATOM 5872 C C . GLY A 1 736 ? -6.457 -10.186 -8.118 1.00 93.94 736 GLY A C 1
ATOM 5873 O O . GLY A 1 736 ? -6.067 -9.043 -7.859 1.00 93.94 736 GLY A O 1
ATOM 5874 N N . TRP A 1 737 ? -7.387 -10.781 -7.364 1.00 97.88 737 TRP A N 1
ATOM 5875 C CA . TRP A 1 737 ? -7.977 -10.119 -6.203 1.00 97.88 737 TRP A CA 1
ATOM 5876 C C . TRP A 1 737 ? -6.999 -10.062 -5.026 1.00 97.88 737 TRP A C 1
ATOM 5878 O O . TRP A 1 737 ? -6.349 -11.045 -4.687 1.00 97.88 737 TRP A O 1
ATOM 5888 N N . SER A 1 738 ? -6.912 -8.906 -4.362 1.00 93.19 738 SER A N 1
ATOM 5889 C CA . SER A 1 738 ? -5.996 -8.673 -3.242 1.00 93.19 738 SER A CA 1
ATOM 5890 C C . SER A 1 738 ? -6.680 -7.821 -2.184 1.00 93.19 738 SER A C 1
ATOM 5892 O O . SER A 1 738 ? -7.294 -6.809 -2.517 1.00 93.19 738 SER A O 1
ATOM 5894 N N . VAL A 1 739 ? -6.543 -8.185 -0.905 1.00 81.25 739 VAL A N 1
ATOM 5895 C CA . VAL A 1 739 ? -7.135 -7.420 0.211 1.00 81.25 739 VAL A CA 1
ATOM 5896 C C . VAL A 1 739 ? -6.539 -6.019 0.355 1.00 81.25 739 VAL A C 1
ATOM 5898 O O . VAL A 1 739 ? -7.176 -5.144 0.923 1.00 81.25 739 VAL A O 1
ATOM 5901 N N . GLN A 1 740 ? -5.337 -5.787 -0.183 1.00 82.94 740 GLN A N 1
ATOM 5902 C CA . GLN A 1 740 ? -4.649 -4.493 -0.106 1.00 82.94 740 GLN A CA 1
ATOM 5903 C C . GLN A 1 740 ? -5.182 -3.476 -1.127 1.00 82.94 740 GLN A C 1
ATOM 5905 O O . GLN A 1 740 ? -4.882 -2.285 -1.041 1.00 82.94 740 GLN A O 1
ATOM 5910 N N . LYS A 1 741 ? -5.962 -3.937 -2.111 1.00 84.50 741 LYS A N 1
ATOM 5911 C CA . LYS A 1 741 ? -6.466 -3.115 -3.221 1.00 84.50 741 LYS A CA 1
ATOM 5912 C C . LYS A 1 741 ? -7.980 -3.174 -3.362 1.00 84.50 741 LYS A C 1
ATOM 5914 O O . LYS A 1 741 ? -8.615 -2.146 -3.586 1.00 84.50 741 LYS A O 1
ATOM 5919 N N . HIS A 1 742 ? -8.538 -4.377 -3.258 1.00 95.38 742 HIS A N 1
ATOM 5920 C CA . HIS A 1 742 ? -9.876 -4.706 -3.725 1.00 95.38 742 HIS A CA 1
ATOM 5921 C C . HIS A 1 742 ? -10.804 -5.026 -2.558 1.00 95.38 742 HIS A C 1
ATOM 5923 O O . HIS A 1 742 ? -10.568 -5.960 -1.785 1.00 95.38 742 HIS A O 1
ATOM 5929 N N . LEU A 1 743 ? -11.896 -4.268 -2.467 1.00 93.06 743 LEU A N 1
ATOM 5930 C CA . LEU A 1 743 ? -12.974 -4.529 -1.518 1.00 93.06 743 LEU A CA 1
ATOM 5931 C C . LEU A 1 743 ? -13.886 -5.625 -2.065 1.00 93.06 743 LEU A C 1
ATOM 5933 O O . LEU A 1 743 ? -14.176 -5.644 -3.260 1.00 93.06 743 LEU A O 1
ATOM 5937 N N . ARG A 1 744 ? -14.351 -6.510 -1.186 1.00 97.00 744 ARG A N 1
ATOM 5938 C CA . ARG A 1 744 ? -15.328 -7.563 -1.478 1.00 97.00 744 ARG A CA 1
ATOM 5939 C C . ARG A 1 744 ? -16.359 -7.557 -0.362 1.00 97.00 744 ARG A C 1
ATOM 5941 O O . ARG A 1 744 ? -15.981 -7.554 0.807 1.00 97.00 744 ARG A O 1
ATOM 5948 N N . PHE A 1 745 ? -17.625 -7.534 -0.741 1.00 92.44 745 PHE A N 1
ATOM 5949 C CA . PHE A 1 745 ? -18.753 -7.554 0.176 1.00 92.44 745 PHE A CA 1
ATOM 5950 C C . PHE A 1 745 ? -19.690 -8.690 -0.205 1.00 92.44 745 PHE A C 1
ATOM 5952 O O . PHE A 1 745 ? -19.809 -9.034 -1.385 1.00 92.44 745 PHE A O 1
ATOM 5959 N N . VAL A 1 746 ? -20.354 -9.235 0.811 1.00 94.44 746 VAL A N 1
ATOM 5960 C CA . VAL A 1 746 ? -21.410 -10.228 0.655 1.00 94.44 746 VAL A CA 1
ATOM 5961 C C . VAL A 1 746 ? -22.655 -9.670 1.331 1.00 94.44 746 VAL A C 1
ATOM 5963 O O . VAL A 1 746 ? -22.677 -9.524 2.551 1.00 94.44 746 VAL A O 1
ATOM 5966 N N . VAL A 1 747 ? -23.633 -9.254 0.534 1.00 87.56 747 VAL A N 1
ATOM 5967 C CA . VAL A 1 747 ? -24.857 -8.589 0.998 1.00 87.56 747 VAL A CA 1
ATOM 5968 C C . VAL A 1 747 ? -25.976 -8.851 0.001 1.00 87.56 747 VAL A C 1
ATOM 5970 O O . VAL A 1 747 ? -25.705 -8.969 -1.189 1.00 87.56 747 VAL A O 1
ATOM 5973 N N . ASP A 1 748 ? -27.219 -8.950 0.461 1.00 86.25 748 ASP A N 1
ATOM 5974 C CA . ASP A 1 748 ? -28.376 -9.025 -0.437 1.00 86.25 748 ASP A CA 1
ATOM 5975 C C . ASP A 1 748 ? -28.438 -7.740 -1.273 1.00 86.25 748 ASP A C 1
ATOM 5977 O O . ASP A 1 748 ? -28.398 -6.647 -0.723 1.00 86.25 748 ASP A O 1
ATOM 5981 N N . LEU A 1 749 ? -28.441 -7.869 -2.596 1.00 90.88 749 LEU A N 1
ATOM 5982 C CA . LEU A 1 749 ? -28.554 -6.800 -3.591 1.00 90.88 749 LEU A CA 1
ATOM 5983 C C . LEU A 1 749 ? -29.899 -6.850 -4.319 1.00 90.88 749 LEU A C 1
ATOM 5985 O O . LEU A 1 749 ? -30.191 -5.967 -5.133 1.00 90.88 749 LEU A O 1
ATOM 5989 N N . THR A 1 750 ? -30.700 -7.887 -4.074 1.00 89.06 750 THR A N 1
ATOM 5990 C CA . THR A 1 750 ? -31.944 -8.173 -4.798 1.00 89.06 750 THR A CA 1
ATOM 5991 C C . THR A 1 750 ? -33.192 -8.071 -3.926 1.00 89.06 750 THR A C 1
ATOM 5993 O O . THR A 1 750 ? -34.297 -8.006 -4.466 1.00 89.06 750 THR A O 1
ATOM 5996 N N . GLY A 1 751 ? -33.028 -8.004 -2.605 1.00 84.50 751 GLY A N 1
ATOM 5997 C CA . GLY A 1 751 ? -34.113 -7.973 -1.632 1.00 84.50 751 GLY A CA 1
ATOM 5998 C C . GLY A 1 751 ? -34.783 -9.334 -1.427 1.00 84.50 751 GLY A C 1
ATOM 5999 O O . GLY A 1 751 ? -35.915 -9.379 -0.944 1.00 84.50 751 GLY A O 1
ATOM 6000 N N . ASN A 1 752 ? -34.142 -10.436 -1.832 1.00 84.62 752 ASN A N 1
ATOM 6001 C CA . ASN A 1 752 ? -34.686 -11.790 -1.683 1.00 84.62 752 ASN A CA 1
ATOM 6002 C C . ASN A 1 752 ? -34.281 -12.466 -0.358 1.00 84.62 752 ASN A C 1
ATOM 6004 O O . ASN A 1 752 ? -34.644 -13.621 -0.134 1.00 84.62 752 ASN A O 1
ATOM 6008 N N . GLY A 1 753 ? -33.536 -11.770 0.505 1.00 81.69 753 GLY A N 1
ATOM 6009 C CA . GLY A 1 753 ? -33.024 -12.285 1.774 1.00 81.69 753 GLY A CA 1
ATOM 6010 C C . GLY A 1 753 ? -31.780 -13.166 1.642 1.00 81.69 753 GLY A C 1
ATOM 6011 O O . GLY A 1 753 ? -31.294 -13.655 2.653 1.00 81.69 753 GLY A O 1
ATOM 6012 N N . CYS A 1 754 ? -31.256 -13.368 0.432 1.00 90.62 754 CYS A N 1
ATOM 6013 C CA . CYS A 1 754 ? -30.095 -14.211 0.162 1.00 90.62 754 CYS A CA 1
ATOM 6014 C C . CYS A 1 754 ? -28.938 -13.330 -0.306 1.00 90.62 754 CYS A C 1
ATOM 6016 O O . CYS A 1 754 ? -29.034 -12.666 -1.336 1.00 90.62 754 CYS A O 1
ATOM 6018 N N . ALA A 1 755 ? -27.825 -13.325 0.423 1.00 90.50 755 ALA A N 1
ATOM 6019 C CA . ALA A 1 755 ? -26.746 -12.403 0.117 1.00 90.50 755 ALA A CA 1
ATOM 6020 C C . ALA A 1 755 ? -26.056 -12.699 -1.229 1.00 90.50 755 ALA A C 1
ATOM 6022 O O . ALA A 1 755 ? -25.741 -13.844 -1.565 1.00 90.50 755 ALA A O 1
ATOM 6023 N N . ASP A 1 756 ? -25.802 -11.631 -1.981 1.00 96.00 756 ASP A N 1
ATOM 6024 C CA . ASP A 1 756 ? -25.093 -11.579 -3.256 1.00 96.00 756 ASP A CA 1
ATOM 6025 C C . ASP A 1 756 ? -23.634 -11.133 -3.050 1.00 96.00 756 ASP A C 1
ATOM 6027 O O . ASP A 1 756 ? -23.225 -10.762 -1.950 1.00 96.00 756 ASP A O 1
ATOM 6031 N N . ILE A 1 757 ? -22.829 -11.122 -4.116 1.00 97.69 757 ILE A N 1
ATOM 6032 C CA . ILE A 1 757 ? -21.434 -10.660 -4.072 1.00 97.69 757 ILE A CA 1
ATOM 6033 C C . ILE A 1 757 ? -21.278 -9.377 -4.877 1.00 97.69 757 ILE A C 1
ATOM 6035 O O . ILE A 1 757 ? -21.682 -9.304 -6.039 1.00 97.69 757 ILE A O 1
ATOM 6039 N N . VAL A 1 758 ? -20.578 -8.401 -4.297 1.00 97.00 758 VAL A N 1
ATOM 6040 C CA . VAL A 1 758 ? -20.035 -7.249 -5.024 1.00 97.00 758 VAL A CA 1
ATOM 6041 C C . VAL A 1 758 ? -18.565 -7.043 -4.678 1.00 97.00 758 VAL A C 1
ATOM 6043 O O . VAL A 1 758 ? -18.164 -7.071 -3.514 1.00 97.00 758 VAL A O 1
ATOM 6046 N N . GLY A 1 759 ? -17.740 -6.824 -5.699 1.00 97.50 759 GLY A N 1
ATOM 6047 C CA . GLY A 1 759 ? -16.311 -6.590 -5.544 1.00 97.50 759 GLY A CA 1
ATOM 6048 C C . GLY A 1 759 ? -15.818 -5.405 -6.364 1.00 97.50 759 GLY A C 1
ATOM 6049 O O . GLY A 1 759 ? -16.180 -5.231 -7.523 1.00 97.50 759 GLY A O 1
ATOM 6050 N N . PHE A 1 760 ? -14.941 -4.606 -5.769 1.00 97.44 760 PHE A N 1
ATOM 6051 C CA . PHE A 1 760 ? -14.331 -3.423 -6.367 1.00 97.44 760 PHE A CA 1
ATOM 6052 C C . PHE A 1 760 ? -12.933 -3.796 -6.863 1.00 97.44 760 PHE A C 1
ATOM 6054 O O . PHE A 1 760 ? -11.975 -3.769 -6.088 1.00 97.44 760 PHE A O 1
ATOM 6061 N N . GLY A 1 761 ? -12.837 -4.203 -8.129 1.00 95.44 761 GLY A N 1
ATOM 6062 C CA . GLY A 1 761 ? -11.603 -4.711 -8.727 1.00 95.44 761 GLY A CA 1
ATOM 6063 C C . GLY A 1 761 ? -10.673 -3.617 -9.257 1.00 95.44 761 GLY A C 1
ATOM 6064 O O . GLY A 1 761 ? -10.843 -2.424 -8.981 1.00 95.44 761 GLY A O 1
ATOM 6065 N N . ASP A 1 762 ? -9.702 -4.043 -10.067 1.00 91.88 762 ASP A N 1
ATOM 6066 C CA . ASP A 1 762 ? -8.721 -3.151 -10.688 1.00 91.88 762 ASP A CA 1
ATOM 6067 C C . ASP A 1 762 ? -9.398 -2.125 -11.604 1.00 91.88 762 ASP A C 1
ATOM 6069 O O . ASP A 1 762 ? -9.211 -0.922 -11.439 1.00 91.88 762 ASP A O 1
ATOM 6073 N N . SER A 1 763 ? -10.229 -2.588 -12.542 1.00 91.81 763 SER A N 1
ATOM 6074 C CA . SER A 1 763 ? -10.814 -1.733 -13.588 1.00 91.81 763 SER A CA 1
ATOM 6075 C C . SER A 1 763 ? -12.332 -1.585 -13.507 1.00 91.81 763 SER A C 1
ATOM 6077 O O . SER A 1 763 ? -12.855 -0.576 -13.970 1.00 91.81 763 SER A O 1
ATOM 6079 N N . ALA A 1 764 ? -13.040 -2.533 -12.891 1.00 93.81 764 ALA A N 1
ATOM 6080 C CA . ALA A 1 764 ? -14.500 -2.526 -12.806 1.00 93.81 764 ALA A CA 1
ATOM 6081 C C . ALA A 1 764 ? -15.002 -2.980 -11.429 1.00 93.81 764 ALA A C 1
ATOM 6083 O O . ALA A 1 764 ? -14.286 -3.648 -10.678 1.00 93.81 764 ALA A O 1
ATOM 6084 N N . VAL A 1 765 ? -16.248 -2.620 -11.115 1.00 96.69 765 VAL A N 1
ATOM 6085 C CA . VAL A 1 765 ? -16.995 -3.239 -10.015 1.00 96.69 765 VAL A CA 1
ATOM 6086 C C . VAL A 1 765 ? -17.704 -4.467 -10.577 1.00 96.69 765 VAL A C 1
ATOM 6088 O O . VAL A 1 765 ? -18.394 -4.371 -11.589 1.00 96.69 765 VAL A O 1
ATOM 6091 N N . LEU A 1 766 ? -17.502 -5.627 -9.960 1.00 97.19 766 LEU A N 1
ATOM 6092 C CA . LEU A 1 766 ? -18.096 -6.894 -10.376 1.00 97.19 766 LEU A CA 1
ATOM 6093 C C . LEU A 1 766 ? -19.203 -7.289 -9.404 1.00 97.19 766 LEU A C 1
ATOM 6095 O O . LEU A 1 766 ? -19.030 -7.160 -8.194 1.00 97.19 766 LEU A O 1
ATOM 6099 N N . VAL A 1 767 ? -20.316 -7.792 -9.931 1.00 97.19 767 VAL A N 1
ATOM 6100 C CA . VAL A 1 767 ? -21.472 -8.259 -9.158 1.00 97.19 767 VAL A CA 1
ATOM 6101 C C . VAL A 1 767 ? -21.808 -9.687 -9.570 1.00 97.19 767 VAL A C 1
ATOM 6103 O O . VAL A 1 767 ? -21.939 -9.963 -10.762 1.00 97.19 767 VAL A O 1
ATOM 6106 N N . ALA A 1 768 ? -21.990 -10.585 -8.607 1.00 97.75 768 ALA A N 1
ATOM 6107 C CA . ALA A 1 768 ? -22.502 -11.932 -8.842 1.00 97.75 768 ALA A CA 1
ATOM 6108 C C . ALA A 1 768 ? -23.741 -12.153 -7.973 1.00 97.75 768 ALA A C 1
ATOM 6110 O O . ALA A 1 768 ? -23.669 -12.035 -6.752 1.00 97.75 768 ALA A O 1
ATOM 6111 N N . LEU A 1 769 ? -24.872 -12.437 -8.621 1.00 96.69 769 LEU A N 1
ATOM 6112 C CA . LEU A 1 769 ? -26.150 -12.608 -7.935 1.00 96.69 769 LEU A CA 1
ATOM 6113 C C . LEU A 1 769 ? -26.345 -14.059 -7.497 1.00 96.69 769 LEU A C 1
ATOM 6115 O O . LEU A 1 769 ? -26.056 -14.975 -8.267 1.00 96.69 769 LEU A O 1
ATOM 6119 N N . ASN A 1 770 ? -26.843 -14.244 -6.287 1.00 96.56 770 ASN A N 1
ATOM 6120 C CA . ASN A 1 770 ? -27.203 -15.508 -5.678 1.00 96.56 770 ASN A CA 1
ATOM 6121 C C . ASN A 1 770 ? -28.531 -16.019 -6.267 1.00 96.56 770 ASN A C 1
ATOM 6123 O O . ASN A 1 770 ? -29.469 -15.257 -6.507 1.00 96.56 770 ASN A O 1
ATOM 6127 N N . ASP A 1 771 ? -28.619 -17.324 -6.517 1.00 96.19 771 ASP A N 1
ATOM 6128 C CA . ASP A 1 771 ? -29.828 -18.000 -7.002 1.00 96.19 771 ASP A CA 1
ATOM 6129 C C . ASP A 1 771 ? -30.873 -18.270 -5.900 1.00 96.19 771 ASP A C 1
ATOM 6131 O O . ASP A 1 771 ? -31.916 -18.875 -6.163 1.00 96.19 771 ASP A O 1
ATOM 6135 N N . GLY A 1 772 ? -30.587 -17.830 -4.673 1.00 92.81 772 GLY A N 1
ATOM 6136 C CA . GLY A 1 772 ? -31.382 -18.057 -3.468 1.00 92.81 772 GLY A CA 1
ATOM 6137 C C . GLY A 1 772 ? -31.075 -19.383 -2.771 1.00 92.81 772 GLY A C 1
ATOM 6138 O O . GLY A 1 772 ? -31.816 -19.809 -1.890 1.00 92.81 772 GLY A O 1
ATOM 6139 N N . ARG A 1 773 ? -30.028 -20.094 -3.204 1.00 95.19 773 ARG A N 1
ATOM 6140 C CA . ARG A 1 773 ? -29.625 -21.409 -2.676 1.00 95.19 773 ARG A CA 1
ATOM 6141 C C . ARG A 1 773 ? -28.116 -21.492 -2.446 1.00 95.19 773 ARG A C 1
ATOM 6143 O O . ARG A 1 773 ? -27.557 -22.590 -2.375 1.00 95.19 773 ARG A O 1
ATOM 6150 N N . GLY A 1 774 ? -27.447 -20.342 -2.378 1.00 92.38 774 GLY A N 1
ATOM 6151 C CA . GLY A 1 774 ? -26.006 -20.238 -2.181 1.00 92.38 774 GLY A CA 1
ATOM 6152 C C . GLY A 1 774 ? -25.165 -20.603 -3.405 1.00 92.38 774 GLY A C 1
ATOM 6153 O O . GLY A 1 774 ? -23.982 -20.911 -3.244 1.00 92.38 774 GLY A O 1
ATOM 6154 N N . ASN A 1 775 ? -25.738 -20.599 -4.617 1.00 96.81 775 ASN A N 1
ATOM 6155 C CA . ASN A 1 775 ? -24.961 -20.608 -5.861 1.00 96.81 775 ASN A CA 1
ATOM 6156 C C . ASN A 1 775 ? -25.012 -19.223 -6.507 1.00 96.81 775 ASN A C 1
ATOM 6158 O O . ASN A 1 775 ? -25.998 -18.506 -6.376 1.00 96.81 775 ASN A O 1
ATOM 6162 N N . PHE A 1 776 ? -23.972 -18.864 -7.259 1.00 97.69 776 PHE A N 1
ATOM 6163 C CA . PHE A 1 776 ? -23.876 -17.548 -7.885 1.00 97.69 776 PHE A CA 1
ATOM 6164 C C . PHE A 1 776 ? -23.960 -17.647 -9.407 1.00 97.69 776 PHE A C 1
ATOM 6166 O O . PHE A 1 776 ? -23.308 -18.480 -10.039 1.00 97.69 776 PHE A O 1
ATOM 6173 N N . GLY A 1 777 ? -24.780 -16.778 -9.992 1.00 94.38 777 GLY A N 1
ATOM 6174 C CA . GLY A 1 777 ? -24.938 -16.628 -11.430 1.00 94.38 777 GLY A CA 1
ATOM 6175 C C . GLY A 1 777 ? -23.732 -15.964 -12.112 1.00 94.38 777 GLY A C 1
ATOM 6176 O O . GLY A 1 777 ? -22.708 -15.687 -11.483 1.00 94.38 777 GLY A O 1
ATOM 6177 N N . PRO A 1 778 ? -23.839 -15.685 -13.425 1.00 95.00 778 PRO A N 1
ATOM 6178 C CA . PRO A 1 778 ? -22.765 -15.054 -14.181 1.00 95.00 778 PRO A CA 1
ATOM 6179 C C . PRO A 1 778 ? -22.440 -13.651 -13.656 1.00 95.00 778 PRO A C 1
ATOM 6181 O O . PRO A 1 778 ? -23.324 -12.895 -13.246 1.00 95.00 778 PRO A O 1
ATOM 6184 N N . ILE A 1 779 ? -21.159 -13.293 -13.734 1.00 96.56 779 ILE A N 1
ATOM 6185 C CA . ILE A 1 779 ? -20.644 -12.011 -13.253 1.00 96.56 779 ILE A CA 1
ATOM 6186 C C . ILE A 1 779 ? -21.114 -10.874 -14.157 1.00 96.56 779 ILE A C 1
ATOM 6188 O O . ILE A 1 779 ? -20.902 -10.874 -15.371 1.00 96.56 779 ILE A O 1
ATOM 6192 N N . LYS A 1 780 ? -21.716 -9.863 -13.536 1.00 94.94 780 LYS A N 1
ATOM 6193 C CA . LYS A 1 780 ? -22.056 -8.579 -14.143 1.00 94.94 780 LYS A CA 1
ATOM 6194 C C . LYS A 1 780 ? -20.930 -7.587 -13.880 1.00 94.94 780 LYS A C 1
ATOM 6196 O O . LYS A 1 780 ? -20.442 -7.474 -12.761 1.00 94.94 780 LYS A O 1
ATOM 6201 N N . THR A 1 781 ? -20.539 -6.848 -14.912 1.00 94.19 781 THR A N 1
ATOM 6202 C CA . THR A 1 781 ? -19.477 -5.834 -14.835 1.00 94.19 781 THR A CA 1
ATOM 6203 C C . THR A 1 781 ? -20.089 -4.436 -14.857 1.00 94.19 781 THR A C 1
ATOM 6205 O O . THR A 1 781 ? -20.848 -4.115 -15.770 1.00 94.19 781 THR A O 1
ATOM 6208 N N . LEU A 1 782 ? -19.733 -3.600 -13.882 1.00 92.88 782 LEU A N 1
ATOM 6209 C CA . LEU A 1 782 ? -20.130 -2.197 -13.772 1.00 92.88 782 LEU A CA 1
ATOM 6210 C C . LEU A 1 782 ? -18.904 -1.294 -13.970 1.00 92.88 782 LEU A C 1
ATOM 6212 O O . LEU A 1 782 ? -17.978 -1.270 -13.151 1.00 92.88 782 LEU A O 1
ATOM 6216 N N . ASN A 1 783 ? -18.908 -0.509 -15.046 1.00 88.31 783 ASN A N 1
ATOM 6217 C CA . ASN A 1 783 ? -17.826 0.421 -15.383 1.00 88.31 783 ASN A CA 1
ATOM 6218 C C . ASN A 1 783 ? -18.114 1.817 -14.819 1.00 88.31 783 ASN A C 1
ATOM 6220 O O . ASN A 1 783 ? -18.428 2.747 -15.555 1.00 88.31 783 ASN A O 1
ATOM 6224 N N . ILE A 1 784 ? -18.039 1.939 -13.493 1.00 85.50 784 ILE A N 1
ATOM 6225 C CA . ILE A 1 784 ? -18.513 3.124 -12.754 1.00 85.50 784 ILE A CA 1
ATOM 6226 C C . ILE A 1 784 ? -17.396 3.968 -12.116 1.00 85.50 784 ILE A C 1
ATOM 6228 O O . ILE A 1 784 ? -17.666 4.877 -11.340 1.00 85.50 784 ILE A O 1
ATOM 6232 N N . GLY A 1 785 ? -16.131 3.685 -12.441 1.00 85.56 785 GLY A N 1
ATOM 6233 C CA . GLY A 1 785 ? -14.990 4.561 -12.130 1.00 85.56 785 GLY A CA 1
ATOM 6234 C C . GLY A 1 785 ? -14.485 4.561 -10.679 1.00 85.56 785 GLY A C 1
ATOM 6235 O O . GLY A 1 785 ? -13.495 5.228 -10.399 1.00 85.56 785 GLY A O 1
ATOM 6236 N N . ILE A 1 786 ? -15.102 3.798 -9.769 1.00 92.56 786 ILE A N 1
ATOM 6237 C CA . ILE A 1 786 ? -14.736 3.729 -8.336 1.00 92.56 786 ILE A CA 1
ATOM 6238 C C . ILE A 1 786 ? -13.790 2.567 -7.976 1.00 92.56 786 ILE A C 1
ATOM 6240 O O . ILE A 1 786 ? -13.905 1.911 -6.933 1.00 92.56 786 ILE A O 1
ATOM 6244 N N . THR A 1 787 ? -12.854 2.290 -8.880 1.00 94.25 787 THR A N 1
ATOM 6245 C CA . THR A 1 787 ? -11.983 1.104 -8.903 1.00 94.25 787 THR A CA 1
ATOM 6246 C C . THR A 1 787 ? -10.525 1.472 -8.641 1.00 94.25 787 THR A C 1
ATOM 6248 O O . THR A 1 787 ? -10.162 2.653 -8.655 1.00 94.25 787 THR A O 1
ATOM 6251 N N . PHE A 1 788 ? -9.671 0.478 -8.375 1.00 89.75 788 PHE A N 1
ATOM 6252 C CA . PHE A 1 788 ? -8.273 0.733 -8.003 1.00 89.75 788 PHE A CA 1
ATOM 6253 C C . PHE A 1 788 ? -7.517 1.534 -9.082 1.00 89.75 788 PHE A C 1
ATOM 6255 O O . PHE A 1 788 ? -6.911 2.559 -8.765 1.00 89.75 788 PHE A O 1
ATOM 6262 N N . ASN A 1 789 ? -7.637 1.159 -10.361 1.00 87.69 789 ASN A N 1
ATOM 6263 C CA . ASN A 1 789 ? -7.036 1.890 -11.487 1.00 87.69 789 ASN A CA 1
ATOM 6264 C C . ASN A 1 789 ? -7.662 3.275 -11.711 1.00 87.69 789 ASN A C 1
ATOM 6266 O O . ASN A 1 789 ? -7.031 4.143 -12.309 1.00 87.69 789 ASN A O 1
ATOM 6270 N N . GLY A 1 790 ? -8.875 3.506 -11.202 1.00 81.25 790 GLY A N 1
ATOM 6271 C CA . GLY A 1 790 ? -9.512 4.824 -11.149 1.00 81.25 790 GLY A CA 1
ATOM 6272 C C . GLY A 1 790 ? -8.967 5.735 -10.042 1.00 81.25 790 GLY A C 1
ATOM 6273 O O . GLY A 1 790 ? -9.488 6.830 -9.851 1.00 81.25 790 GLY A O 1
ATOM 6274 N N . GLY A 1 791 ? -7.952 5.300 -9.285 1.00 80.25 791 GLY A N 1
ATOM 6275 C CA . GLY A 1 791 ? -7.372 6.051 -8.168 1.00 80.25 791 GLY A CA 1
ATOM 6276 C C . GLY A 1 791 ? -8.086 5.845 -6.828 1.00 80.25 791 GLY A C 1
ATOM 6277 O O . GLY A 1 791 ? -7.730 6.488 -5.839 1.00 80.25 791 GLY A O 1
ATOM 6278 N N . TRP A 1 792 ? -9.062 4.933 -6.758 1.00 89.94 792 TRP A N 1
ATOM 6279 C CA . TRP A 1 792 ? -9.797 4.628 -5.529 1.00 89.94 792 TRP A CA 1
ATOM 6280 C C . TRP A 1 792 ? -9.050 3.595 -4.682 1.00 89.94 792 TRP A C 1
ATOM 6282 O O . TRP A 1 792 ? -9.364 2.398 -4.675 1.00 89.94 792 TRP A O 1
ATOM 6292 N N . THR A 1 793 ? -8.046 4.064 -3.943 1.00 86.94 793 THR A N 1
ATOM 6293 C CA . THR A 1 793 ? -7.254 3.244 -3.013 1.00 86.94 793 THR A CA 1
ATOM 6294 C C . THR A 1 793 ? -7.905 3.162 -1.630 1.00 86.94 793 THR A C 1
ATOM 6296 O O . THR A 1 793 ? -8.668 4.047 -1.232 1.00 86.94 793 THR A O 1
ATOM 6299 N N . LEU A 1 794 ? -7.574 2.117 -0.861 1.00 81.38 794 LEU A N 1
ATOM 6300 C CA . LEU A 1 794 ? -8.039 1.944 0.526 1.00 81.38 794 LEU A CA 1
ATOM 6301 C C . LEU A 1 794 ? -7.494 3.013 1.492 1.00 81.38 794 LEU A C 1
ATOM 6303 O O . LEU A 1 794 ? -8.032 3.201 2.578 1.00 81.38 794 LEU A O 1
ATOM 6307 N N . THR A 1 795 ? -6.427 3.716 1.107 1.00 75.81 795 THR A N 1
ATOM 6308 C CA . THR A 1 795 ? -5.810 4.783 1.906 1.00 75.81 795 THR A CA 1
ATOM 6309 C C . THR A 1 795 ? -6.503 6.131 1.727 1.00 75.81 795 THR A C 1
ATOM 6311 O O . THR A 1 795 ? -6.602 6.901 2.683 1.00 75.81 795 THR A O 1
ATOM 6314 N N . ASN A 1 796 ? -7.039 6.405 0.537 1.00 79.56 796 ASN A N 1
ATOM 6315 C CA . ASN A 1 796 ? -7.545 7.733 0.185 1.00 79.56 796 ASN A CA 1
ATOM 6316 C C . ASN A 1 796 ? -9.072 7.807 0.089 1.00 79.56 796 ASN A C 1
ATOM 6318 O O . ASN A 1 796 ? -9.628 8.902 0.130 1.00 79.56 796 ASN A O 1
ATOM 6322 N N . THR A 1 797 ? -9.754 6.667 -0.027 1.00 87.56 797 THR A N 1
ATOM 6323 C CA . THR A 1 797 ? -11.205 6.607 -0.257 1.00 87.56 797 THR A CA 1
ATOM 6324 C C . THR A 1 797 ? -11.874 5.589 0.658 1.00 87.56 797 THR A C 1
ATOM 6326 O O . THR A 1 797 ? -11.235 4.638 1.112 1.00 87.56 797 THR A O 1
ATOM 6329 N N . VAL A 1 798 ? -13.170 5.769 0.911 1.00 91.88 798 VAL A N 1
ATOM 6330 C CA . VAL A 1 798 ? -14.010 4.784 1.613 1.00 91.88 798 VAL A CA 1
ATOM 6331 C C . VAL A 1 798 ? -15.160 4.400 0.693 1.00 91.88 798 VAL A C 1
ATOM 6333 O O . VAL A 1 798 ? -15.764 5.263 0.066 1.00 91.88 798 VAL A O 1
ATOM 6336 N N . ARG A 1 799 ? -15.457 3.105 0.595 1.00 93.50 799 ARG A N 1
ATOM 6337 C CA . ARG A 1 799 ? -16.630 2.586 -0.117 1.00 93.50 799 ARG A CA 1
ATOM 6338 C C . ARG A 1 799 ? -17.373 1.654 0.821 1.00 93.50 799 ARG A C 1
ATOM 6340 O O . ARG A 1 799 ? -16.749 0.791 1.436 1.00 93.50 799 ARG A O 1
ATOM 6347 N N . CYS A 1 800 ? -18.676 1.839 0.918 1.00 87.38 800 CYS A N 1
ATOM 6348 C CA . CYS A 1 800 ? -19.570 0.970 1.665 1.00 87.38 800 CYS A CA 1
ATOM 6349 C C . CYS A 1 800 ? -20.862 0.745 0.875 1.00 87.38 800 CYS A C 1
ATOM 6351 O O . CYS A 1 800 ? -21.071 1.327 -0.192 1.00 87.38 800 CYS A O 1
ATOM 6353 N N . LEU A 1 801 ? -21.701 -0.138 1.402 1.00 87.38 801 LEU A N 1
ATOM 6354 C CA . LEU A 1 801 ? -23.030 -0.432 0.884 1.00 87.38 801 LEU A CA 1
ATOM 6355 C C . LEU A 1 801 ? -24.046 0.044 1.916 1.00 87.38 801 LEU A C 1
ATOM 6357 O O . LEU A 1 801 ? -23.835 -0.165 3.106 1.00 87.38 801 LEU A O 1
ATOM 6361 N N . ALA A 1 802 ? -25.110 0.719 1.499 1.00 85.06 802 ALA A N 1
ATOM 6362 C CA . ALA A 1 802 ? -26.123 1.198 2.433 1.00 85.06 802 ALA A CA 1
ATOM 6363 C C . ALA A 1 802 ? -27.484 1.376 1.778 1.00 85.06 802 ALA A C 1
ATOM 6365 O O . ALA A 1 802 ? -27.584 1.757 0.615 1.00 85.06 802 ALA A O 1
ATOM 6366 N N . ASN A 1 803 ? -28.537 1.163 2.561 1.00 81.00 803 ASN A N 1
ATOM 6367 C CA . ASN A 1 803 ? -29.903 1.434 2.131 1.00 81.00 803 ASN A CA 1
ATOM 6368 C C . ASN A 1 803 ? -30.162 2.944 2.248 1.00 81.00 803 ASN A C 1
ATOM 6370 O O . ASN A 1 803 ? -30.250 3.476 3.360 1.00 81.00 803 ASN A O 1
ATOM 6374 N N . LEU A 1 804 ? -30.234 3.644 1.109 1.00 84.44 804 LEU A N 1
ATOM 6375 C CA . LEU A 1 804 ? -30.481 5.092 1.054 1.00 84.44 804 LEU A CA 1
ATOM 6376 C C . LEU A 1 804 ? -31.901 5.466 0.602 1.00 84.44 804 LEU A C 1
ATOM 6378 O O . LEU A 1 804 ? -32.190 6.661 0.485 1.00 84.44 804 LEU A O 1
ATOM 6382 N N . GLY A 1 805 ? -32.760 4.506 0.254 1.00 71.44 805 GLY A N 1
ATOM 6383 C CA . GLY A 1 805 ? -34.121 4.768 -0.224 1.00 71.44 805 GLY A CA 1
ATOM 6384 C C . GLY A 1 805 ? -34.980 3.527 -0.337 1.00 71.44 805 GLY A C 1
ATOM 6385 O O . GLY A 1 805 ? -34.419 2.418 -0.192 1.00 71.44 805 GLY A O 1
#

Foldseek 3Di:
DDAFQAEEEEDDLAQKDADPALVPAQPAPPRDPDRLVQWDDPDQFKIAGVRDRVRIIGGAPCNLVLLQVCVVNNHAYEYAYLHADLSNRLSVQQSHWHQHNVPRDIGRNSVRHPHYHHHNDQSLVSVVVVCVVPVDALLSYFYEDQFLLSCVCCFWRVHQYFHPYDSNHDDPVSSVVRRVQSVLLVQLQDDDPPPPDDADKFWFFKAKAFPVQLVQLVVLTHRADLQDFFFQARFTKGFLFQLQRVVVQVVCVVPDPTHIFMKTKMWRHVVSQLRAAAAEAESPPRPQGTDGSNPDDSRSRSVSNVVVQVCCCVPQVTHPPYKYKYWAADDPPRDDDRATGIMITGGSSNSSRTMHIGGDDPVRVVVRDDGGPCRPLQCCQSSVYRYDVVNLVSCVVRVVVSSVLSNQDDDDDADDDQDQWWKWKQEQFFIKIFDPVVDQHTDIATAEGQDSACNRPNDWPFFKDWDWFAAALPQATWIWIQEAQAIWTWDFPLPRYTHYTDGAARDSGCNRPNDGPFFKDWDWDPQQLPSGTWIWMQEAQAIWTWDRPHPRHTHYIDHQGRDCHRPNPNTPQFKDKDWFAAQLPNHTWIWIQDAQFIWTWDRPSHSHTHDIDGAGRDCHCNRPNHGSFFKDKDWFAAQLPRHTWIWMAEAQGIWTWGRPNRSRYTHDIDHQERDSHVVNPHGPFFKDKDWFAQQLSRHTWIWMQEAQGIKTWGRPNHNHTHYIDHQDRDCHVVNPHGPQFKDKDWHNNPSSNHTWIWMAEAQWIWTWDRPSHNHTDDIRTHRPLCHRVSVNGPGRMDMHITRRD

Secondary structure (DSSP, 8-state):
----SEEEE-SBTTTEES---TTTTT-STT--SSSGGGEEESSSSEEEETTEEEEEEEE-TTHHHHHHHHHHTTPEEEEEE--S-HHHHHHHHHHSEEE-TTTSSEEEGGGT-SEEEESSS-HHHHHHHHHHHH---GGGEEEEES-GGGGHHHHHT--EEEE-GGGT-S-HHHHHHHHHHHHHHHHHHPPP-STT-----EEEEEEEEEHHHHHHHHTT-----TTS--SSSSEEEEES-HHHHHHHHHHHHHH-SSPEEEEEEEES-HHHHHHSEEEE--SSSSS-PPP-TTTS-HHHHHHHHHHHHHHHHHHH---SSEEEEEEE---TT-SS-SS-EEEEEEEHHHHHHHEEEEEPPHHHHHTT--S-SS-GGGGTTTTTEE--HHHHHHHHHTT-HHHHHHHH----------S-PEEEEE-SSEEEEEE-TTSSS-EEEEEEESSSSSSSS---TTT-EEEEE-SSSSSSPEEEEE-SSSEEEE-B-SSS-BPPPEEEESSSSSSSS---TTT-EEEEE-TTSSSSPEEEEE-SSSEEEE-EEETTEEPPPEEEES-SSTTTT--TTT--EEEE-SSSSSSPEEEEE-SSSEEEE-B-SSS-BPPPEEEES-SBTTTB---TTT--EEEE-SSSSSS-EEEEE-SSSEEEE-B-SSSS-BPPPEEEES-SSGGGT--TTT--EEEE-SSSSSSPEEEEE-SSSEEEE-B-SSS-BPPPEEEESSSSGGGT--TTT-EEEEE-SSSSSS-EEEEE-SSSEEEE-B-SSS-B-PPEEE--S-SGGGT--TTT-EEEEE---

pLDDT: mean 90.2, std 10.25, range [23.2, 98.88]

Nearest PDB structures (foldseek):
  2bwm-assembly1_A  TM=9.811E-01  e=4.196E-57  Lacrymaria velutina
  5mb4-assembly1_A  TM=9.813E-01  e=4.224E-56  Psathyrella
  4up4-assembly2_B  TM=9.810E-01  e=6.975E-55  Lacrymaria velutina
  4tqm-assembly1_A  TM=9.762E-01  e=3.810E-55  Cyclocybe aegerita
  6l7i-assembly1_F  TM=5.752E-01  e=1.920E-09  Photorhabdus luminescens

Solvent-accessible surface area (backbone atoms only — not comparable to full-atom values): 41767 Å² total; per-residue (Å²): 130,92,71,52,57,31,44,32,35,28,45,64,27,17,47,22,45,48,71,88,43,77,90,63,43,30,68,37,78,87,45,50,94,51,53,40,75,17,59,41,78,76,51,86,52,30,37,26,20,71,32,44,72,83,48,48,38,33,51,43,88,35,42,31,59,51,54,21,52,41,50,65,70,70,20,39,37,28,39,44,29,55,50,87,45,44,63,40,53,48,46,53,30,44,68,35,58,23,44,38,70,92,76,75,46,76,38,35,40,53,79,63,48,75,41,81,42,50,41,73,58,59,64,53,57,47,48,53,49,49,30,71,75,67,71,54,57,43,75,37,29,36,41,40,31,46,57,41,42,61,44,50,28,24,43,55,60,32,23,37,63,30,71,17,54,92,74,66,22,46,35,64,69,56,48,53,50,37,54,49,42,42,50,40,40,54,72,44,47,57,75,83,80,56,91,89,64,76,71,50,61,44,67,49,26,14,24,42,41,37,59,70,40,54,52,27,40,76,71,49,30,31,55,73,60,76,88,54,84,34,53,88,46,78,38,49,61,32,24,33,35,54,62,57,12,39,47,54,13,56,55,45,45,74,78,40,95,57,65,41,33,36,20,43,32,29,34,52,30,43,73,45,55,49,68,30,43,30,35,36,47,36,72,65,95,61,86,63,78,68,46,56,46,79,84,41,56,61,49,60,46,24,41,48,48,56,50,43,53,48,47,40,30,75,77,68,71,49,55,67,60,50,34,41,32,29,57,39,77,61,55,95,90,52,76,76,74,94,45,69,43,66,41,35,39,36,34,23,51,57,32,36,59,37,38,46,75,46,75,52,52,73,67,60,59,71,67,64,63,75,58,30,90,43,50,62,72,80,33,33,6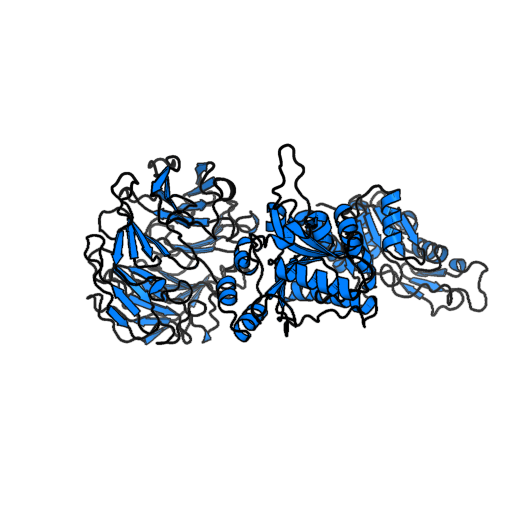2,81,38,58,37,43,62,47,70,64,25,46,49,46,29,57,76,73,65,38,60,71,56,38,52,55,69,64,74,78,88,86,85,83,79,91,76,88,34,61,41,21,42,39,34,28,32,46,54,24,26,36,33,36,35,63,69,88,44,75,77,47,53,76,41,70,46,38,79,61,33,76,1,30,76,10,69,67,40,40,66,78,56,29,51,78,51,70,44,28,41,74,47,79,79,34,36,21,43,37,32,29,30,56,54,27,25,29,38,22,50,58,70,82,73,80,43,40,47,76,75,38,77,46,41,71,37,78,3,33,72,19,73,63,38,42,63,76,53,33,52,79,47,72,42,39,41,49,62,72,61,28,32,20,42,40,29,29,34,58,78,10,27,31,34,22,49,57,74,47,89,63,34,49,48,76,72,42,82,30,37,86,51,81,7,36,74,82,68,36,35,58,75,60,29,54,72,52,74,45,27,31,58,55,80,75,37,42,16,40,39,33,29,38,59,56,27,25,30,36,21,51,53,70,54,75,57,39,48,48,79,71,41,78,48,38,76,34,74,5,50,75,14,75,64,28,39,59,78,58,26,55,72,51,73,45,24,30,51,48,79,66,30,37,22,42,40,35,26,40,51,73,11,28,31,38,27,48,49,78,54,73,49,63,50,52,48,77,77,43,82,48,36,87,41,79,2,44,77,72,67,40,36,56,79,56,28,58,70,53,71,45,28,28,53,47,69,62,21,36,16,42,39,35,25,39,52,77,10,30,32,38,24,51,49,77,47,66,63,44,48,46,78,73,42,82,48,42,85,42,80,3,42,78,72,70,39,37,63,84,56,31,55,75,48,75,45,29,57,79,57,72,53,21,31,16,40,43,31,30,35,56,75,33,36,39,36,28,49,43,77,48,72,61,40,54,51,77,76,43,69,30,83,74,64,76,9,37,76,60,69,39,36,69,64,54,31,49,75,52,62,41,44,63,118

Mean predicted aligned error: 15.37 Å

Sequence (805 aa):
MSYPNIVALDTDWTIWQGWLDYTRWGRGPGALALTEDNIEPQDRWTVRDRTNHNNTIRVFNDISSVVNDVLKNGSKLAIVSRNRSKAMCDRALYYFKAINPNHGNEWPISQLVQYNEVVDQSKTEHFRRIKALSGNDFAEMLLFDDEAYNNVVRIELGVTFQLARDKRGLMWDVYQQGLNAWRRVKNTTTIPSTPGFVPRRVRIGYSGLPQSWINLVRRGEGTVDPTTPYRWGYALYVSDKLGIAKYFCDWNNNWNSEKSYPCEVWVKDYDTWAKLNKIWIPENDGGIQQMNNLSWNAEQTGRNQEDRDRFIAENWGVQTPYVLFSQHHWMSGMPGPRERWTEMVIYTQVQRALFEVVPLSDFQVAQNRDPSPYPFPEQMKTWSITVPDKTKAEFRRYRETKLVQLATAANTVAPSNPGTPDIVAFGVYDVVTFRDITRPNPRVHTLVSNDLGLYAGNWQTSRHLRLVADLTGNKTSDIVGFGESAVLVSLNNGNNTFSPPRPVLYDFTYSSGNWRIENHIRLLADVRGTGRCDIVGFGDAGVLIAQNMGGGNFSPGYLALNDFDHNSGWVVYRHPRFLADFTGNGTLDIIGFGENCVFIALNKGNGYFHPAQGVINDFTPEAGGYFVSTHPRFVVDLTGDGKADVIGFGDAGVYVSLNDGTGLNFGPVHLVVPDFGAWQGWKVDNHPRFVVDLTGNKCGDVIGFGDAGVYVALNNGNGTFQPSRLVLRDFGVQQGWSVQKHLRFVVDLTGNGCADIVGFGDSAVLVALNDGRGNFGPIKTLNIGITFNGGWTLTNTVRCLANLG

Organism: NCBI:txid179855

InterPro domains:
  IPR010036 Magnesium-dependent phosphatase-1, eukaryotic/archaeal-type [PF12689] (3-184)
  IPR010036 Magnesium-dependent phosphatase-1, eukaryotic/archaeal-type [PTHR17901] (2-188)
  IPR023214 HAD superfamily [G3DSA:3.40.50.1000] (1-189)
  IPR028994 Integrin alpha, N-terminal [SSF69318] (467-788)
  IPR036412 HAD-like superfamily [SSF56784] (3-167)

Radius of gyration: 31.8 Å; Cα contacts (8 Å, |Δi|>4): 1962; chains: 1; bounding box: 87×58×80 Å